Protein 4CGY (pdb70)

Foldseek 3Di:
DDLVVFLVVCPPWAEEEEEEAFQLLLVLLLCLQQVNVWDWDQALQRRWIWTWHWHAFSNDIYIYTGTYAHQAQKDKDFPPQPRDLVNDQLLCLLPGHMDIGGDPNSVSVLVRLLVVLVVGQAYEYHYAPFLSSLLSLVVSVVSSCVNVVPHHYWYFAFFFSHSVRSVVSSRDIHDRQVLSNLLVVLQSSLFRSLFRSVFSLCLVVCCQFFVPPQPVAGPTDGLFLLLLLLVLLVQVVQQVPDDKAKKKAKWFWADDPVDIFIWAFPVRIGRDPVVLVVVLVLCVVQVKKWFADKDKDKDWADFDFFAALLCLQLLCCVQVVQHSVRSQVLLVVCRSVGFKTRRQFPFRAADPVDDLQVLLCQQLVDPQCNVLSVVQVVVPHFDARGDDDDPVRYHGIATRHDDPPDDDVSCVSSLQRHLSSSRRRKGIWMKMKIKTWIARSNTITITIWIGTDGGMSCSSHVSDDDDGRDDDDDDNGDIDRTPDTDIDMDMDHGDDRADLSRSSVVCVVQQACPSVNSSVSVVVCDVSQQWAADPVGHTDGDLLVNLQQQLLCVLPPNSSNSNLRNVLNVVSVCSSVVVDPSVVSSVVNSVVSSVSSVSCSVSVVSSSVSSCVPSNGTD/DCQVLLVLLQVCCCVPANDHADSVLSVVQLVVVCVVPVVDDDDSVVSSVSSVQVVLQDQLLVRPDDDDDPCPLVDQKDKDAFKDFKFFLAKDWPFDQLVVVLCVVVVPDCPVVPDDPDDTDTKMWTFIDSSPDTAIEIALDDQPVDDRQAARGWIKMFHGMWIDGNRYTNDYNVGIDTPGHYYPVSNVCRGSNNVSCVSVPHPPD

Solvent-accessible surface area: 38011 Å² total; per-residue (Å²): 131,68,126,75,46,16,70,117,41,0,161,52,7,161,54,0,0,0,0,0,28,61,27,78,2,0,107,20,0,0,61,40,10,1,103,48,182,43,62,156,78,78,10,80,14,67,170,4,38,0,3,44,11,115,34,102,2,13,53,51,114,6,34,1,0,0,1,1,0,50,24,53,1,23,28,66,33,2,49,140,116,39,81,144,82,158,55,30,96,21,61,55,0,4,107,5,110,44,68,83,83,25,27,94,113,42,60,72,5,64,115,4,0,26,82,5,0,148,111,0,43,0,0,2,2,1,0,3,5,32,46,53,0,5,2,4,2,41,4,0,18,127,4,0,70,80,41,59,94,146,8,54,27,16,1,0,95,12,22,33,7,17,62,140,16,0,91,49,2,4,95,89,12,56,144,17,60,92,135,29,1,17,1,2,48,1,53,13,47,0,48,34,19,0,11,17,0,0,15,12,22,2,4,59,65,0,57,64,33,5,55,160,71,3,66,180,71,75,0,9,14,14,6,3,17,8,4,0,3,4,6,1,0,58,6,45,87,15,42,130,61,45,42,65,18,91,27,14,62,0,45,0,16,42,85,96,97,144,39,126,4,63,1,65,8,118,49,93,62,2,29,40,91,41,0,0,52,0,0,47,52,29,0,71,70,114,41,97,0,44,3,49,57,54,137,64,117,122,96,36,55,162,38,15,60,2,4,10,2,21,61,0,1,22,18,0,26,71,54,10,194,9,53,0,119,52,0,9,127,1,0,36,82,0,1,10,88,4,34,0,0,2,0,64,11,54,2,6,57,17,57,244,143,47,87,20,59,62,15,0,85,65,1,44,91,5,110,109,1,2,84,30,0,87,28,9,49,130,150,78,12,26,78,34,67,60,21,123,94,46,58,166,48,12,12,0,3,0,1,9,108,49,9,88,131,23,151,54,60,33,36,82,0,2,33,0,0,0,24,6,4,0,0,1,0,6,82,31,0,74,2,66,50,30,32,3,21,0,33,0,25,112,1,94,0,14,0,87,6,23,74,25,113,42,99,18,0,10,98,1,3,92,39,35,144,33,60,67,104,132,28,33,145,24,130,107,41,38,123,24,115,12,53,62,28,53,42,42,94,21,99,14,95,57,36,127,31,1,30,12,1,2,0,0,13,1,0,63,103,55,26,0,0,59,63,17,32,6,11,104,22,0,44,38,0,40,76,91,148,4,7,35,87,29,148,96,56,40,1,75,13,26,110,15,0,14,0,4,5,30,0,3,36,54,15,54,62,90,23,11,93,8,89,50,8,23,82,0,8,55,13,5,118,55,5,20,55,37,152,61,79,66,129,30,0,28,155,73,1,21,57,76,4,53,96,25,4,74,70,2,69,85,89,9,143,77,0,18,107,14,0,40,136,59,42,35,153,30,144,167,7,61,74,46,6,114,144,0,72,92,77,0,86,77,46,84,53,2,106,6,22,77,139,50,2,42,65,10,0,70,114,1,65,131,111,45,120,105,91,148,32,56,33,78,88,6,14,126,47,0,19,72,53,3,21,96,26,15,2,105,110,18,135,50,82,30,8,61,143,40,5,96,85,79,94,114,30,118,10,105,26,106,25,1,0,0,4,8,20,7,20,17,5,12,65,17,5,27,53,35,3,35,79,79,87,63,107,117,34,65,16,27,147,24,76,22,92,147,129,71,76,5,0,5,0,42,0,5,2,13,103,32,87,3,40,0,0,6,17,62,83,1,110,75,0,79,32,104,25,50,16,0,1,0,0,13,0,61,26,79,2,46,10,23,72,10,0,1,11,0,64,47,103,9,4,88,37,22,23,25,60,6,104,60,2,52,114,76,73,38,27,81,75,14,1,2,81,96,20,64,64,104,152,83

Sequence (824 aa):
FSRAAMEMALRGVRKVLCVAEKNDAAKGIADLLSNGRMRRREGLSKFNKIYEFDYHLYGQNVTMVMTSVSGHLLAHDFQMQFRKWQSCNPLVLFEAEIEKYCPENFVDIKKTLERETRQCQALVIWTDCDREGENIGFEIIHVCKAVKPNLQVLRARFSEITPHAVRTACENLTEPDQRVSDAVDVRQELDLRIGAAFTRFQTLRLQRIFPEVLAEQLISYGSCQFPTLGFVVERFKAIQAFVPEIFHRIKVTHDHKDGIVEFNWKRHRLFNHTACLVLYQLCVEDPMATVVEVRSKPKSKWRPQALDTVELEKLASRKLRINAKETMRIAEKLYTQGYISYPRTETNIFPRDLNLTVLVEQQTPDPRWGAFAQSILERGGPTPRNGNKSDQAHPPIHPTKYTNNLQGDEQRLYEFIVRHFLACCSQDAQGQETTVEIDIAQERFVAHGLMILARNYLDVYPYDHWSDKILPVYEQGSHFQPSTVEMVDGETSPPKLLTEADLIALMEKHGIGTDATHAEHIETIKARMYVGLTPDKRFLPGHLGMGLVEGYDSMGYEMSKPDLRAELEADLKLICDGKKDKFVVLRQQVQKYKQVFIEAVAKAKKLDEALAQYFGNGTNVTSIALRAETWLLAAWHVKVPPMWLEACINWIQEENNNVNLSQAQMNKQVFEQWLLTDLRDLEHPLLPDGILEIPKGELNGFYALQINSLVDVSQPAYSQIQKLRGKNTTNDLVTAEAPSRMLMLQLTDGIVQIQGMEYQPIPILHSDLPPGTKILIYGNISFRLGVLLLKPENVKVLGGEVDALLEEYAQEKVLARLIGEPDL

Structure (mmCIF, N/CA/C/O backbone):
data_4CGY
#
_entry.id   4CGY
#
_cell.length_a   94.010
_cell.length_b   94.010
_cell.length_c   381.690
_cell.angle_alpha   90.00
_cell.angle_beta   90.00
_cell.angle_gamma   90.00
#
_symmetry.space_group_name_H-M   'P 41 21 2'
#
loop_
_entity.id
_entity.type
_entity.pdbx_description
1 polymer 'DNA TOPOISOMERASE 3-ALPHA'
2 polymer 'RECQ-MEDIATED GENOME INSTABILITY PROTEIN 1'
3 non-polymer 'MAGNESIUM ION'
4 water water
#
loop_
_atom_site.group_PDB
_atom_site.id
_atom_site.type_symbol
_atom_site.label_atom_id
_atom_site.label_alt_id
_atom_site.label_comp_id
_atom_site.label_asym_id
_atom_site.label_entity_id
_atom_site.label_seq_id
_atom_site.pdbx_PDB_ins_code
_atom_site.Cartn_x
_atom_site.Cartn_y
_atom_site.Cartn_z
_atom_site.occupancy
_atom_site.B_iso_or_equiv
_atom_site.auth_seq_id
_atom_site.auth_comp_id
_atom_site.auth_asym_id
_atom_site.auth_atom_id
_atom_site.pdbx_PDB_model_num
ATOM 1 N N . PHE A 1 22 ? -19.993 -3.859 65.128 1.00 73.41 21 PHE A N 1
ATOM 2 C CA . PHE A 1 22 ? -21.258 -3.603 64.436 1.00 72.67 21 PHE A CA 1
ATOM 3 C C . PHE A 1 22 ? -22.155 -2.570 65.216 1.00 76.44 21 PHE A C 1
ATOM 4 O O . PHE A 1 22 ? -22.364 -1.458 64.700 1.00 75.30 21 PHE A O 1
ATOM 6 N N . SER A 1 23 ? -22.649 -2.922 66.450 1.00 72.05 22 SER A N 1
ATOM 7 C CA . SER A 1 23 ? -23.494 -2.053 67.305 1.00 71.39 22 SER A CA 1
ATOM 8 C C . SER A 1 23 ? -22.715 -0.874 67.948 1.00 74.82 22 SER A C 1
ATOM 9 O O . SER A 1 23 ? -21.485 -0.887 67.948 1.00 74.86 22 SER A O 1
ATOM 12 N N . ARG A 1 24 ? -23.433 0.145 68.490 1.00 71.42 23 ARG A N 1
ATOM 13 C CA . ARG A 1 24 ? -22.814 1.326 69.134 1.00 71.46 23 ARG A CA 1
ATOM 14 C C . ARG A 1 24 ? -21.941 0.888 70.330 1.00 73.75 23 ARG A C 1
ATOM 15 O O . ARG A 1 24 ? -20.830 1.383 70.472 1.00 72.51 23 ARG A O 1
ATOM 23 N N . ALA A 1 25 ? -22.425 -0.078 71.136 1.00 70.00 24 ALA A N 1
ATOM 24 C CA . ALA A 1 25 ? -21.701 -0.614 72.291 1.00 70.47 24 ALA A CA 1
ATOM 25 C C . ALA A 1 25 ? -20.437 -1.365 71.848 1.00 75.37 24 ALA A C 1
ATOM 26 O O . ALA A 1 25 ? -19.413 -1.299 72.533 1.00 76.75 24 ALA A O 1
ATOM 28 N N . ALA A 1 26 ? -20.507 -2.055 70.689 1.00 70.01 25 ALA A N 1
ATOM 29 C CA . ALA A 1 26 ? -19.396 -2.813 70.131 1.00 69.32 25 ALA A CA 1
ATOM 30 C C . ALA A 1 26 ? -18.323 -1.889 69.647 1.00 72.69 25 ALA A C 1
ATOM 31 O O . ALA A 1 26 ? -17.144 -2.166 69.839 1.00 73.37 25 ALA A O 1
ATOM 33 N N . MET A 1 27 ? -18.732 -0.769 69.052 1.00 69.15 26 MET A N 1
ATOM 34 C CA . MET A 1 27 ? -17.834 0.246 68.525 1.00 68.63 26 MET A CA 1
ATOM 35 C C . MET A 1 27 ? -17.177 1.033 69.628 1.00 73.21 26 MET A C 1
ATOM 36 O O . MET A 1 27 ? -15.984 1.248 69.579 1.00 73.81 26 MET A O 1
ATOM 41 N N . GLU A 1 28 ? -17.942 1.460 70.623 1.00 70.58 27 GLU A N 1
ATOM 42 C CA . GLU A 1 28 ? -17.397 2.198 71.755 1.00 71.34 27 GLU A CA 1
ATOM 43 C C . GLU A 1 28 ? -16.369 1.352 72.468 1.00 75.60 27 GLU A C 1
ATOM 44 O O . GLU A 1 28 ? -15.316 1.863 72.849 1.00 76.69 27 GLU A O 1
ATOM 50 N N . MET A 1 29 ? -16.669 0.046 72.629 1.00 70.19 28 MET A N 1
ATOM 51 C CA . MET A 1 29 ? -15.764 -0.906 73.266 1.00 69.63 28 MET A CA 1
ATOM 52 C C . MET A 1 29 ? -14.477 -1.026 72.462 1.00 72.15 28 MET A C 1
ATOM 53 O O . MET A 1 29 ? -13.386 -1.039 73.031 1.00 72.94 28 MET A O 1
ATOM 58 N N . ALA A 1 30 ? -14.610 -1.095 71.144 1.00 66.71 29 ALA A N 1
ATOM 59 C CA . ALA A 1 30 ? -13.470 -1.198 70.242 1.00 66.63 29 ALA A CA 1
ATOM 60 C C . ALA A 1 30 ? -12.599 0.062 70.280 1.00 74.49 29 ALA A C 1
ATOM 61 O O . ALA A 1 30 ? -11.373 -0.026 70.235 1.00 75.47 29 ALA A O 1
ATOM 63 N N . LEU A 1 31 ? -13.233 1.226 70.370 1.00 71.77 30 LEU A N 1
ATOM 64 C CA . LEU A 1 31 ? -12.524 2.483 70.382 1.00 71.80 30 LEU A CA 1
ATOM 65 C C . LEU A 1 31 ? -11.755 2.716 71.655 1.00 79.43 30 LEU A C 1
ATOM 66 O O . LEU A 1 31 ? -10.790 3.465 71.635 1.00 81.51 30 LEU A O 1
ATOM 71 N N . ARG A 1 32 ? -12.193 2.145 72.778 1.00 75.66 31 ARG A N 1
ATOM 72 C CA . ARG A 1 32 ? -11.528 2.372 74.061 1.00 76.47 31 ARG A CA 1
ATOM 73 C C . ARG A 1 32 ? -10.027 2.280 73.943 1.00 83.50 31 ARG A C 1
ATOM 74 O O . ARG A 1 32 ? -9.514 1.377 73.273 1.00 84.30 31 ARG A O 1
ATOM 82 N N . GLY A 1 33 ? -9.340 3.232 74.556 1.00 81.53 32 GLY A N 1
ATOM 83 C CA . GLY A 1 33 ? -7.884 3.273 74.543 1.00 83.00 32 GLY A CA 1
ATOM 84 C C . GLY A 1 33 ? -7.271 3.797 73.257 1.00 86.94 32 GLY A C 1
ATOM 85 O O . GLY A 1 33 ? -6.046 3.785 73.102 1.00 87.83 32 GLY A O 1
ATOM 86 N N . VAL A 1 34 ? -8.110 4.262 72.325 1.00 81.06 33 VAL A N 1
ATOM 87 C CA . VAL A 1 34 ? -7.636 4.853 71.085 1.00 78.76 33 VAL A CA 1
ATOM 88 C C . VAL A 1 34 ? -7.372 6.314 71.374 1.00 84.19 33 VAL A C 1
ATOM 89 O O . VAL A 1 34 ? -8.233 6.985 71.938 1.00 84.11 33 VAL A O 1
ATOM 93 N N . ARG A 1 35 ? -6.181 6.803 71.015 1.00 81.74 34 ARG A N 1
ATOM 94 C CA . ARG A 1 35 ? -5.817 8.195 71.250 1.00 81.88 34 ARG A CA 1
ATOM 95 C C . ARG A 1 35 ? -5.690 8.921 69.925 1.00 84.10 34 ARG A C 1
ATOM 96 O O . ARG A 1 35 ? -6.223 10.024 69.791 1.00 84.23 34 ARG A O 1
ATOM 104 N N . LYS A 1 36 ? -5.006 8.304 68.939 1.00 78.43 35 LYS A N 1
ATOM 105 C CA . LYS A 1 36 ? -4.816 8.889 67.611 1.00 76.16 35 LYS A CA 1
ATOM 106 C C . LYS A 1 36 ? -5.412 7.989 66.563 1.00 75.70 35 LYS A C 1
ATOM 107 O O . LYS A 1 36 ? -5.123 6.791 66.545 1.00 74.96 35 LYS A O 1
ATOM 113 N N . VAL A 1 37 ? -6.236 8.573 65.681 1.00 69.74 36 VAL A N 1
ATOM 114 C CA . VAL A 1 37 ? -6.903 7.883 64.568 1.00 66.92 36 VAL A CA 1
ATOM 115 C C . VAL A 1 37 ? -6.342 8.399 63.241 1.00 68.77 36 VAL A C 1
ATOM 116 O O . VAL A 1 37 ? -6.526 9.577 62.924 1.00 68.17 36 VAL A O 1
ATOM 120 N N . LEU A 1 38 ? -5.668 7.520 62.467 1.00 63.58 37 LEU A N 1
ATOM 121 C CA . LEU A 1 38 ? -5.125 7.857 61.153 1.00 61.59 37 LEU A CA 1
ATOM 122 C C . LEU A 1 38 ? -6.254 7.762 60.127 1.00 66.64 37 LEU A C 1
ATOM 123 O O . LEU A 1 38 ? -6.883 6.711 60.011 1.00 65.93 37 LEU A O 1
ATOM 128 N N . CYS A 1 39 ? -6.537 8.872 59.419 1.00 64.40 38 CYS A N 1
ATOM 129 C CA . CYS A 1 39 ? -7.582 8.949 58.391 1.00 63.27 38 CYS A CA 1
ATOM 130 C C . CYS A 1 39 ? -6.909 9.201 57.059 1.00 67.97 38 CYS A C 1
ATOM 131 O O . CYS A 1 39 ? -6.007 10.045 56.995 1.00 70.41 38 CYS A O 1
ATOM 134 N N . VAL A 1 40 ? -7.287 8.456 56.003 1.00 61.44 39 VAL A N 1
ATOM 135 C CA . VAL A 1 40 ? -6.623 8.601 54.699 1.00 59.93 39 VAL A CA 1
ATOM 136 C C . VAL A 1 40 ? -7.654 8.782 53.572 1.00 65.02 39 VAL A C 1
ATOM 137 O O . VAL A 1 40 ? -8.527 7.934 53.391 1.00 63.94 39 VAL A O 1
ATOM 141 N N . ALA A 1 41 ? -7.534 9.899 52.813 1.00 62.80 40 ALA A N 1
ATOM 142 C CA . ALA A 1 41 ? -8.411 10.261 51.701 1.00 61.72 40 ALA A CA 1
ATOM 143 C C . ALA A 1 41 ? -7.741 9.938 50.364 1.00 67.24 40 ALA A C 1
ATOM 144 O O . ALA A 1 41 ? -6.555 9.610 50.348 1.00 68.29 40 ALA A O 1
ATOM 146 N N . GLU A 1 42 ? -8.505 9.974 49.254 1.00 63.45 41 GLU A N 1
ATOM 147 C CA . GLU A 1 42 ? -8.022 9.617 47.912 1.00 63.57 41 GLU A CA 1
ATOM 148 C C . GLU A 1 42 ? -7.037 10.651 47.320 1.00 71.53 41 GLU A C 1
ATOM 149 O O . GLU A 1 42 ? -6.160 10.278 46.537 1.00 71.89 41 GLU A O 1
ATOM 155 N N . LYS A 1 43 ? -7.217 11.943 47.663 1.00 69.60 42 LYS A N 1
ATOM 156 C CA . LYS A 1 43 ? -6.397 13.077 47.211 1.00 69.97 42 LYS A CA 1
ATOM 157 C C . LYS A 1 43 ? -6.335 14.136 48.327 1.00 75.46 42 LYS A C 1
ATOM 158 O O . LYS A 1 43 ? -7.227 14.162 49.178 1.00 75.11 42 LYS A O 1
ATOM 164 N N . ASN A 1 44 ? -5.291 15.000 48.329 1.00 72.56 43 ASN A N 1
ATOM 165 C CA . ASN A 1 44 ? -5.095 16.022 49.365 1.00 72.88 43 ASN A CA 1
ATOM 166 C C . ASN A 1 44 ? -6.275 17.000 49.534 1.00 76.27 43 ASN A C 1
ATOM 167 O O . ASN A 1 44 ? -6.542 17.451 50.654 1.00 76.15 43 ASN A O 1
ATOM 172 N N . ASP A 1 45 ? -6.950 17.337 48.434 1.00 71.88 44 ASP A N 1
ATOM 173 C CA . ASP A 1 45 ? -8.058 18.283 48.430 1.00 71.69 44 ASP A CA 1
ATOM 174 C C . ASP A 1 45 ? -9.242 17.697 49.165 1.00 74.91 44 ASP A C 1
ATOM 175 O O . ASP A 1 45 ? -9.934 18.439 49.876 1.00 75.56 44 ASP A O 1
ATOM 180 N N . ALA A 1 46 ? -9.425 16.354 49.070 1.00 69.31 45 ALA A N 1
ATOM 181 C CA . ALA A 1 46 ? -10.477 15.638 49.791 1.00 67.63 45 ALA A CA 1
ATOM 182 C C . ALA A 1 46 ? -10.138 15.610 51.285 1.00 72.52 45 ALA A C 1
ATOM 183 O O . ALA A 1 46 ? -11.016 15.870 52.102 1.00 72.55 45 ALA A O 1
ATOM 185 N N . ALA A 1 47 ? -8.846 15.379 51.634 1.00 69.21 46 ALA A N 1
ATOM 186 C CA . ALA A 1 47 ? -8.326 15.374 53.006 1.00 69.24 46 ALA A CA 1
ATOM 187 C C . ALA A 1 47 ? -8.478 16.744 53.663 1.00 73.92 46 ALA A C 1
ATOM 188 O O . ALA A 1 47 ? -8.973 16.812 54.782 1.00 74.88 46 ALA A O 1
ATOM 190 N N . LYS A 1 48 ? -8.082 17.832 52.967 1.00 70.38 47 LYS A N 1
ATOM 191 C CA . LYS A 1 48 ? -8.195 19.218 53.447 1.00 70.50 47 LYS A CA 1
ATOM 192 C C . LYS A 1 48 ? -9.670 19.562 53.695 1.00 72.80 47 LYS A C 1
ATOM 193 O O . LYS A 1 48 ? -9.995 20.125 54.735 1.00 72.10 47 LYS A O 1
ATOM 199 N N . GLY A 1 49 ? -10.532 19.179 52.750 1.00 68.57 48 GLY A N 1
ATOM 200 C CA . GLY A 1 49 ? -11.967 19.421 52.790 1.00 67.50 48 GLY A CA 1
ATOM 201 C C . GLY A 1 49 ? -12.688 18.702 53.904 1.00 73.01 48 GLY A C 1
ATOM 202 O O . GLY A 1 49 ? -13.467 19.331 54.626 1.00 74.35 48 GLY A O 1
ATOM 203 N N . ILE A 1 50 ? -12.442 17.377 54.056 1.00 69.41 49 ILE A N 1
ATOM 204 C CA . ILE A 1 50 ? -13.090 16.550 55.092 1.00 68.36 49 ILE A CA 1
ATOM 205 C C . ILE A 1 50 ? -12.610 17.016 56.474 1.00 72.45 49 ILE A C 1
ATOM 206 O O . ILE A 1 50 ? -13.454 17.226 57.349 1.00 72.45 49 ILE A O 1
ATOM 211 N N . ALA A 1 51 ? -11.284 17.247 56.641 1.00 68.87 50 ALA A N 1
ATOM 212 C CA . ALA A 1 51 ? -10.702 17.723 57.902 1.00 69.38 50 ALA A CA 1
ATOM 213 C C . ALA A 1 51 ? -11.250 19.100 58.292 1.00 76.43 50 ALA A C 1
ATOM 214 O O . ALA A 1 51 ? -11.581 19.290 59.454 1.00 77.71 50 ALA A O 1
ATOM 216 N N . ASP A 1 52 ? -11.415 20.029 57.322 1.00 73.64 51 ASP A N 1
ATOM 217 C CA . ASP A 1 52 ? -11.951 21.372 57.571 1.00 74.20 51 ASP A CA 1
ATOM 218 C C . ASP A 1 52 ? -13.389 21.325 58.107 1.00 75.82 51 ASP A C 1
ATOM 219 O O . ASP A 1 52 ? -13.722 22.091 59.008 1.00 76.95 51 ASP A O 1
ATOM 224 N N . LEU A 1 53 ? -14.225 20.439 57.563 1.00 68.84 52 LEU A N 1
ATOM 225 C CA . LEU A 1 53 ? -15.629 20.339 57.950 1.00 67.67 52 LEU A CA 1
ATOM 226 C C . LEU A 1 53 ? -15.845 19.705 59.322 1.00 71.69 52 LEU A C 1
ATOM 227 O O . LEU A 1 53 ? -16.707 20.184 60.068 1.00 72.90 52 LEU A O 1
ATOM 232 N N . LEU A 1 54 ? -15.113 18.613 59.636 1.00 66.54 53 LEU A N 1
ATOM 233 C CA . LEU A 1 54 ? -15.224 17.904 60.917 1.00 65.85 53 LEU A CA 1
ATOM 234 C C . LEU A 1 54 ? -14.664 18.738 62.069 1.00 72.21 53 LEU A C 1
ATOM 235 O O . LEU A 1 54 ? -15.170 18.632 63.185 1.00 72.18 53 LEU A O 1
ATOM 240 N N . SER A 1 55 ? -13.623 19.564 61.795 1.00 70.60 54 SER A N 1
ATOM 241 C CA . SER A 1 55 ? -12.947 20.395 62.797 1.00 71.95 54 SER A CA 1
ATOM 242 C C . SER A 1 55 ? -13.529 21.812 62.922 1.00 79.59 54 SER A C 1
ATOM 243 O O . SER A 1 55 ? -13.233 22.483 63.913 1.00 80.93 54 SER A O 1
ATOM 246 N N . ASN A 1 56 ? -14.357 22.260 61.945 1.00 77.26 55 ASN A N 1
ATOM 247 C CA . ASN A 1 56 ? -14.953 23.610 61.858 1.00 78.08 55 ASN A CA 1
ATOM 248 C C . ASN A 1 56 ? -13.848 24.662 61.630 1.00 84.51 55 ASN A C 1
ATOM 249 O O . ASN A 1 56 ? -13.878 25.740 62.235 1.00 86.18 55 ASN A O 1
ATOM 254 N N . GLY A 1 57 ? -12.886 24.320 60.758 1.00 80.55 56 GLY A N 1
ATOM 255 C CA . GLY A 1 57 ? -11.746 25.160 60.398 1.00 81.08 56 GLY A CA 1
ATOM 256 C C . GLY A 1 57 ? -10.662 25.250 61.457 1.00 85.78 56 GLY A C 1
ATOM 257 O O . GLY A 1 57 ? -9.641 25.910 61.240 1.00 86.14 56 GLY A O 1
ATOM 258 N N . ARG A 1 58 ? -10.865 24.567 62.598 1.00 82.55 57 ARG A N 1
ATOM 259 C CA . ARG A 1 58 ? -9.959 24.547 63.747 1.00 83.99 57 ARG A CA 1
ATOM 260 C C . ARG A 1 58 ? -8.756 23.619 63.536 1.00 89.21 57 ARG A C 1
ATOM 261 O O . ARG A 1 58 ? -7.835 23.649 64.345 1.00 91.07 57 ARG A O 1
ATOM 269 N N . MET A 1 59 ? -8.749 22.813 62.466 1.00 85.37 58 MET A N 1
ATOM 270 C CA . MET A 1 59 ? -7.663 21.876 62.138 1.00 85.63 58 MET A CA 1
ATOM 271 C C . MET A 1 59 ? -6.276 22.565 62.146 1.00 89.94 58 MET A C 1
ATOM 272 O O . MET A 1 59 ? -6.178 23.768 61.899 1.00 90.19 58 MET A O 1
ATOM 277 N N . ARG A 1 60 ? -5.221 21.802 62.453 1.00 85.68 59 ARG A N 1
ATOM 278 C CA . ARG A 1 60 ? -3.852 22.305 62.451 1.00 85.82 59 ARG A CA 1
ATOM 279 C C . ARG A 1 60 ? -3.050 21.558 61.390 1.00 88.52 59 ARG A C 1
ATOM 280 O O . ARG A 1 60 ? -2.894 20.341 61.470 1.00 87.43 59 ARG A O 1
ATOM 282 N N . ARG A 1 61 ? -2.549 22.280 60.392 1.00 85.56 60 ARG A N 1
ATOM 283 C CA . ARG A 1 61 ? -1.789 21.669 59.308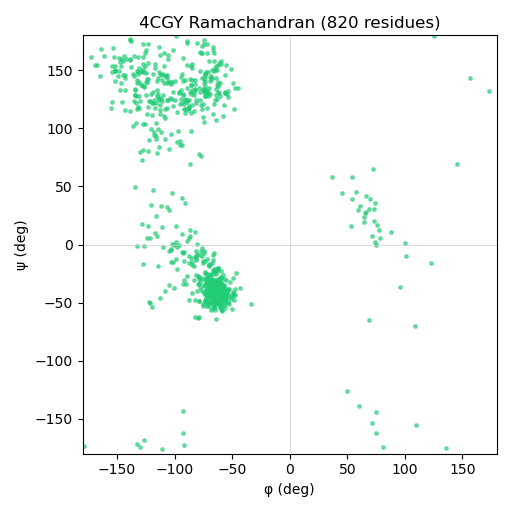 1.00 85.14 60 ARG A CA 1
ATOM 284 C C . ARG A 1 61 ? -0.385 21.246 59.750 1.00 90.20 60 ARG A C 1
ATOM 285 O O . ARG A 1 61 ? 0.283 21.951 60.495 1.00 91.64 60 ARG A O 1
ATOM 293 N N . ARG A 1 62 ? 0.048 20.096 59.264 1.00 86.44 61 ARG A N 1
ATOM 294 C CA . ARG A 1 62 ? 1.351 19.498 59.503 1.00 87.24 61 ARG A CA 1
ATOM 295 C C . ARG A 1 62 ? 1.860 18.914 58.187 1.00 92.20 61 ARG A C 1
ATOM 296 O O . ARG A 1 62 ? 1.078 18.671 57.265 1.00 90.60 61 ARG A O 1
ATOM 304 N N . GLU A 1 63 ? 3.164 18.701 58.090 1.00 91.12 62 GLU A N 1
ATOM 305 C CA . GLU A 1 63 ? 3.778 18.221 56.863 1.00 91.53 62 GLU A CA 1
ATOM 306 C C . GLU A 1 63 ? 4.070 16.714 56.880 1.00 97.26 62 GLU A C 1
ATOM 307 O O . GLU A 1 63 ? 4.509 16.165 57.895 1.00 97.46 62 GLU A O 1
ATOM 313 N N . GLY A 1 64 ? 3.830 16.077 55.732 1.00 94.37 63 GLY A N 1
ATOM 314 C CA . GLY A 1 64 ? 4.123 14.667 55.504 1.00 94.54 63 GLY A CA 1
ATOM 315 C C . GLY A 1 64 ? 5.439 14.543 54.764 1.00 101.32 63 GLY A C 1
ATOM 316 O O . GLY A 1 64 ? 6.054 15.564 54.448 1.00 102.71 63 GLY A O 1
ATOM 317 N N . LEU A 1 65 ? 5.885 13.307 54.465 1.00 98.19 64 LEU A N 1
ATOM 318 C CA . LEU A 1 65 ? 7.137 13.080 53.725 1.00 99.18 64 LEU A CA 1
ATOM 319 C C . LEU A 1 65 ? 6.953 13.429 52.228 1.00 105.26 64 LEU A C 1
ATOM 320 O O . LEU A 1 65 ? 7.942 13.602 51.509 1.00 106.90 64 LEU A O 1
ATOM 325 N N . SER A 1 66 ? 5.680 13.573 51.784 1.00 100.73 65 SER A N 1
ATOM 326 C CA . SER A 1 66 ? 5.287 14.042 50.458 1.00 99.79 65 SER A CA 1
ATOM 327 C C . SER A 1 66 ? 4.796 15.489 50.603 1.00 104.22 65 SER A C 1
ATOM 328 O O . SER A 1 66 ? 3.935 15.762 51.450 1.00 103.44 65 SER A O 1
ATOM 331 N N . LYS A 1 67 ? 5.378 16.415 49.818 1.00 101.54 66 LYS A N 1
ATOM 332 C CA . LYS A 1 67 ? 5.051 17.844 49.847 1.00 101.19 66 LYS A CA 1
ATOM 333 C C . LYS A 1 67 ? 3.586 18.137 49.447 1.00 102.82 66 LYS A C 1
ATOM 334 O O . LYS A 1 67 ? 3.016 19.111 49.936 1.00 102.17 66 LYS A O 1
ATOM 336 N N . PHE A 1 68 ? 2.987 17.302 48.572 1.00 97.39 67 PHE A N 1
ATOM 337 C CA . PHE A 1 68 ? 1.625 17.496 48.062 1.00 95.31 67 PHE A CA 1
ATOM 338 C C . PHE A 1 68 ? 0.555 16.756 48.870 1.00 95.58 67 PHE A C 1
ATOM 339 O O . PHE A 1 68 ? -0.637 16.936 48.607 1.00 93.35 67 PHE A O 1
ATOM 347 N N . ASN A 1 69 ? 0.973 15.927 49.839 1.00 90.79 68 ASN A N 1
ATOM 348 C CA . ASN A 1 69 ? 0.069 15.173 50.703 1.00 88.03 68 ASN A CA 1
ATOM 349 C C . ASN A 1 69 ? 0.351 15.544 52.164 1.00 90.26 68 ASN A C 1
ATOM 350 O O . ASN A 1 69 ? 1.207 14.936 52.820 1.00 89.92 68 ASN A O 1
ATOM 355 N N . LYS A 1 70 ? -0.371 16.583 52.640 1.00 85.84 69 LYS A N 1
ATOM 356 C CA . LYS A 1 70 ? -0.307 17.183 53.984 1.00 85.87 69 LYS A CA 1
ATOM 357 C C . LYS A 1 70 ? -1.004 16.338 55.055 1.00 87.80 69 LYS A C 1
ATOM 358 O O . LYS A 1 70 ? -1.808 15.460 54.728 1.00 87.80 69 LYS A O 1
ATOM 364 N N . ILE A 1 71 ? -0.724 16.650 56.338 1.00 82.13 70 ILE A N 1
ATOM 365 C CA . ILE A 1 71 ? -1.354 16.049 57.515 1.00 80.30 70 ILE A CA 1
ATOM 366 C C . ILE A 1 71 ? -2.168 17.147 58.227 1.00 82.97 70 ILE A C 1
ATOM 367 O O . ILE A 1 71 ? -1.651 18.228 58.466 1.00 83.73 70 ILE A O 1
ATOM 372 N N . TYR A 1 72 ? -3.437 16.876 58.537 1.00 76.99 71 TYR A N 1
ATOM 373 C CA . TYR A 1 72 ? -4.310 17.816 59.229 1.00 75.77 71 TYR A CA 1
ATOM 374 C C . TYR A 1 72 ? -4.779 17.189 60.530 1.00 79.42 71 TYR A C 1
ATOM 375 O O . TYR A 1 72 ? -5.683 16.353 60.513 1.00 78.86 71 TYR A O 1
ATOM 384 N N . GLU A 1 73 ? -4.130 17.551 61.647 1.00 75.96 72 GLU A N 1
ATOM 385 C CA . GLU A 1 73 ? -4.477 17.065 62.979 1.00 75.51 72 GLU A CA 1
ATOM 386 C C . GLU A 1 73 ? -5.598 17.914 63.562 1.00 80.05 72 GLU A C 1
ATOM 387 O O . GLU A 1 73 ? -5.620 19.133 63.355 1.00 80.47 72 GLU A O 1
ATOM 393 N N . PHE A 1 74 ? -6.540 17.274 64.273 1.00 75.96 73 PHE A N 1
ATOM 394 C CA . PHE A 1 74 ? -7.676 17.951 64.908 1.00 75.54 73 PHE A CA 1
ATOM 395 C C . PHE A 1 74 ? -8.332 17.046 65.932 1.00 79.65 73 PHE A C 1
ATOM 396 O O . PHE A 1 74 ? -8.397 15.838 65.736 1.00 78.19 73 PHE A O 1
ATOM 404 N N . ASP A 1 75 ? -8.819 17.629 67.024 1.00 78.47 74 ASP A N 1
ATOM 405 C CA . ASP A 1 75 ? -9.501 16.870 68.069 1.00 78.83 74 ASP A CA 1
ATOM 406 C C . ASP A 1 75 ? -10.928 16.573 67.624 1.00 80.62 74 ASP A C 1
ATOM 407 O O . ASP A 1 75 ? -11.589 17.448 67.062 1.00 80.59 74 ASP A O 1
ATOM 412 N N . TYR A 1 76 ? -11.376 15.333 67.813 1.00 75.72 75 TYR A N 1
ATOM 413 C CA . TYR A 1 76 ? -12.726 14.904 67.454 1.00 74.74 75 TYR A CA 1
ATOM 414 C C . TYR A 1 76 ? -13.199 13.852 68.451 1.00 81.75 75 TYR A C 1
ATOM 415 O O . TYR A 1 76 ? -12.389 13.266 69.178 1.00 82.08 75 TYR A O 1
ATOM 424 N N . HIS A 1 77 ? -14.516 13.671 68.534 1.00 80.57 76 HIS A N 1
ATOM 425 C CA . HIS A 1 77 ? -15.153 12.721 69.429 1.00 82.26 76 HIS A CA 1
ATOM 426 C C . HIS A 1 77 ? -15.727 11.570 68.594 1.00 83.47 76 HIS A C 1
ATOM 427 O O . HIS A 1 77 ? -16.652 11.786 67.807 1.00 83.05 76 HIS A O 1
ATOM 434 N N . LEU A 1 78 ? -15.126 10.368 68.705 1.00 77.47 77 LEU A N 1
ATOM 435 C CA . LEU A 1 78 ? -15.559 9.157 68.004 1.00 75.02 77 LEU A CA 1
ATOM 436 C C . LEU A 1 78 ? -16.133 8.173 68.992 1.00 79.12 77 LEU A C 1
ATOM 437 O O . LEU A 1 78 ? -15.433 7.781 69.925 1.00 79.57 77 LEU A O 1
ATOM 442 N N . TYR A 1 79 ? -17.382 7.744 68.779 1.00 74.45 78 TYR A N 1
ATOM 443 C CA . TYR A 1 79 ? -18.053 6.740 69.597 1.00 74.04 78 TYR A CA 1
ATOM 444 C C . TYR A 1 79 ? -17.695 6.867 71.075 1.00 80.80 78 TYR A C 1
ATOM 445 O O . TYR A 1 79 ? -17.147 5.932 71.668 1.00 81.98 78 TYR A O 1
ATOM 454 N N . GLY A 1 80 ? -17.969 8.040 71.638 1.00 77.81 79 GLY A N 1
ATOM 455 C CA . GLY A 1 80 ? -17.714 8.337 73.042 1.00 78.84 79 GLY A CA 1
ATOM 456 C C . GLY A 1 80 ? -16.268 8.349 73.505 1.00 84.09 79 GLY A C 1
ATOM 457 O O . GLY A 1 80 ? -16.001 8.174 74.701 1.00 87.06 79 GLY A O 1
ATOM 458 N N . GLN A 1 81 ? -15.328 8.567 72.583 1.00 78.29 80 GLN A N 1
ATOM 459 C CA . GLN A 1 81 ? -13.906 8.625 72.895 1.00 78.37 80 GLN A CA 1
ATOM 460 C C . GLN A 1 81 ? -13.270 9.830 72.214 1.00 82.75 80 GLN A C 1
ATOM 461 O O . GLN A 1 81 ? -13.334 9.948 70.992 1.00 81.70 80 GLN A O 1
ATOM 467 N N . ASN A 1 82 ? -12.654 10.725 73.005 1.00 80.29 81 ASN A N 1
ATOM 468 C CA . ASN A 1 82 ? -11.975 11.910 72.474 1.00 79.45 81 ASN A CA 1
ATOM 469 C C . ASN A 1 82 ? -10.637 11.486 71.863 1.00 82.56 81 ASN A C 1
ATOM 470 O O . ASN A 1 82 ? -9.789 10.934 72.564 1.00 83.85 81 ASN A O 1
ATOM 475 N N . VAL A 1 83 ? -10.483 11.678 70.542 1.00 76.43 82 VAL A N 1
ATOM 476 C CA . VAL A 1 83 ? -9.289 11.272 69.792 1.00 75.65 82 VAL A CA 1
ATOM 477 C C . VAL A 1 83 ? -8.685 12.456 69.043 1.00 78.94 82 VAL A C 1
ATOM 478 O O . VAL A 1 83 ? -9.332 13.489 68.895 1.00 78.60 82 VAL A O 1
ATOM 482 N N . THR A 1 84 ? -7.456 12.284 68.543 1.00 76.05 83 THR A N 1
ATOM 483 C CA . THR A 1 84 ? -6.787 13.239 67.667 1.00 76.36 83 THR A CA 1
ATOM 484 C C . THR A 1 84 ? -6.831 12.585 66.285 1.00 80.79 83 THR A C 1
ATOM 485 O O . THR A 1 84 ? -6.320 11.469 66.108 1.00 81.63 83 THR A O 1
ATOM 489 N N . MET A 1 85 ? -7.510 13.240 65.340 1.00 74.94 84 MET A N 1
ATOM 490 C CA . MET A 1 85 ? -7.646 12.731 63.987 1.00 73.49 84 MET A CA 1
ATOM 491 C C . MET A 1 85 ? -6.480 13.224 63.162 1.00 76.25 84 MET A C 1
ATOM 492 O O . MET A 1 85 ? -6.302 14.428 63.011 1.00 75.48 84 MET A O 1
ATOM 497 N N . VAL A 1 86 ? -5.664 12.289 62.669 1.00 72.67 85 VAL A N 1
ATOM 498 C CA . VAL A 1 86 ? -4.510 12.545 61.813 1.00 72.52 85 VAL A CA 1
ATOM 499 C C . VAL A 1 86 ? -4.990 12.306 60.372 1.00 75.91 85 VAL A C 1
ATOM 500 O O . VAL A 1 86 ? -4.945 11.175 59.873 1.00 75.39 85 VAL A O 1
ATOM 504 N N . MET A 1 87 ? -5.533 13.357 59.738 1.00 72.59 86 MET A N 1
ATOM 505 C CA . MET A 1 87 ? -6.086 13.243 58.389 1.00 72.05 86 MET A CA 1
ATOM 506 C C . MET A 1 87 ? -5.019 13.549 57.316 1.00 77.84 86 MET A C 1
ATOM 507 O O . MET A 1 87 ? -4.550 14.682 57.194 1.00 79.37 86 MET A O 1
ATOM 512 N N . THR A 1 88 ? -4.648 12.528 56.542 1.00 73.49 87 THR A N 1
ATOM 513 C CA . THR A 1 88 ? -3.685 12.658 55.451 1.00 73.20 87 THR A CA 1
ATOM 514 C C . THR A 1 88 ? -4.353 12.100 54.179 1.00 76.13 87 THR A C 1
ATOM 515 O O . THR A 1 88 ? -5.565 11.884 54.174 1.00 75.19 87 THR A O 1
ATOM 519 N N . SER A 1 89 ? -3.583 11.900 53.106 1.00 72.62 88 SER A N 1
ATOM 520 C CA . SER A 1 89 ? -4.107 11.401 51.844 1.00 71.01 88 SER A CA 1
ATOM 521 C C . SER A 1 89 ? -3.059 10.664 51.035 1.00 75.70 88 SER A C 1
ATOM 522 O O . SER A 1 89 ? -1.864 10.731 51.329 1.00 77.73 88 SER A O 1
ATOM 525 N N . VAL A 1 90 ? -3.525 9.989 49.993 1.00 70.68 89 VAL A N 1
ATOM 526 C CA . VAL A 1 90 ? -2.728 9.338 48.963 1.00 70.94 89 VAL A CA 1
ATOM 527 C C . VAL A 1 90 ? -2.958 10.164 47.684 1.00 76.46 89 VAL A C 1
ATOM 528 O O . VAL A 1 90 ? -3.638 11.199 47.739 1.00 75.98 89 VAL A O 1
ATOM 532 N N . SER A 1 91 ? -2.399 9.744 46.549 1.00 74.04 90 SER A N 1
ATOM 533 C CA . SER A 1 91 ? -2.645 10.473 45.309 1.00 73.45 90 SER A CA 1
ATOM 534 C C . SER A 1 91 ? -3.111 9.452 44.295 1.00 76.13 90 SER A C 1
ATOM 535 O O . SER A 1 91 ? -2.360 9.036 43.409 1.00 77.71 90 SER A O 1
ATOM 538 N N . GLY A 1 92 ? -4.346 8.999 44.502 1.00 69.71 91 GLY A N 1
ATOM 539 C CA . GLY A 1 92 ? -4.942 7.926 43.726 1.00 68.60 91 GLY A CA 1
ATOM 540 C C . GLY A 1 92 ? -4.351 6.598 44.165 1.00 73.08 91 GLY A C 1
ATOM 541 O O . GLY A 1 92 ? -4.026 6.418 45.340 1.00 72.35 91 GLY A O 1
ATOM 542 N N . HIS A 1 93 ? -4.156 5.679 43.216 1.00 70.69 92 HIS A N 1
ATOM 543 C CA . HIS A 1 93 ? -3.607 4.355 43.489 1.00 70.99 92 HIS A CA 1
ATOM 544 C C . HIS A 1 93 ? -2.177 4.445 43.958 1.00 76.55 92 HIS A C 1
ATOM 545 O O . HIS A 1 93 ? -1.330 5.006 43.273 1.00 77.15 92 HIS A O 1
ATOM 552 N N . LEU A 1 94 ? -1.937 3.923 45.157 1.00 74.56 93 LEU A N 1
ATOM 553 C CA . LEU A 1 94 ? -0.640 3.889 45.830 1.00 75.90 93 LEU A CA 1
ATOM 554 C C . LEU A 1 94 ? 0.242 2.767 45.280 1.00 80.20 93 LEU A C 1
ATOM 555 O O . LEU A 1 94 ? 1.464 2.900 45.305 1.00 81.50 93 LEU A O 1
ATOM 560 N N . LEU A 1 95 ? -0.372 1.663 44.807 1.00 75.05 94 LEU A N 1
ATOM 561 C CA . LEU A 1 95 ? 0.363 0.509 44.304 1.00 75.20 94 LEU A CA 1
ATOM 562 C C . LEU A 1 95 ? 0.116 0.274 42.817 1.00 80.76 94 LEU A C 1
ATOM 563 O O . LEU A 1 95 ? -1.001 0.439 42.326 1.00 79.39 94 LEU A O 1
ATOM 568 N N . ALA A 1 96 ? 1.191 -0.103 42.109 1.00 79.82 95 ALA A N 1
ATOM 569 C CA . ALA A 1 96 ? 1.226 -0.445 40.692 1.00 80.20 95 ALA A CA 1
ATOM 570 C C . ALA A 1 96 ? 1.330 -1.956 40.533 1.00 87.13 95 ALA A C 1
ATOM 571 O O . ALA A 1 96 ? 2.045 -2.611 41.285 1.00 87.90 95 ALA A O 1
ATOM 573 N N . HIS A 1 97 ? 0.608 -2.507 39.569 1.00 85.35 96 HIS A N 1
ATOM 574 C CA . HIS A 1 97 ? 0.640 -3.930 39.256 1.00 86.75 96 HIS A CA 1
ATOM 575 C C . HIS A 1 97 ? 1.428 -4.138 37.968 1.00 89.04 96 HIS A C 1
ATOM 576 O O . HIS A 1 97 ? 1.308 -3.349 37.023 1.00 87.78 96 HIS A O 1
ATOM 583 N N . ASP A 1 98 ? 2.238 -5.190 37.938 1.00 85.33 97 ASP A N 1
ATOM 584 C CA . ASP A 1 98 ? 3.037 -5.584 36.779 1.00 85.31 97 ASP A CA 1
ATOM 585 C C . ASP A 1 98 ? 3.497 -7.018 36.988 1.00 87.38 97 ASP A C 1
ATOM 586 O O . ASP A 1 98 ? 3.359 -7.554 38.090 1.00 86.69 97 ASP A O 1
ATOM 591 N N . PHE A 1 99 ? 4.035 -7.642 35.932 1.00 83.15 98 PHE A N 1
ATOM 592 C CA . PHE A 1 99 ? 4.636 -8.975 35.994 1.00 83.19 98 PHE A CA 1
ATOM 593 C C . PHE A 1 99 ? 5.954 -8.873 36.744 1.00 89.72 98 PHE A C 1
ATOM 594 O O . PHE A 1 99 ? 6.428 -7.761 36.982 1.00 88.84 98 PHE A O 1
ATOM 602 N N . GLN A 1 100 ? 6.596 -10.004 37.048 1.00 89.65 99 GLN A N 1
ATOM 603 C CA . GLN A 1 100 ? 7.927 -9.972 37.662 1.00 92.30 99 GLN A CA 1
ATOM 604 C C . GLN A 1 100 ? 8.921 -9.364 36.649 1.00 100.76 99 GLN A C 1
ATOM 605 O O . GLN A 1 100 ? 8.594 -9.268 35.459 1.00 100.10 99 GLN A O 1
ATOM 611 N N . MET A 1 101 ? 10.118 -8.961 37.108 1.00 101.07 100 MET A N 1
ATOM 612 C CA . MET A 1 101 ? 11.162 -8.367 36.266 1.00 103.34 100 MET A CA 1
ATOM 613 C C . MET A 1 101 ? 11.507 -9.268 35.045 1.00 106.65 100 MET A C 1
ATOM 614 O O . MET A 1 101 ? 11.688 -8.748 33.942 1.00 106.21 100 MET A O 1
ATOM 619 N N . GLN A 1 102 ? 11.553 -10.604 35.248 1.00 102.99 101 GLN A N 1
ATOM 620 C CA . GLN A 1 102 ? 11.908 -11.617 34.241 1.00 103.41 101 GLN A CA 1
ATOM 621 C C . GLN A 1 102 ? 10.991 -11.625 33.007 1.00 105.13 101 GLN A C 1
ATOM 622 O O . GLN A 1 102 ? 11.466 -11.937 31.915 1.00 105.64 101 GLN A O 1
ATOM 628 N N . PHE A 1 103 ? 9.701 -11.303 33.175 1.00 99.14 102 PHE A N 1
ATOM 629 C CA . PHE A 1 103 ? 8.734 -11.292 32.074 1.00 97.47 102 PHE A CA 1
ATOM 630 C C . PHE A 1 103 ? 8.495 -9.879 31.514 1.00 100.33 102 PHE A C 1
ATOM 631 O O . PHE A 1 103 ? 7.877 -9.752 30.456 1.00 99.09 102 PHE A O 1
ATOM 639 N N . ARG A 1 104 ? 8.959 -8.829 32.232 1.00 97.44 103 ARG A N 1
ATOM 640 C CA . ARG A 1 104 ? 8.773 -7.405 31.909 1.00 96.65 103 ARG A CA 1
ATOM 641 C C . ARG A 1 104 ? 9.359 -7.000 30.552 1.00 102.34 103 ARG A C 1
ATOM 642 O O . ARG A 1 104 ? 8.759 -6.162 29.870 1.00 100.76 103 ARG A O 1
ATOM 650 N N . LYS A 1 105 ? 10.523 -7.584 30.170 1.00 101.53 104 LYS A N 1
ATOM 651 C CA . LYS A 1 105 ? 11.197 -7.344 28.884 1.00 102.47 104 LYS A CA 1
ATOM 652 C C . LYS A 1 105 ? 10.434 -8.072 27.771 1.00 105.74 104 LYS A C 1
ATOM 653 O O . LYS A 1 105 ? 10.093 -9.247 27.928 1.00 105.14 104 LYS A O 1
ATOM 659 N N . TRP A 1 106 ? 10.145 -7.374 26.661 1.00 102.04 105 TRP A N 1
ATOM 660 C CA . TRP A 1 106 ? 9.366 -7.931 25.551 1.00 101.30 105 TRP A CA 1
ATOM 661 C C . TRP A 1 106 ? 10.038 -9.121 24.884 1.00 105.13 105 TRP A C 1
ATOM 662 O O . TRP A 1 106 ? 9.358 -10.100 24.582 1.00 103.93 105 TRP A O 1
ATOM 673 N N . GLN A 1 107 ? 11.359 -9.061 24.698 1.00 103.43 106 GLN A N 1
ATOM 674 C CA . GLN A 1 107 ? 12.121 -10.134 24.053 1.00 105.19 106 GLN A CA 1
ATOM 675 C C . GLN A 1 107 ? 12.562 -11.229 25.052 1.00 109.95 106 GLN A C 1
ATOM 676 O O . GLN A 1 107 ? 13.310 -12.137 24.662 1.00 111.33 106 GLN A O 1
ATOM 682 N N . SER A 1 108 ? 12.083 -11.162 26.319 1.00 104.45 107 SER A N 1
ATOM 683 C CA . SER A 1 108 ? 12.450 -12.120 27.367 1.00 104.47 107 SER A CA 1
ATOM 684 C C . SER A 1 108 ? 11.563 -13.381 27.402 1.00 105.47 107 SER A C 1
ATOM 685 O O . SER A 1 108 ? 11.933 -14.356 28.066 1.00 106.75 107 SER A O 1
ATOM 688 N N . CYS A 1 109 ? 10.390 -13.353 26.742 1.00 97.63 108 CYS A N 1
ATOM 689 C CA . CYS A 1 109 ? 9.450 -14.480 26.747 1.00 95.37 108 CYS A CA 1
ATOM 690 C C . CYS A 1 109 ? 8.454 -14.389 25.596 1.00 96.15 108 CYS A C 1
ATOM 691 O O . CYS A 1 109 ? 8.211 -13.296 25.066 1.00 95.79 108 CYS A O 1
ATOM 694 N N . ASN A 1 110 ? 7.804 -15.527 25.284 1.00 89.86 109 ASN A N 1
ATOM 695 C CA . ASN A 1 110 ? 6.727 -15.587 24.299 1.00 87.52 109 ASN A CA 1
ATOM 696 C C . ASN A 1 110 ? 5.470 -14.933 24.904 1.00 88.59 109 ASN A C 1
ATOM 697 O O . ASN A 1 110 ? 5.092 -15.283 26.034 1.00 87.54 109 ASN A O 1
ATOM 702 N N . PRO A 1 111 ? 4.801 -14.001 24.177 1.00 83.06 110 PRO A N 1
ATOM 703 C CA . PRO A 1 111 ? 3.601 -13.341 24.741 1.00 80.88 110 PRO A CA 1
ATOM 704 C C . PRO A 1 111 ? 2.545 -14.294 25.342 1.00 82.97 110 PRO A C 1
ATOM 705 O O . PRO A 1 111 ? 1.847 -13.904 26.278 1.00 81.70 110 PRO A O 1
ATOM 709 N N . LEU A 1 112 ? 2.447 -15.538 24.834 1.00 78.58 111 LEU A N 1
ATOM 710 C CA . LEU A 1 112 ? 1.505 -16.552 25.311 1.00 77.23 111 LEU A CA 1
ATOM 711 C C . LEU A 1 112 ? 1.702 -16.908 26.820 1.00 81.57 111 LEU A C 1
ATOM 712 O O . LEU A 1 112 ? 0.717 -17.215 27.503 1.00 80.27 111 LEU A O 1
ATOM 717 N N . VAL A 1 113 ? 2.958 -16.858 27.329 1.00 79.01 112 VAL A N 1
ATOM 718 C CA . VAL A 1 113 ? 3.280 -17.207 28.724 1.00 78.95 112 VAL A CA 1
ATOM 719 C C . VAL A 1 113 ? 2.728 -16.154 29.717 1.00 80.47 112 VAL A C 1
ATOM 720 O O . VAL A 1 113 ? 2.593 -16.461 30.902 1.00 80.62 112 VAL A O 1
ATOM 724 N N . LEU A 1 114 ? 2.396 -14.935 29.230 1.00 74.04 113 LEU A N 1
ATOM 725 C CA . LEU A 1 114 ? 1.894 -13.827 30.044 1.00 71.22 113 LEU A CA 1
ATOM 726 C C . LEU A 1 114 ? 0.500 -14.129 30.638 1.00 74.61 113 LEU A C 1
ATOM 727 O O . LEU A 1 114 ? 0.093 -13.457 31.590 1.00 74.38 113 LEU A O 1
ATOM 732 N N . PHE A 1 115 ? -0.188 -15.180 30.137 1.00 70.80 114 PHE A N 1
ATOM 733 C CA . PHE A 1 115 ? -1.479 -15.633 30.666 1.00 69.86 114 PHE A CA 1
ATOM 734 C C . PHE A 1 115 ? -1.307 -16.402 31.997 1.00 76.41 114 PHE A C 1
ATOM 735 O O . PHE A 1 115 ? -2.291 -16.591 32.712 1.00 75.59 114 PHE A O 1
ATOM 743 N N . GLU A 1 116 ? -0.062 -16.838 32.317 1.00 75.18 115 GLU A N 1
ATOM 744 C CA . GLU A 1 116 ? 0.293 -17.616 33.513 1.00 76.43 115 GLU A CA 1
ATOM 745 C C . GLU A 1 116 ? 1.460 -16.987 34.318 1.00 81.88 115 GLU A C 1
ATOM 746 O O . GLU A 1 116 ? 1.645 -17.345 35.487 1.00 82.23 115 GLU A O 1
ATOM 752 N N . ALA A 1 117 ? 2.229 -16.060 33.700 1.00 78.82 116 ALA A N 1
ATOM 753 C CA . ALA A 1 117 ? 3.383 -15.371 34.290 1.00 80.00 116 ALA A CA 1
ATOM 754 C C . ALA A 1 117 ? 3.023 -14.668 35.615 1.00 86.35 116 ALA A C 1
ATOM 755 O O . ALA A 1 117 ? 2.041 -13.932 35.658 1.00 85.80 116 ALA A O 1
ATOM 757 N N . GLU A 1 118 ? 3.807 -14.905 36.688 1.00 84.90 117 GLU A N 1
ATOM 758 C CA . GLU A 1 118 ? 3.578 -14.348 38.026 1.00 85.10 117 GLU A CA 1
ATOM 759 C C . GLU A 1 118 ? 3.501 -12.803 38.009 1.00 89.02 117 GLU A C 1
ATOM 760 O O . GLU A 1 118 ? 4.353 -12.135 37.414 1.00 89.14 117 GLU A O 1
ATOM 766 N N . ILE A 1 119 ? 2.446 -12.256 38.645 1.00 85.35 118 ILE A N 1
ATOM 767 C CA . ILE A 1 119 ? 2.176 -10.814 38.739 1.00 84.37 118 ILE A CA 1
ATOM 768 C C . ILE A 1 119 ? 2.385 -10.360 40.193 1.00 88.85 118 ILE A C 1
ATOM 769 O O . ILE A 1 119 ? 2.046 -11.087 41.127 1.00 88.92 118 ILE A O 1
ATOM 774 N N . GLU A 1 120 ? 2.958 -9.163 40.370 1.00 85.46 119 GLU A N 1
ATOM 775 C CA . GLU A 1 120 ? 3.246 -8.576 41.675 1.00 85.69 119 GLU A CA 1
ATOM 776 C C . GLU A 1 120 ? 2.741 -7.138 41.762 1.00 89.16 119 GLU A C 1
ATOM 777 O O . GLU A 1 120 ? 2.670 -6.441 40.746 1.00 88.67 119 GLU A O 1
ATOM 783 N N . LYS A 1 121 ? 2.411 -6.693 42.982 1.00 85.12 120 LYS A N 1
ATOM 784 C CA . LYS A 1 121 ? 2.027 -5.314 43.251 1.00 83.66 120 LYS A CA 1
ATOM 785 C C . LYS A 1 121 ? 3.240 -4.644 43.895 1.00 90.70 120 LYS A C 1
ATOM 786 O O . LYS A 1 121 ? 3.943 -5.286 44.680 1.00 92.05 120 LYS A O 1
ATOM 792 N N . TYR A 1 122 ? 3.543 -3.399 43.507 1.00 88.22 121 TYR A N 1
ATOM 793 C CA . TYR A 1 122 ? 4.700 -2.659 44.026 1.00 89.91 121 TYR A CA 1
ATOM 794 C C . TYR A 1 122 ? 4.380 -1.166 44.144 1.00 91.11 121 TYR A C 1
ATOM 795 O O . TYR A 1 122 ? 3.498 -0.672 43.451 1.00 88.13 121 TYR A O 1
ATOM 804 N N . CYS A 1 123 ? 5.114 -0.447 44.991 1.00 89.12 122 CYS A N 1
ATOM 805 C CA . CYS A 1 123 ? 4.894 0.983 45.148 1.00 89.05 122 CYS A CA 1
ATOM 806 C C . CYS A 1 123 ? 5.876 1.764 44.252 1.00 95.68 122 CYS A C 1
ATOM 807 O O . CYS A 1 123 ? 7.092 1.609 44.416 1.00 98.28 122 CYS A O 1
ATOM 810 N N . PRO A 1 124 ? 5.383 2.600 43.297 1.00 90.68 123 PRO A N 1
ATOM 811 C CA . PRO A 1 124 ? 6.307 3.366 42.437 1.00 91.30 123 PRO A CA 1
ATOM 812 C C . PRO A 1 124 ? 7.144 4.395 43.213 1.00 96.84 123 PRO A C 1
ATOM 813 O O . PRO A 1 124 ? 6.703 4.895 44.250 1.00 96.39 123 PRO A O 1
ATOM 817 N N . GLU A 1 125 ? 8.353 4.706 42.699 1.00 94.70 124 GLU A N 1
ATOM 818 C CA . GLU A 1 125 ? 9.322 5.643 43.280 1.00 95.69 124 GLU A CA 1
ATOM 819 C C . GLU A 1 125 ? 8.692 6.984 43.707 1.00 98.38 124 GLU A C 1
ATOM 820 O O . GLU A 1 125 ? 8.990 7.465 44.801 1.00 98.44 124 GLU A O 1
ATOM 822 N N . ASN A 1 126 ? 7.805 7.557 42.867 1.00 93.99 125 ASN A N 1
ATOM 823 C CA . ASN A 1 126 ? 7.133 8.840 43.119 1.00 93.51 125 ASN A CA 1
ATOM 824 C C . ASN A 1 126 ? 6.085 8.776 44.259 1.00 95.95 125 ASN A C 1
ATOM 825 O O . ASN A 1 126 ? 5.718 9.832 44.793 1.00 95.59 125 ASN A O 1
ATOM 830 N N . PHE A 1 127 ? 5.622 7.558 44.640 1.00 90.93 126 PHE A N 1
ATOM 831 C CA . PHE A 1 127 ? 4.639 7.358 45.713 1.00 88.91 126 PHE A CA 1
ATOM 832 C C . PHE A 1 127 ? 5.264 6.807 47.007 1.00 93.84 126 PHE A C 1
ATOM 833 O O . PHE A 1 127 ? 4.568 6.726 48.021 1.00 93.27 126 PHE A O 1
ATOM 841 N N . VAL A 1 128 ? 6.570 6.463 46.989 1.00 91.66 127 VAL A N 1
ATOM 842 C CA . VAL A 1 128 ? 7.297 5.900 48.139 1.00 92.43 127 VAL A CA 1
ATOM 843 C C . VAL A 1 128 ? 7.238 6.862 49.365 1.00 97.94 127 VAL A C 1
ATOM 844 O O . VAL A 1 128 ? 7.127 6.380 50.503 1.00 97.11 127 VAL A O 1
ATOM 848 N N . ASP A 1 129 ? 7.250 8.201 49.123 1.00 95.47 128 ASP A N 1
ATOM 849 C CA . ASP A 1 129 ? 7.146 9.217 50.187 1.00 95.42 128 ASP A CA 1
ATOM 850 C C . ASP A 1 129 ? 5.790 9.103 50.900 1.00 94.38 128 ASP A C 1
ATOM 851 O O . ASP A 1 129 ? 5.739 9.249 52.122 1.00 94.31 128 ASP A O 1
ATOM 856 N N . ILE A 1 130 ? 4.706 8.805 50.136 1.00 86.36 129 ILE A N 1
ATOM 857 C CA . ILE A 1 130 ? 3.349 8.619 50.669 1.00 82.94 129 ILE A CA 1
ATOM 858 C C . ILE A 1 130 ? 3.318 7.311 51.469 1.00 84.99 129 ILE A C 1
ATOM 859 O O . ILE A 1 130 ? 2.916 7.345 52.629 1.00 84.77 129 ILE A O 1
ATOM 864 N N . LYS A 1 131 ? 3.791 6.184 50.882 1.00 79.99 130 LYS A N 1
ATOM 865 C CA . LYS A 1 131 ? 3.856 4.895 51.575 1.00 79.35 130 LYS A CA 1
ATOM 866 C C . LYS A 1 131 ? 4.566 5.058 52.925 1.00 84.61 130 LYS A C 1
ATOM 867 O O . LYS A 1 131 ? 4.031 4.599 53.939 1.00 84.69 130 LYS A O 1
ATOM 873 N N . LYS A 1 132 ? 5.730 5.765 52.942 1.00 82.04 131 LYS A N 1
ATOM 874 C CA . LYS A 1 132 ? 6.535 6.009 54.146 1.00 82.47 131 LYS A CA 1
ATOM 875 C C . LYS A 1 132 ? 5.802 6.920 55.163 1.00 85.67 131 LYS A C 1
ATOM 876 O O . LYS A 1 132 ? 5.982 6.701 56.366 1.00 86.24 131 LYS A O 1
ATOM 882 N N . THR A 1 133 ? 4.952 7.891 54.703 1.00 80.11 132 THR A N 1
ATOM 883 C CA . THR A 1 133 ? 4.163 8.755 55.610 1.00 79.21 132 THR A CA 1
ATOM 884 C C . THR A 1 133 ? 3.097 7.911 56.341 1.00 83.35 132 THR A C 1
ATOM 885 O O . THR A 1 133 ? 2.966 8.031 57.564 1.00 83.91 132 THR A O 1
ATOM 889 N N . LEU A 1 134 ? 2.349 7.058 55.592 1.00 78.02 133 LEU A N 1
ATOM 890 C CA . LEU A 1 134 ? 1.329 6.171 56.151 1.00 76.84 133 LEU A CA 1
ATOM 891 C C . LEU A 1 134 ? 1.954 5.251 57.201 1.00 84.73 133 LEU A C 1
ATOM 892 O O . LEU A 1 134 ? 1.423 5.163 58.310 1.00 84.90 133 LEU A O 1
ATOM 897 N N . GLU A 1 135 ? 3.123 4.634 56.876 1.00 83.04 134 GLU A N 1
ATOM 898 C CA . GLU A 1 135 ? 3.881 3.758 57.783 1.00 83.89 134 GLU A CA 1
ATOM 899 C C . GLU A 1 135 ? 4.280 4.513 59.056 1.00 88.50 134 GLU A C 1
ATOM 900 O O . GLU A 1 135 ? 4.060 4.003 60.156 1.00 89.35 134 GLU A O 1
ATOM 906 N N . ARG A 1 136 ? 4.820 5.747 58.895 1.00 84.30 135 ARG A N 1
ATOM 907 C CA . ARG A 1 136 ? 5.275 6.644 59.972 1.00 84.79 135 ARG A CA 1
ATOM 908 C C . ARG A 1 136 ? 4.133 6.941 60.974 1.00 87.00 135 ARG A C 1
ATOM 909 O O . ARG A 1 136 ? 4.302 6.742 62.177 1.00 87.23 135 ARG A O 1
ATOM 917 N N . GLU A 1 137 ? 2.976 7.383 60.459 1.00 81.94 136 GLU A N 1
ATOM 918 C CA . GLU A 1 137 ? 1.800 7.737 61.248 1.00 80.41 136 GLU A CA 1
ATOM 919 C C . GLU A 1 137 ? 1.155 6.514 61.896 1.00 82.56 136 GLU A C 1
ATOM 920 O O . GLU A 1 137 ? 0.654 6.652 63.009 1.00 82.13 136 GLU A O 1
ATOM 926 N N . THR A 1 138 ? 1.195 5.322 61.239 1.00 78.24 137 THR A N 1
ATOM 927 C CA . THR A 1 138 ? 0.635 4.072 61.789 1.00 77.95 137 THR A CA 1
ATOM 928 C C . THR A 1 138 ? 1.270 3.777 63.158 1.00 85.73 137 THR A C 1
ATOM 929 O O . THR A 1 138 ? 0.566 3.335 64.060 1.00 86.61 137 THR A O 1
ATOM 933 N N . ARG A 1 139 ? 2.576 4.073 63.320 1.00 83.81 138 ARG A N 1
ATOM 934 C CA . ARG A 1 139 ? 3.333 3.877 64.557 1.00 84.94 138 ARG A CA 1
ATOM 935 C C . ARG A 1 139 ? 2.724 4.668 65.733 1.00 89.16 138 ARG A C 1
ATOM 936 O O . ARG A 1 139 ? 2.650 4.131 66.838 1.00 90.39 138 ARG A O 1
ATOM 944 N N . GLN A 1 140 ? 2.253 5.909 65.487 1.00 84.40 139 GLN A N 1
ATOM 945 C CA . GLN A 1 140 ? 1.655 6.778 66.513 1.00 84.30 139 GLN A CA 1
ATOM 946 C C . GLN A 1 140 ? 0.111 6.635 66.636 1.00 86.32 139 GLN A C 1
ATOM 947 O O . GLN A 1 140 ? -0.464 7.230 67.546 1.00 85.98 139 GLN A O 1
ATOM 953 N N . CYS A 1 141 ? -0.550 5.863 65.735 1.00 81.75 140 CYS A N 1
ATOM 954 C CA . CYS A 1 141 ? -2.012 5.700 65.679 1.00 79.97 140 CYS A CA 1
ATOM 955 C C . CYS A 1 141 ? -2.480 4.295 66.045 1.00 81.39 140 CYS A C 1
ATOM 956 O O . CYS A 1 141 ? -1.825 3.312 65.711 1.00 80.65 140 CYS A O 1
ATOM 959 N N . GLN A 1 142 ? -3.664 4.213 66.682 1.00 76.30 141 GLN A N 1
ATOM 960 C CA . GLN A 1 142 ? -4.245 2.965 67.190 1.00 75.36 141 GLN A CA 1
ATOM 961 C C . GLN A 1 142 ? -5.371 2.417 66.298 1.00 75.48 141 GLN A C 1
ATOM 962 O O . GLN A 1 142 ? -5.757 1.248 66.450 1.00 76.83 141 GLN A O 1
ATOM 968 N N . ALA A 1 143 ? -5.893 3.251 65.383 1.00 66.40 142 ALA A N 1
ATOM 969 C CA . ALA A 1 143 ? -6.960 2.890 64.453 1.00 62.69 142 ALA A CA 1
ATOM 970 C C . ALA A 1 143 ? -6.722 3.539 63.094 1.00 63.89 142 ALA A C 1
ATOM 971 O O . ALA A 1 143 ? -5.970 4.513 63.003 1.00 61.66 142 ALA A O 1
ATOM 973 N N . LEU A 1 144 ? -7.351 2.980 62.034 1.00 60.89 143 LEU A N 1
ATOM 974 C CA . LEU A 1 144 ? -7.288 3.466 60.642 1.00 59.85 143 LEU A CA 1
ATOM 975 C C . LEU A 1 144 ? -8.677 3.568 60.073 1.00 61.70 143 LEU A C 1
ATOM 976 O O . LEU A 1 144 ? -9.414 2.583 60.111 1.00 62.12 143 LEU A O 1
ATOM 981 N N . VAL A 1 145 ? -9.023 4.744 59.524 1.00 55.25 144 VAL A N 1
ATOM 982 C CA . VAL A 1 145 ? -10.322 5.015 58.913 1.00 52.97 144 VAL A CA 1
ATOM 983 C C . VAL A 1 145 ? -10.062 5.381 57.467 1.00 59.61 144 VAL A C 1
ATOM 984 O O . VAL A 1 145 ? -9.323 6.336 57.197 1.00 60.89 144 VAL A O 1
ATOM 988 N N . ILE A 1 146 ? -10.658 4.625 56.533 1.00 56.02 145 ILE A N 1
ATOM 989 C CA . ILE A 1 146 ? -10.488 4.884 55.111 1.00 55.43 145 ILE A CA 1
ATOM 990 C C . ILE A 1 146 ? -11.549 5.904 54.664 1.00 60.98 145 ILE A C 1
ATOM 991 O O . ILE A 1 146 ? -12.757 5.689 54.858 1.00 60.56 145 ILE A O 1
ATOM 996 N N . TRP A 1 147 ? -11.072 7.021 54.068 1.00 57.48 146 TRP A N 1
ATOM 997 C CA . TRP A 1 147 ? -11.893 8.112 53.565 1.00 56.05 146 TRP A CA 1
ATOM 998 C C . TRP A 1 147 ? -11.774 8.290 52.034 1.00 60.37 146 TRP A C 1
ATOM 999 O O . TRP A 1 147 ? -12.061 9.369 51.512 1.00 60.33 146 TRP A O 1
ATOM 1010 N N . THR A 1 148 ? -11.405 7.225 51.309 1.00 57.23 147 THR A N 1
ATOM 1011 C CA . THR A 1 148 ? -11.323 7.259 49.838 1.00 56.82 147 THR A CA 1
ATOM 1012 C C . THR A 1 148 ? -12.748 7.349 49.255 1.00 61.52 147 THR A C 1
ATOM 1013 O O . THR A 1 148 ? -13.695 6.977 49.946 1.00 60.99 147 THR A O 1
ATOM 1017 N N . ASP A 1 149 ? -12.910 7.830 47.998 1.00 58.50 148 ASP A N 1
ATOM 1018 C CA . ASP A 1 149 ? -14.229 7.972 47.369 1.00 58.04 148 ASP A CA 1
ATOM 1019 C C . ASP A 1 149 ? -14.955 6.641 47.376 1.00 62.26 148 ASP A C 1
ATOM 1020 O O . ASP A 1 149 ? -14.321 5.589 47.329 1.00 62.82 148 ASP A O 1
ATOM 1025 N N . CYS A 1 150 ? -16.272 6.676 47.526 1.00 58.81 149 CYS A N 1
ATOM 1026 C CA . CYS A 1 150 ? -17.031 5.445 47.696 1.00 58.71 149 CYS A CA 1
ATOM 1027 C C . CYS A 1 150 ? -17.446 4.784 46.373 1.00 61.95 149 CYS A C 1
ATOM 1028 O O . CYS A 1 150 ? -18.629 4.652 46.054 1.00 61.01 149 CYS A O 1
ATOM 1031 N N . ASP A 1 151 ? -16.444 4.268 45.668 1.00 58.14 150 ASP A N 1
ATOM 1032 C CA . ASP A 1 151 ? -16.622 3.497 44.447 1.00 57.25 150 ASP A CA 1
ATOM 1033 C C . ASP A 1 151 ? -15.636 2.313 44.481 1.00 62.56 150 ASP A C 1
ATOM 1034 O O . ASP A 1 151 ? -14.853 2.204 45.433 1.00 64.16 150 ASP A O 1
ATOM 1039 N N . ARG A 1 152 ? -15.693 1.415 43.482 1.00 58.59 151 ARG A N 1
ATOM 1040 C CA . ARG A 1 152 ? -14.817 0.241 43.381 1.00 57.95 151 ARG A CA 1
ATOM 1041 C C . ARG A 1 152 ? -13.333 0.598 43.467 1.00 62.34 151 ARG A C 1
ATOM 1042 O O . ARG A 1 152 ? -12.617 -0.026 44.255 1.00 63.57 151 ARG A O 1
ATOM 1050 N N . GLU A 1 153 ? -12.869 1.598 42.683 1.00 57.66 152 GLU A N 1
ATOM 1051 C CA . GLU A 1 153 ? -11.462 2.003 42.716 1.00 57.64 152 GLU A CA 1
ATOM 1052 C C . GLU A 1 153 ? -11.091 2.520 44.099 1.00 61.47 152 GLU A C 1
ATOM 1053 O O . GLU A 1 153 ? -10.045 2.121 44.616 1.00 62.48 152 GLU A O 1
ATOM 1059 N N . GLY A 1 154 ? -11.985 3.326 44.705 1.00 56.00 153 GLY A N 1
ATOM 1060 C CA . GLY A 1 154 ? -11.850 3.870 46.057 1.00 54.74 153 GLY A CA 1
ATOM 1061 C C . GLY A 1 154 ? -11.703 2.795 47.118 1.00 57.79 153 GLY A C 1
ATOM 1062 O O . GLY A 1 154 ? -10.887 2.931 48.032 1.00 57.97 153 GLY A O 1
ATOM 1063 N N . GLU A 1 155 ? -12.450 1.687 46.987 1.00 54.41 154 GLU A N 1
ATOM 1064 C CA . GLU A 1 155 ? -12.315 0.570 47.922 1.00 54.53 154 GLU A CA 1
ATOM 1065 C C . GLU A 1 155 ? -10.986 -0.159 47.721 1.00 61.38 154 GLU A C 1
ATOM 1066 O O . GLU A 1 155 ? -10.388 -0.582 48.710 1.00 63.08 154 GLU A O 1
ATOM 1072 N N . ASN A 1 156 ? -10.506 -0.270 46.454 1.00 57.85 155 ASN A N 1
ATOM 1073 C CA . ASN A 1 156 ? -9.223 -0.895 46.140 1.00 58.36 155 ASN A CA 1
ATOM 1074 C C . ASN A 1 156 ? -8.076 -0.056 46.698 1.00 63.44 155 ASN A C 1
ATOM 1075 O O . ASN A 1 156 ? -7.137 -0.631 47.262 1.00 66.01 155 ASN A O 1
ATOM 1080 N N . ILE A 1 157 ? -8.167 1.303 46.578 1.00 56.95 156 ILE A N 1
ATOM 1081 C CA . ILE A 1 157 ? -7.162 2.241 47.107 1.00 56.02 156 ILE A CA 1
ATOM 1082 C C . ILE A 1 157 ? -7.143 2.088 48.615 1.00 63.18 156 ILE A C 1
ATOM 1083 O O . ILE A 1 157 ? -6.066 2.028 49.203 1.00 65.93 156 ILE A O 1
ATOM 1088 N N . GLY A 1 158 ? -8.326 1.942 49.211 1.00 58.86 157 GLY A N 1
ATOM 1089 C CA . GLY A 1 158 ? -8.476 1.726 50.643 1.00 58.63 157 GLY A CA 1
ATOM 1090 C C . GLY A 1 158 ? -7.741 0.483 51.096 1.00 62.76 157 GLY A C 1
ATOM 1091 O O . GLY A 1 158 ? -7.039 0.524 52.106 1.00 63.26 157 GLY A O 1
ATOM 1092 N N . PHE A 1 159 ? -7.840 -0.620 50.310 1.00 58.15 158 PHE A N 1
ATOM 1093 C CA . PHE A 1 159 ? -7.161 -1.876 50.653 1.00 57.91 158 PHE A CA 1
ATOM 1094 C C . PHE A 1 159 ? -5.635 -1.782 50.437 1.00 65.21 158 PHE A C 1
ATOM 1095 O O . PHE A 1 159 ? -4.893 -2.462 51.157 1.00 66.33 158 PHE A O 1
ATOM 1103 N N . GLU A 1 160 ? -5.169 -0.876 49.534 1.00 62.01 159 GLU A N 1
ATOM 1104 C CA . GLU A 1 160 ? -3.737 -0.591 49.337 1.00 62.40 159 GLU A CA 1
ATOM 1105 C C . GLU A 1 160 ? -3.194 0.114 50.590 1.00 67.41 159 GLU A C 1
ATOM 1106 O O . GLU A 1 160 ? -2.087 -0.203 51.031 1.00 68.77 159 GLU A O 1
ATOM 1112 N N . ILE A 1 161 ? -3.995 1.046 51.180 1.00 62.90 160 ILE A N 1
ATOM 1113 C CA . ILE A 1 161 ? -3.638 1.781 52.404 1.00 63.18 160 ILE A CA 1
ATOM 1114 C C . ILE A 1 161 ? -3.621 0.796 53.588 1.00 70.72 160 ILE A C 1
ATOM 1115 O O . ILE A 1 161 ? -2.699 0.869 54.397 1.00 72.65 160 ILE A O 1
ATOM 1120 N N . ILE A 1 162 ? -4.596 -0.149 53.654 1.00 67.37 161 ILE A N 1
ATOM 1121 C CA . ILE A 1 162 ? -4.709 -1.148 54.729 1.00 67.80 161 ILE A CA 1
ATOM 1122 C C . ILE A 1 162 ? -3.458 -2.041 54.742 1.00 75.74 161 ILE A C 1
ATOM 1123 O O . ILE A 1 162 ? -2.839 -2.165 55.786 1.00 77.33 161 ILE A O 1
ATOM 1128 N N . HIS A 1 163 ? -3.059 -2.598 53.592 1.00 74.36 162 HIS A N 1
ATOM 1129 C CA . HIS A 1 163 ? -1.897 -3.486 53.448 1.00 76.14 162 HIS A CA 1
ATOM 1130 C C . HIS A 1 163 ? -0.579 -2.846 53.969 1.00 77.91 162 HIS A C 1
ATOM 1131 O O . HIS A 1 163 ? 0.201 -3.529 54.640 1.00 77.09 162 HIS A O 1
ATOM 1138 N N . VAL A 1 164 ? -0.365 -1.539 53.674 1.00 73.62 163 VAL A N 1
ATOM 1139 C CA . VAL A 1 164 ? 0.814 -0.735 54.027 1.00 74.37 163 VAL A CA 1
ATOM 1140 C C . VAL A 1 164 ? 0.872 -0.524 55.539 1.00 79.92 163 VAL A C 1
ATOM 1141 O O . VAL A 1 164 ? 1.922 -0.747 56.142 1.00 82.13 163 VAL A O 1
ATOM 1145 N N . CYS A 1 165 ? -0.251 -0.108 56.145 1.00 75.38 164 CYS A N 1
ATOM 1146 C CA . CYS A 1 165 ? -0.380 0.144 57.583 1.00 75.44 164 CYS A CA 1
ATOM 1147 C C . CYS A 1 165 ? -0.346 -1.166 58.398 1.00 80.60 164 CYS A C 1
ATOM 1148 O O . CYS A 1 165 ? 0.276 -1.184 59.460 1.00 82.29 164 CYS A O 1
ATOM 1151 N N . LYS A 1 166 ? -0.985 -2.256 57.899 1.00 75.91 165 LYS A N 1
ATOM 1152 C CA . LYS A 1 166 ? -1.011 -3.564 58.572 1.00 76.23 165 LYS A CA 1
ATOM 1153 C C . LYS A 1 166 ? 0.380 -4.190 58.597 1.00 84.28 165 LYS A C 1
ATOM 1154 O O . LYS A 1 166 ? 0.651 -5.016 59.466 1.00 86.01 165 LYS A O 1
ATOM 1160 N N . ALA A 1 167 ? 1.275 -3.769 57.679 1.00 82.52 166 ALA A N 1
ATOM 1161 C CA . ALA A 1 167 ? 2.679 -4.212 57.654 1.00 84.59 166 ALA A CA 1
ATOM 1162 C C . ALA A 1 167 ? 3.424 -3.684 58.917 1.00 90.28 166 ALA A C 1
ATOM 1163 O O . ALA A 1 167 ? 4.330 -4.356 59.431 1.00 92.22 166 ALA A O 1
ATOM 1165 N N . VAL A 1 168 ? 3.004 -2.491 59.420 1.00 84.59 167 VAL A N 1
ATOM 1166 C CA . VAL A 1 168 ? 3.541 -1.851 60.623 1.00 84.83 167 VAL A CA 1
ATOM 1167 C C . VAL A 1 168 ? 2.855 -2.486 61.839 1.00 89.18 167 VAL A C 1
ATOM 1168 O O . VAL A 1 168 ? 3.527 -3.130 62.645 1.00 90.34 167 VAL A O 1
ATOM 1172 N N . LYS A 1 169 ? 1.514 -2.329 61.943 1.00 84.19 168 LYS A N 1
ATOM 1173 C CA . LYS A 1 169 ? 0.685 -2.877 63.021 1.00 83.57 168 LYS A CA 1
ATOM 1174 C C . LYS A 1 169 ? -0.287 -3.940 62.451 1.00 87.29 168 LYS A C 1
ATOM 1175 O O . LYS A 1 169 ? -1.326 -3.580 61.889 1.00 85.45 168 LYS A O 1
ATOM 1181 N N . PRO A 1 170 ? 0.030 -5.254 62.577 1.00 84.71 169 PRO A N 1
ATOM 1182 C CA . PRO A 1 170 ? -0.866 -6.292 62.022 1.00 83.51 169 PRO A CA 1
ATOM 1183 C C . PRO A 1 170 ? -2.244 -6.387 62.697 1.00 87.60 169 PRO A C 1
ATOM 1184 O O . PRO A 1 170 ? -3.177 -6.889 62.079 1.00 86.34 169 PRO A O 1
ATOM 1188 N N . ASN A 1 171 ? -2.371 -5.920 63.950 1.00 86.03 170 ASN A N 1
ATOM 1189 C CA . ASN A 1 171 ? -3.620 -5.957 64.726 1.00 85.68 170 ASN A CA 1
ATOM 1190 C C . ASN A 1 171 ? -4.362 -4.618 64.707 1.00 87.60 170 ASN A C 1
ATOM 1191 O O . ASN A 1 171 ? -5.249 -4.405 65.546 1.00 87.54 170 ASN A O 1
ATOM 1196 N N . LEU A 1 172 ? -3.995 -3.717 63.769 1.00 82.03 171 LEU A N 1
ATOM 1197 C CA . LEU A 1 172 ? -4.575 -2.371 63.644 1.00 79.88 171 LEU A CA 1
ATOM 1198 C C . LEU A 1 172 ? -6.069 -2.436 63.335 1.00 81.18 171 LEU A C 1
ATOM 1199 O O . LEU A 1 172 ? -6.486 -3.186 62.444 1.00 82.14 171 LEU A O 1
ATOM 1204 N N . GLN A 1 173 ? -6.869 -1.667 64.094 1.00 73.58 172 GLN A N 1
ATOM 1205 C CA . GLN A 1 173 ? -8.314 -1.579 63.916 1.00 70.47 172 GLN A CA 1
ATOM 1206 C C . GLN A 1 173 ? -8.602 -0.801 62.644 1.00 70.00 172 GLN A C 1
ATOM 1207 O O . GLN A 1 173 ? -8.195 0.354 62.539 1.00 69.49 172 GLN A O 1
ATOM 1213 N N . VAL A 1 174 ? -9.250 -1.440 61.656 1.00 64.67 173 VAL A N 1
ATOM 1214 C CA . VAL A 1 174 ? -9.545 -0.791 60.367 1.00 62.31 173 VAL A CA 1
ATOM 1215 C C . VAL A 1 174 ? -11.042 -0.581 60.198 1.00 65.30 173 VAL A C 1
ATOM 1216 O O . VAL A 1 174 ? -11.824 -1.527 60.307 1.00 65.98 173 VAL A O 1
ATOM 1220 N N . LEU A 1 175 ? -11.428 0.671 59.916 1.00 60.13 174 LEU A N 1
ATOM 1221 C CA . LEU A 1 175 ? -12.810 1.100 59.702 1.00 58.09 174 LEU A CA 1
ATOM 1222 C C . LEU A 1 175 ? -12.901 1.803 58.379 1.00 61.07 174 LEU A C 1
ATOM 1223 O O . LEU A 1 175 ? -11.869 2.116 57.771 1.00 61.02 174 LEU A O 1
ATOM 1228 N N . ARG A 1 176 ? -14.131 1.974 57.885 1.00 56.59 175 ARG A N 1
ATOM 1229 C CA . ARG A 1 176 ? -14.393 2.562 56.578 1.00 54.55 175 ARG A CA 1
ATOM 1230 C C . ARG A 1 176 ? -15.519 3.564 56.711 1.00 57.56 175 ARG A C 1
ATOM 1231 O O . ARG A 1 176 ? -16.592 3.225 57.213 1.00 56.31 175 ARG A O 1
ATOM 1239 N N . ALA A 1 177 ? -15.240 4.818 56.296 1.00 54.51 176 ALA A N 1
ATOM 1240 C CA . ALA A 1 177 ? -16.198 5.921 56.274 1.00 54.00 176 ALA A CA 1
ATOM 1241 C C . ALA A 1 177 ? -16.870 5.958 54.910 1.00 57.62 176 ALA A C 1
ATOM 1242 O O . ALA A 1 177 ? -16.177 6.017 53.893 1.00 57.07 176 ALA A O 1
ATOM 1244 N N . ARG A 1 178 ? -18.211 5.823 54.893 1.00 53.67 177 ARG A N 1
ATOM 1245 C CA . ARG A 1 178 ? -19.069 5.811 53.704 1.00 51.90 177 ARG A CA 1
ATOM 1246 C C . ARG A 1 178 ? -19.822 7.141 53.609 1.00 58.38 177 ARG A C 1
ATOM 1247 O O . ARG A 1 178 ? -20.510 7.525 54.553 1.00 60.12 177 ARG A O 1
ATOM 1255 N N . PHE A 1 179 ? -19.682 7.843 52.476 1.00 55.08 178 PHE A N 1
ATOM 1256 C CA . PHE A 1 179 ? -20.245 9.168 52.211 1.00 54.83 178 PHE A CA 1
ATOM 1257 C C . PHE A 1 179 ? -20.445 9.396 50.696 1.00 60.65 178 PHE A C 1
ATOM 1258 O O . PHE A 1 179 ? -19.668 8.882 49.885 1.00 61.25 178 PHE A O 1
ATOM 1266 N N . SER A 1 180 ? -21.472 10.174 50.313 1.00 57.36 179 SER A N 1
ATOM 1267 C CA . SER A 1 180 ? -21.760 10.448 48.893 1.00 56.32 179 SER A CA 1
ATOM 1268 C C . SER A 1 180 ? -21.574 11.938 48.551 1.00 60.88 179 SER A C 1
ATOM 1269 O O . SER A 1 180 ? -21.912 12.366 47.443 1.00 61.29 179 SER A O 1
ATOM 1272 N N . GLU A 1 181 ? -21.044 12.723 49.500 1.00 55.76 180 GLU A N 1
ATOM 1273 C CA . GLU A 1 181 ? -20.824 14.158 49.355 1.00 55.26 180 GLU A CA 1
ATOM 1274 C C . GLU A 1 181 ? -19.936 14.671 50.464 1.00 61.03 180 GLU A C 1
ATOM 1275 O O . GLU A 1 181 ? -19.904 14.086 51.548 1.00 60.62 180 GLU A O 1
ATOM 1281 N N . ILE A 1 182 ? -19.230 15.780 50.198 1.00 59.54 181 ILE A N 1
ATOM 1282 C CA . ILE A 1 182 ? -18.359 16.408 51.179 1.00 60.59 181 ILE A CA 1
ATOM 1283 C C . ILE A 1 182 ? -19.089 17.674 51.680 1.00 66.76 181 ILE A C 1
ATOM 1284 O O . ILE A 1 182 ? -18.920 18.778 51.159 1.00 66.68 181 ILE A O 1
ATOM 1289 N N . THR A 1 183 ? -19.998 17.447 52.643 1.00 65.01 182 THR A N 1
ATOM 1290 C CA . THR A 1 183 ? -20.830 18.455 53.322 1.00 65.90 182 THR A CA 1
ATOM 1291 C C . THR A 1 183 ? -20.760 18.202 54.826 1.00 71.48 182 THR A C 1
ATOM 1292 O O . THR A 1 183 ? -20.620 17.037 55.192 1.00 70.39 182 THR A O 1
ATOM 1296 N N . PRO A 1 184 ? -20.870 19.238 55.708 1.00 70.47 183 PRO A N 1
ATOM 1297 C CA . PRO A 1 184 ? -20.775 18.994 57.171 1.00 70.78 183 PRO A CA 1
ATOM 1298 C C . PRO A 1 184 ? -21.652 17.861 57.707 1.00 73.43 183 PRO A C 1
ATOM 1299 O O . PRO A 1 184 ? -21.146 17.103 58.527 1.00 72.18 183 PRO A O 1
ATOM 1303 N N . HIS A 1 185 ? -22.924 17.727 57.245 1.00 70.88 184 HIS A N 1
ATOM 1304 C CA . HIS A 1 185 ? -23.821 16.667 57.710 1.00 71.87 184 HIS A CA 1
ATOM 1305 C C . HIS A 1 185 ? -23.374 15.285 57.224 1.00 74.56 184 HIS A C 1
ATOM 1306 O O . HIS A 1 185 ? -23.465 14.329 57.990 1.00 75.79 184 HIS A O 1
ATOM 1313 N N . ALA A 1 186 ? -22.914 15.163 55.967 1.00 67.97 185 ALA A N 1
ATOM 1314 C CA . ALA A 1 186 ? -22.471 13.879 55.424 1.00 65.66 185 ALA A CA 1
ATOM 1315 C C . ALA A 1 186 ? -21.238 13.324 56.129 1.00 67.05 185 ALA A C 1
ATOM 1316 O O . ALA A 1 186 ? -21.230 12.142 56.454 1.00 66.92 185 ALA A O 1
ATOM 1318 N N . VAL A 1 187 ? -20.207 14.157 56.356 1.00 62.63 186 VAL A N 1
ATOM 1319 C CA . VAL A 1 187 ? -18.944 13.735 56.970 1.00 62.68 186 VAL A CA 1
ATOM 1320 C C . VAL A 1 187 ? -19.108 13.454 58.482 1.00 69.57 186 VAL A C 1
ATOM 1321 O O . VAL A 1 187 ? -18.418 12.581 59.012 1.00 68.72 186 VAL A O 1
ATOM 1325 N N . ARG A 1 188 ? -20.059 14.133 59.142 1.00 68.74 187 ARG A N 1
ATOM 1326 C CA . ARG A 1 188 ? -20.378 13.938 60.559 1.00 69.88 187 ARG A CA 1
ATOM 1327 C C . ARG A 1 188 ? -21.110 12.636 60.749 1.00 73.71 187 ARG A C 1
ATOM 1328 O O . ARG A 1 188 ? -20.825 11.930 61.703 1.00 76.52 187 ARG A O 1
ATOM 1336 N N . THR A 1 189 ? -22.038 12.307 59.836 1.00 68.00 188 THR A N 1
ATOM 1337 C CA . THR A 1 189 ? -22.818 11.060 59.823 1.00 66.70 188 THR A CA 1
ATOM 1338 C C . THR A 1 189 ? -21.890 9.871 59.517 1.00 69.16 188 THR A C 1
ATOM 1339 O O . THR A 1 189 ? -22.118 8.775 60.033 1.00 69.85 188 THR A O 1
ATOM 1343 N N . ALA A 1 190 ? -20.860 10.086 58.670 1.00 63.30 189 ALA A N 1
ATOM 1344 C CA . ALA A 1 190 ? -19.902 9.053 58.295 1.00 62.52 189 ALA A CA 1
ATOM 1345 C C . ALA A 1 190 ? -19.130 8.593 59.531 1.00 69.40 189 ALA A C 1
ATOM 1346 O O . ALA A 1 190 ? -18.879 7.396 59.671 1.00 70.82 189 ALA A O 1
ATOM 1348 N N . CYS A 1 191 ? -18.832 9.530 60.467 1.00 65.63 190 CYS A N 1
ATOM 1349 C CA . CYS A 1 191 ? -18.128 9.266 61.730 1.00 65.59 190 CYS A CA 1
ATOM 1350 C C . CYS A 1 191 ? -19.003 8.513 62.732 1.00 67.75 190 CYS A C 1
ATOM 1351 O O . CYS A 1 191 ? -18.478 7.782 63.572 1.00 67.91 190 CYS A O 1
ATOM 1354 N N . GLU A 1 192 ? -20.323 8.722 62.673 1.00 62.64 191 GLU A N 1
ATOM 1355 C CA . GLU A 1 192 ? -21.273 8.056 63.562 1.00 62.51 191 GLU A CA 1
ATOM 1356 C C . GLU A 1 192 ? -21.697 6.702 62.959 1.00 67.15 191 GLU A C 1
ATOM 1357 O O . GLU A 1 192 ? -22.344 5.914 63.642 1.00 68.43 191 GLU A O 1
ATOM 1363 N N . ASN A 1 193 ? -21.333 6.427 61.690 1.00 62.86 192 ASN A N 1
ATOM 1364 C CA . ASN A 1 193 ? -21.736 5.193 61.010 1.00 62.73 192 ASN A CA 1
ATOM 1365 C C . ASN A 1 193 ? -20.558 4.519 60.250 1.00 66.65 192 ASN A C 1
ATOM 1366 O O . ASN A 1 193 ? -20.684 4.149 59.068 1.00 65.52 192 ASN A O 1
ATOM 1371 N N . LEU A 1 194 ? -19.412 4.352 60.949 1.00 62.58 193 LEU A N 1
ATOM 1372 C CA . LEU A 1 194 ? -18.241 3.688 60.373 1.00 60.81 193 LEU A CA 1
ATOM 1373 C C . LEU A 1 194 ? -18.567 2.226 60.198 1.00 65.88 193 LEU A C 1
ATOM 1374 O O . LEU A 1 194 ? -19.302 1.648 61.005 1.00 67.33 193 LEU A O 1
ATOM 1379 N N . THR A 1 195 ? -18.052 1.641 59.130 1.00 61.73 194 THR A N 1
ATOM 1380 C CA . THR A 1 195 ? -18.325 0.263 58.776 1.00 61.72 194 THR A CA 1
ATOM 1381 C C . THR A 1 195 ? -17.003 -0.503 58.500 1.00 67.39 194 THR A C 1
ATOM 1382 O O . THR A 1 195 ? -15.905 0.012 58.726 1.00 67.49 194 THR A O 1
ATOM 1386 N N . GLU A 1 196 ? -17.130 -1.742 58.042 1.00 64.78 195 GLU A N 1
ATOM 1387 C CA . GLU A 1 196 ? -16.012 -2.604 57.719 1.00 65.83 195 GLU A CA 1
ATOM 1388 C C . GLU A 1 196 ? -15.643 -2.410 56.237 1.00 68.51 195 GLU A C 1
ATOM 1389 O O . GLU A 1 196 ? -16.555 -2.249 55.417 1.00 68.42 195 GLU A O 1
ATOM 1395 N N . PRO A 1 197 ? -14.337 -2.410 55.855 1.00 63.09 196 PRO A N 1
ATOM 1396 C CA . PRO A 1 197 ? -13.992 -2.254 54.432 1.00 61.84 196 PRO A CA 1
ATOM 1397 C C . PRO A 1 197 ? -14.391 -3.498 53.621 1.00 66.87 196 PRO A C 1
ATOM 1398 O O . PRO A 1 197 ? -14.060 -4.620 54.027 1.00 67.96 196 PRO A O 1
ATOM 1402 N N . ASP A 1 198 ? -15.125 -3.303 52.490 1.00 62.80 197 ASP A N 1
ATOM 1403 C CA . ASP A 1 198 ? -15.620 -4.380 51.600 1.00 62.03 197 ASP A CA 1
ATOM 1404 C C . ASP A 1 198 ? -14.500 -4.991 50.724 1.00 64.15 197 ASP A C 1
ATOM 1405 O O . ASP A 1 198 ? -14.049 -4.382 49.747 1.00 64.89 197 ASP A O 1
ATOM 1410 N N . GLN A 1 199 ? -14.064 -6.211 51.089 1.00 57.87 198 GLN A N 1
ATOM 1411 C CA . GLN A 1 199 ? -13.007 -6.951 50.417 1.00 56.10 198 GLN A CA 1
ATOM 1412 C C . GLN A 1 199 ? -13.504 -7.453 49.062 1.00 59.73 198 GLN A C 1
ATOM 1413 O O . GLN A 1 199 ? -12.710 -7.515 48.121 1.00 60.49 198 GLN A O 1
ATOM 1419 N N . ARG A 1 200 ? -14.814 -7.767 48.948 1.00 54.73 199 ARG A N 1
ATOM 1420 C CA . ARG A 1 200 ? -15.447 -8.250 47.716 1.00 53.86 199 ARG A CA 1
ATOM 1421 C C . ARG A 1 200 ? -15.315 -7.258 46.559 1.00 59.10 199 ARG A C 1
ATOM 1422 O O . ARG A 1 200 ? -14.955 -7.673 45.459 1.00 58.19 199 ARG A O 1
ATOM 1430 N N . VAL A 1 201 ? -15.589 -5.956 46.798 1.00 58.21 200 VAL A N 1
ATOM 1431 C CA . VAL A 1 201 ? -15.511 -4.968 45.717 1.00 58.98 200 VAL A CA 1
ATOM 1432 C C . VAL A 1 201 ? -14.031 -4.697 45.360 1.00 64.96 200 VAL A C 1
ATOM 1433 O O . VAL A 1 201 ? -13.730 -4.533 44.173 1.00 66.46 200 VAL A O 1
ATOM 1437 N N . SER A 1 202 ? -13.112 -4.755 46.361 1.00 59.40 201 SER A N 1
ATOM 1438 C CA . SER A 1 202 ? -11.676 -4.580 46.153 1.00 57.97 201 SER A CA 1
ATOM 1439 C C . SER A 1 202 ? -11.130 -5.695 45.285 1.00 61.10 201 SER A C 1
ATOM 1440 O O . SER A 1 202 ? -10.324 -5.432 44.398 1.00 60.79 201 SER A O 1
ATOM 1443 N N . ASP A 1 203 ? -11.577 -6.944 45.540 1.00 58.58 202 ASP A N 1
ATOM 1444 C CA . ASP A 1 203 ? -11.182 -8.165 44.816 1.00 58.25 202 ASP A CA 1
ATOM 1445 C C . ASP A 1 203 ? -11.594 -8.087 43.348 1.00 59.46 202 ASP A C 1
ATOM 1446 O O . ASP A 1 203 ? -10.798 -8.471 42.490 1.00 59.88 202 ASP A O 1
ATOM 1451 N N . ALA A 1 204 ? -12.806 -7.540 43.056 1.00 52.92 203 ALA A N 1
ATOM 1452 C CA . ALA A 1 204 ? -13.278 -7.352 41.683 1.00 51.01 203 ALA A CA 1
ATOM 1453 C C . ALA A 1 204 ? -12.359 -6.395 40.941 1.00 56.81 203 ALA A C 1
ATOM 1454 O O . ALA A 1 204 ? -12.123 -6.594 39.753 1.00 58.57 203 ALA A O 1
ATOM 1456 N N . VAL A 1 205 ? -11.785 -5.397 41.639 1.00 53.12 204 VAL A N 1
ATOM 1457 C CA . VAL A 1 205 ? -10.858 -4.461 41.005 1.00 52.75 204 VAL A CA 1
ATOM 1458 C C . VAL A 1 205 ? -9.544 -5.199 40.715 1.00 60.47 204 VAL A C 1
ATOM 1459 O O . VAL A 1 205 ? -9.049 -5.085 39.591 1.00 62.70 204 VAL A O 1
ATOM 1463 N N . ASP A 1 206 ? -9.041 -6.017 41.671 1.00 57.24 205 ASP A N 1
ATOM 1464 C CA . ASP A 1 206 ? -7.801 -6.798 41.505 1.00 58.30 205 ASP A CA 1
ATOM 1465 C C . ASP A 1 206 ? -7.931 -7.790 40.347 1.00 64.16 205 ASP A C 1
ATOM 1466 O O . ASP A 1 206 ? -6.967 -7.980 39.604 1.00 64.62 205 ASP A O 1
ATOM 1471 N N . VAL A 1 207 ? -9.133 -8.390 40.167 1.00 61.49 206 VAL A N 1
ATOM 1472 C CA . VAL A 1 207 ? -9.423 -9.314 39.062 1.00 61.48 206 VAL A CA 1
ATOM 1473 C C . VAL A 1 207 ? -9.355 -8.538 37.730 1.00 64.36 206 VAL A C 1
ATOM 1474 O O . VAL A 1 207 ? -8.597 -8.953 36.855 1.00 65.73 206 VAL A O 1
ATOM 1478 N N . ARG A 1 208 ? -10.098 -7.406 37.595 1.00 58.53 207 ARG A N 1
ATOM 1479 C CA . ARG A 1 208 ? -10.077 -6.581 36.384 1.00 57.56 207 ARG A CA 1
ATOM 1480 C C . ARG A 1 208 ? -8.649 -6.104 36.069 1.00 63.53 207 ARG A C 1
ATOM 1481 O O . ARG A 1 208 ? -8.236 -6.191 34.907 1.00 64.10 207 ARG A O 1
ATOM 1489 N N . GLN A 1 209 ? -7.896 -5.628 37.094 1.00 59.21 208 GLN A N 1
ATOM 1490 C CA . GLN A 1 209 ? -6.522 -5.155 36.915 1.00 59.62 208 GLN A CA 1
ATOM 1491 C C . GLN A 1 209 ? -5.618 -6.255 36.310 1.00 65.50 208 GLN A C 1
ATOM 1492 O O . GLN A 1 209 ? -4.877 -5.980 35.362 1.00 66.30 208 GLN A O 1
ATOM 1498 N N . GLU A 1 210 ? -5.747 -7.503 36.814 1.00 62.12 209 GLU A N 1
ATOM 1499 C CA . GLU A 1 210 ? -5.006 -8.695 36.385 1.00 62.57 209 GLU A CA 1
ATOM 1500 C C . GLU A 1 210 ? -5.355 -9.119 34.956 1.00 66.13 209 GLU A C 1
ATOM 1501 O O . GLU A 1 210 ? -4.453 -9.392 34.166 1.00 67.09 209 GLU A O 1
ATOM 1507 N N . LEU A 1 211 ? -6.653 -9.206 34.637 1.00 60.96 210 LEU A N 1
ATOM 1508 C CA . LEU A 1 211 ? -7.119 -9.590 33.313 1.00 60.28 210 LEU A CA 1
ATOM 1509 C C . LEU A 1 211 ? -6.674 -8.568 32.272 1.00 65.63 210 LEU A C 1
ATOM 1510 O O . LEU A 1 211 ? -6.175 -8.968 31.218 1.00 66.58 210 LEU A O 1
ATOM 1515 N N . ASP A 1 212 ? -6.770 -7.260 32.595 1.00 62.20 211 ASP A N 1
ATOM 1516 C CA . ASP A 1 212 ? -6.366 -6.175 31.696 1.00 62.43 211 ASP A CA 1
ATOM 1517 C C . ASP A 1 212 ? -4.860 -6.219 31.382 1.00 65.85 211 ASP A C 1
ATOM 1518 O O . ASP A 1 212 ? -4.464 -5.956 30.237 1.00 65.68 211 ASP A O 1
ATOM 1523 N N . LEU A 1 213 ? -4.039 -6.597 32.380 1.00 61.12 212 LEU A N 1
ATOM 1524 C CA . LEU A 1 213 ? -2.595 -6.713 32.230 1.00 61.17 212 LEU A CA 1
ATOM 1525 C C . LEU A 1 213 ? -2.237 -7.930 31.363 1.00 66.96 212 LEU A C 1
ATOM 1526 O O . LEU A 1 213 ? -1.455 -7.792 30.428 1.00 68.63 212 LEU A O 1
ATOM 1531 N N . ARG A 1 214 ? -2.821 -9.101 31.653 1.00 62.41 213 ARG A N 1
ATOM 1532 C CA . ARG A 1 214 ? -2.554 -10.350 30.936 1.00 62.69 213 ARG A CA 1
ATOM 1533 C C . ARG A 1 214 ? -3.036 -10.299 29.477 1.00 67.69 213 ARG A C 1
ATOM 1534 O O . ARG A 1 214 ? -2.229 -10.553 28.581 1.00 68.83 213 ARG A O 1
ATOM 1542 N N . ILE A 1 215 ? -4.337 -9.978 29.235 1.00 62.73 214 ILE A N 1
ATOM 1543 C CA . ILE A 1 215 ? -4.922 -9.889 27.880 1.00 61.29 214 ILE A CA 1
ATOM 1544 C C . ILE A 1 215 ? -4.248 -8.733 27.121 1.00 63.31 214 ILE A C 1
ATOM 1545 O O . ILE A 1 215 ? -3.931 -8.872 25.944 1.00 64.51 214 ILE A O 1
ATOM 1550 N N . GLY A 1 216 ? -4.048 -7.615 27.810 1.00 57.09 215 GLY A N 1
ATOM 1551 C CA . GLY A 1 216 ? -3.422 -6.434 27.252 1.00 56.25 215 GLY A CA 1
ATOM 1552 C C . GLY A 1 216 ? -2.016 -6.705 26.772 1.00 60.26 215 GLY A C 1
ATOM 1553 O O . GLY A 1 216 ? -1.732 -6.498 25.597 1.00 59.61 215 GLY A O 1
ATOM 1554 N N . ALA A 1 217 ? -1.147 -7.219 27.661 1.00 57.79 216 ALA A N 1
ATOM 1555 C CA . ALA A 1 217 ? 0.256 -7.505 27.355 1.00 59.18 216 ALA A CA 1
ATOM 1556 C C . ALA A 1 217 ? 0.421 -8.531 26.235 1.00 65.67 216 ALA A C 1
ATOM 1557 O O . ALA A 1 217 ? 1.126 -8.235 25.275 1.00 66.81 216 ALA A O 1
ATOM 1559 N N . ALA A 1 218 ? -0.240 -9.715 26.347 1.00 62.60 217 ALA A N 1
ATOM 1560 C CA . ALA A 1 218 ? -0.161 -10.823 25.390 1.00 63.08 217 ALA A CA 1
ATOM 1561 C C . ALA A 1 218 ? -0.540 -10.386 23.983 1.00 67.83 217 ALA A C 1
ATOM 1562 O O . ALA A 1 218 ? 0.278 -10.538 23.075 1.00 69.83 217 ALA A O 1
ATOM 1564 N N . PHE A 1 219 ? -1.733 -9.792 23.809 1.00 62.12 218 PHE A N 1
ATOM 1565 C CA . PHE A 1 219 ? -2.198 -9.330 22.500 1.00 61.88 218 PHE A CA 1
ATOM 1566 C C . PHE A 1 219 ? -1.414 -8.118 21.961 1.00 66.25 218 PHE A C 1
ATOM 1567 O O . PHE A 1 219 ? -1.234 -8.048 20.747 1.00 66.71 218 PHE A O 1
ATOM 1575 N N . THR A 1 220 ? -0.959 -7.179 22.833 1.00 62.23 219 THR A N 1
ATOM 1576 C CA . THR A 1 220 ? -0.179 -6.006 22.410 1.00 62.66 219 THR A CA 1
ATOM 1577 C C . THR A 1 220 ? 1.164 -6.446 21.855 1.00 70.46 219 THR A C 1
ATOM 1578 O O . THR A 1 220 ? 1.492 -6.070 20.732 1.00 71.02 219 THR A O 1
ATOM 1582 N N . ARG A 1 221 ? 1.937 -7.240 22.641 1.00 68.76 220 ARG A N 1
ATOM 1583 C CA . ARG A 1 221 ? 3.269 -7.734 22.261 1.00 69.94 220 ARG A CA 1
ATOM 1584 C C . ARG A 1 221 ? 3.191 -8.542 20.985 1.00 75.26 220 ARG A C 1
ATOM 1585 O O . ARG A 1 221 ? 4.012 -8.329 20.101 1.00 76.34 220 ARG A O 1
ATOM 1593 N N . PHE A 1 222 ? 2.161 -9.409 20.854 1.00 70.82 221 PHE A N 1
ATOM 1594 C CA . PHE A 1 222 ? 1.946 -10.222 19.667 1.00 70.60 221 PHE A CA 1
ATOM 1595 C C . PHE A 1 222 ? 1.785 -9.336 18.427 1.00 76.19 221 PHE A C 1
ATOM 1596 O O . PHE A 1 222 ? 2.563 -9.516 17.483 1.00 79.23 221 PHE A O 1
ATOM 1604 N N . GLN A 1 223 ? 0.806 -8.393 18.416 1.00 69.81 222 GLN A N 1
ATOM 1605 C CA . GLN A 1 223 ? 0.556 -7.594 17.211 1.00 69.03 222 GLN A CA 1
ATOM 1606 C C . GLN A 1 223 ? 1.623 -6.536 16.962 1.00 75.30 222 GLN A C 1
ATOM 1607 O O . GLN A 1 223 ? 2.030 -6.414 15.809 1.00 77.55 222 GLN A O 1
ATOM 1613 N N . THR A 1 224 ? 2.096 -5.801 17.995 1.00 70.95 223 THR A N 1
ATOM 1614 C CA . THR A 1 224 ? 3.116 -4.761 17.813 1.00 71.48 223 THR A CA 1
ATOM 1615 C C . THR A 1 224 ? 4.364 -5.352 17.160 1.00 79.32 223 THR A C 1
ATOM 1616 O O . THR A 1 224 ? 4.779 -4.846 16.120 1.00 80.90 223 THR A O 1
ATOM 1620 N N . LEU A 1 225 ? 4.915 -6.452 17.720 1.00 75.94 224 LEU A N 1
ATOM 1621 C CA . LEU A 1 225 ? 6.115 -7.101 17.191 1.00 76.80 224 LEU A CA 1
ATOM 1622 C C . LEU A 1 225 ? 5.896 -7.635 15.788 1.00 81.30 224 LEU A C 1
ATOM 1623 O O . LEU A 1 225 ? 6.793 -7.491 14.959 1.00 84.30 224 LEU A O 1
ATOM 1628 N N . ARG A 1 226 ? 4.717 -8.230 15.508 1.00 75.28 225 ARG A N 1
ATOM 1629 C CA . ARG A 1 226 ? 4.408 -8.797 14.192 1.00 75.07 225 ARG A CA 1
ATOM 1630 C C . ARG A 1 226 ? 4.283 -7.705 13.133 1.00 78.76 225 ARG A C 1
ATOM 1631 O O . ARG A 1 226 ? 4.975 -7.766 12.112 1.00 79.99 225 ARG A O 1
ATOM 1639 N N . LEU A 1 227 ? 3.412 -6.714 13.380 1.00 73.19 226 LEU A N 1
ATOM 1640 C CA . LEU A 1 227 ? 3.132 -5.639 12.436 1.00 73.01 226 LEU A CA 1
ATOM 1641 C C . LEU A 1 227 ? 4.349 -4.714 12.227 1.00 81.54 226 LEU A C 1
ATOM 1642 O O . LEU A 1 227 ? 4.477 -4.150 11.137 1.00 83.09 226 LEU A O 1
ATOM 1647 N N . GLN A 1 228 ? 5.279 -4.626 13.215 1.00 78.85 227 GLN A N 1
ATOM 1648 C CA . GLN A 1 228 ? 6.520 -3.850 13.082 1.00 79.36 227 GLN A CA 1
ATOM 1649 C C . GLN A 1 228 ? 7.478 -4.569 12.130 1.00 85.17 227 GLN A C 1
ATOM 1650 O O . GLN A 1 228 ? 8.275 -3.914 11.453 1.00 86.44 227 GLN A O 1
ATOM 1656 N N . ARG A 1 229 ? 7.394 -5.910 12.073 1.00 81.68 228 ARG A N 1
ATOM 1657 C CA . ARG A 1 229 ? 8.217 -6.709 11.171 1.00 84.23 228 ARG A CA 1
ATOM 1658 C C . ARG A 1 229 ? 7.622 -6.689 9.750 1.00 89.61 228 ARG A C 1
ATOM 1659 O O . ARG A 1 229 ? 8.374 -6.578 8.776 1.00 91.67 228 ARG A O 1
ATOM 1661 N N . ILE A 1 230 ? 6.274 -6.770 9.636 1.00 84.37 229 ILE A N 1
ATOM 1662 C CA . ILE A 1 230 ? 5.564 -6.791 8.349 1.00 83.87 229 ILE A CA 1
ATOM 1663 C C . ILE A 1 230 ? 5.567 -5.390 7.695 1.00 90.62 229 ILE A C 1
ATOM 1664 O O . ILE A 1 230 ? 5.914 -5.288 6.517 1.00 92.49 229 ILE A O 1
ATOM 1669 N N . PHE A 1 231 ? 5.184 -4.332 8.433 1.00 86.52 230 PHE A N 1
ATOM 1670 C CA . PHE A 1 231 ? 5.137 -2.969 7.883 1.00 86.87 230 PHE A CA 1
ATOM 1671 C C . PHE A 1 231 ? 6.173 -2.073 8.594 1.00 92.99 230 PHE A C 1
ATOM 1672 O O . PHE A 1 231 ? 5.804 -1.296 9.482 1.00 90.45 230 PHE A O 1
ATOM 1680 N N . PRO A 1 232 ? 7.482 -2.172 8.237 1.00 94.21 231 PRO A N 1
ATOM 1681 C CA . PRO A 1 232 ? 8.493 -1.375 8.951 1.00 95.76 231 PRO A CA 1
ATOM 1682 C C . PRO A 1 232 ? 8.440 0.117 8.634 1.00 103.32 231 PRO A C 1
ATOM 1683 O O . PRO A 1 232 ? 8.626 0.913 9.550 1.00 101.85 231 PRO A O 1
ATOM 1687 N N . GLU A 1 233 ? 8.190 0.501 7.364 1.00 103.58 232 GLU A N 1
ATOM 1688 C CA . GLU A 1 233 ? 8.170 1.917 6.984 1.00 105.02 232 GLU A CA 1
ATOM 1689 C C . GLU A 1 233 ? 6.941 2.655 7.535 1.00 107.85 232 GLU A C 1
ATOM 1690 O O . GLU A 1 233 ? 7.033 3.845 7.839 1.00 108.07 232 GLU A O 1
ATOM 1696 N N . VAL A 1 234 ? 5.811 1.946 7.681 1.00 102.41 233 VAL A N 1
ATOM 1697 C CA . VAL A 1 234 ? 4.535 2.515 8.127 1.00 99.87 233 VAL A CA 1
ATOM 1698 C C . VAL A 1 234 ? 4.408 2.518 9.668 1.00 101.86 233 VAL A C 1
ATOM 1699 O O . VAL A 1 234 ? 3.999 3.540 10.241 1.00 101.03 233 VAL A O 1
ATOM 1703 N N . LEU A 1 235 ? 4.717 1.381 10.326 1.00 96.85 234 LEU A N 1
ATOM 1704 C CA . LEU A 1 235 ? 4.523 1.249 11.770 1.00 94.84 234 LEU A CA 1
ATOM 1705 C C . LEU A 1 235 ? 5.842 1.156 12.587 1.00 100.90 234 LEU A C 1
ATOM 1706 O O . LEU A 1 235 ? 5.853 0.526 13.651 1.00 100.19 234 LEU A O 1
ATOM 1711 N N . ALA A 1 236 ? 6.916 1.847 12.138 1.00 99.83 235 ALA A N 1
ATOM 1712 C CA . ALA A 1 236 ? 8.217 1.884 12.826 1.00 101.11 235 ALA A CA 1
ATOM 1713 C C . ALA A 1 236 ? 8.097 2.557 14.185 1.00 105.57 235 ALA A C 1
ATOM 1714 O O . ALA A 1 236 ? 7.507 3.643 14.289 1.00 104.76 235 ALA A O 1
ATOM 1716 N N . GLU A 1 237 ? 8.610 1.878 15.233 1.00 102.90 236 GLU A N 1
ATOM 1717 C CA . GLU A 1 237 ? 8.626 2.306 16.646 1.00 102.33 236 GLU A CA 1
ATOM 1718 C C . GLU A 1 237 ? 7.225 2.713 17.191 1.00 102.69 236 GLU A C 1
ATOM 1719 O O . GLU A 1 237 ? 7.142 3.328 18.262 1.00 101.85 236 GLU A O 1
ATOM 1725 N N . GLN A 1 238 ? 6.139 2.333 16.476 1.00 96.47 237 GLN A N 1
ATOM 1726 C CA . GLN A 1 238 ? 4.754 2.626 16.856 1.00 93.33 237 GLN A CA 1
ATOM 1727 C C . GLN A 1 238 ? 4.156 1.470 17.692 1.00 94.52 237 GLN A C 1
ATOM 1728 O O . GLN A 1 238 ? 4.429 0.299 17.413 1.00 94.75 237 GLN A O 1
ATOM 1734 N N . LEU A 1 239 ? 3.358 1.804 18.723 1.00 87.92 238 LEU A N 1
ATOM 1735 C CA . LEU A 1 239 ? 2.748 0.792 19.588 1.00 85.73 238 LEU A CA 1
ATOM 1736 C C . LEU A 1 239 ? 1.298 0.482 19.174 1.00 86.73 238 LEU A C 1
ATOM 1737 O O . LEU A 1 239 ? 0.388 1.325 19.297 1.00 85.85 238 LEU A O 1
ATOM 1742 N N . ILE A 1 240 ? 1.099 -0.760 18.717 1.00 80.32 239 ILE A N 1
ATOM 1743 C CA . ILE A 1 240 ? -0.207 -1.270 18.323 1.00 77.36 239 ILE A CA 1
ATOM 1744 C C . ILE A 1 240 ? -0.743 -2.000 19.562 1.00 78.96 239 ILE A C 1
ATOM 1745 O O . ILE A 1 240 ? -0.465 -3.183 19.764 1.00 79.02 239 ILE A O 1
ATOM 1750 N N . SER A 1 241 ? -1.447 -1.254 20.429 1.00 73.27 240 SER A N 1
ATOM 1751 C CA . SER A 1 241 ? -1.970 -1.779 21.687 1.00 71.78 240 SER A CA 1
ATOM 1752 C C . SER A 1 241 ? -3.319 -2.482 21.525 1.00 74.15 240 SER A C 1
ATOM 1753 O O . SER A 1 241 ? -4.109 -2.137 20.641 1.00 74.86 240 SER A O 1
ATOM 1756 N N . TYR A 1 242 ? -3.587 -3.445 22.413 1.00 68.11 241 TYR A N 1
ATOM 1757 C CA . TYR A 1 242 ? -4.846 -4.170 22.477 1.00 66.55 241 TYR A CA 1
ATOM 1758 C C . TYR A 1 242 ? -5.390 -4.081 23.903 1.00 71.53 241 TYR A C 1
ATOM 1759 O O . TYR A 1 242 ? -4.648 -4.249 24.873 1.00 72.10 241 TYR A O 1
ATOM 1768 N N . GLY A 1 243 ? -6.686 -3.821 24.004 1.00 67.88 242 GLY A N 1
ATOM 1769 C CA . GLY A 1 243 ? -7.435 -3.768 25.253 1.00 66.89 242 GLY A CA 1
ATOM 1770 C C . GLY A 1 243 ? -8.685 -4.613 25.095 1.00 72.21 242 GLY A C 1
ATOM 1771 O O . GLY A 1 243 ? -9.300 -4.606 24.021 1.00 71.76 242 GLY A O 1
ATOM 1772 N N . SER A 1 244 ? -9.069 -5.371 26.147 1.00 69.52 243 SER A N 1
ATOM 1773 C CA . SER A 1 244 ? -10.255 -6.228 26.070 1.00 69.13 243 SER A CA 1
ATOM 1774 C C . SER A 1 244 ? -11.540 -5.388 25.888 1.00 71.69 243 SER A C 1
ATOM 1775 O O . SER A 1 244 ? -12.506 -5.904 25.326 1.00 71.63 243 SER A O 1
ATOM 1778 N N . CYS A 1 245 ? -11.522 -4.088 26.303 1.00 66.91 244 CYS A N 1
ATOM 1779 C CA . CYS A 1 245 ? -12.647 -3.158 26.167 1.00 65.51 244 CYS A CA 1
ATOM 1780 C C . CYS A 1 245 ? -12.424 -2.141 25.039 1.00 69.12 244 CYS A C 1
ATOM 1781 O O . CYS A 1 245 ? -13.395 -1.744 24.393 1.00 68.20 244 CYS A O 1
ATOM 1784 N N . GLN A 1 246 ? -11.167 -1.698 24.811 1.00 65.27 245 GLN A N 1
ATOM 1785 C CA . GLN A 1 246 ? -10.877 -0.723 23.761 1.00 64.07 245 GLN A CA 1
ATOM 1786 C C . GLN A 1 246 ? -11.148 -1.337 22.370 1.00 65.54 245 GLN A C 1
ATOM 1787 O O . GLN A 1 246 ? -11.558 -0.608 21.471 1.00 65.16 245 GLN A O 1
ATOM 1793 N N . PHE A 1 247 ? -10.974 -2.671 22.211 1.00 60.81 246 PHE A N 1
ATOM 1794 C CA . PHE A 1 247 ? -11.201 -3.347 20.935 1.00 60.27 246 PHE A CA 1
ATOM 1795 C C . PHE A 1 247 ? -12.708 -3.347 20.562 1.00 62.56 246 PHE A C 1
ATOM 1796 O O . PHE A 1 247 ? -12.998 -2.757 19.518 1.00 63.43 246 PHE A O 1
ATOM 1804 N N . PRO A 1 248 ? -13.688 -3.866 21.375 1.00 56.04 247 PRO A N 1
ATOM 1805 C CA . PRO A 1 248 ? -15.101 -3.756 20.986 1.00 54.63 247 PRO A CA 1
ATOM 1806 C C . PRO A 1 248 ? -15.620 -2.318 20.866 1.00 61.04 247 PRO A C 1
ATOM 1807 O O . PRO A 1 248 ? -16.637 -2.139 20.204 1.00 63.01 247 PRO A O 1
ATOM 1811 N N . THR A 1 249 ? -14.951 -1.312 21.501 1.00 57.19 248 THR A N 1
ATOM 1812 C CA . THR A 1 249 ? -15.283 0.123 21.434 1.00 56.03 248 THR A CA 1
ATOM 1813 C C . THR A 1 249 ? -14.922 0.604 20.035 1.00 63.26 248 THR A C 1
ATOM 1814 O O . THR A 1 249 ? -15.705 1.306 19.406 1.00 64.95 248 THR A O 1
ATOM 1818 N N . LEU A 1 250 ? -13.742 0.206 19.542 1.00 60.69 249 LEU A N 1
ATOM 1819 C CA . LEU A 1 250 ? -13.275 0.519 18.194 1.00 61.71 249 LEU A CA 1
ATOM 1820 C C . LEU A 1 250 ? -14.214 -0.178 17.186 1.00 67.97 249 LEU A C 1
ATOM 1821 O O . LEU A 1 250 ? -14.602 0.429 16.184 1.00 69.36 249 LEU A O 1
ATOM 1826 N N . GLY A 1 251 ? -14.613 -1.414 17.511 1.00 62.51 250 GLY A N 1
ATOM 1827 C CA . GLY A 1 251 ? -15.530 -2.219 16.717 1.00 61.27 250 GLY A CA 1
ATOM 1828 C C . GLY A 1 251 ? -16.830 -1.515 16.373 1.00 61.61 250 GLY A C 1
ATOM 1829 O O . GLY A 1 251 ? -17.322 -1.673 15.258 1.00 62.09 250 GLY A O 1
ATOM 1830 N N . PHE A 1 252 ? -17.392 -0.725 17.315 1.00 54.13 251 PHE A N 1
ATOM 1831 C CA . PHE A 1 252 ? -18.641 0.005 17.104 1.00 52.89 251 PHE A CA 1
ATOM 1832 C C . PHE A 1 252 ? -18.468 1.110 16.063 1.00 57.61 251 PHE A C 1
ATOM 1833 O O . PHE A 1 252 ? -19.378 1.360 15.261 1.00 57.56 251 PHE A O 1
ATOM 1841 N N . VAL A 1 253 ? -17.295 1.775 16.098 1.00 53.30 252 VAL A N 1
ATOM 1842 C CA . VAL A 1 253 ? -16.911 2.888 15.226 1.00 52.58 252 VAL A CA 1
ATOM 1843 C C . VAL A 1 253 ? -16.676 2.368 13.813 1.00 58.51 252 VAL A C 1
ATOM 1844 O O . VAL A 1 253 ? -17.126 3.008 12.861 1.00 60.86 252 VAL A O 1
ATOM 1848 N N . VAL A 1 254 ? -16.011 1.204 13.673 1.00 54.09 253 VAL A N 1
ATOM 1849 C CA . VAL A 1 254 ? -15.735 0.590 12.372 1.00 54.29 253 VAL A CA 1
ATOM 1850 C C . VAL A 1 254 ? -17.066 0.013 11.799 1.00 61.32 253 VAL A C 1
ATOM 1851 O O . VAL A 1 254 ? -17.337 0.191 10.603 1.00 63.29 253 VAL A O 1
ATOM 1855 N N . GLU A 1 255 ? -17.919 -0.594 12.665 1.00 56.31 254 GLU A N 1
ATOM 1856 C CA . GLU A 1 255 ? -19.222 -1.158 12.289 1.00 55.79 254 GLU A CA 1
ATOM 1857 C C . GLU A 1 255 ? -20.124 -0.104 11.697 1.00 61.19 254 GLU A C 1
ATOM 1858 O O . GLU A 1 255 ? -20.785 -0.388 10.710 1.00 62.65 254 GLU A O 1
ATOM 1864 N N . ARG A 1 256 ? -20.159 1.102 12.294 1.00 57.91 255 ARG A N 1
ATOM 1865 C CA . ARG A 1 256 ? -20.988 2.209 11.815 1.00 57.98 255 ARG A CA 1
ATOM 1866 C C . ARG A 1 256 ? -20.449 2.758 10.490 1.00 63.90 255 ARG A C 1
ATOM 1867 O O . ARG A 1 256 ? -21.245 2.979 9.586 1.00 64.82 255 ARG A O 1
ATOM 1875 N N . PHE A 1 257 ? -19.117 2.946 10.363 1.00 60.97 256 PHE A N 1
ATOM 1876 C CA . PHE A 1 257 ? -18.489 3.429 9.129 1.00 61.89 256 PHE A CA 1
ATOM 1877 C C . PHE A 1 257 ? -18.851 2.488 7.963 1.00 68.02 256 PHE A C 1
ATOM 1878 O O . PHE A 1 257 ? -19.270 2.956 6.904 1.00 69.64 256 PHE A O 1
ATOM 1886 N N . LYS A 1 258 ? -18.724 1.163 8.185 1.00 63.55 257 LYS A N 1
ATOM 1887 C CA . LYS A 1 258 ? -19.038 0.119 7.209 1.00 63.34 257 LYS A CA 1
ATOM 1888 C C . LYS A 1 258 ? -20.521 0.143 6.793 1.00 70.19 257 LYS A C 1
ATOM 1889 O O . LYS A 1 258 ? -20.832 -0.081 5.614 1.00 71.63 257 LYS A O 1
ATOM 1895 N N . ALA A 1 259 ? -21.429 0.417 7.762 1.00 66.01 258 ALA A N 1
ATOM 1896 C CA . ALA A 1 259 ? -22.871 0.514 7.539 1.00 65.67 258 ALA A CA 1
ATOM 1897 C C . ALA A 1 259 ? -23.187 1.615 6.503 1.00 70.81 258 ALA A C 1
ATOM 1898 O O . ALA A 1 259 ? -23.980 1.392 5.578 1.00 71.62 258 ALA A O 1
ATOM 1900 N N . ILE A 1 260 ? -22.526 2.783 6.660 1.00 66.59 259 ILE A N 1
ATOM 1901 C CA . ILE A 1 260 ? -22.604 3.967 5.801 1.00 66.58 259 ILE A CA 1
ATOM 1902 C C . ILE A 1 260 ? -22.039 3.622 4.414 1.00 72.52 259 ILE A C 1
ATOM 1903 O O . ILE A 1 260 ? -22.689 3.899 3.405 1.00 73.90 259 ILE A O 1
ATOM 1908 N N . GLN A 1 261 ? -20.843 2.988 4.381 1.00 68.66 260 GLN A N 1
ATOM 1909 C CA . GLN A 1 261 ? -20.141 2.562 3.166 1.00 68.96 260 GLN A CA 1
ATOM 1910 C C . GLN A 1 261 ? -21.008 1.628 2.328 1.00 70.81 260 GLN A C 1
ATOM 1911 O O . GLN A 1 261 ? -21.061 1.807 1.119 1.00 71.12 260 GLN A O 1
ATOM 1917 N N . ALA A 1 262 ? -21.719 0.681 2.981 1.00 66.48 261 ALA A N 1
ATOM 1918 C CA . ALA A 1 262 ? -22.605 -0.328 2.371 1.00 66.59 261 ALA A CA 1
ATOM 1919 C C . ALA A 1 262 ? -23.986 0.217 1.964 1.00 71.60 261 ALA A C 1
ATOM 1920 O O . ALA A 1 262 ? -24.596 -0.310 1.038 1.00 72.14 261 ALA A O 1
ATOM 1922 N N . PHE A 1 263 ? -24.474 1.252 2.657 1.00 69.12 262 PHE A N 1
ATOM 1923 C CA . PHE A 1 263 ? -25.786 1.844 2.432 1.00 69.78 262 PHE A CA 1
ATOM 1924 C C . PHE A 1 263 ? -26.011 2.309 0.997 1.00 75.53 262 PHE A C 1
ATOM 1925 O O . PHE A 1 263 ? -25.204 3.048 0.422 1.00 75.79 262 PHE A O 1
ATOM 1933 N N . VAL A 1 264 ? -27.168 1.895 0.462 1.00 72.40 263 VAL A N 1
ATOM 1934 C CA . VAL A 1 264 ? -27.639 2.217 -0.871 1.00 73.07 263 VAL A CA 1
ATOM 1935 C C . VAL A 1 264 ? -28.818 3.206 -0.749 1.00 77.91 263 VAL A C 1
ATOM 1936 O O . VAL A 1 264 ? -29.899 2.816 -0.288 1.00 77.22 263 VAL A O 1
ATOM 1940 N N . PRO A 1 265 ? -28.621 4.496 -1.121 1.00 75.40 264 PRO A N 1
ATOM 1941 C CA . PRO A 1 265 ? -29.742 5.449 -1.098 1.00 75.57 264 PRO A CA 1
ATOM 1942 C C . PRO A 1 265 ? -30.709 5.184 -2.266 1.00 82.61 264 PRO A C 1
ATOM 1943 O O . PRO A 1 265 ? -30.294 4.749 -3.358 1.00 84.91 264 PRO A O 1
ATOM 1947 N N . GLU A 1 266 ? -32.011 5.422 -2.026 1.00 76.90 265 GLU A N 1
ATOM 1948 C CA . GLU A 1 266 ? -33.072 5.189 -2.997 1.00 76.73 265 GLU A CA 1
ATOM 1949 C C . GLU A 1 266 ? -33.962 6.406 -3.145 1.00 82.88 265 GLU A C 1
ATOM 1950 O O . GLU A 1 266 ? -34.340 7.019 -2.137 1.00 82.44 265 GLU A O 1
ATOM 1956 N N . ILE A 1 267 ? -34.314 6.743 -4.409 1.00 80.67 266 ILE A N 1
ATOM 1957 C CA . ILE A 1 267 ? -35.199 7.865 -4.728 1.00 81.25 266 ILE A CA 1
ATOM 1958 C C . ILE A 1 267 ? -36.627 7.459 -4.376 1.00 86.33 266 ILE A C 1
ATOM 1959 O O . ILE A 1 267 ? -37.042 6.343 -4.695 1.00 86.66 266 ILE A O 1
ATOM 1964 N N . PHE A 1 268 ? -37.355 8.343 -3.687 1.00 83.32 267 PHE A N 1
ATOM 1965 C CA . PHE A 1 268 ? -38.761 8.145 -3.359 1.00 84.01 267 PHE A CA 1
ATOM 1966 C C . PHE A 1 268 ? -39.532 9.356 -3.815 1.00 91.53 267 PHE A C 1
ATOM 1967 O O . PHE A 1 268 ? -38.936 10.408 -4.051 1.00 92.50 267 PHE A O 1
ATOM 1975 N N . HIS A 1 269 ? -40.850 9.218 -3.954 1.00 90.04 268 HIS A N 1
ATOM 1976 C CA . HIS A 1 269 ? -41.720 10.296 -4.426 1.00 91.76 268 HIS A CA 1
ATOM 1977 C C . HIS A 1 269 ? -42.878 10.472 -3.458 1.00 96.47 268 HIS A C 1
ATOM 1978 O O . HIS A 1 269 ? -43.296 9.514 -2.806 1.00 96.20 268 HIS A O 1
ATOM 1985 N N . ARG A 1 270 ? -43.363 11.704 -3.328 1.00 93.52 269 ARG A N 1
ATOM 1986 C CA . ARG A 1 270 ? -44.422 12.040 -2.388 1.00 93.55 269 ARG A CA 1
ATOM 1987 C C . ARG A 1 270 ? -45.264 13.182 -2.940 1.00 99.96 269 ARG A C 1
ATOM 1988 O O . ARG A 1 270 ? -44.729 14.066 -3.614 1.00 101.21 269 ARG A O 1
ATOM 1996 N N . ILE A 1 271 ? -46.583 13.157 -2.659 1.00 96.58 270 ILE A N 1
ATOM 1997 C CA . ILE A 1 271 ? -47.504 14.227 -3.034 1.00 97.52 270 ILE A CA 1
ATOM 1998 C C . ILE A 1 271 ? -47.546 15.219 -1.866 1.00 101.38 270 ILE A C 1
ATOM 1999 O O . ILE A 1 271 ? -47.931 14.847 -0.753 1.00 100.76 270 ILE A O 1
ATOM 2004 N N . LYS A 1 272 ? -47.091 16.460 -2.112 1.00 98.16 271 LYS A N 1
ATOM 2005 C CA . LYS A 1 272 ? -47.060 17.539 -1.119 1.00 97.16 271 LYS A CA 1
ATOM 2006 C C . LYS A 1 272 ? -48.244 18.478 -1.374 1.00 105.27 271 LYS A C 1
ATOM 2007 O O . LYS A 1 272 ? -48.355 19.009 -2.486 1.00 108.01 271 LYS A O 1
ATOM 2013 N N . VAL A 1 273 ? -49.167 18.632 -0.392 1.00 101.67 272 VAL A N 1
ATOM 2014 C CA . VAL A 1 273 ? -50.292 19.561 -0.563 1.00 103.69 272 VAL A CA 1
ATOM 2015 C C . VAL A 1 273 ? -50.195 20.635 0.523 1.00 109.92 272 VAL A C 1
ATOM 2016 O O . VAL A 1 273 ? -50.102 20.327 1.717 1.00 108.48 272 VAL A O 1
ATOM 2020 N N . THR A 1 274 ? -50.115 21.897 0.080 1.00 109.27 273 THR A N 1
ATOM 2021 C CA . THR A 1 274 ? -49.998 23.056 0.962 1.00 109.17 273 THR A CA 1
ATOM 2022 C C . THR A 1 274 ? -51.214 23.954 0.804 1.00 117.35 273 THR A C 1
ATOM 2023 O O . THR A 1 274 ? -51.822 23.986 -0.268 1.00 119.35 273 THR A O 1
ATOM 2027 N N . HIS A 1 275 ? -51.558 24.690 1.870 1.00 114.93 274 HIS A N 1
ATOM 2028 C CA . HIS A 1 275 ? -52.669 25.632 1.882 1.00 117.48 274 HIS A CA 1
ATOM 2029 C C . HIS A 1 275 ? -52.251 26.904 2.620 1.00 124.16 274 HIS A C 1
ATOM 2030 O O . HIS A 1 275 ? -51.962 26.862 3.823 1.00 121.54 274 HIS A O 1
ATOM 2037 N N . ASP A 1 276 ? -52.203 28.033 1.877 1.00 124.87 275 ASP A N 1
ATOM 2038 C CA . ASP A 1 276 ? -51.794 29.347 2.380 1.00 125.53 275 ASP A CA 1
ATOM 2039 C C . ASP A 1 276 ? -52.842 29.991 3.287 1.00 132.98 275 ASP A C 1
ATOM 2040 O O . ASP A 1 276 ? -54.025 30.050 2.941 1.00 133.95 275 ASP A O 1
ATOM 2045 N N . HIS A 1 277 ? -52.384 30.489 4.443 1.00 131.48 276 HIS A N 1
ATOM 2046 C CA . HIS A 1 277 ? -53.188 31.239 5.403 1.00 134.10 276 HIS A CA 1
ATOM 2047 C C . HIS A 1 277 ? -52.470 32.572 5.671 1.00 139.18 276 HIS A C 1
ATOM 2048 O O . HIS A 1 277 ? -51.246 32.645 5.504 1.00 137.93 276 HIS A O 1
ATOM 2055 N N . LYS A 1 278 ? -53.246 33.622 6.054 1.00 136.84 277 LYS A N 1
ATOM 2056 C CA . LYS A 1 278 ? -52.832 34.999 6.362 1.00 136.55 277 LYS A CA 1
ATOM 2057 C C . LYS A 1 278 ? -51.437 35.116 7.008 1.00 136.70 277 LYS A C 1
ATOM 2058 O O . LYS A 1 278 ? -50.623 35.893 6.509 1.00 136.55 277 LYS A O 1
ATOM 2060 N N . ASP A 1 279 ? -51.158 34.347 8.089 1.00 130.00 278 ASP A N 1
ATOM 2061 C CA . ASP A 1 279 ? -49.875 34.414 8.804 1.00 127.15 278 ASP A CA 1
ATOM 2062 C C . ASP A 1 279 ? -49.111 33.055 8.822 1.00 126.90 278 ASP A C 1
ATOM 2063 O O . ASP A 1 279 ? -48.385 32.772 9.784 1.00 124.27 278 ASP A O 1
ATOM 2068 N N . GLY A 1 280 ? -49.237 32.267 7.745 1.00 122.02 279 GLY A N 1
ATOM 2069 C CA . GLY A 1 280 ? -48.533 30.993 7.625 1.00 118.94 279 GLY A CA 1
ATOM 2070 C C . GLY A 1 280 ? -49.129 29.969 6.680 1.00 121.00 279 GLY A C 1
ATOM 2071 O O . GLY A 1 280 ? -50.352 29.841 6.595 1.00 121.98 279 GLY A O 1
ATOM 2072 N N . ILE A 1 281 ? -48.245 29.213 5.980 1.00 114.52 280 ILE A N 1
ATOM 2073 C CA . ILE A 1 281 ? -48.601 28.128 5.046 1.00 113.69 280 ILE A CA 1
ATOM 2074 C C . ILE A 1 281 ? -48.805 26.846 5.849 1.00 114.47 280 ILE A C 1
ATOM 2075 O O . ILE A 1 281 ? -47.974 26.505 6.692 1.00 112.78 280 ILE A O 1
ATOM 2080 N N . VAL A 1 282 ? -49.894 26.131 5.571 1.00 109.93 281 VAL A N 1
ATOM 2081 C CA . VAL A 1 282 ? -50.228 24.865 6.225 1.00 107.29 281 VAL A CA 1
ATOM 2082 C C . VAL A 1 282 ? -49.802 23.741 5.284 1.00 108.17 281 VAL A C 1
ATOM 2083 O O . VAL A 1 282 ? -50.225 23.749 4.131 1.00 109.50 281 VAL A O 1
ATOM 2087 N N . GLU A 1 283 ? -48.955 22.797 5.745 1.00 100.91 282 GLU A N 1
ATOM 2088 C CA . GLU A 1 283 ? -48.529 21.678 4.900 1.00 99.30 282 GLU A CA 1
ATOM 2089 C C . GLU A 1 283 ? -49.190 20.393 5.372 1.00 100.35 282 GLU A C 1
ATOM 2090 O O . GLU A 1 283 ? -48.962 19.958 6.504 1.00 98.33 282 GLU A O 1
ATOM 2096 N N . PHE A 1 284 ? -50.030 19.803 4.499 1.00 96.52 283 PHE A N 1
ATOM 2097 C CA . PHE A 1 284 ? -50.714 18.540 4.758 1.00 95.33 283 PHE A CA 1
ATOM 2098 C C . PHE A 1 284 ? -49.836 17.397 4.232 1.00 96.96 283 PHE A C 1
ATOM 2099 O O . PHE A 1 284 ? -49.441 17.402 3.062 1.00 97.42 283 PHE A O 1
ATOM 2107 N N . ASN A 1 285 ? -49.489 16.453 5.119 1.00 89.99 284 ASN A N 1
ATOM 2108 C CA . ASN A 1 285 ? -48.609 15.328 4.824 1.00 87.30 284 ASN A CA 1
ATOM 2109 C C . ASN A 1 285 ? -49.395 14.087 4.388 1.00 90.72 284 ASN A C 1
ATOM 2110 O O . ASN A 1 285 ? -50.321 13.660 5.081 1.00 90.93 284 ASN A O 1
ATOM 2115 N N . TRP A 1 286 ? -49.000 13.510 3.241 1.00 85.69 285 TRP A N 1
ATOM 2116 C CA . TRP A 1 286 ? -49.599 12.330 2.623 1.00 85.91 285 TRP A CA 1
ATOM 2117 C C . TRP A 1 286 ? -49.669 11.137 3.592 1.00 87.89 285 TRP A C 1
ATOM 2118 O O . TRP A 1 286 ? -48.648 10.773 4.174 1.00 86.35 285 TRP A O 1
ATOM 2129 N N . LYS A 1 287 ? -50.866 10.537 3.776 1.00 84.13 286 LYS A N 1
ATOM 2130 C CA . LYS A 1 287 ? -51.046 9.383 4.672 1.00 82.48 286 LYS A CA 1
ATOM 2131 C C . LYS A 1 287 ? -50.291 8.139 4.157 1.00 87.19 286 LYS A C 1
ATOM 2132 O O . LYS A 1 287 ? -49.973 7.243 4.945 1.00 86.76 286 LYS A O 1
ATOM 2138 N N . ARG A 1 288 ? -49.981 8.105 2.848 1.00 83.95 287 ARG A N 1
ATOM 2139 C CA . ARG A 1 288 ? -49.215 7.042 2.199 1.00 83.05 287 ARG A CA 1
ATOM 2140 C C . ARG A 1 288 ? -47.709 7.280 2.413 1.00 87.38 287 ARG A C 1
ATOM 2141 O O . ARG A 1 288 ? -46.890 6.414 2.098 1.00 86.75 287 ARG A O 1
ATOM 2149 N N . HIS A 1 289 ? -47.362 8.486 2.925 1.00 84.25 288 HIS A N 1
ATOM 2150 C CA . HIS A 1 289 ? -46.036 8.946 3.330 1.00 82.85 288 HIS A CA 1
ATOM 2151 C C . HIS A 1 289 ? -45.068 9.136 2.157 1.00 83.09 288 HIS A C 1
ATOM 2152 O O . HIS A 1 289 ? -44.625 10.259 1.931 1.00 81.00 288 HIS A O 1
ATOM 2159 N N . ARG A 1 290 ? -44.701 8.058 1.455 1.00 80.03 289 ARG A N 1
ATOM 2160 C CA . ARG A 1 290 ? -43.797 8.110 0.295 1.00 79.99 289 ARG A CA 1
ATOM 2161 C C . ARG A 1 290 ? -43.783 6.776 -0.443 1.00 83.27 289 ARG A C 1
ATOM 2162 O O . ARG A 1 290 ? -44.030 5.734 0.174 1.00 82.70 289 ARG A O 1
ATOM 2170 N N . LEU A 1 291 ? -43.464 6.810 -1.757 1.00 79.96 290 LEU A N 1
ATOM 2171 C CA . LEU A 1 291 ? -43.388 5.614 -2.605 1.00 80.08 290 LEU A CA 1
ATOM 2172 C C . LEU A 1 291 ? -42.065 5.550 -3.361 1.00 84.09 290 LEU A C 1
ATOM 2173 O O . LEU A 1 291 ? -41.613 6.556 -3.905 1.00 85.04 290 LEU A O 1
ATOM 2178 N N . PHE A 1 292 ? -41.468 4.348 -3.415 1.00 78.76 291 PHE A N 1
ATOM 2179 C CA . PHE A 1 292 ? -40.198 4.059 -4.078 1.00 77.59 291 PHE A CA 1
ATOM 2180 C C . PHE A 1 292 ? -40.444 3.569 -5.526 1.00 84.97 291 PHE A C 1
ATOM 2181 O O . PHE A 1 292 ? -39.768 2.649 -6.013 1.00 84.67 291 PHE A O 1
ATOM 2189 N N . ASN A 1 293 ? -41.419 4.209 -6.210 1.00 83.76 292 ASN A N 1
ATOM 2190 C CA . ASN A 1 293 ? -41.827 3.899 -7.580 1.00 86.24 292 ASN A CA 1
ATOM 2191 C C . ASN A 1 293 ? -42.442 5.127 -8.199 1.00 94.44 292 ASN A C 1
ATOM 2192 O O . ASN A 1 293 ? -43.456 5.627 -7.701 1.00 95.19 292 ASN A O 1
ATOM 2197 N N . HIS A 1 294 ? -41.822 5.632 -9.271 1.00 93.20 293 HIS A N 1
ATOM 2198 C CA . HIS A 1 294 ? -42.280 6.842 -9.943 1.00 95.28 293 HIS A CA 1
ATOM 2199 C C . HIS A 1 294 ? -43.702 6.682 -10.515 1.00 103.09 293 HIS A C 1
ATOM 2200 O O . HIS A 1 294 ? -44.542 7.534 -10.238 1.00 103.73 293 HIS A O 1
ATOM 2207 N N . THR A 1 295 ? -43.974 5.596 -11.279 1.00 101.46 294 THR A N 1
ATOM 2208 C CA . THR A 1 295 ? -45.277 5.345 -11.914 1.00 103.35 294 THR A CA 1
ATOM 2209 C C . THR A 1 295 ? -46.402 5.236 -10.863 1.00 106.86 294 THR A C 1
ATOM 2210 O O . THR A 1 295 ? -47.468 5.806 -11.080 1.00 108.53 294 THR A O 1
ATOM 2214 N N . ALA A 1 296 ? -46.148 4.566 -9.722 1.00 100.96 295 ALA A N 1
ATOM 2215 C CA . ALA A 1 296 ? -47.110 4.415 -8.628 1.00 100.38 295 ALA A CA 1
ATOM 2216 C C . ALA A 1 296 ? -47.542 5.776 -8.068 1.00 105.05 295 ALA A C 1
ATOM 2217 O O . ALA A 1 296 ? -48.735 5.994 -7.864 1.00 106.41 295 ALA A O 1
ATOM 2219 N N . CYS A 1 297 ? -46.583 6.696 -7.853 1.00 100.07 296 CYS A N 1
ATOM 2220 C CA . CYS A 1 297 ? -46.870 8.030 -7.331 1.00 99.26 296 CYS A CA 1
ATOM 2221 C C . CYS A 1 297 ? -47.448 8.942 -8.423 1.00 102.83 296 CYS A C 1
ATOM 2222 O O . CYS A 1 297 ? -48.360 9.711 -8.127 1.00 103.81 296 CYS A O 1
ATOM 2225 N N . LEU A 1 298 ? -46.933 8.859 -9.670 1.00 97.76 297 LEU A N 1
ATOM 2226 C CA . LEU A 1 298 ? -47.391 9.666 -10.814 1.00 98.86 297 LEU A CA 1
ATOM 2227 C C . LEU A 1 298 ? -48.890 9.469 -11.064 1.00 104.45 297 LEU A C 1
ATOM 2228 O O . LEU A 1 298 ? -49.599 10.448 -11.292 1.00 105.41 297 LEU A O 1
ATOM 2233 N N . VAL A 1 299 ? -49.358 8.207 -10.989 1.00 100.89 298 VAL A N 1
ATOM 2234 C CA . VAL A 1 299 ? -50.746 7.788 -11.180 1.00 102.32 298 VAL A CA 1
ATOM 2235 C C . VAL A 1 299 ? -51.634 8.423 -10.097 1.00 104.95 298 VAL A C 1
ATOM 2236 O O . VAL A 1 299 ? -52.647 9.032 -10.428 1.00 106.23 298 VAL A O 1
ATOM 2240 N N . LEU A 1 300 ? -51.228 8.320 -8.824 1.00 99.60 299 LEU A N 1
ATOM 2241 C CA . LEU A 1 300 ? -51.959 8.887 -7.688 1.00 99.38 299 LEU A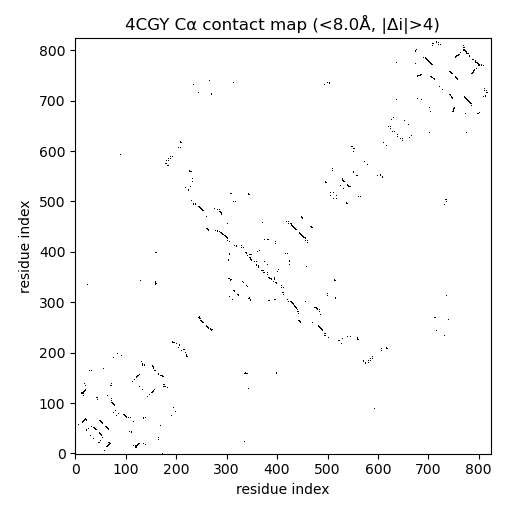 CA 1
ATOM 2242 C C . LEU A 1 300 ? -51.975 10.428 -7.731 1.00 104.30 299 LEU A C 1
ATOM 2243 O O . LEU A 1 300 ? -52.991 11.027 -7.378 1.00 105.11 299 LEU A O 1
ATOM 2248 N N . TYR A 1 301 ? -50.869 11.056 -8.191 1.00 100.43 300 TYR A N 1
ATOM 2249 C CA . TYR A 1 301 ? -50.747 12.513 -8.328 1.00 100.92 300 TYR A CA 1
ATOM 2250 C C . TYR A 1 301 ? -51.653 13.042 -9.446 1.00 109.05 300 TYR A C 1
ATOM 2251 O O . TYR A 1 301 ? -52.281 14.088 -9.263 1.00 110.61 300 TYR A O 1
ATOM 2260 N N . GLN A 1 302 ? -51.711 12.329 -10.603 1.00 106.52 301 GLN A N 1
ATOM 2261 C CA . GLN A 1 302 ? -52.557 12.690 -11.750 1.00 108.55 301 GLN A CA 1
ATOM 2262 C C . GLN A 1 302 ? -54.017 12.716 -11.332 1.00 114.52 301 GLN A C 1
ATOM 2263 O O . GLN A 1 302 ? -54.753 13.586 -11.772 1.00 116.56 301 GLN A O 1
ATOM 2269 N N . LEU A 1 303 ? -54.420 11.794 -10.443 1.00 110.95 302 LEU A N 1
ATOM 2270 C CA . LEU A 1 303 ? -55.767 11.719 -9.886 1.00 112.55 302 LEU A CA 1
ATOM 2271 C C . LEU A 1 303 ? -56.069 12.947 -9.030 1.00 117.68 302 LEU A C 1
ATOM 2272 O O . LEU A 1 303 ? -57.219 13.364 -8.964 1.00 119.72 302 LEU A O 1
ATOM 2277 N N . CYS A 1 304 ? -55.034 13.522 -8.385 1.00 112.30 303 CYS A N 1
ATOM 2278 C CA . CYS A 1 304 ? -55.140 14.674 -7.498 1.00 111.46 303 CYS A CA 1
ATOM 2279 C C . CYS A 1 304 ? -55.228 16.002 -8.244 1.00 116.38 303 CYS A C 1
ATOM 2280 O O . CYS A 1 304 ? -55.895 16.893 -7.733 1.00 116.73 303 CYS A O 1
ATOM 2283 N N . VAL A 1 305 ? -54.566 16.163 -9.411 1.00 113.64 304 VAL A N 1
ATOM 2284 C CA . VAL A 1 305 ? -54.622 17.430 -10.166 1.00 115.56 304 VAL A CA 1
ATOM 2285 C C . VAL A 1 305 ? -56.048 17.659 -10.736 1.00 122.78 304 VAL A C 1
ATOM 2286 O O . VAL A 1 305 ? -56.555 18.777 -10.634 1.00 122.78 304 VAL A O 1
ATOM 2290 N N . GLU A 1 306 ? -56.695 16.600 -11.278 1.00 121.57 305 GLU A N 1
ATOM 2291 C CA . GLU A 1 306 ? -58.083 16.621 -11.762 1.00 124.83 305 GLU A CA 1
ATOM 2292 C C . GLU A 1 306 ? -58.984 16.340 -10.544 1.00 130.84 305 GLU A C 1
ATOM 2293 O O . GLU A 1 306 ? -58.900 15.260 -9.959 1.00 129.57 305 GLU A O 1
ATOM 2299 N N . ASP A 1 307 ? -59.779 17.347 -10.118 1.00 130.06 306 ASP A N 1
ATOM 2300 C CA . ASP A 1 307 ? -60.610 17.395 -8.886 1.00 130.27 306 ASP A CA 1
ATOM 2301 C C . ASP A 1 307 ? -59.724 17.562 -7.599 1.00 130.19 306 ASP A C 1
ATOM 2302 O O . ASP A 1 307 ? -59.693 16.675 -6.732 1.00 127.44 306 ASP A O 1
ATOM 2307 N N . PRO A 1 308 ? -59.020 18.712 -7.444 1.00 125.52 307 PRO A N 1
ATOM 2308 C CA . PRO A 1 308 ? -58.149 18.881 -6.273 1.00 122.07 307 PRO A CA 1
ATOM 2309 C C . PRO A 1 308 ? -58.869 19.439 -5.050 1.00 124.94 307 PRO A C 1
ATOM 2310 O O . PRO A 1 308 ? -58.213 19.816 -4.075 1.00 122.16 307 PRO A O 1
ATOM 2314 N N . MET A 1 309 ? -60.208 19.468 -5.083 1.00 123.44 308 MET A N 1
ATOM 2315 C CA . MET A 1 309 ? -61.004 20.009 -3.994 1.00 123.57 308 MET A CA 1
ATOM 2316 C C . MET A 1 309 ? -60.866 19.149 -2.734 1.00 122.36 308 MET A C 1
ATOM 2317 O O . MET A 1 309 ? -61.284 17.984 -2.698 1.00 121.60 308 MET A O 1
ATOM 2322 N N . ALA A 1 310 ? -60.217 19.746 -1.724 1.00 115.14 309 ALA A N 1
ATOM 2323 C CA . ALA A 1 310 ? -59.958 19.155 -0.421 1.00 112.13 309 ALA A CA 1
ATOM 2324 C C . ALA A 1 310 ? -61.173 19.301 0.491 1.00 116.58 309 ALA A C 1
ATOM 2325 O O . ALA A 1 310 ? -61.748 20.386 0.570 1.00 118.21 309 ALA A O 1
ATOM 2327 N N . THR A 1 311 ? -61.561 18.208 1.174 1.00 111.53 310 THR A N 1
ATOM 2328 C CA . THR A 1 311 ? -62.690 18.158 2.110 1.00 112.14 310 THR A CA 1
ATOM 2329 C C . THR A 1 311 ? -62.171 17.786 3.506 1.00 115.25 310 THR A C 1
ATOM 2330 O O . THR A 1 311 ? -61.415 16.821 3.622 1.00 113.19 310 THR A O 1
ATOM 2334 N N . VAL A 1 312 ? -62.574 18.534 4.561 1.00 112.90 311 VAL A N 1
ATOM 2335 C CA . VAL A 1 312 ? -62.122 18.239 5.931 1.00 111.10 311 VAL A CA 1
ATOM 2336 C C . VAL A 1 312 ? -62.894 17.008 6.435 1.00 115.61 311 VAL A C 1
ATOM 2337 O O . VAL A 1 312 ? -64.108 17.070 6.657 1.00 117.03 311 VAL A O 1
ATOM 2341 N N . VAL A 1 313 ? -62.163 15.879 6.558 1.00 110.45 312 VAL A N 1
ATOM 2342 C CA . VAL A 1 313 ? -62.673 14.571 6.978 1.00 110.16 312 VAL A CA 1
ATOM 2343 C C . VAL A 1 313 ? -62.801 14.537 8.495 1.00 113.89 312 VAL A C 1
ATOM 2344 O O . VAL A 1 313 ? -63.908 14.374 9.010 1.00 114.77 312 VAL A O 1
ATOM 2348 N N . GLU A 1 314 ? -61.657 14.663 9.199 1.00 108.87 313 GLU A N 1
ATOM 2349 C CA . GLU A 1 314 ? -61.564 14.595 10.655 1.00 107.84 313 GLU A CA 1
ATOM 2350 C C . GLU A 1 314 ? -60.681 15.719 11.210 1.00 110.98 313 GLU A C 1
ATOM 2351 O O . GLU A 1 314 ? -59.548 15.923 10.762 1.00 108.94 313 GLU A O 1
ATOM 2357 N N . VAL A 1 315 ? -61.223 16.442 12.191 1.00 108.36 314 VAL A N 1
ATOM 2358 C CA . VAL A 1 315 ? -60.517 17.480 12.919 1.00 106.67 314 VAL A CA 1
ATOM 2359 C C . VAL A 1 315 ? -60.504 16.960 14.358 1.00 108.62 314 VAL A C 1
ATOM 2360 O O . VAL A 1 315 ? -61.495 17.032 15.085 1.00 108.39 314 VAL A O 1
ATOM 2364 N N . ARG A 1 316 ? -59.413 16.279 14.689 1.00 104.37 315 ARG A N 1
ATOM 2365 C CA . ARG A 1 316 ? -59.227 15.637 15.981 1.00 103.63 315 ARG A CA 1
ATOM 2366 C C . ARG A 1 316 ? -58.221 16.408 16.839 1.00 105.42 315 ARG A C 1
ATOM 2367 O O . ARG A 1 316 ? -57.269 16.988 16.309 1.00 104.40 315 ARG A O 1
ATOM 2375 N N . SER A 1 317 ? -58.443 16.413 18.166 1.00 100.50 316 SER A N 1
ATOM 2376 C CA . SER A 1 317 ? -57.571 17.067 19.140 1.00 97.85 316 SER A CA 1
ATOM 2377 C C . SER A 1 317 ? -57.539 16.286 20.456 1.00 99.48 316 SER A C 1
ATOM 2378 O O . SER A 1 317 ? -58.567 15.785 20.912 1.00 100.77 316 SER A O 1
ATOM 2381 N N . LYS A 1 318 ? -56.351 16.176 21.055 1.00 92.85 317 LYS A N 1
ATOM 2382 C CA . LYS A 1 318 ? -56.130 15.457 22.317 1.00 90.81 317 LYS A CA 1
ATOM 2383 C C . LYS A 1 318 ? -55.021 16.135 23.141 1.00 90.51 317 LYS A C 1
ATOM 2384 O O . LYS A 1 318 ? -54.157 16.793 22.550 1.00 88.98 317 LYS A O 1
ATOM 2390 N N . PRO A 1 319 ? -55.010 16.004 24.490 1.00 85.24 318 PRO A N 1
ATOM 2391 C CA . PRO A 1 319 ? -53.913 16.606 25.269 1.00 82.67 318 PRO A CA 1
ATOM 2392 C C . PRO A 1 319 ? -52.589 15.867 25.061 1.00 83.73 318 PRO A C 1
ATOM 2393 O O . PRO A 1 319 ? -52.555 14.639 25.119 1.00 81.62 318 PRO A O 1
ATOM 2397 N N . LYS A 1 320 ? -51.511 16.625 24.778 1.00 80.33 319 LYS A N 1
ATOM 2398 C CA . LYS A 1 320 ? -50.143 16.117 24.607 1.00 78.17 319 LYS A CA 1
ATOM 2399 C C . LYS A 1 320 ? -49.257 16.681 25.748 1.00 81.33 319 LYS A C 1
ATOM 2400 O O . LYS A 1 320 ? -49.473 17.810 26.207 1.00 81.18 319 LYS A O 1
ATOM 2406 N N . SER A 1 321 ? -48.311 15.867 26.246 1.00 75.87 320 SER A N 1
ATOM 2407 C CA . SER A 1 321 ? -47.428 16.280 27.331 1.00 73.72 320 SER A CA 1
ATOM 2408 C C . SER A 1 321 ? -45.965 15.964 27.011 1.00 76.19 320 SER A C 1
ATOM 2409 O O . SER A 1 321 ? -45.683 14.970 26.333 1.00 76.13 320 SER A O 1
ATOM 2412 N N . LYS A 1 322 ? -45.040 16.821 27.486 1.00 70.23 321 LYS A N 1
ATOM 2413 C CA . LYS A 1 322 ? -43.607 16.618 27.315 1.00 67.24 321 LYS A CA 1
ATOM 2414 C C . LYS A 1 322 ? -43.052 16.346 28.689 1.00 71.57 321 LYS A C 1
ATOM 2415 O O . LYS A 1 322 ? -43.225 17.166 29.590 1.00 71.95 321 LYS A O 1
ATOM 2421 N N . TRP A 1 323 ? -42.438 15.178 28.864 1.00 67.51 322 TRP A N 1
ATOM 2422 C CA . TRP A 1 323 ? -41.924 14.734 30.144 1.00 66.99 322 TRP A CA 1
ATOM 2423 C C . TRP A 1 323 ? -40.678 15.444 30.591 1.00 67.72 322 TRP A C 1
ATOM 2424 O O . TRP A 1 323 ? -39.716 15.567 29.817 1.00 66.98 322 TRP A O 1
ATOM 2435 N N . ARG A 1 324 ? -40.665 15.818 31.901 1.00 61.88 323 ARG A N 1
ATOM 2436 C CA . ARG A 1 324 ? -39.538 16.465 32.575 1.00 60.00 323 ARG A CA 1
ATOM 2437 C C . ARG A 1 324 ? -38.367 15.472 32.635 1.00 63.55 323 ARG A C 1
ATOM 2438 O O . ARG A 1 324 ? -38.617 14.274 32.526 1.00 63.92 323 ARG A O 1
ATOM 2446 N N . PRO A 1 325 ? -37.096 15.897 32.787 1.00 58.99 324 PRO A N 1
ATOM 2447 C CA . PRO A 1 325 ? -36.014 14.913 32.806 1.00 57.84 324 PRO A CA 1
ATOM 2448 C C . PRO A 1 325 ? -36.063 13.949 33.986 1.00 62.27 324 PRO A C 1
ATOM 2449 O O . PRO A 1 325 ? -36.576 14.266 35.064 1.00 62.02 324 PRO A O 1
ATOM 2453 N N . GLN A 1 326 ? -35.556 12.737 33.736 1.00 58.91 325 GLN A N 1
ATOM 2454 C CA . GLN A 1 326 ? -35.431 11.682 34.737 1.00 58.64 325 GLN A CA 1
ATOM 2455 C C . GLN A 1 326 ? -34.207 11.975 35.618 1.00 62.05 325 GLN A C 1
ATOM 2456 O O . GLN A 1 326 ? -33.236 12.542 35.114 1.00 62.04 325 GLN A O 1
ATOM 2462 N N . ALA A 1 327 ? -34.229 11.566 36.904 1.00 57.85 326 ALA A N 1
ATOM 2463 C CA . ALA A 1 327 ? -33.118 11.762 37.845 1.00 56.36 326 ALA A CA 1
ATOM 2464 C C . ALA A 1 327 ? -31.787 11.349 37.204 1.00 59.61 326 ALA A C 1
ATOM 2465 O O . ALA A 1 327 ? -31.724 10.343 36.495 1.00 59.55 326 ALA A O 1
ATOM 2467 N N . LEU A 1 328 ? -30.764 12.198 37.371 1.00 55.95 327 LEU A N 1
ATOM 2468 C CA . LEU A 1 328 ? -29.458 12.123 36.709 1.00 55.78 327 LEU A CA 1
ATOM 2469 C C . LEU A 1 328 ? -28.486 11.085 37.279 1.00 63.44 327 LEU A C 1
ATOM 2470 O O . LEU A 1 328 ? -28.227 11.055 38.479 1.00 64.69 327 LEU A O 1
ATOM 2475 N N . ASP A 1 329 ? -27.899 10.283 36.383 1.00 60.74 328 ASP A N 1
ATOM 2476 C CA . ASP A 1 329 ? -26.864 9.290 36.679 1.00 60.56 328 ASP A CA 1
ATOM 2477 C C . ASP A 1 329 ? -25.658 9.630 35.794 1.00 64.44 328 ASP A C 1
ATOM 2478 O O . ASP A 1 329 ? -25.765 10.536 34.966 1.00 65.30 328 ASP A O 1
ATOM 2483 N N . THR A 1 330 ? -24.514 8.958 35.984 1.00 59.74 329 THR A N 1
ATOM 2484 C CA . THR A 1 330 ? -23.267 9.261 35.275 1.00 58.64 329 THR A CA 1
ATOM 2485 C C . THR A 1 330 ? -23.394 9.235 33.752 1.00 62.75 329 THR A C 1
ATOM 2486 O O . THR A 1 330 ? -22.926 10.170 33.107 1.00 62.90 329 THR A O 1
ATOM 2490 N N . VAL A 1 331 ? -24.024 8.198 33.189 1.00 59.55 330 VAL A N 1
ATOM 2491 C CA . VAL A 1 331 ? -24.188 8.026 31.738 1.00 59.60 330 VAL A CA 1
ATOM 2492 C C . VAL A 1 331 ? -24.968 9.197 31.126 1.00 64.40 330 VAL A C 1
ATOM 2493 O O . VAL A 1 331 ? -24.515 9.759 30.124 1.00 65.23 330 VAL A O 1
ATOM 2497 N N . GLU A 1 332 ? -26.119 9.578 31.732 1.00 59.35 331 GLU A N 1
ATOM 2498 C CA . GLU A 1 332 ? -26.945 10.681 31.232 1.00 58.07 331 GLU A CA 1
ATOM 2499 C C . GLU A 1 332 ? -26.204 12.012 31.334 1.00 61.00 331 GLU A C 1
ATOM 2500 O O . GLU A 1 332 ? -26.406 12.866 30.485 1.00 62.06 331 GLU A O 1
ATOM 2506 N N . LEU A 1 333 ? -25.318 12.171 32.333 1.00 55.20 332 LEU A N 1
ATOM 2507 C CA . LEU A 1 333 ? -24.531 13.384 32.492 1.00 54.53 332 LEU A CA 1
ATOM 2508 C C . LEU A 1 333 ? -23.483 13.462 31.390 1.00 57.95 332 LEU A C 1
ATOM 2509 O O . LEU A 1 333 ? -23.412 14.484 30.722 1.00 57.93 332 LEU A O 1
ATOM 2514 N N . GLU A 1 334 ? -22.713 12.370 31.178 1.00 54.22 333 GLU A N 1
ATOM 2515 C CA . GLU A 1 334 ? -21.661 12.216 30.157 1.00 53.39 333 GLU A CA 1
ATOM 2516 C C . GLU A 1 334 ? -22.200 12.468 28.736 1.00 58.43 333 GLU A C 1
ATOM 2517 O O . GLU A 1 334 ? -21.504 13.092 27.937 1.00 61.43 333 GLU A O 1
ATOM 2523 N N . LYS A 1 335 ? -23.433 11.988 28.430 1.00 52.39 334 LYS A N 1
ATOM 2524 C CA . LYS A 1 335 ? -24.109 12.113 27.131 1.00 51.24 334 LYS A CA 1
ATOM 2525 C C . LYS A 1 335 ? -24.718 13.492 26.939 1.00 58.16 334 LYS A C 1
ATOM 2526 O O . LYS A 1 335 ? -24.531 14.091 25.881 1.00 59.71 334 LYS A O 1
ATOM 2532 N N . LEU A 1 336 ? -25.462 14.003 27.935 1.00 55.10 335 LEU A N 1
ATOM 2533 C CA . LEU A 1 336 ? -26.082 15.324 27.817 1.00 54.99 335 LEU A CA 1
ATOM 2534 C C . LEU A 1 336 ? -25.040 16.454 27.830 1.00 58.82 335 LEU A C 1
ATOM 2535 O O . LEU A 1 336 ? -25.251 17.440 27.127 1.00 59.65 335 LEU A O 1
ATOM 2540 N N . ALA A 1 337 ? -23.908 16.310 28.572 1.00 52.88 336 ALA A N 1
ATOM 2541 C CA . ALA A 1 337 ? -22.843 17.327 28.575 1.00 52.04 336 ALA A CA 1
ATOM 2542 C C . ALA A 1 337 ? -22.168 17.414 27.190 1.00 57.40 336 ALA A C 1
ATOM 2543 O O . ALA A 1 337 ? -21.754 18.494 26.769 1.00 55.50 336 ALA A O 1
ATOM 2545 N N . SER A 1 338 ? -22.101 16.276 26.466 1.00 56.82 337 SER A N 1
ATOM 2546 C CA . SER A 1 338 ? -21.501 16.206 25.122 1.00 58.12 337 SER A CA 1
ATOM 2547 C C . SER A 1 338 ? -22.438 16.816 24.065 1.00 62.03 337 SER A C 1
ATOM 2548 O O . SER A 1 338 ? -22.034 17.717 23.331 1.00 60.83 337 SER A O 1
ATOM 2551 N N . ARG A 1 339 ? -23.697 16.349 24.039 1.00 59.77 338 ARG A N 1
ATOM 2552 C CA . ARG A 1 339 ? -24.761 16.808 23.147 1.00 60.48 338 ARG A CA 1
ATOM 2553 C C . ARG A 1 339 ? -25.150 18.251 23.399 1.00 66.11 338 ARG A C 1
ATOM 2554 O O . ARG A 1 339 ? -25.152 19.046 22.478 1.00 69.25 338 ARG A O 1
ATOM 2562 N N . LYS A 1 340 ? -25.527 18.580 24.626 1.00 61.56 339 LYS A N 1
ATOM 2563 C CA . LYS A 1 340 ? -26.057 19.891 24.962 1.00 61.53 339 LYS A CA 1
ATOM 2564 C C . LYS A 1 340 ? -24.992 20.952 25.261 1.00 66.22 339 LYS A C 1
ATOM 2565 O O . LYS A 1 340 ? -25.175 22.087 24.810 1.00 66.50 339 LYS A O 1
ATOM 2571 N N . LEU A 1 341 ? -23.906 20.615 26.011 1.00 61.29 340 LEU A N 1
ATOM 2572 C CA . LEU A 1 341 ? -22.882 21.604 26.401 1.00 60.28 340 LEU A CA 1
ATOM 2573 C C . LEU A 1 341 ? -21.589 21.558 25.568 1.00 64.81 340 LEU A C 1
ATOM 2574 O O . LEU A 1 341 ? -20.800 22.506 25.632 1.00 66.44 340 LEU A O 1
ATOM 2579 N N . ARG A 1 342 ? -21.367 20.478 24.806 1.00 59.83 341 ARG A N 1
ATOM 2580 C CA . ARG A 1 342 ? -20.197 20.268 23.942 1.00 59.37 341 ARG A CA 1
ATOM 2581 C C . ARG A 1 342 ? -18.902 20.068 24.763 1.00 65.21 341 ARG A C 1
ATOM 2582 O O . ARG A 1 342 ? -17.806 20.357 24.273 1.00 66.06 341 ARG A O 1
ATOM 2590 N N . ILE A 1 343 ? -19.034 19.491 25.983 1.00 61.48 342 ILE A N 1
ATOM 2591 C CA . ILE A 1 343 ? -17.927 19.083 26.867 1.00 60.91 342 ILE A CA 1
ATOM 2592 C C . ILE A 1 343 ? -17.789 17.534 26.724 1.00 64.93 342 ILE A C 1
ATOM 2593 O O . ILE A 1 343 ? -18.783 16.821 26.900 1.00 63.79 342 ILE A O 1
ATOM 2598 N N . ASN A 1 344 ? -16.584 17.019 26.390 1.00 62.62 343 ASN A N 1
ATOM 2599 C CA . ASN A 1 344 ? -16.361 15.570 26.210 1.00 61.83 343 ASN A CA 1
ATOM 2600 C C . ASN A 1 344 ? -16.340 14.860 27.582 1.00 63.82 343 ASN A C 1
ATOM 2601 O O . ASN A 1 344 ? -15.896 15.451 28.563 1.00 65.05 343 ASN A O 1
ATOM 2606 N N . ALA A 1 345 ? -16.859 13.622 27.646 1.00 58.05 344 ALA A N 1
ATOM 2607 C CA . ALA A 1 345 ? -17.005 12.783 28.847 1.00 56.68 344 ALA A CA 1
ATOM 2608 C C . ALA A 1 345 ? -15.784 12.778 29.781 1.00 61.93 344 ALA A C 1
ATOM 2609 O O . ALA A 1 345 ? -15.980 12.756 30.985 1.00 61.96 344 ALA A O 1
ATOM 2611 N N . LYS A 1 346 ? -14.545 12.812 29.250 1.00 59.27 345 LYS A N 1
ATOM 2612 C CA . LYS A 1 346 ? -13.313 12.823 30.053 1.00 58.43 345 LYS A CA 1
ATOM 2613 C C . LYS A 1 346 ? -13.226 14.082 30.915 1.00 62.28 345 LYS A C 1
ATOM 2614 O O . LYS A 1 346 ? -12.823 14.000 32.080 1.00 61.73 345 LYS A O 1
ATOM 2620 N N . GLU A 1 347 ? -13.574 15.238 30.322 1.00 59.36 346 GLU A N 1
ATOM 2621 C CA . GLU A 1 347 ? -13.597 16.556 30.957 1.00 58.83 346 GLU A CA 1
ATOM 2622 C C . GLU A 1 347 ? -14.765 16.708 31.933 1.00 62.77 346 GLU A C 1
ATOM 2623 O O . GLU A 1 347 ? -14.590 17.263 33.012 1.00 62.13 346 GLU A O 1
ATOM 2629 N N . THR A 1 348 ? -15.956 16.226 31.539 1.00 59.23 347 THR A N 1
ATOM 2630 C CA . THR A 1 348 ? -17.179 16.245 32.340 1.00 57.88 347 THR A CA 1
ATOM 2631 C C . THR A 1 348 ? -16.905 15.564 33.674 1.00 62.80 347 THR A C 1
ATOM 2632 O O . THR A 1 348 ? -17.208 16.139 34.711 1.00 62.79 347 THR A O 1
ATOM 2636 N N . MET A 1 349 ? -16.291 14.370 33.639 1.00 60.61 348 MET A N 1
ATOM 2637 C CA . MET A 1 349 ? -15.958 13.574 34.822 1.00 60.98 348 MET A CA 1
ATOM 2638 C C . MET A 1 349 ? -14.863 14.224 35.683 1.00 65.42 348 MET A C 1
ATOM 2639 O O . MET A 1 349 ? -14.869 14.036 36.902 1.00 66.69 348 MET A O 1
ATOM 2644 N N . ARG A 1 350 ? -13.969 15.007 35.066 1.00 59.83 349 ARG A N 1
ATOM 2645 C CA . ARG A 1 350 ? -12.900 15.705 35.764 1.00 59.85 349 ARG A CA 1
ATOM 2646 C C . ARG A 1 350 ? -13.478 16.891 36.560 1.00 66.43 349 ARG A C 1
ATOM 2647 O O . ARG A 1 350 ? -13.148 17.050 37.741 1.00 67.26 349 ARG A O 1
ATOM 2655 N N . ILE A 1 351 ? -14.326 17.718 35.894 1.00 63.17 350 ILE A N 1
ATOM 2656 C CA . ILE A 1 351 ? -15.030 18.876 36.451 1.00 62.39 350 ILE A CA 1
ATOM 2657 C C . ILE A 1 351 ? -16.000 18.375 37.529 1.00 69.13 350 ILE A C 1
ATOM 2658 O O . ILE A 1 351 ? -16.036 18.938 38.625 1.00 69.69 350 ILE A O 1
ATOM 2663 N N . ALA A 1 352 ? -16.776 17.306 37.213 1.00 66.36 351 ALA A N 1
ATOM 2664 C CA . ALA A 1 352 ? -17.757 16.700 38.121 1.00 65.93 351 ALA A CA 1
ATOM 2665 C C . ALA A 1 352 ? -17.091 16.229 39.414 1.00 70.82 351 ALA A C 1
ATOM 2666 O O . ALA A 1 352 ? -17.692 16.364 40.484 1.00 71.48 351 ALA A O 1
ATOM 2668 N N . GLU A 1 353 ? -15.842 15.715 39.322 1.00 66.29 352 GLU A N 1
ATOM 2669 C CA . GLU A 1 353 ? -15.105 15.268 40.497 1.00 65.58 352 GLU A CA 1
ATOM 2670 C C . GLU A 1 353 ? -14.604 16.458 41.276 1.00 66.38 352 GLU A C 1
ATOM 2671 O O . GLU A 1 353 ? -14.605 16.408 42.495 1.00 66.81 352 GLU A O 1
ATOM 2677 N N . LYS A 1 354 ? -14.213 17.536 40.585 1.00 60.99 353 LYS A N 1
ATOM 2678 C CA . LYS A 1 354 ? -13.747 18.768 41.218 1.00 60.46 353 LYS A CA 1
ATOM 2679 C C . LYS A 1 354 ? -14.893 19.419 42.006 1.00 63.72 353 LYS A C 1
ATOM 2680 O O . LYS A 1 354 ? -14.665 19.834 43.139 1.00 65.26 353 LYS A O 1
ATOM 2686 N N . LEU A 1 355 ? -16.125 19.464 41.434 1.00 57.15 354 LEU A N 1
ATOM 2687 C CA . LEU A 1 355 ? -17.303 20.053 42.091 1.00 55.14 354 LEU A CA 1
ATOM 2688 C C . LEU A 1 355 ? -17.743 19.210 43.270 1.00 57.06 354 LEU A C 1
ATOM 2689 O O . LEU A 1 355 ? -18.269 19.744 44.238 1.00 57.03 354 LEU A O 1
ATOM 2694 N N . TYR A 1 356 ? -17.535 17.899 43.187 1.00 53.45 355 TYR A N 1
ATOM 2695 C CA . TYR A 1 356 ? -17.859 16.948 44.245 1.00 52.82 355 TYR A CA 1
ATOM 2696 C C . TYR A 1 356 ? -16.924 17.198 45.456 1.00 60.38 355 TYR A C 1
ATOM 2697 O O . TYR A 1 356 ? -17.399 17.351 46.586 1.00 60.07 355 TYR A O 1
ATOM 2706 N N . THR A 1 357 ? -15.598 17.261 45.189 1.00 58.50 356 THR A N 1
ATOM 2707 C CA . THR A 1 357 ? -14.511 17.462 46.152 1.00 58.63 356 THR A CA 1
ATOM 2708 C C . THR A 1 357 ? -14.692 18.793 46.882 1.00 63.17 356 THR A C 1
ATOM 2709 O O . THR A 1 357 ? -14.413 18.865 48.086 1.00 64.31 356 THR A O 1
ATOM 2713 N N . GLN A 1 358 ? -15.165 19.838 46.151 1.00 57.70 357 GLN A N 1
ATOM 2714 C CA . GLN A 1 358 ? -15.391 21.186 46.672 1.00 57.05 357 GLN A CA 1
ATOM 2715 C C . GLN A 1 358 ? -16.739 21.303 47.411 1.00 62.27 357 GLN A C 1
ATOM 2716 O O . GLN A 1 358 ? -16.996 22.342 48.017 1.00 64.67 357 GLN A O 1
ATOM 2722 N N . GLY A 1 359 ? -17.553 20.244 47.386 1.00 56.84 358 GLY A N 1
ATOM 2723 C CA . GLY A 1 359 ? -18.822 20.164 48.102 1.00 56.17 358 GLY A CA 1
ATOM 2724 C C . GLY A 1 359 ? -20.087 20.666 47.429 1.00 59.94 358 GLY A C 1
ATOM 2725 O O . GLY A 1 359 ? -21.127 20.742 48.095 1.00 60.09 358 GLY A O 1
ATOM 2726 N N . TYR A 1 360 ? -20.034 20.967 46.110 1.00 55.61 359 TYR A N 1
ATOM 2727 C CA . TYR A 1 360 ? -21.156 21.529 45.351 1.00 54.93 359 TYR A CA 1
ATOM 2728 C C . TYR A 1 360 ? -22.088 20.502 44.728 1.00 57.80 359 TYR A C 1
ATOM 2729 O O . TYR A 1 360 ? -23.256 20.830 44.551 1.00 58.84 359 TYR A O 1
ATOM 2738 N N . ILE A 1 361 ? -21.617 19.285 44.402 1.00 53.03 360 ILE A N 1
ATOM 2739 C CA . ILE A 1 361 ? -22.477 18.209 43.858 1.00 52.23 360 ILE A CA 1
ATOM 2740 C C . ILE A 1 361 ? -22.214 16.893 44.620 1.00 57.54 360 ILE A C 1
ATOM 2741 O O . ILE A 1 361 ? -21.170 16.747 45.259 1.00 58.34 360 ILE A O 1
ATOM 2746 N N . SER A 1 362 ? -23.153 15.927 44.534 1.00 54.27 361 SER A N 1
ATOM 2747 C CA . SER A 1 362 ? -23.010 14.601 45.137 1.00 53.28 361 SER A CA 1
ATOM 2748 C C . SER A 1 362 ? -22.064 13.743 44.242 1.00 58.64 361 SER A C 1
ATOM 2749 O O . SER A 1 362 ? -21.768 14.151 43.109 1.00 58.35 361 SER A O 1
ATOM 2752 N N . TYR A 1 363 ? -21.558 12.588 44.751 1.00 55.73 362 TYR A N 1
ATOM 2753 C CA . TYR A 1 363 ? -20.604 11.729 44.021 1.00 54.57 362 TYR A CA 1
ATOM 2754 C C . TYR A 1 363 ? -21.084 11.467 42.580 1.00 57.54 362 TYR A C 1
ATOM 2755 O O . TYR A 1 363 ? -22.176 10.920 42.396 1.00 57.78 362 TYR A O 1
ATOM 2764 N N . PRO A 1 364 ? -20.298 11.946 41.573 1.00 52.25 363 PRO A N 1
ATOM 2765 C CA . PRO A 1 364 ? -20.716 11.848 40.164 1.00 51.49 363 PRO A CA 1
ATOM 2766 C C . PRO A 1 364 ? -20.469 10.510 39.446 1.00 57.03 363 PRO A C 1
ATOM 2767 O O . PRO A 1 364 ? -20.628 10.445 38.229 1.00 56.78 363 PRO A O 1
ATOM 2771 N N . ARG A 1 365 ? -20.100 9.451 40.176 1.00 54.73 364 ARG A N 1
ATOM 2772 C CA . ARG A 1 365 ? -19.925 8.105 39.623 1.00 54.18 364 ARG A CA 1
ATOM 2773 C C . ARG A 1 365 ? -20.968 7.188 40.293 1.00 59.83 364 ARG A C 1
ATOM 2774 O O . ARG A 1 365 ? -20.746 6.693 41.409 1.00 60.87 364 ARG A O 1
ATOM 2782 N N . THR A 1 366 ? -22.164 7.078 39.651 1.00 54.95 365 THR A N 1
ATOM 2783 C CA . THR A 1 366 ? -23.331 6.339 40.137 1.00 53.81 365 THR A CA 1
ATOM 2784 C C . THR A 1 366 ? -24.215 5.904 38.986 1.00 57.79 365 THR A C 1
ATOM 2785 O O . THR A 1 366 ? -24.246 6.556 37.941 1.00 57.58 365 THR A O 1
ATOM 2789 N N . GLU A 1 367 ? -24.953 4.810 39.205 1.00 54.67 366 GLU A N 1
ATOM 2790 C CA . GLU A 1 367 ? -25.921 4.251 38.268 1.00 54.26 366 GLU A CA 1
ATOM 2791 C C . GLU A 1 367 ? -27.335 4.614 38.729 1.00 58.07 366 GLU A C 1
ATOM 2792 O O . GLU A 1 367 ? -28.290 4.334 38.008 1.00 58.90 366 GLU A O 1
ATOM 2794 N N . THR A 1 368 ? -27.461 5.264 39.917 1.00 52.97 367 THR A N 1
ATOM 2795 C CA . THR A 1 368 ? -28.736 5.610 40.543 1.00 52.67 367 THR A CA 1
ATOM 2796 C C . THR A 1 368 ? -29.453 6.754 39.852 1.00 58.64 367 THR A C 1
ATOM 2797 O O . THR A 1 368 ? -28.894 7.838 39.663 1.00 59.44 367 THR A O 1
ATOM 2801 N N . ASN A 1 369 ? -30.726 6.503 39.521 1.00 55.87 368 ASN A N 1
ATOM 2802 C CA . ASN A 1 369 ? -31.659 7.457 38.933 1.00 55.54 368 ASN A CA 1
ATOM 2803 C C . ASN A 1 369 ? -32.958 7.470 39.757 1.00 61.39 368 ASN A C 1
ATOM 2804 O O . ASN A 1 369 ? -33.980 7.963 39.291 1.00 62.72 368 ASN A O 1
ATOM 2809 N N . ILE A 1 370 ? -32.898 6.944 40.999 1.00 58.18 369 ILE A N 1
ATOM 2810 C CA . ILE A 1 370 ? -33.988 6.951 41.976 1.00 58.62 369 ILE A CA 1
ATOM 2811 C C . ILE A 1 370 ? -33.524 7.754 43.187 1.00 63.43 369 ILE A C 1
ATOM 2812 O O . ILE A 1 370 ? -32.496 7.425 43.786 1.00 63.32 369 ILE A O 1
ATOM 2817 N N . PHE A 1 371 ? -34.295 8.781 43.570 1.00 59.55 370 PHE A N 1
ATOM 2818 C CA . PHE A 1 371 ? -34.002 9.549 44.771 1.00 58.23 370 PHE A CA 1
ATOM 2819 C C . PHE A 1 371 ? -34.408 8.722 45.994 1.00 63.23 370 PHE A C 1
ATOM 2820 O O . PHE A 1 371 ? -35.583 8.335 46.100 1.00 63.78 370 PHE A O 1
ATOM 2828 N N . PRO A 1 372 ? -33.453 8.416 46.905 1.00 59.13 371 PRO A N 1
ATOM 2829 C CA . PRO A 1 372 ? -33.814 7.672 48.128 1.00 59.57 371 PRO A CA 1
ATOM 2830 C C . PRO A 1 372 ? -34.787 8.461 49.006 1.00 68.05 371 PRO A C 1
ATOM 2831 O O . PRO A 1 372 ? -34.758 9.693 48.971 1.00 67.97 371 PRO A O 1
ATOM 2835 N N . ARG A 1 373 ? -35.661 7.758 49.765 1.00 68.49 372 ARG A N 1
ATOM 2836 C CA . ARG A 1 373 ? -36.673 8.360 50.649 1.00 70.94 372 ARG A CA 1
ATOM 2837 C C . ARG A 1 373 ? -36.032 9.202 51.775 1.00 76.67 372 ARG A C 1
ATOM 2838 O O . ARG A 1 373 ? -36.617 10.194 52.215 1.00 76.38 372 ARG A O 1
ATOM 2846 N N . ASP A 1 374 ? -34.830 8.801 52.219 1.00 74.71 373 ASP A N 1
ATOM 2847 C CA . ASP A 1 374 ? -34.054 9.459 53.268 1.00 75.50 373 ASP A CA 1
ATOM 2848 C C . ASP A 1 374 ? -33.716 10.924 52.893 1.00 76.19 373 ASP A C 1
ATOM 2849 O O . ASP A 1 374 ? -33.839 11.812 53.744 1.00 77.16 373 ASP A O 1
ATOM 2854 N N . LEU A 1 375 ? -33.320 11.161 51.612 1.00 68.04 374 LEU A N 1
ATOM 2855 C CA . LEU A 1 375 ? -32.894 12.444 51.046 1.00 65.21 374 LEU A CA 1
ATOM 2856 C C . LEU A 1 375 ? -34.005 13.507 51.019 1.00 70.09 374 LEU A C 1
ATOM 2857 O O . LEU A 1 375 ? -35.072 13.294 50.428 1.00 70.87 374 LEU A O 1
ATOM 2862 N N . ASN A 1 376 ? -33.713 14.674 51.650 1.00 65.58 375 ASN A N 1
ATOM 2863 C CA . ASN A 1 376 ? -34.611 15.828 51.748 1.00 64.47 375 ASN A CA 1
ATOM 2864 C C . ASN A 1 376 ? -34.460 16.705 50.518 1.00 66.19 375 ASN A C 1
ATOM 2865 O O . ASN A 1 376 ? -33.539 17.521 50.443 1.00 65.81 375 ASN A O 1
ATOM 2870 N N . LEU A 1 377 ? -35.359 16.534 49.551 1.00 61.29 376 LEU A N 1
ATOM 2871 C CA . LEU A 1 377 ? -35.286 17.292 48.304 1.00 60.20 376 LEU A CA 1
ATOM 2872 C C . LEU A 1 377 ? -35.750 18.728 48.491 1.00 65.67 376 LEU A C 1
ATOM 2873 O O . LEU A 1 377 ? -35.234 19.625 47.815 1.00 66.29 376 LEU A O 1
ATOM 2878 N N . THR A 1 378 ? -36.670 18.953 49.444 1.00 61.75 377 THR A N 1
ATOM 2879 C CA . THR A 1 378 ? -37.220 20.275 49.767 1.00 61.86 377 THR A CA 1
ATOM 2880 C C . THR A 1 378 ? -36.097 21.250 50.153 1.00 64.35 377 THR A C 1
ATOM 2881 O O . THR A 1 378 ? -36.125 22.392 49.705 1.00 64.51 377 THR A O 1
ATOM 2885 N N . VAL A 1 379 ? -35.089 20.782 50.927 1.00 58.71 378 VAL A N 1
ATOM 2886 C CA . VAL A 1 379 ? -33.949 21.594 51.376 1.00 56.40 378 VAL A CA 1
ATOM 2887 C C . VAL A 1 379 ? -33.045 21.919 50.198 1.00 56.12 378 VAL A C 1
ATOM 2888 O O . VAL A 1 379 ? -32.664 23.079 50.040 1.00 55.10 378 VAL A O 1
ATOM 2892 N N . LEU A 1 380 ? -32.746 20.910 49.354 1.00 51.00 379 LEU A N 1
ATOM 2893 C CA . LEU A 1 380 ? -31.888 21.023 48.162 1.00 50.09 379 LEU A CA 1
ATOM 2894 C C . LEU A 1 380 ? -32.434 22.036 47.150 1.00 53.96 379 LEU A C 1
ATOM 2895 O O . LEU A 1 380 ? -31.643 22.757 46.540 1.00 54.44 379 LEU A O 1
ATOM 2900 N N . VAL A 1 381 ? -33.774 22.110 47.016 1.00 50.03 380 VAL A N 1
ATOM 2901 C CA . VAL A 1 381 ? -34.503 23.079 46.195 1.00 50.05 380 VAL A CA 1
ATOM 2902 C C . VAL A 1 381 ? -34.411 24.454 46.873 1.00 56.82 380 VAL A C 1
ATOM 2903 O O . VAL A 1 381 ? -34.005 25.412 46.227 1.00 60.18 380 VAL A O 1
ATOM 2907 N N . GLU A 1 382 ? -34.765 24.554 48.164 1.00 52.36 381 GLU A N 1
ATOM 2908 C CA . GLU A 1 382 ? -34.692 25.793 48.933 1.00 52.96 381 GLU A CA 1
ATOM 2909 C C . GLU A 1 382 ? -33.336 26.464 48.785 1.00 58.37 381 GLU A C 1
ATOM 2910 O O . GLU A 1 382 ? -33.256 27.684 48.685 1.00 59.40 381 GLU A O 1
ATOM 2916 N N . GLN A 1 383 ? -32.267 25.648 48.794 1.00 53.55 382 GLN A N 1
ATOM 2917 C CA . GLN A 1 383 ? -30.871 26.064 48.712 1.00 52.27 382 GLN A CA 1
ATOM 2918 C C . GLN A 1 383 ? -30.530 26.783 47.426 1.00 55.68 382 GLN A C 1
ATOM 2919 O O . GLN A 1 383 ? -29.562 27.541 47.405 1.00 56.37 382 GLN A O 1
ATOM 2925 N N . GLN A 1 384 ? -31.324 26.571 46.367 1.00 51.73 383 GLN A N 1
ATOM 2926 C CA . GLN A 1 384 ? -31.095 27.128 45.035 1.00 50.85 383 GLN A CA 1
ATOM 2927 C C . GLN A 1 384 ? -31.916 28.393 44.754 1.00 57.09 383 GLN A C 1
ATOM 2928 O O . GLN A 1 384 ? -31.730 29.026 43.712 1.00 58.97 383 GLN A O 1
ATOM 2934 N N . THR A 1 385 ? -32.753 28.810 45.714 1.00 53.73 384 THR A N 1
ATOM 2935 C CA . THR A 1 385 ? -33.602 29.999 45.590 1.00 53.77 384 THR A CA 1
ATOM 2936 C C . THR A 1 385 ? -32.770 31.315 45.595 1.00 57.54 384 THR A C 1
ATOM 2937 O O . THR A 1 385 ? -33.240 32.251 44.948 1.00 59.30 384 THR A O 1
ATOM 2941 N N . PRO A 1 386 ? -31.537 31.444 46.189 1.00 51.88 385 PRO A N 1
ATOM 2942 C CA . PRO A 1 386 ? -30.797 32.712 46.052 1.00 52.00 385 PRO A CA 1
ATOM 2943 C C . PRO A 1 386 ? -30.321 33.023 44.610 1.00 59.46 385 PRO A C 1
ATOM 2944 O O . PRO A 1 386 ? -29.851 34.139 44.367 1.00 60.42 385 PRO A O 1
ATOM 2948 N N . ASP A 1 387 ? -30.435 32.077 43.649 1.00 57.09 386 ASP A N 1
ATOM 2949 C CA . ASP A 1 387 ? -29.909 32.350 42.311 1.00 58.38 386 ASP A CA 1
ATOM 2950 C C . ASP A 1 387 ? -30.767 33.307 41.459 1.00 64.95 386 ASP A C 1
ATOM 2951 O O . ASP A 1 387 ? -31.971 33.084 41.322 1.00 65.35 386 ASP A O 1
ATOM 2956 N N . PRO A 1 388 ? -30.126 34.313 40.789 1.00 62.50 387 PRO A N 1
ATOM 2957 C CA . PRO A 1 388 ? -30.881 35.235 39.905 1.00 62.78 387 PRO A CA 1
ATOM 2958 C C . PRO A 1 388 ? -31.571 34.554 38.719 1.00 69.35 387 PRO A C 1
ATOM 2959 O O . PRO A 1 388 ? -32.679 34.947 38.365 1.00 70.59 387 PRO A O 1
ATOM 2963 N N . ARG A 1 389 ? -30.921 33.537 38.112 1.00 65.81 388 ARG A N 1
ATOM 2964 C CA . ARG A 1 389 ? -31.443 32.826 36.948 1.00 65.92 388 ARG A CA 1
ATOM 2965 C C . ARG A 1 389 ? -32.516 31.783 37.314 1.00 71.58 388 ARG A C 1
ATOM 2966 O O . ARG A 1 389 ? -33.650 31.900 36.845 1.00 74.42 388 ARG A O 1
ATOM 2974 N N . TRP A 1 390 ? -32.163 30.750 38.114 1.00 65.10 389 TRP A N 1
ATOM 2975 C CA . TRP A 1 390 ? -33.087 29.665 38.434 1.00 63.38 389 TRP A CA 1
ATOM 2976 C C . TRP A 1 390 ? -33.765 29.758 39.805 1.00 66.00 389 TRP A C 1
ATOM 2977 O O . TRP A 1 390 ? -34.565 28.875 40.116 1.00 64.70 389 TRP A O 1
A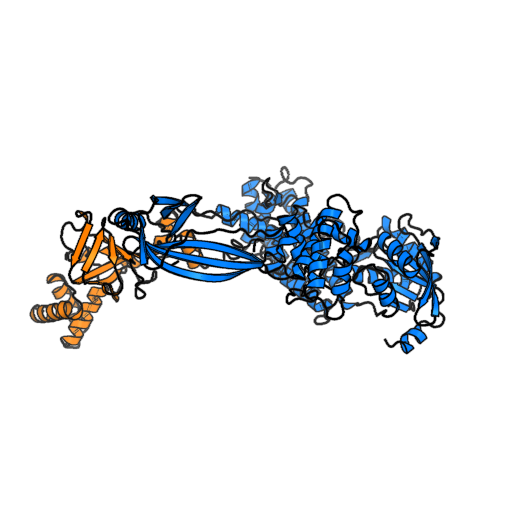TOM 2988 N N . GLY A 1 391 ? -33.458 30.799 40.593 1.00 63.37 390 GLY A N 1
ATOM 2989 C CA . GLY A 1 391 ? -34.003 30.997 41.940 1.00 62.92 390 GLY A CA 1
ATOM 2990 C C . GLY A 1 391 ? -35.511 31.073 42.031 1.00 66.72 390 GLY A C 1
ATOM 2991 O O . GLY A 1 391 ? -36.107 30.412 42.881 1.00 66.06 390 GLY A O 1
ATOM 2992 N N . ALA A 1 392 ? -36.135 31.865 41.141 1.00 64.65 391 ALA A N 1
ATOM 2993 C CA . ALA A 1 392 ? -37.590 32.040 41.041 1.00 65.57 391 ALA A CA 1
ATOM 2994 C C . ALA A 1 392 ? -38.290 30.723 40.734 1.00 69.43 391 ALA A C 1
ATOM 2995 O O . ALA A 1 392 ? -39.359 30.464 41.298 1.00 71.83 391 ALA A O 1
ATOM 2997 N N . PHE A 1 393 ? -37.685 29.888 39.856 1.00 62.56 392 PHE A N 1
ATOM 2998 C CA . PHE A 1 393 ? -38.230 28.585 39.500 1.00 60.60 392 PHE A CA 1
ATOM 2999 C C . PHE A 1 393 ? -38.194 27.644 40.695 1.00 65.72 392 PHE A C 1
ATOM 3000 O O . PHE A 1 393 ? -39.167 26.941 40.936 1.00 65.92 392 PHE A O 1
ATOM 3008 N N . ALA A 1 394 ? -37.055 27.592 41.411 1.00 62.79 393 ALA A N 1
ATOM 3009 C CA . ALA A 1 394 ? -36.862 26.757 42.600 1.00 61.32 393 ALA A CA 1
ATOM 3010 C C . ALA A 1 394 ? -37.936 27.108 43.631 1.00 65.84 393 ALA A C 1
ATOM 3011 O O . ALA A 1 394 ? -38.586 26.207 44.158 1.00 66.73 393 ALA A O 1
ATOM 3013 N N . GLN A 1 395 ? -38.185 28.417 43.842 1.00 60.99 394 GLN A N 1
ATOM 3014 C CA . GLN A 1 395 ? -39.221 28.884 44.750 1.00 61.05 394 GLN A CA 1
ATOM 3015 C C . GLN A 1 395 ? -40.583 28.409 44.282 1.00 67.22 394 GLN A C 1
ATOM 3016 O O . GLN A 1 395 ? -41.436 28.071 45.102 1.00 68.44 394 GLN A O 1
ATOM 3022 N N . SER A 1 396 ? -40.784 28.393 42.963 1.00 63.61 395 SER A N 1
ATOM 3023 C CA . SER A 1 396 ? -42.037 27.997 42.340 1.00 63.38 395 SER A CA 1
ATOM 3024 C C . SER A 1 396 ? -42.405 26.532 42.695 1.00 65.17 395 SER A C 1
ATOM 3025 O O . SER A 1 396 ? -43.577 26.241 42.931 1.00 65.61 395 SER A O 1
ATOM 3028 N N . ILE A 1 397 ? -41.414 25.633 42.748 1.00 58.99 396 ILE A N 1
ATOM 3029 C CA . ILE A 1 397 ? -41.619 24.231 43.110 1.00 57.49 396 ILE A CA 1
ATOM 3030 C C . ILE A 1 397 ? -42.158 24.139 44.523 1.00 64.66 396 ILE A C 1
ATOM 3031 O O . ILE A 1 397 ? -43.123 23.416 44.766 1.00 66.06 396 ILE A O 1
ATOM 3036 N N . LEU A 1 398 ? -41.529 24.881 45.447 1.00 61.97 397 LEU A N 1
ATOM 3037 C CA . LEU A 1 398 ? -41.897 24.959 46.857 1.00 62.53 397 LEU A CA 1
ATOM 3038 C C . LEU A 1 398 ? -43.309 25.504 47.039 1.00 68.77 397 LEU A C 1
ATOM 3039 O O . LEU A 1 398 ? -44.072 24.916 47.805 1.00 69.96 397 LEU A O 1
ATOM 3044 N N . GLU A 1 399 ? -43.663 26.591 46.316 1.00 66.53 398 GLU A N 1
ATOM 3045 C CA . GLU A 1 399 ? -44.989 27.228 46.321 1.00 68.69 398 GLU A CA 1
ATOM 3046 C C . GLU A 1 399 ? -46.066 26.265 45.817 1.00 76.64 398 GLU A C 1
ATOM 3047 O O . GLU A 1 399 ? -47.188 26.311 46.308 1.00 77.90 398 GLU A O 1
ATOM 3053 N N . ARG A 1 400 ? -45.715 25.378 44.862 1.00 75.45 399 ARG A N 1
ATOM 3054 C CA . ARG A 1 400 ? -46.621 24.381 44.277 1.00 77.31 399 ARG A CA 1
ATOM 3055 C C . ARG A 1 400 ? -46.589 23.034 45.041 1.00 84.29 399 ARG A C 1
ATOM 3056 O O . ARG A 1 400 ? -46.709 21.964 44.422 1.00 84.70 399 ARG A O 1
ATOM 3064 N N . GLY A 1 401 ? -46.435 23.094 46.365 1.00 81.31 400 GLY A N 1
ATOM 3065 C CA . GLY A 1 401 ? -46.435 21.897 47.199 1.00 81.11 400 GLY A CA 1
ATOM 3066 C C . GLY A 1 401 ? -45.089 21.299 47.566 1.00 83.59 400 GLY A C 1
ATOM 3067 O O . GLY A 1 401 ? -44.934 20.765 48.674 1.00 84.70 400 GLY A O 1
ATOM 3068 N N . GLY A 1 402 ? -44.138 21.340 46.638 1.00 75.94 401 GLY A N 1
ATOM 3069 C CA . GLY A 1 402 ? -42.807 20.810 46.890 1.00 72.91 401 GLY A CA 1
ATOM 3070 C C . GLY A 1 402 ? -42.239 19.981 45.762 1.00 74.16 401 GLY A C 1
ATOM 3071 O O . GLY A 1 402 ? -42.862 19.885 44.698 1.00 75.85 401 GLY A O 1
ATOM 3072 N N . PRO A 1 403 ? -41.043 19.370 45.956 1.00 66.52 402 PRO A N 1
ATOM 3073 C CA . PRO A 1 403 ? -40.433 18.601 44.864 1.00 65.40 402 PRO A CA 1
ATOM 3074 C C . PRO A 1 403 ? -41.131 17.275 44.590 1.00 71.25 402 PRO A C 1
ATOM 3075 O O . PRO A 1 403 ? -41.420 16.509 45.513 1.00 72.45 402 PRO A O 1
ATOM 3079 N N . THR A 1 404 ? -41.398 17.011 43.297 1.00 67.45 403 THR A N 1
ATOM 3080 C CA . THR A 1 404 ? -42.026 15.779 42.795 1.00 66.45 403 THR A CA 1
ATOM 3081 C C . THR A 1 404 ? -41.052 15.175 41.753 1.00 67.36 403 THR A C 1
ATOM 3082 O O . THR A 1 404 ? -41.211 15.396 40.551 1.00 67.55 403 THR A O 1
ATOM 3086 N N . PRO A 1 405 ? -39.993 14.461 42.193 1.00 60.60 404 PRO A N 1
ATOM 3087 C CA . PRO A 1 405 ? -38.994 13.966 41.231 1.00 58.86 404 PRO A CA 1
ATOM 3088 C C . PRO A 1 405 ? -39.482 12.891 40.276 1.00 65.28 404 PRO A C 1
ATOM 3089 O O . PRO A 1 405 ? -40.345 12.095 40.646 1.00 67.22 404 PRO A O 1
ATOM 3093 N N . ARG A 1 406 ? -38.892 12.849 39.056 1.00 61.30 405 ARG A N 1
ATOM 3094 C CA . ARG A 1 406 ? -39.153 11.802 38.059 1.00 60.49 405 ARG A CA 1
ATOM 3095 C C . ARG A 1 406 ? -38.037 10.800 38.205 1.00 66.65 405 ARG A C 1
ATOM 3096 O O . ARG A 1 406 ? -36.921 11.045 37.734 1.00 66.95 405 ARG A O 1
ATOM 3104 N N . ASN A 1 407 ? -38.308 9.715 38.941 1.00 63.63 406 ASN A N 1
ATOM 3105 C CA . ASN A 1 407 ? -37.319 8.677 39.199 1.00 62.44 406 ASN A CA 1
ATOM 3106 C C . ASN A 1 407 ? -37.344 7.617 38.121 1.00 69.10 406 ASN A C 1
ATOM 3107 O O . ASN A 1 407 ? -38.363 7.392 37.472 1.00 69.50 406 ASN A O 1
ATOM 3112 N N . GLY A 1 408 ? -36.214 6.964 37.952 1.00 67.94 407 GLY A N 1
ATOM 3113 C CA . GLY A 1 408 ? -36.065 5.854 37.034 1.00 68.57 407 GLY A CA 1
ATOM 3114 C C . GLY A 1 408 ? -36.305 4.545 37.761 1.00 74.91 407 GLY A C 1
ATOM 3115 O O . GLY A 1 408 ? -37.125 4.469 38.680 1.00 75.50 407 GLY A O 1
ATOM 3116 N N . ASN A 1 409 ? -35.546 3.523 37.386 1.00 72.57 408 ASN A N 1
ATOM 3117 C CA . ASN A 1 409 ? -35.677 2.152 37.876 1.00 73.09 408 ASN A CA 1
ATOM 3118 C C . ASN A 1 409 ? -34.354 1.583 38.439 1.00 75.99 408 ASN A C 1
ATOM 3119 O O . ASN A 1 409 ? -34.346 0.437 38.895 1.00 77.31 408 ASN A O 1
ATOM 3124 N N . LYS A 1 410 ? -33.245 2.357 38.399 1.00 69.60 409 LYS A N 1
ATOM 3125 C CA . LYS A 1 410 ? -31.938 1.885 38.879 1.00 67.87 409 LYS A CA 1
ATOM 3126 C C . LYS A 1 410 ? -31.520 2.536 40.197 1.00 71.11 409 LYS A C 1
ATOM 3127 O O . LYS A 1 410 ? -31.792 3.714 40.453 1.00 70.71 409 LYS A O 1
ATOM 3133 N N . SER A 1 411 ? -30.835 1.742 41.024 1.00 66.55 410 SER A N 1
ATOM 3134 C CA . SER A 1 411 ? -30.269 2.135 42.301 1.00 65.67 410 SER A CA 1
ATOM 3135 C C . SER A 1 411 ? -29.101 1.237 42.603 1.00 70.54 410 SER A C 1
ATOM 3136 O O . SER A 1 411 ? -29.271 0.018 42.643 1.00 71.83 410 SER A O 1
ATOM 3139 N N . ASP A 1 412 ? -27.917 1.825 42.814 1.00 65.90 411 ASP A N 1
ATOM 3140 C CA . ASP A 1 412 ? -26.723 1.076 43.177 1.00 65.13 411 ASP A CA 1
ATOM 3141 C C . ASP A 1 412 ? -26.735 0.746 44.683 1.00 70.12 411 ASP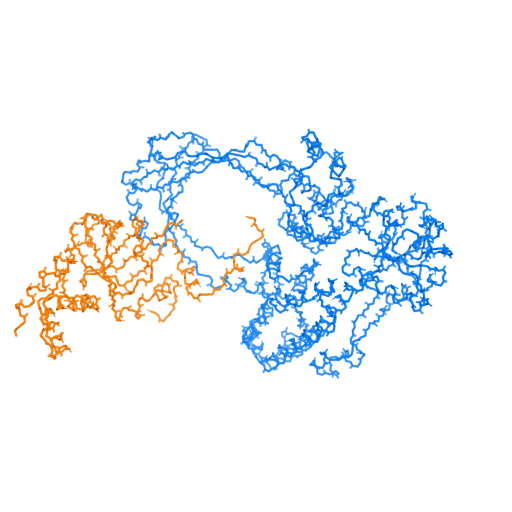 A C 1
ATOM 3142 O O . ASP A 1 412 ? -25.899 -0.034 45.136 1.00 71.13 411 ASP A O 1
ATOM 3147 N N . GLN A 1 413 ? -27.703 1.322 45.445 1.00 66.55 412 GLN A N 1
ATOM 3148 C CA . GLN A 1 413 ? -27.899 1.205 46.898 1.00 66.81 412 GLN A CA 1
ATOM 3149 C C . GLN A 1 413 ? -26.704 1.824 47.668 1.00 72.37 412 GLN A C 1
ATOM 3150 O O . GLN A 1 413 ? -26.535 1.549 48.861 1.00 74.35 412 GLN A O 1
ATOM 3156 N N . ALA A 1 414 ? -25.905 2.695 47.000 1.00 67.08 413 ALA A N 1
ATOM 3157 C CA . ALA A 1 414 ? -24.733 3.365 47.576 1.00 65.98 413 ALA A CA 1
ATOM 3158 C C . ALA A 1 414 ? -24.842 4.897 47.504 1.00 68.48 413 ALA A C 1
ATOM 3159 O O . ALA A 1 414 ? -24.604 5.576 48.509 1.00 69.36 413 ALA A O 1
ATOM 3161 N N . HIS A 1 415 ? -25.173 5.434 46.316 1.00 62.26 414 HIS A N 1
ATOM 3162 C CA . HIS A 1 415 ? -25.247 6.873 46.065 1.00 60.84 414 HIS A CA 1
ATOM 3163 C C . HIS A 1 415 ? -26.611 7.327 45.558 1.00 60.90 414 HIS A C 1
ATOM 3164 O O . HIS A 1 415 ? -27.332 6.515 44.959 1.00 61.19 414 HIS A O 1
ATOM 3171 N N . PRO A 1 416 ? -26.978 8.621 45.744 1.00 53.11 415 PRO A N 1
ATOM 3172 C CA . PRO A 1 416 ? -28.248 9.094 45.180 1.00 53.07 415 PRO A CA 1
ATOM 3173 C C . PRO A 1 416 ? -28.006 9.617 43.745 1.00 58.42 415 PRO A C 1
ATOM 3174 O O . PRO A 1 416 ? -26.832 9.727 43.351 1.00 60.30 415 PRO A O 1
ATOM 3178 N N . PRO A 1 417 ? -29.021 10.026 42.952 1.00 53.59 416 PRO A N 1
ATOM 3179 C CA . PRO A 1 417 ? -28.709 10.596 41.636 1.00 53.20 416 PRO A CA 1
ATOM 3180 C C . PRO A 1 417 ? -27.811 11.845 41.783 1.00 58.24 416 PRO A C 1
ATOM 3181 O O . PRO A 1 417 ? -27.782 12.458 42.855 1.00 57.77 416 PRO A O 1
ATOM 3185 N N . ILE A 1 418 ? -27.024 12.186 40.747 1.00 54.96 417 ILE A N 1
ATOM 3186 C CA . ILE A 1 418 ? -26.142 13.363 40.828 1.00 54.25 417 ILE A CA 1
ATOM 3187 C C . ILE A 1 418 ? -27.038 14.593 40.992 1.00 61.02 417 ILE A C 1
ATOM 3188 O O . ILE A 1 418 ? -27.974 14.762 40.214 1.00 64.89 417 ILE A O 1
ATOM 3193 N N . HIS A 1 419 ? -26.806 15.396 42.034 1.00 55.27 418 HIS A N 1
ATOM 3194 C CA . HIS A 1 419 ? -27.621 16.574 42.322 1.00 54.12 418 HIS A CA 1
ATOM 3195 C C . HIS A 1 419 ? -26.794 17.679 42.988 1.00 56.11 418 HIS A C 1
ATOM 3196 O O . HIS A 1 419 ? -25.753 17.354 43.549 1.00 54.32 418 HIS A O 1
ATOM 3203 N N . PRO A 1 420 ? -27.236 18.972 42.985 1.00 53.95 419 PRO A N 1
ATOM 3204 C CA . PRO A 1 420 ? -26.479 20.003 43.716 1.00 53.55 419 PRO A CA 1
ATOM 3205 C C . PRO A 1 420 ? -26.678 19.856 45.236 1.00 58.34 419 PRO A C 1
ATOM 3206 O O . PRO A 1 420 ? -27.812 19.746 45.723 1.00 57.35 419 PRO A O 1
ATOM 3210 N N . THR A 1 421 ? -25.559 19.805 45.975 1.00 55.10 420 THR A N 1
ATOM 3211 C CA . THR A 1 421 ? -25.581 19.632 47.420 1.00 55.65 420 THR A CA 1
ATOM 3212 C C . THR A 1 421 ? -25.444 20.979 48.163 1.00 61.94 420 THR A C 1
ATOM 3213 O O . THR A 1 421 ? -25.812 21.064 49.342 1.00 63.60 420 THR A O 1
ATOM 3217 N N . LYS A 1 422 ? -24.910 22.017 47.488 1.00 56.70 421 LYS A N 1
ATOM 3218 C CA . LYS A 1 422 ? -24.682 23.346 48.066 1.00 56.19 421 LYS A CA 1
ATOM 3219 C C . LYS A 1 422 ? -24.761 24.395 46.956 1.00 59.42 421 LYS A C 1
ATOM 3220 O O . LYS A 1 422 ? -24.418 24.091 45.819 1.00 58.52 421 LYS A O 1
ATOM 3226 N N . TYR A 1 423 ? -25.208 25.620 47.282 1.00 56.35 422 TYR A N 1
ATOM 3227 C CA . TYR A 1 423 ? -25.311 26.711 46.301 1.00 55.52 422 TYR A CA 1
ATOM 3228 C C . TYR A 1 423 ? -24.028 27.510 46.219 1.00 59.75 422 TYR A C 1
ATOM 3229 O O . TYR A 1 423 ? -23.475 27.893 47.249 1.00 59.14 422 TYR A O 1
ATOM 3238 N N . THR A 1 424 ? -23.586 27.798 44.982 1.00 57.61 423 THR A N 1
ATOM 3239 C CA . THR A 1 424 ? -22.423 28.635 44.699 1.00 58.42 423 THR A CA 1
ATOM 3240 C C . THR A 1 424 ? -22.675 29.482 43.453 1.00 64.93 423 THR A C 1
ATOM 3241 O O . THR A 1 424 ? -23.300 29.024 42.507 1.00 64.76 423 THR A O 1
ATOM 3245 N N . ASN A 1 425 ? -22.183 30.712 43.458 1.00 65.71 424 ASN A N 1
ATOM 3246 C CA . ASN A 1 425 ? -22.285 31.624 42.314 1.00 68.04 424 ASN A CA 1
ATOM 3247 C C . ASN A 1 425 ? -20.870 32.040 41.887 1.00 74.10 424 ASN A C 1
ATOM 3248 O O . ASN A 1 425 ? -20.711 32.872 40.996 1.00 75.11 424 ASN A O 1
ATOM 3253 N N . ASN A 1 426 ? -19.844 31.437 42.525 1.00 70.94 425 ASN A N 1
ATOM 3254 C CA . ASN A 1 426 ? -18.432 31.754 42.331 1.00 71.77 425 ASN A CA 1
ATOM 3255 C C . ASN A 1 426 ? -17.730 30.863 41.290 1.00 73.98 425 ASN A C 1
ATOM 3256 O O . ASN A 1 426 ? -16.512 30.983 41.108 1.00 75.63 425 ASN A O 1
ATOM 3261 N N . LEU A 1 427 ? -18.483 30.042 40.554 1.00 66.85 426 LEU A N 1
ATOM 3262 C CA . LEU A 1 427 ? -17.857 29.190 39.550 1.00 64.95 426 LEU A CA 1
ATOM 3263 C C . LEU A 1 427 ? -17.689 29.927 38.230 1.00 71.40 426 LEU A C 1
ATOM 3264 O O . LEU A 1 427 ? -18.451 30.852 37.925 1.00 71.42 426 LEU A O 1
ATOM 3269 N N . GLN A 1 428 ? -16.682 29.503 37.443 1.00 69.36 427 GLN A N 1
ATOM 3270 C CA . GLN A 1 428 ? -16.360 30.075 36.135 1.00 70.06 427 GLN A CA 1
ATOM 3271 C C . GLN A 1 428 ? -16.085 28.994 35.099 1.00 74.21 427 GLN A C 1
ATOM 3272 O O . GLN A 1 428 ? -15.817 27.846 35.450 1.00 73.43 427 GLN A O 1
ATOM 3278 N N . GLY A 1 429 ? -16.145 29.387 33.831 1.00 72.16 428 GLY A N 1
ATOM 3279 C CA . GLY A 1 429 ? -15.866 28.531 32.689 1.00 71.59 428 GLY A CA 1
ATOM 3280 C C . GLY A 1 429 ? -16.771 27.332 32.599 1.00 76.05 428 GLY A C 1
ATOM 3281 O O . GLY A 1 429 ? -17.976 27.437 32.850 1.00 76.08 428 GLY A O 1
ATOM 3282 N N . ASP A 1 430 ? -16.186 26.181 32.242 1.00 72.17 429 ASP A N 1
ATOM 3283 C CA . ASP A 1 430 ? -16.918 24.928 32.092 1.00 70.56 429 ASP A CA 1
ATOM 3284 C C . ASP A 1 430 ? -17.417 24.410 33.431 1.00 72.77 429 ASP A C 1
ATOM 3285 O O . ASP A 1 430 ? -18.463 23.769 33.452 1.00 72.43 429 ASP A O 1
ATOM 3290 N N . GLU A 1 431 ? -16.694 24.707 34.547 1.00 68.08 430 GLU A N 1
ATOM 3291 C CA . GLU A 1 431 ? -17.085 24.331 35.910 1.00 66.05 430 GLU A CA 1
ATOM 3292 C C . GLU A 1 431 ? -18.473 24.894 36.228 1.00 68.11 430 GLU A C 1
ATOM 3293 O O . GLU A 1 431 ? -19.326 24.162 36.709 1.00 68.16 430 GLU A O 1
ATOM 3299 N N . GLN A 1 432 ? -18.721 26.157 35.861 1.00 63.52 431 GLN A N 1
ATOM 3300 C CA . GLN A 1 432 ? -20.005 26.839 36.008 1.00 62.57 431 GLN A CA 1
ATOM 3301 C C . GLN A 1 432 ? -21.045 26.220 35.092 1.00 66.11 431 GLN A C 1
ATOM 3302 O O . GLN A 1 432 ? -22.176 26.032 35.508 1.00 66.93 431 GLN A O 1
ATOM 3308 N N . ARG A 1 433 ? -20.671 25.912 33.847 1.00 61.93 432 ARG A N 1
ATOM 3309 C CA . ARG A 1 433 ? -21.593 25.374 32.852 1.00 60.83 432 ARG A CA 1
ATOM 3310 C C . ARG A 1 433 ? -22.186 24.030 33.262 1.00 63.60 432 ARG A C 1
ATOM 3311 O O . ARG A 1 433 ? -23.379 23.817 33.038 1.00 64.33 432 ARG A O 1
ATOM 3319 N N . LEU A 1 434 ? -21.357 23.134 33.852 1.00 58.13 433 LEU A N 1
ATOM 3320 C CA . LEU A 1 434 ? -21.747 21.786 34.280 1.00 56.23 433 LEU A CA 1
ATOM 3321 C C . LEU A 1 434 ? -22.519 21.836 35.593 1.00 59.80 433 LEU A C 1
ATOM 3322 O O . LEU A 1 434 ? -23.447 21.042 35.772 1.00 59.58 433 LEU A O 1
ATOM 3327 N N . TYR A 1 435 ? -22.138 22.759 36.512 1.00 54.76 434 TYR A N 1
ATOM 3328 C CA . TYR A 1 435 ? -22.856 22.953 37.764 1.00 53.57 434 TYR A CA 1
ATOM 3329 C C . TYR A 1 435 ? -24.244 23.469 37.439 1.00 58.41 434 TYR A C 1
ATOM 3330 O O . TYR A 1 435 ? -25.227 22.888 37.898 1.00 59.19 434 TYR A O 1
ATOM 3339 N N . GLU A 1 436 ? -24.327 24.526 36.602 1.00 53.82 435 GLU A N 1
ATOM 3340 C CA . GLU A 1 436 ? -25.590 25.112 36.140 1.00 53.16 435 GLU A CA 1
ATOM 3341 C C . GLU A 1 436 ? -26.478 24.024 35.517 1.00 56.09 435 GLU A C 1
ATOM 3342 O O . GLU A 1 436 ? -27.663 23.991 35.819 1.00 56.08 435 GLU A O 1
ATOM 3348 N N . PHE A 1 437 ? -25.893 23.117 34.691 1.00 52.07 436 PHE A N 1
ATOM 3349 C CA . PHE A 1 437 ? -26.602 22.022 34.036 1.00 50.58 436 PHE A CA 1
ATOM 3350 C C . PHE A 1 437 ? -27.186 21.058 35.068 1.00 54.39 436 PHE A C 1
ATOM 3351 O O . PHE A 1 437 ? -28.362 20.699 34.949 1.00 54.39 436 PHE A O 1
ATOM 3359 N N . ILE A 1 438 ? -26.363 20.638 36.065 1.00 49.99 437 ILE A N 1
ATOM 3360 C CA . ILE A 1 438 ? -26.741 19.720 37.149 1.00 48.68 437 ILE A CA 1
ATOM 3361 C C . ILE A 1 438 ? -27.855 20.337 38.002 1.00 55.26 437 ILE A C 1
ATOM 3362 O O . ILE A 1 438 ? -28.796 19.619 38.364 1.00 57.48 437 ILE A O 1
ATOM 3367 N N . VAL A 1 439 ? -27.779 21.661 38.283 1.00 51.16 438 VAL A N 1
ATOM 3368 C CA . VAL A 1 439 ? -28.802 22.380 39.069 1.00 49.72 438 VAL A CA 1
ATOM 3369 C C . VAL A 1 439 ? -30.141 22.446 38.296 1.00 55.30 438 VAL A C 1
ATOM 3370 O O . VAL A 1 439 ? -31.178 22.082 38.855 1.00 55.75 438 VAL A O 1
ATOM 3374 N N . ARG A 1 440 ? -30.104 22.887 37.015 1.00 51.66 439 ARG A N 1
ATOM 3375 C CA . ARG A 1 440 ? -31.275 23.024 36.149 1.00 51.18 439 ARG A CA 1
ATOM 3376 C C . ARG A 1 440 ? -31.972 21.686 35.914 1.00 54.68 439 ARG A C 1
ATOM 3377 O O . ARG A 1 440 ? -33.191 21.634 35.992 1.00 54.30 439 ARG A O 1
ATOM 3385 N N . HIS A 1 441 ? -31.209 20.613 35.682 1.00 51.77 440 HIS A N 1
ATOM 3386 C CA . HIS A 1 441 ? -31.719 19.247 35.503 1.00 51.63 440 HIS A CA 1
ATOM 3387 C C . HIS A 1 441 ? -32.435 18.752 36.767 1.00 57.49 440 HIS A C 1
ATOM 3388 O O . HIS A 1 441 ? -33.505 18.148 36.669 1.00 58.83 440 HIS A O 1
ATOM 3395 N N . PHE A 1 442 ? -31.829 19.013 37.951 1.00 52.42 441 PHE A N 1
ATOM 3396 C CA . PHE A 1 442 ? -32.360 18.640 39.254 1.00 50.56 441 PHE A CA 1
ATOM 3397 C C . PHE A 1 442 ? -33.679 19.326 39.501 1.00 57.06 441 PHE A C 1
ATOM 3398 O O . PHE A 1 442 ? -34.614 18.680 39.942 1.00 58.80 441 PHE A O 1
ATOM 3406 N N . LEU A 1 443 ? -33.752 20.634 39.235 1.00 54.68 442 LEU A N 1
ATOM 3407 C CA . LEU A 1 443 ? -34.962 21.424 39.427 1.00 56.02 442 LEU A CA 1
ATOM 3408 C C . LEU A 1 443 ? -36.037 20.998 38.428 1.00 63.27 442 LEU A C 1
ATOM 3409 O O . LEU A 1 443 ? -37.202 20.900 38.806 1.00 64.88 442 LEU A O 1
ATOM 3414 N N . ALA A 1 444 ? -35.639 20.710 37.173 1.00 60.26 443 ALA A N 1
ATOM 3415 C CA . ALA A 1 444 ? -36.537 20.287 36.100 1.00 60.70 443 ALA A CA 1
ATOM 3416 C C . ALA A 1 444 ? -37.150 18.957 36.441 1.00 64.50 443 ALA A C 1
ATOM 3417 O O . ALA A 1 444 ? -38.357 18.795 36.291 1.00 65.37 443 ALA A O 1
ATOM 3419 N N . CYS A 1 445 ? -36.325 18.034 36.957 1.00 60.52 444 CYS A N 1
ATOM 3420 C CA . CYS A 1 445 ? -36.715 16.708 37.415 1.00 60.69 444 CYS A CA 1
ATOM 3421 C C . CYS A 1 445 ? -37.744 16.819 38.560 1.00 62.98 444 CYS A C 1
ATOM 3422 O O . CYS A 1 445 ? -38.744 16.113 38.534 1.00 63.18 444 CYS A O 1
ATOM 3425 N N . CYS A 1 446 ? -37.522 17.737 39.525 1.00 58.30 445 CYS A N 1
ATOM 3426 C CA . CYS A 1 446 ? -38.373 17.952 40.696 1.00 57.78 445 CYS A CA 1
ATOM 3427 C C . CYS A 1 446 ? -39.641 18.724 40.380 1.00 64.36 445 CYS A C 1
ATOM 3428 O O . CYS A 1 446 ? -40.495 18.850 41.259 1.00 65.40 445 CYS A O 1
ATOM 3431 N N . SER A 1 447 ? -39.772 19.206 39.136 1.00 61.72 446 SER A N 1
ATOM 3432 C CA . SER A 1 447 ? -40.877 20.019 38.627 1.00 62.84 446 SER A CA 1
ATOM 3433 C C . SER A 1 447 ? -41.982 19.152 37.975 1.00 68.69 446 SER A C 1
ATOM 3434 O O . SER A 1 447 ? -42.066 17.958 38.250 1.00 70.16 446 SER A O 1
ATOM 3437 N N . GLN A 1 448 ? -42.852 19.762 37.158 1.00 64.18 447 GLN A N 1
ATOM 3438 C CA . GLN A 1 448 ? -43.929 19.138 36.410 1.00 63.64 447 GLN A CA 1
ATOM 3439 C C . GLN A 1 448 ? -43.594 19.054 34.937 1.00 67.01 447 GLN A C 1
ATOM 3440 O O . GLN A 1 448 ? -42.778 19.824 34.436 1.00 66.59 447 GLN A O 1
ATOM 3446 N N . ASP A 1 449 ? -44.281 18.151 34.234 1.00 64.00 448 ASP A N 1
ATOM 3447 C CA . ASP A 1 449 ? -44.180 17.944 32.786 1.00 63.22 448 ASP A CA 1
ATOM 3448 C C . ASP A 1 449 ? -44.862 19.085 32.056 1.00 68.02 448 ASP A C 1
ATOM 3449 O O . ASP A 1 449 ? -45.870 19.576 32.555 1.00 68.86 448 ASP A O 1
ATOM 3454 N N . ALA A 1 450 ? -44.352 19.484 30.870 1.00 63.91 449 ALA A N 1
ATOM 3455 C CA . ALA A 1 450 ? -44.969 20.537 30.044 1.00 64.42 449 ALA A CA 1
ATOM 3456 C C . ALA A 1 450 ? -46.266 20.006 29.483 1.00 70.37 449 ALA A C 1
ATOM 3457 O O . ALA A 1 450 ? -46.298 18.854 29.053 1.00 71.12 449 ALA A O 1
ATOM 3459 N N . GLN A 1 451 ? -47.340 20.791 29.535 1.00 68.38 450 GLN A N 1
ATOM 3460 C CA . GLN A 1 451 ? -48.640 20.334 29.061 1.00 70.55 450 GLN A CA 1
ATOM 3461 C C . GLN A 1 451 ? -49.098 21.153 27.865 1.00 79.72 450 GLN A C 1
ATOM 3462 O O . GLN A 1 451 ? -49.110 22.382 27.911 1.00 81.45 450 GLN A O 1
ATOM 3468 N N . GLY A 1 452 ? -49.450 20.461 26.798 1.00 78.14 451 GLY A N 1
ATOM 3469 C CA . GLY A 1 452 ? -49.913 21.085 25.568 1.00 80.11 451 GLY A CA 1
ATOM 3470 C C . GLY A 1 452 ? -51.174 20.460 25.009 1.00 87.25 451 GLY A C 1
ATOM 3471 O O . GLY A 1 452 ? -51.802 19.607 25.649 1.00 87.60 451 GLY A O 1
ATOM 3472 N N . GLN A 1 453 ? -51.539 20.884 23.799 1.00 85.55 452 GLN A N 1
ATOM 3473 C CA . GLN A 1 453 ? -52.720 20.409 23.087 1.00 87.49 452 GLN A CA 1
ATOM 3474 C C . GLN A 1 453 ? -52.331 20.070 21.655 1.00 91.79 452 GLN A C 1
ATOM 3475 O O . GLN A 1 453 ? -51.878 20.945 20.908 1.00 91.04 452 GLN A O 1
ATOM 3481 N N . GLU A 1 454 ? -52.460 18.784 21.297 1.00 88.65 453 GLU A N 1
ATOM 3482 C CA . GLU A 1 454 ? -52.137 18.285 19.961 1.00 88.58 453 GLU A CA 1
ATOM 3483 C C . GLU A 1 454 ? -53.392 18.263 19.099 1.00 93.13 453 GLU A C 1
ATOM 3484 O O . GLU A 1 454 ? -54.439 17.803 19.554 1.00 94.07 453 GLU A O 1
ATOM 3490 N N . THR A 1 455 ? -53.298 18.782 17.871 1.00 89.02 454 THR A N 1
ATOM 3491 C CA . THR A 1 455 ? -54.429 18.822 16.944 1.00 90.77 454 THR A CA 1
ATOM 3492 C C . THR A 1 455 ? -53.995 18.241 15.584 1.00 93.24 454 THR A C 1
ATOM 3493 O O . THR A 1 455 ? -52.822 18.320 15.201 1.00 90.63 454 THR A O 1
ATOM 3497 N N . THR A 1 456 ? -54.954 17.627 14.880 1.00 90.69 455 THR A N 1
ATOM 3498 C CA . THR A 1 456 ? -54.716 16.996 13.591 1.00 90.26 455 THR A CA 1
ATOM 3499 C C . THR A 1 456 ? -55.931 17.218 12.684 1.00 94.74 455 THR A C 1
ATOM 3500 O O . THR A 1 456 ? -57.071 17.045 13.123 1.00 95.91 455 THR A O 1
ATOM 3504 N N . VAL A 1 457 ? -55.671 17.641 11.429 1.00 90.73 456 VAL A N 1
ATOM 3505 C CA . VAL A 1 457 ? -56.698 17.898 10.404 1.00 92.68 456 VAL A CA 1
ATOM 3506 C C . VAL A 1 457 ? -56.455 16.978 9.176 1.00 95.38 456 VAL A C 1
ATOM 3507 O O . VAL A 1 457 ? -55.470 17.152 8.447 1.00 94.07 456 VAL A O 1
ATOM 3511 N N . GLU A 1 458 ? -57.366 16.006 8.964 1.00 91.48 457 GLU A N 1
ATOM 3512 C CA . GLU A 1 458 ? -57.322 15.061 7.846 1.00 90.73 457 GLU A CA 1
ATOM 3513 C C . GLU A 1 458 ? -58.190 15.588 6.691 1.00 96.92 457 GLU A C 1
ATOM 3514 O O . GLU A 1 458 ? -59.373 15.897 6.886 1.00 97.39 457 GLU A O 1
ATOM 3520 N N . ILE A 1 459 ? -57.579 15.708 5.498 1.00 94.22 458 ILE A N 1
ATOM 3521 C CA . ILE A 1 459 ? -58.249 16.175 4.284 1.00 96.81 458 ILE A CA 1
ATOM 3522 C C . ILE A 1 459 ? -58.212 15.094 3.204 1.00 102.92 458 ILE A C 1
ATOM 3523 O O . ILE A 1 459 ? -57.243 14.339 3.111 1.00 100.88 458 ILE A O 1
ATOM 3528 N N . ASP A 1 460 ? -59.270 15.035 2.387 1.00 102.99 459 ASP A N 1
ATOM 3529 C CA . ASP A 1 460 ? -59.385 14.097 1.283 1.00 104.33 459 ASP A CA 1
ATOM 3530 C C . ASP A 1 460 ? -59.338 14.852 -0.040 1.00 110.78 459 ASP A C 1
ATOM 3531 O O . ASP A 1 460 ? -60.110 15.792 -0.245 1.00 112.77 459 ASP A O 1
ATOM 3536 N N . ILE A 1 461 ? -58.416 14.458 -0.926 1.00 106.74 460 ILE A N 1
ATOM 3537 C CA . ILE A 1 461 ? -58.275 15.013 -2.274 1.00 107.89 460 ILE A CA 1
ATOM 3538 C C . ILE A 1 461 ? -58.284 13.833 -3.238 1.00 111.48 460 ILE A C 1
ATOM 3539 O O . ILE A 1 461 ? -57.281 13.123 -3.324 1.00 110.04 460 ILE A O 1
ATOM 3544 N N . ALA A 1 462 ? -59.411 13.608 -3.941 1.00 109.34 461 ALA A N 1
ATOM 3545 C CA . ALA A 1 462 ? -59.597 12.512 -4.904 1.00 109.57 461 ALA A CA 1
ATOM 3546 C C . ALA A 1 462 ? -59.357 11.126 -4.260 1.00 111.94 461 ALA A C 1
ATOM 3547 O O . ALA A 1 462 ? -58.664 10.290 -4.841 1.00 111.46 461 ALA A O 1
ATOM 3549 N N . GLN A 1 463 ? -59.929 10.901 -3.049 1.00 107.69 462 GLN A N 1
ATOM 3550 C CA . GLN A 1 463 ? -59.847 9.671 -2.234 1.00 105.99 462 GLN A CA 1
ATOM 3551 C C . GLN A 1 463 ? -58.457 9.493 -1.553 1.00 106.83 462 GLN A C 1
ATOM 3552 O O . GLN A 1 463 ? -58.241 8.506 -0.837 1.00 105.48 462 GLN A O 1
ATOM 3558 N N . GLU A 1 464 ? -57.540 10.463 -1.748 1.00 101.63 463 GLU A N 1
ATOM 3559 C CA . GLU A 1 464 ? -56.209 10.462 -1.142 1.00 98.21 463 GLU A CA 1
ATOM 3560 C C . GLU A 1 464 ? -56.238 11.298 0.120 1.00 100.67 463 GLU A C 1
ATOM 3561 O O . GLU A 1 464 ? -56.733 12.425 0.091 1.00 101.44 463 GLU A O 1
ATOM 3567 N N . ARG A 1 465 ? -55.724 10.749 1.233 1.00 94.76 464 ARG A N 1
ATOM 3568 C CA . ARG A 1 465 ? -55.760 11.426 2.526 1.00 92.76 464 ARG A CA 1
ATOM 3569 C C . ARG A 1 465 ? -54.416 12.067 2.895 1.00 94.11 464 ARG A C 1
ATOM 3570 O O . ARG A 1 465 ? -53.358 11.441 2.788 1.00 92.57 464 ARG A O 1
ATOM 3578 N N . PHE A 1 466 ? -54.486 13.341 3.317 1.00 89.66 465 PHE A N 1
ATOM 3579 C CA . PHE A 1 466 ? -53.370 14.191 3.740 1.00 86.81 465 PHE A CA 1
ATOM 3580 C C . PHE A 1 466 ? -53.674 14.707 5.150 1.00 89.60 465 PHE A C 1
ATOM 3581 O O . PHE A 1 466 ? -54.846 14.864 5.494 1.00 90.27 465 PHE A O 1
ATOM 3589 N N . VAL A 1 467 ? -52.640 14.917 5.986 1.00 85.00 466 VAL A N 1
ATOM 3590 C CA . VAL A 1 467 ? -52.829 15.327 7.387 1.00 84.42 466 VAL A CA 1
ATOM 3591 C C . VAL A 1 467 ? -51.889 16.493 7.806 1.00 89.22 466 VAL A C 1
ATOM 3592 O O . VAL A 1 467 ? -50.672 16.393 7.650 1.00 87.78 466 VAL A O 1
ATOM 3596 N N . ALA A 1 468 ? -52.466 17.563 8.391 1.00 87.60 467 ALA A N 1
ATOM 3597 C CA . ALA A 1 468 ? -51.721 18.681 8.980 1.00 86.88 467 ALA A CA 1
ATOM 3598 C C . ALA A 1 468 ? -51.806 18.576 10.494 1.00 90.95 467 ALA A C 1
ATOM 3599 O O . ALA A 1 468 ? -52.868 18.237 11.031 1.00 90.43 467 ALA A O 1
ATOM 3601 N N . HIS A 1 469 ? -50.689 18.846 11.178 1.00 88.01 468 HIS A N 1
ATOM 3602 C CA . HIS A 1 469 ? -50.590 18.729 12.636 1.00 87.86 468 HIS A CA 1
ATOM 3603 C C . HIS A 1 469 ? -50.381 20.094 13.299 1.00 89.93 468 HIS A C 1
ATOM 3604 O O . HIS A 1 469 ? -49.758 20.989 12.717 1.00 89.45 468 HIS A O 1
ATOM 3611 N N . GLY A 1 470 ? -50.912 20.230 14.509 1.00 84.91 469 GLY A N 1
ATOM 3612 C CA . GLY A 1 470 ? -50.808 21.444 15.306 1.00 83.84 469 GLY A CA 1
ATOM 3613 C C . GLY A 1 470 ? -50.487 21.207 16.770 1.00 85.49 469 GLY A C 1
ATOM 3614 O O . GLY A 1 470 ? -50.916 20.204 17.348 1.00 84.67 469 GLY A O 1
ATOM 3615 N N . LEU A 1 471 ? -49.728 22.139 17.387 1.00 80.44 470 LEU A N 1
ATOM 3616 C CA . LEU A 1 471 ? -49.383 22.084 18.803 1.00 78.32 470 LEU A CA 1
ATOM 3617 C C . LEU A 1 471 ? -49.560 23.438 19.478 1.00 83.42 470 LEU A C 1
ATOM 3618 O O . LEU A 1 471 ? -49.076 24.446 18.972 1.00 82.89 470 LEU A O 1
ATOM 3623 N N . MET A 1 472 ? -50.220 23.444 20.641 1.00 81.92 471 MET A N 1
ATOM 3624 C CA . MET A 1 472 ? -50.373 24.636 21.463 1.00 83.12 471 MET A CA 1
ATOM 3625 C C . MET A 1 472 ? -50.063 24.294 22.932 1.00 81.83 471 MET A C 1
ATOM 3626 O O . MET A 1 472 ? -50.861 23.661 23.617 1.00 81.49 471 MET A O 1
ATOM 3631 N N . ILE A 1 473 ? -48.889 24.717 23.388 1.00 74.89 472 ILE A N 1
ATOM 3632 C CA . ILE A 1 473 ? -48.384 24.532 24.748 1.00 72.73 472 ILE A CA 1
ATOM 3633 C C . ILE A 1 473 ? -49.190 25.440 25.684 1.00 77.50 472 ILE A C 1
ATOM 3634 O O . ILE A 1 473 ? -49.354 26.631 25.401 1.00 78.49 472 ILE A O 1
ATOM 3639 N N . LEU A 1 474 ? -49.741 24.845 26.760 1.00 72.75 473 LEU A N 1
ATOM 3640 C CA . LEU A 1 474 ? -50.614 25.507 27.732 1.00 73.09 473 LEU A CA 1
ATOM 3641 C C . LEU A 1 474 ? -49.868 25.900 29.008 1.00 76.67 473 LEU A C 1
ATOM 3642 O O . LEU A 1 474 ? -50.147 26.958 29.576 1.00 78.38 473 LEU A O 1
ATOM 3647 N N . ALA A 1 475 ? -48.930 25.050 29.453 1.00 70.55 474 ALA A N 1
ATOM 3648 C CA . ALA A 1 475 ? -48.079 25.251 30.622 1.00 68.18 474 ALA A CA 1
ATOM 3649 C C . ALA A 1 475 ? -46.713 24.683 30.304 1.00 70.85 474 ALA A C 1
ATOM 3650 O O . ALA A 1 475 ? -46.619 23.493 30.026 1.00 70.87 474 ALA A O 1
ATOM 3652 N N . ARG A 1 476 ? -45.671 25.532 30.249 1.00 67.02 475 ARG A N 1
ATOM 3653 C CA . ARG A 1 476 ? -44.311 25.115 29.882 1.00 65.29 475 ARG A CA 1
ATOM 3654 C C . ARG A 1 476 ? -43.649 24.318 30.985 1.00 67.54 475 ARG A C 1
ATOM 3655 O O . ARG A 1 476 ? -42.819 23.463 30.694 1.00 65.64 475 ARG A O 1
ATOM 3663 N N . ASN A 1 477 ? -43.983 24.622 32.243 1.00 64.63 476 ASN A N 1
ATOM 3664 C CA . ASN A 1 477 ? -43.495 23.909 33.424 1.00 63.50 476 ASN A CA 1
ATOM 3665 C C . ASN A 1 477 ? -41.981 23.744 33.432 1.00 64.57 476 ASN A C 1
ATOM 3666 O O . ASN A 1 477 ? -41.278 24.744 33.294 1.00 63.63 476 ASN A O 1
ATOM 3671 N N . TYR A 1 478 ? -41.477 22.504 33.581 1.00 60.19 477 TYR A N 1
ATOM 3672 C CA . TYR A 1 478 ? -40.031 22.229 33.662 1.00 59.16 477 TYR A CA 1
ATOM 3673 C C . TYR A 1 478 ? -39.183 22.938 32.588 1.00 64.44 477 TYR A C 1
ATOM 3674 O O . TYR A 1 478 ? -37.985 23.135 32.807 1.00 64.36 477 TYR A O 1
ATOM 3683 N N . LEU A 1 479 ? -39.789 23.289 31.429 1.00 60.96 478 LEU A N 1
ATOM 3684 C CA . LEU A 1 479 ? -39.087 23.941 30.323 1.00 59.33 478 LEU A CA 1
ATOM 3685 C C . LEU A 1 479 ? -38.576 25.303 30.705 1.00 64.67 478 LEU A C 1
ATOM 3686 O O . LEU A 1 479 ? -37.585 25.738 30.131 1.00 66.22 478 LEU A O 1
ATOM 3691 N N . ASP A 1 480 ? -39.204 25.956 31.693 1.00 60.54 479 ASP A N 1
ATOM 3692 C CA . ASP A 1 480 ? -38.823 27.285 32.150 1.00 60.27 479 ASP A CA 1
ATOM 3693 C C . ASP A 1 480 ? -37.475 27.279 32.889 1.00 63.94 479 ASP A C 1
ATOM 3694 O O . ASP A 1 480 ? -36.840 28.326 32.974 1.00 65.51 479 ASP A O 1
ATOM 3699 N N . VAL A 1 481 ? -36.990 26.113 33.340 1.00 59.00 480 VAL A N 1
ATOM 3700 C CA . VAL A 1 481 ? -35.684 26.033 34.000 1.00 57.57 480 VAL A CA 1
ATOM 3701 C C . VAL A 1 481 ? -34.693 25.214 33.156 1.00 63.04 480 VAL A C 1
ATOM 3702 O O . VAL A 1 481 ? -33.488 25.310 33.382 1.00 62.87 480 VAL A O 1
ATOM 3706 N N . TYR A 1 482 ? -35.197 24.398 32.204 1.00 59.75 481 TYR A N 1
ATOM 3707 C CA . TYR A 1 482 ? -34.367 23.497 31.401 1.00 58.00 481 TYR A CA 1
ATOM 3708 C C . TYR A 1 482 ? -34.341 23.917 29.899 1.00 61.93 481 TYR A C 1
ATOM 3709 O O . TYR A 1 482 ? -35.092 23.375 29.078 1.00 62.24 481 TYR A O 1
ATOM 3718 N N . PRO A 1 483 ? -33.455 24.870 29.513 1.00 57.89 482 PRO A N 1
ATOM 3719 C CA . PRO A 1 483 ? -33.443 25.319 28.113 1.00 58.30 482 PRO A CA 1
ATOM 3720 C C . PRO A 1 483 ? -32.823 24.320 27.144 1.00 63.78 482 PRO A C 1
ATOM 3721 O O . PRO A 1 483 ? -32.912 24.525 25.929 1.00 66.66 482 PRO A O 1
ATOM 3725 N N . TYR A 1 484 ? -32.232 23.230 27.669 1.00 57.57 483 TYR A N 1
ATOM 3726 C CA . TYR A 1 484 ? -31.570 22.173 26.907 1.00 55.86 483 TYR A CA 1
ATOM 3727 C C . TYR A 1 484 ? -32.573 21.341 26.113 1.00 63.56 483 TYR A C 1
ATOM 3728 O O . TYR A 1 484 ? -32.169 20.654 25.184 1.00 65.24 483 TYR A O 1
ATOM 3737 N N . ASP A 1 485 ? -33.872 21.420 26.448 1.00 62.35 484 ASP A N 1
ATOM 3738 C CA . ASP A 1 485 ? -34.970 20.762 25.728 1.00 63.01 484 ASP A CA 1
ATOM 3739 C C . ASP A 1 485 ? -35.779 21.840 25.050 1.00 70.12 484 ASP A C 1
ATOM 3740 O O . ASP A 1 485 ? -35.903 22.939 25.594 1.00 70.03 484 ASP A O 1
ATOM 3745 N N . HIS A 1 486 ? -36.330 21.537 23.871 1.00 70.19 485 HIS A N 1
ATOM 3746 C CA . HIS A 1 486 ? -37.101 22.494 23.091 1.00 72.26 485 HIS A CA 1
ATOM 3747 C C . HIS A 1 486 ? -38.495 21.970 22.757 1.00 76.42 485 HIS A C 1
ATOM 3748 O O . HIS A 1 486 ? -38.650 20.845 22.264 1.00 76.68 485 HIS A O 1
ATOM 3755 N N . TRP A 1 487 ? -39.499 22.795 23.055 1.00 72.31 486 TRP A N 1
ATOM 3756 C CA . TRP A 1 487 ? -40.882 22.608 22.672 1.00 72.91 486 TRP A CA 1
ATOM 3757 C C . TRP A 1 487 ? -41.404 23.918 22.122 1.00 77.30 486 TRP A C 1
ATOM 3758 O O . TRP A 1 487 ? -41.254 24.956 22.761 1.00 76.66 486 TRP A O 1
ATOM 3769 N N . SER A 1 488 ? -41.986 23.878 20.920 1.00 75.35 487 SER A N 1
ATOM 3770 C CA . SER A 1 488 ? -42.487 25.066 20.237 1.00 76.00 487 SER A CA 1
ATOM 3771 C C . SER A 1 488 ? -43.890 24.878 19.690 1.00 81.34 487 SER A C 1
ATOM 3772 O O . SER A 1 488 ? -44.215 23.831 19.115 1.00 80.52 487 SER A O 1
ATOM 3775 N N . ASP A 1 489 ? -44.712 25.925 19.849 1.00 79.62 488 ASP A N 1
ATOM 3776 C CA . ASP A 1 489 ? -46.081 25.999 19.340 1.00 81.40 488 ASP A CA 1
ATOM 3777 C C . ASP A 1 489 ? -46.096 25.924 17.809 1.00 86.24 488 ASP A C 1
ATOM 3778 O O . ASP A 1 489 ? -45.261 26.561 17.159 1.00 86.50 488 ASP A O 1
ATOM 3783 N N . LYS A 1 490 ? -47.024 25.138 17.243 1.00 82.49 489 LYS A N 1
ATOM 3784 C CA . LYS A 1 490 ? -47.281 25.049 15.807 1.00 83.31 489 LYS A CA 1
ATOM 3785 C C . LYS A 1 490 ? -48.784 25.229 15.660 1.00 89.78 489 LYS A C 1
ATOM 3786 O O . LYS A 1 490 ? -49.536 24.263 15.590 1.00 90.06 489 LYS A O 1
ATOM 3792 N N . ILE A 1 491 ? -49.222 26.483 15.718 1.00 87.89 490 ILE A N 1
ATOM 3793 C CA . ILE A 1 491 ? -50.631 26.851 15.716 1.00 89.69 490 ILE A CA 1
ATOM 3794 C C . ILE A 1 491 ? -51.227 26.742 14.299 1.00 94.53 490 ILE A C 1
ATOM 3795 O O . ILE A 1 491 ? -50.763 27.402 13.366 1.00 94.84 490 ILE A O 1
ATOM 3800 N N . LEU A 1 492 ? -52.253 25.879 14.163 1.00 91.01 491 LEU A N 1
ATOM 3801 C CA . LEU A 1 492 ? -52.975 25.661 12.917 1.00 92.34 491 LEU A CA 1
ATOM 3802 C C . LEU A 1 492 ? -54.222 26.527 12.844 1.00 99.13 491 LEU A C 1
ATOM 3803 O O . LEU A 1 492 ? -54.922 26.669 13.861 1.00 99.05 491 LEU A O 1
ATOM 3808 N N . PRO A 1 493 ? -54.575 27.034 11.629 1.00 97.23 492 PRO A N 1
ATOM 3809 C CA . PRO A 1 493 ? -55.814 27.807 11.486 1.00 99.32 492 PRO A CA 1
ATOM 3810 C C . PRO A 1 493 ? -57.046 26.924 11.719 1.00 104.44 492 PRO A C 1
ATOM 3811 O O . PRO A 1 493 ? -56.933 25.690 11.785 1.00 102.57 492 PRO A O 1
ATOM 3815 N N . VAL A 1 494 ? -58.220 27.559 11.876 1.00 103.54 493 VAL A N 1
ATOM 3816 C CA . VAL A 1 494 ? -59.459 26.841 12.153 1.00 104.96 493 VAL A CA 1
ATOM 3817 C C . VAL A 1 494 ? -60.034 26.196 10.854 1.00 109.74 493 VAL A C 1
ATOM 3818 O O . VAL A 1 494 ? -60.234 26.873 9.834 1.00 110.80 493 VAL A O 1
ATOM 3822 N N . TYR A 1 495 ? -60.243 24.855 10.924 1.00 104.73 494 TYR A N 1
ATOM 3823 C CA . TYR A 1 495 ? -60.817 23.986 9.892 1.00 105.15 494 TYR A CA 1
ATOM 3824 C C . TYR A 1 495 ? -62.042 23.268 10.474 1.00 111.78 494 TYR A C 1
ATOM 3825 O O . TYR A 1 495 ? -61.908 22.543 11.464 1.00 110.13 494 TYR A O 1
ATOM 3834 N N . GLU A 1 496 ? -63.232 23.497 9.894 1.00 112.36 495 GLU A N 1
ATOM 3835 C CA . GLU A 1 496 ? -64.468 22.862 10.362 1.00 114.58 495 GLU A CA 1
ATOM 3836 C C . GLU A 1 496 ? -64.641 21.486 9.704 1.00 120.40 495 GLU A C 1
ATOM 3837 O O . GLU A 1 496 ? -64.407 21.359 8.501 1.00 120.76 495 GLU A O 1
ATOM 3843 N N . GLN A 1 497 ? -65.059 20.463 10.483 1.00 116.82 496 GLN A N 1
ATOM 3844 C CA . GLN A 1 497 ? -65.302 19.107 9.974 1.00 116.81 496 GLN A CA 1
ATOM 3845 C C . GLN A 1 497 ? -66.460 19.133 8.964 1.00 123.78 496 GLN A C 1
ATOM 3846 O O . GLN A 1 497 ? -67.613 19.347 9.347 1.00 126.07 496 GLN A O 1
ATOM 3852 N N . GLY A 1 498 ? -66.124 18.974 7.685 1.00 119.80 497 GLY A N 1
ATOM 3853 C CA . GLY A 1 498 ? -67.085 19.012 6.585 1.00 121.88 497 GLY A CA 1
ATOM 3854 C C . GLY A 1 498 ? -66.783 20.063 5.532 1.00 124.96 497 GLY A C 1
ATOM 3855 O O . GLY A 1 498 ? -67.324 19.991 4.428 1.00 125.34 497 GLY A O 1
ATOM 3856 N N . SER A 1 499 ? -65.903 21.039 5.867 1.00 120.94 498 SER A N 1
ATOM 3857 C CA . SER A 1 499 ? -65.449 22.146 5.006 1.00 121.85 498 SER A CA 1
ATOM 3858 C C . SER A 1 499 ? -64.846 21.667 3.688 1.00 126.36 498 SER A C 1
ATOM 3859 O O . SER A 1 499 ? -64.295 20.572 3.629 1.00 125.36 498 SER A O 1
ATOM 3862 N N . HIS A 1 500 ? -64.897 22.513 2.658 1.00 124.45 499 HIS A N 1
ATOM 3863 C CA . HIS A 1 500 ? -64.312 22.251 1.345 1.00 125.07 499 HIS A CA 1
ATOM 3864 C C . HIS A 1 500 ? -63.406 23.421 0.980 1.00 126.75 499 HIS A C 1
ATOM 3865 O O . HIS A 1 500 ? -63.802 24.568 1.192 1.00 128.08 499 HIS A O 1
ATOM 3872 N N . PHE A 1 501 ? -62.204 23.159 0.444 1.00 120.03 500 PHE A N 1
ATOM 3873 C CA . PHE A 1 501 ? -61.297 24.246 0.057 1.00 118.81 500 PHE A CA 1
ATOM 3874 C C . PHE A 1 501 ? -60.358 23.852 -1.082 1.00 124.18 500 PHE A C 1
ATOM 3875 O O . PHE A 1 501 ? -60.137 22.663 -1.328 1.00 123.09 500 PHE A O 1
ATOM 3883 N N . GLN A 1 502 ? -59.788 24.873 -1.756 1.00 122.65 501 GLN A N 1
ATOM 3884 C CA . GLN A 1 502 ? -58.815 24.726 -2.838 1.00 122.85 501 GLN A CA 1
ATOM 3885 C C . GLN A 1 502 ? -57.390 24.799 -2.251 1.00 125.59 501 GLN A C 1
ATOM 3886 O O . GLN A 1 502 ? -57.061 25.801 -1.606 1.00 124.92 501 GLN A O 1
ATOM 3892 N N . PRO A 1 503 ? -56.534 23.762 -2.427 1.00 120.98 502 PRO A N 1
ATOM 3893 C CA . PRO A 1 503 ? -55.168 23.850 -1.882 1.00 118.11 502 PRO A CA 1
ATOM 3894 C C . PRO A 1 503 ? -54.317 24.817 -2.702 1.00 122.11 502 PRO A C 1
ATOM 3895 O O . PRO A 1 503 ? -54.545 24.958 -3.906 1.00 123.09 502 PRO A O 1
ATOM 3899 N N . SER A 1 504 ? -53.359 25.501 -2.045 1.00 117.30 503 SER A N 1
ATOM 3900 C CA . SER A 1 504 ? -52.445 26.447 -2.687 1.00 117.46 503 SER A CA 1
ATOM 3901 C C . SER A 1 504 ? -51.632 25.743 -3.791 1.00 121.31 503 SER A C 1
ATOM 3902 O O . SER A 1 504 ? -51.694 26.160 -4.953 1.00 122.99 503 SER A O 1
ATOM 3905 N N . THR A 1 505 ? -50.911 24.653 -3.433 1.00 115.17 504 THR A N 1
ATOM 3906 C CA . THR A 1 505 ? -50.129 23.853 -4.387 1.00 114.00 504 THR A CA 1
ATOM 3907 C C . THR A 1 505 ? -50.339 22.361 -4.159 1.00 115.23 504 THR A C 1
ATOM 3908 O O . THR A 1 505 ? -50.487 21.924 -3.016 1.00 113.36 504 THR A O 1
ATOM 3912 N N . VAL A 1 506 ? -50.332 21.589 -5.258 1.00 110.96 505 VAL A N 1
ATOM 3913 C CA . VAL A 1 506 ? -50.402 20.128 -5.270 1.00 109.34 505 VAL A CA 1
ATOM 3914 C C . VAL A 1 506 ? -49.185 19.703 -6.096 1.00 112.53 505 VAL A C 1
ATOM 3915 O O . VAL A 1 506 ? -49.157 19.901 -7.309 1.00 113.52 505 VAL A O 1
ATOM 3919 N N . GLU A 1 507 ? -48.139 19.232 -5.411 1.00 107.26 506 GLU A N 1
ATOM 3920 C CA . GLU A 1 507 ? -46.857 18.896 -6.029 1.00 106.82 506 GLU A CA 1
ATOM 3921 C C . GLU A 1 507 ? -46.543 17.399 -6.003 1.00 110.73 506 GLU A C 1
ATOM 3922 O O . GLU A 1 507 ? -47.139 16.660 -5.220 1.00 109.86 506 GLU A O 1
ATOM 3928 N N . MET A 1 508 ? -45.573 16.972 -6.843 1.00 107.68 507 MET A N 1
ATOM 3929 C CA . MET A 1 508 ? -45.023 15.617 -6.880 1.00 107.25 507 MET A CA 1
ATOM 3930 C C . MET A 1 508 ? -43.508 15.776 -6.781 1.00 112.26 507 MET A C 1
ATOM 3931 O O . MET A 1 508 ? -42.800 15.809 -7.795 1.00 113.50 507 MET A O 1
ATOM 3936 N N . VAL A 1 509 ? -43.037 15.963 -5.534 1.00 107.07 508 VAL A N 1
ATOM 3937 C CA . VAL A 1 509 ? -41.642 16.210 -5.159 1.00 104.46 508 VAL A CA 1
ATOM 3938 C C . VAL A 1 509 ? -40.862 14.894 -5.006 1.00 105.49 508 VAL A C 1
ATOM 3939 O O . VAL A 1 509 ? -41.448 13.839 -4.745 1.00 104.66 508 VAL A O 1
ATOM 3943 N N . ASP A 1 510 ? -39.534 14.977 -5.172 1.00 100.26 509 ASP A N 1
ATOM 3944 C CA . ASP A 1 510 ? -38.623 13.843 -5.065 1.00 98.27 509 ASP A CA 1
ATOM 3945 C C . ASP A 1 510 ? -37.752 13.938 -3.812 1.00 99.24 509 ASP A C 1
ATOM 3946 O O . ASP A 1 510 ? -37.391 15.027 -3.360 1.00 98.36 509 ASP A O 1
ATOM 3951 N N . GLY A 1 511 ? -37.442 12.776 -3.260 1.00 93.82 510 GLY A N 1
ATOM 3952 C CA . GLY A 1 511 ? -36.605 12.621 -2.083 1.00 90.56 510 GLY A CA 1
ATOM 3953 C C . GLY A 1 511 ? -35.645 11.465 -2.254 1.00 92.09 510 GLY A C 1
ATOM 3954 O O . GLY A 1 511 ? -35.699 10.747 -3.256 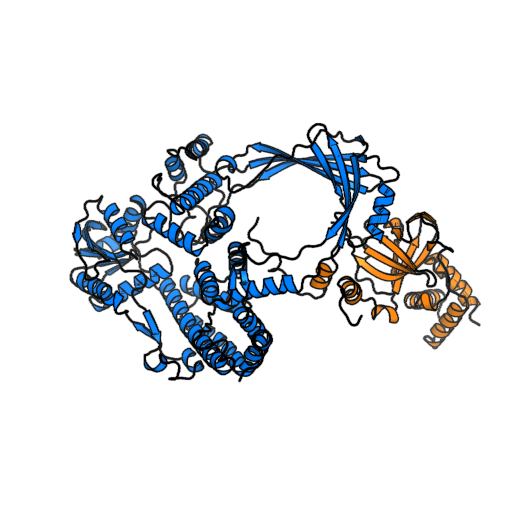1.00 92.58 510 GLY A O 1
ATOM 3955 N N . GLU A 1 512 ? -34.753 11.289 -1.280 1.00 85.93 511 GLU A N 1
ATOM 3956 C CA . GLU A 1 512 ? -33.777 10.208 -1.281 1.00 84.60 511 GLU A CA 1
ATOM 3957 C C . GLU A 1 512 ? -33.582 9.696 0.134 1.00 87.24 511 GLU A C 1
ATOM 3958 O O . GLU A 1 512 ? -33.660 10.484 1.082 1.00 86.20 511 GLU A O 1
ATOM 3964 N N . THR A 1 513 ? -33.345 8.385 0.293 1.00 83.47 512 THR A N 1
ATOM 3965 C CA . THR A 1 513 ? -33.081 7.846 1.625 1.00 81.96 512 THR A CA 1
ATOM 3966 C C . THR A 1 513 ? -31.664 8.246 2.026 1.00 87.32 512 THR A C 1
ATOM 3967 O O . THR A 1 513 ? -30.761 8.262 1.182 1.00 87.64 512 THR A O 1
ATOM 3971 N N . SER A 1 514 ? -31.494 8.628 3.302 1.00 83.59 513 SER A N 1
ATOM 3972 C CA . SER A 1 514 ? -30.215 9.061 3.857 1.00 82.01 513 SER A CA 1
ATOM 3973 C C . SER A 1 514 ? -29.552 7.951 4.691 1.00 81.61 513 SER A C 1
ATOM 3974 O O . SER A 1 514 ? -30.245 7.252 5.441 1.00 80.68 513 SER A O 1
ATOM 3977 N N . PRO A 1 515 ? -28.206 7.787 4.590 1.00 74.64 514 PRO A N 1
ATOM 3978 C CA . PRO A 1 515 ? -27.532 6.760 5.408 1.00 72.18 514 PRO A CA 1
ATOM 3979 C C . PRO A 1 515 ? -27.420 7.180 6.871 1.00 72.99 514 PRO A C 1
ATOM 3980 O O . PRO A 1 515 ? -27.648 8.360 7.193 1.00 71.37 514 PRO A O 1
ATOM 3984 N N . PRO A 1 516 ? -26.966 6.268 7.766 1.00 67.84 515 PRO A N 1
ATOM 3985 C CA . PRO A 1 516 ? -26.722 6.680 9.152 1.00 65.83 515 PRO A CA 1
ATOM 3986 C C . PRO A 1 516 ? -25.561 7.681 9.216 1.00 70.08 515 PRO A C 1
ATOM 3987 O O . PRO A 1 516 ? -24.884 7.923 8.219 1.00 72.00 515 PRO A O 1
ATOM 3991 N N . LYS A 1 517 ? -25.345 8.297 10.365 1.00 64.78 516 LYS A N 1
ATOM 3992 C CA . LYS A 1 517 ? -24.227 9.223 10.485 1.00 63.23 516 LYS A CA 1
ATOM 3993 C C . LYS A 1 517 ? -23.127 8.539 11.304 1.00 65.73 516 LYS A C 1
ATOM 3994 O O . LYS A 1 517 ? -23.391 7.528 11.973 1.00 63.52 516 LYS A O 1
ATOM 4000 N N . LEU A 1 518 ? -21.884 9.067 11.240 1.00 61.52 517 LEU A N 1
ATOM 4001 C CA . LEU A 1 518 ? -20.787 8.520 12.052 1.00 58.20 517 LEU A CA 1
ATOM 4002 C C . 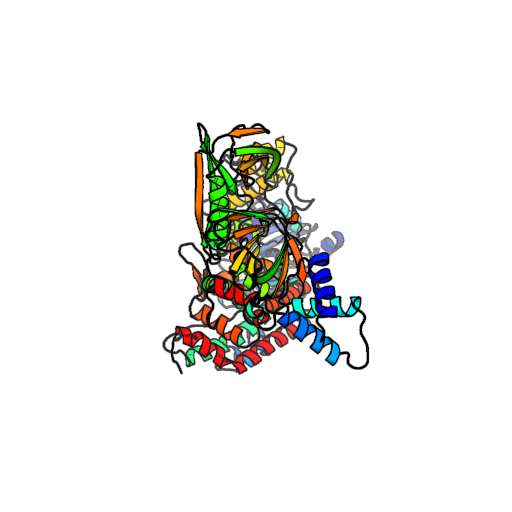LEU A 1 518 ? -21.150 8.756 13.523 1.00 60.83 517 LEU A C 1
ATOM 4003 O O . LEU A 1 518 ? -21.952 9.649 13.830 1.00 60.65 517 LEU A O 1
ATOM 4008 N N . LEU A 1 519 ? -20.636 7.921 14.420 1.00 55.21 518 LEU A N 1
ATOM 4009 C CA . LEU A 1 519 ? -20.992 8.033 15.815 1.00 52.57 518 LEU A CA 1
ATOM 4010 C C . LEU A 1 519 ? -20.435 9.274 16.471 1.00 57.08 518 LEU A C 1
ATOM 4011 O O . LEU A 1 519 ? -19.278 9.600 16.255 1.00 57.69 518 LEU A O 1
ATOM 4016 N N . THR A 1 520 ? -21.231 9.919 17.343 1.00 53.99 519 THR A N 1
ATOM 4017 C CA . THR A 1 520 ? -20.776 10.979 18.248 1.00 53.13 519 THR A CA 1
ATOM 4018 C C . THR A 1 520 ? -20.326 10.233 19.522 1.00 58.01 519 THR A C 1
ATOM 4019 O O . THR A 1 520 ? -20.540 9.016 19.610 1.00 57.73 519 THR A O 1
ATOM 4023 N N . GLU A 1 521 ? -19.720 10.931 20.507 1.00 54.97 520 GLU A N 1
ATOM 4024 C CA . GLU A 1 521 ? -19.291 10.316 21.766 1.00 53.31 520 GLU A CA 1
ATOM 4025 C C . GLU A 1 521 ? -20.510 9.802 22.521 1.00 59.54 520 GLU A C 1
ATOM 4026 O O . GLU A 1 521 ? -20.463 8.685 23.053 1.00 59.76 520 GLU A O 1
ATOM 4032 N N . ALA A 1 522 ? -21.622 10.599 22.535 1.00 56.38 521 ALA A N 1
ATOM 4033 C CA . ALA A 1 522 ? -22.864 10.211 23.220 1.00 55.34 521 ALA A CA 1
ATOM 4034 C C . ALA A 1 522 ? -23.506 9.015 22.528 1.00 61.60 521 ALA A C 1
ATOM 4035 O O . ALA A 1 522 ? -24.090 8.171 23.205 1.00 62.65 521 ALA A O 1
ATOM 4037 N N . ASP A 1 523 ? -23.355 8.919 21.185 1.00 58.49 522 ASP A N 1
ATOM 4038 C CA . ASP A 1 523 ? -23.848 7.802 20.369 1.00 57.98 522 ASP A CA 1
ATOM 4039 C C . ASP A 1 523 ? -23.032 6.555 20.704 1.00 59.44 522 ASP A C 1
ATOM 4040 O O . ASP A 1 523 ? -23.605 5.469 20.836 1.00 59.50 522 ASP A O 1
ATOM 4045 N N . LEU A 1 524 ? -21.685 6.712 20.838 1.00 53.10 523 LEU A N 1
ATOM 4046 C CA . LEU A 1 524 ? -20.759 5.614 21.168 1.00 50.85 523 LEU A CA 1
ATOM 4047 C C . LEU A 1 524 ? -21.008 5.118 22.595 1.00 54.50 523 LEU A C 1
ATOM 4048 O O . LEU A 1 524 ? -21.086 3.901 22.768 1.00 54.35 523 LEU A O 1
ATOM 4053 N N . ILE A 1 525 ? -21.191 6.042 23.596 1.00 50.06 524 ILE A N 1
ATOM 4054 C CA . ILE A 1 525 ? -21.507 5.692 24.993 1.00 49.65 524 ILE A CA 1
ATOM 4055 C C . ILE A 1 525 ? -22.833 4.877 25.026 1.00 54.31 524 ILE A C 1
ATOM 4056 O O . ILE A 1 525 ? -22.898 3.837 25.684 1.00 52.96 524 ILE A O 1
ATOM 4061 N N . ALA A 1 526 ? -23.857 5.338 24.274 1.00 52.75 525 ALA A N 1
ATOM 4062 C CA . ALA A 1 526 ? -25.167 4.688 24.155 1.00 53.22 525 ALA A CA 1
ATOM 4063 C C . ALA A 1 526 ? -25.034 3.235 23.708 1.00 59.68 525 ALA A C 1
ATOM 4064 O O . ALA A 1 526 ? -25.667 2.366 24.315 1.00 61.85 525 ALA A O 1
ATOM 4066 N N . LEU A 1 527 ? -24.188 2.962 22.682 1.00 54.94 526 LEU A N 1
ATOM 4067 C CA . LEU A 1 527 ? -23.922 1.610 22.158 1.00 53.42 526 LEU A CA 1
ATOM 4068 C C . LEU A 1 527 ? -23.199 0.754 23.184 1.00 56.98 526 LEU A C 1
ATOM 4069 O O . LEU A 1 527 ? -23.550 -0.406 23.346 1.00 56.92 526 LEU A O 1
ATOM 4074 N N . MET A 1 528 ? -22.190 1.328 23.876 1.00 52.91 527 MET A N 1
ATOM 4075 C CA . MET A 1 528 ? -21.435 0.679 24.946 1.00 52.15 527 MET A CA 1
ATOM 4076 C C . MET A 1 528 ? -22.376 0.289 26.093 1.00 56.10 527 MET A C 1
ATOM 4077 O O . MET A 1 528 ? -22.290 -0.821 26.598 1.00 55.19 527 MET A O 1
ATOM 4082 N N . GLU A 1 529 ? -23.296 1.190 26.476 1.00 54.74 528 GLU A N 1
ATOM 4083 C CA . GLU A 1 529 ? -24.276 0.972 27.542 1.00 54.93 528 GLU A CA 1
ATOM 4084 C C . GLU A 1 529 ? -25.181 -0.187 27.175 1.00 57.93 528 GLU A C 1
ATOM 4085 O O . GLU A 1 529 ? -25.322 -1.113 27.965 1.00 58.14 528 GLU A O 1
ATOM 4091 N N . LYS A 1 530 ? -25.750 -0.150 25.953 1.00 53.93 529 LYS A N 1
ATOM 4092 C CA . LYS A 1 530 ? -26.656 -1.142 25.359 1.00 53.83 529 LYS A CA 1
ATOM 4093 C C . LYS A 1 530 ? -26.069 -2.562 25.399 1.00 59.33 529 LYS A C 1
ATOM 4094 O O . LYS A 1 530 ? -26.796 -3.525 25.633 1.00 59.23 529 LYS A O 1
ATOM 4100 N N . HIS A 1 531 ? -24.760 -2.683 25.169 1.00 57.17 530 HIS A N 1
ATOM 4101 C CA . HIS A 1 531 ? -24.078 -3.963 25.076 1.00 57.63 530 HIS A CA 1
ATOM 4102 C C . HIS A 1 531 ? -23.342 -4.394 26.373 1.00 62.99 530 HIS A C 1
ATOM 4103 O O . HIS A 1 531 ? -22.777 -5.492 26.422 1.00 64.01 530 HIS A O 1
ATOM 4110 N N . GLY A 1 532 ? -23.453 -3.584 27.421 1.00 58.13 531 GLY A N 1
ATOM 4111 C CA . GLY A 1 532 ? -22.927 -3.876 28.745 1.00 57.06 531 GLY A CA 1
ATOM 4112 C C . GLY A 1 532 ? -21.429 -3.800 28.937 1.00 61.20 531 GLY A C 1
ATOM 4113 O O . GLY A 1 532 ? -20.890 -4.534 29.773 1.00 63.86 531 GLY A O 1
ATOM 4114 N N . ILE A 1 533 ? -20.743 -2.927 28.186 1.00 53.95 532 ILE A N 1
ATOM 4115 C CA . ILE A 1 533 ? -19.297 -2.738 28.313 1.00 52.86 532 ILE A CA 1
ATOM 4116 C C . ILE A 1 533 ? -19.064 -1.285 28.771 1.00 58.52 532 ILE A C 1
ATOM 4117 O O . ILE A 1 533 ? -19.944 -0.435 28.590 1.00 58.82 532 ILE A O 1
ATOM 4122 N N . GLY A 1 534 ? -17.932 -1.033 29.427 1.00 55.09 533 GLY A N 1
ATOM 4123 C CA . GLY A 1 534 ? -17.648 0.281 29.993 1.00 55.09 533 GLY A CA 1
ATOM 4124 C C . GLY A 1 534 ? -18.393 0.558 31.299 1.00 60.06 533 GLY A C 1
ATOM 4125 O O . GLY A 1 534 ? -18.376 1.691 31.791 1.00 59.48 533 GLY A O 1
ATOM 4126 N N . THR A 1 535 ? -19.005 -0.488 31.914 1.00 57.44 534 THR A N 1
ATOM 4127 C CA . THR A 1 535 ? -19.778 -0.403 33.163 1.00 56.95 534 THR A CA 1
ATOM 4128 C C . THR A 1 535 ? -18.884 0.078 34.309 1.00 63.33 534 THR A C 1
ATOM 4129 O O . THR A 1 535 ? -17.656 -0.066 34.234 1.00 64.24 534 THR A O 1
ATOM 4133 N N . ASP A 1 536 ? -19.513 0.673 35.347 1.00 60.15 535 ASP A N 1
ATOM 4134 C CA . ASP A 1 536 ? -18.886 1.291 36.515 1.00 61.15 535 ASP A CA 1
ATOM 4135 C C . ASP A 1 536 ? -18.259 2.658 36.095 1.00 68.12 535 ASP A C 1
ATOM 4136 O O . ASP A 1 536 ? -17.231 3.087 36.636 1.00 68.35 535 ASP A O 1
ATOM 4141 N N . ALA A 1 537 ? -18.939 3.367 35.157 1.00 66.31 536 ALA A N 1
ATOM 4142 C CA . ALA A 1 537 ? -18.556 4.699 34.665 1.00 67.19 536 ALA A CA 1
ATOM 4143 C C . ALA A 1 537 ? -17.117 4.724 34.159 1.00 71.99 536 ALA A C 1
ATOM 4144 O O . ALA A 1 537 ? -16.284 5.470 34.685 1.00 72.25 536 ALA A O 1
ATOM 4146 N N . THR A 1 538 ? -16.813 3.862 33.176 1.00 68.29 537 THR A N 1
ATOM 4147 C CA . THR A 1 538 ? -15.464 3.722 32.623 1.00 67.52 537 THR A CA 1
ATOM 4148 C C . THR A 1 538 ? -15.468 3.950 31.093 1.00 70.50 537 THR A C 1
ATOM 4149 O O . THR A 1 538 ? -14.421 3.814 30.451 1.00 71.02 537 THR A O 1
ATOM 4153 N N . HIS A 1 539 ? -16.635 4.348 30.534 1.00 64.92 538 HIS A N 1
ATOM 4154 C CA . HIS A 1 539 ? -16.867 4.625 29.115 1.00 63.88 538 HIS A CA 1
ATOM 4155 C C . HIS A 1 539 ? -15.807 5.557 28.550 1.00 67.27 538 HIS A C 1
ATOM 4156 O O . HIS A 1 539 ? -15.126 5.185 27.604 1.00 68.60 538 HIS A O 1
ATOM 4163 N N . ALA A 1 540 ? -15.632 6.731 29.173 1.00 62.35 539 ALA A N 1
ATOM 4164 C CA . ALA A 1 540 ? -14.726 7.799 28.766 1.00 62.26 539 ALA A CA 1
ATOM 4165 C C . ALA A 1 540 ? -13.274 7.351 28.603 1.00 66.21 539 ALA A C 1
ATOM 4166 O O . ALA A 1 540 ? -12.629 7.733 27.627 1.00 68.37 539 ALA A O 1
ATOM 4168 N N . GLU A 1 541 ? -12.771 6.556 29.548 1.00 60.96 540 GLU A N 1
ATOM 4169 C CA . GLU A 1 541 ? -11.405 6.036 29.629 1.00 60.91 540 GLU A CA 1
ATOM 4170 C C . GLU A 1 541 ? -11.023 5.251 28.353 1.00 65.90 540 GLU A C 1
ATOM 4171 O O . GLU A 1 541 ? -9.938 5.447 27.796 1.00 66.30 540 GLU A O 1
ATOM 4177 N N . HIS A 1 542 ? -11.953 4.408 27.876 1.00 62.25 541 HIS A N 1
ATOM 4178 C CA . HIS A 1 542 ? -11.809 3.527 26.722 1.00 62.11 541 HIS A CA 1
ATOM 4179 C C . HIS A 1 542 ? -11.985 4.274 25.405 1.00 65.78 541 HIS A C 1
ATOM 4180 O O . HIS A 1 542 ? -11.292 3.945 24.434 1.00 66.87 541 HIS A O 1
ATOM 4187 N N . ILE A 1 543 ? -12.870 5.301 25.379 1.00 60.19 542 ILE A N 1
ATOM 4188 C CA . ILE A 1 543 ? -13.101 6.172 24.218 1.00 59.67 542 ILE A CA 1
ATOM 4189 C C . ILE A 1 543 ? -11.845 7.038 24.046 1.00 66.59 542 ILE A C 1
ATOM 4190 O O . ILE A 1 543 ? -11.408 7.293 22.919 1.00 68.22 542 ILE A O 1
ATOM 4195 N N . GLU A 1 544 ? -11.240 7.449 25.175 1.00 63.04 543 GLU A N 1
ATOM 4196 C CA . GLU A 1 544 ? -10.043 8.281 25.179 1.00 63.68 543 GLU A CA 1
ATOM 4197 C C . GLU A 1 544 ? -8.819 7.497 24.684 1.00 67.18 543 GLU A C 1
ATOM 4198 O O . GLU A 1 544 ? -8.015 8.056 23.939 1.00 67.65 543 GLU A O 1
ATOM 4204 N N . THR A 1 545 ? -8.709 6.205 25.054 1.00 63.32 544 THR A N 1
ATOM 4205 C CA . THR A 1 545 ? -7.601 5.314 24.665 1.00 63.73 544 THR A CA 1
ATOM 4206 C C . THR A 1 545 ? -7.563 5.087 23.131 1.00 67.26 544 THR A C 1
ATOM 4207 O O . THR A 1 545 ? -6.493 5.227 22.536 1.00 67.04 544 THR A O 1
ATOM 4211 N N . ILE A 1 546 ? -8.723 4.789 22.501 1.00 62.74 545 ILE A N 1
ATOM 4212 C CA . ILE A 1 546 ? -8.822 4.595 21.044 1.00 62.39 545 ILE A CA 1
ATOM 4213 C C . ILE A 1 546 ? -8.592 5.945 20.302 1.00 65.23 545 ILE A C 1
ATOM 4214 O O . ILE A 1 546 ? -8.113 5.932 19.165 1.00 65.31 545 ILE A O 1
ATOM 4219 N N . LYS A 1 547 ? -8.868 7.097 20.966 1.00 61.58 546 LYS A N 1
ATOM 4220 C CA . LYS A 1 547 ? -8.599 8.434 20.411 1.00 62.20 546 LYS A CA 1
ATOM 4221 C C . LYS A 1 547 ? -7.072 8.677 20.382 1.00 68.26 546 LYS A C 1
ATOM 4222 O O . LYS A 1 547 ? -6.504 8.964 19.324 1.00 70.01 546 LYS A O 1
ATOM 4228 N N . ALA A 1 548 ? -6.424 8.484 21.541 1.00 64.67 547 ALA A N 1
ATOM 4229 C CA . ALA A 1 548 ? -4.995 8.678 21.801 1.00 65.95 547 ALA A CA 1
ATOM 4230 C C . ALA A 1 548 ? -4.071 7.759 20.990 1.00 72.18 547 ALA A C 1
ATOM 4231 O O . ALA A 1 548 ? -2.973 8.197 20.629 1.00 73.38 547 ALA A O 1
ATOM 4233 N N . ARG A 1 549 ? -4.480 6.482 20.757 1.00 68.51 548 ARG A N 1
ATOM 4234 C CA . ARG A 1 549 ? -3.694 5.481 20.020 1.00 68.65 548 ARG A CA 1
ATOM 4235 C C . ARG A 1 549 ? -3.843 5.677 18.519 1.00 75.30 548 ARG A C 1
ATOM 4236 O O . ARG A 1 549 ? -3.211 4.945 17.755 1.00 75.97 548 ARG A O 1
ATOM 4244 N N . MET A 1 550 ? -4.638 6.698 18.098 1.00 73.11 549 MET A N 1
ATOM 4245 C CA . MET A 1 550 ? -4.888 7.108 16.710 1.00 74.70 549 MET A CA 1
ATOM 4246 C C . MET A 1 550 ? -5.643 6.041 15.903 1.00 76.16 549 MET A C 1
ATOM 4247 O O . MET A 1 550 ? -5.503 5.994 14.670 1.00 76.47 549 MET A O 1
ATOM 4252 N N . TYR A 1 551 ? -6.452 5.191 16.590 1.00 69.04 550 TYR A N 1
ATOM 4253 C CA . TYR A 1 551 ? -7.282 4.175 15.927 1.00 66.44 550 TYR A CA 1
ATOM 4254 C C . TYR A 1 551 ? -8.514 4.851 15.331 1.00 70.29 550 TYR A C 1
ATOM 4255 O O . TYR A 1 551 ? -9.028 4.419 14.301 1.00 70.40 550 TYR A O 1
ATOM 4264 N N . VAL A 1 552 ? -8.987 5.912 16.009 1.00 66.21 551 VAL A N 1
ATOM 4265 C CA . VAL A 1 552 ? -10.123 6.741 15.625 1.00 65.62 551 VAL A CA 1
ATOM 4266 C C . VAL A 1 552 ? -9.685 8.188 15.637 1.00 72.02 551 VAL A C 1
ATOM 4267 O O . VAL A 1 552 ? -8.733 8.558 16.330 1.00 72.94 551 VAL A O 1
ATOM 4271 N N . GLY A 1 553 ? -10.392 8.988 14.863 1.00 69.11 552 GLY A N 1
ATOM 4272 C CA . GLY A 1 553 ? -10.174 10.417 14.750 1.00 69.10 552 GLY A CA 1
ATOM 4273 C C . GLY A 1 553 ? -11.511 11.111 14.728 1.00 73.61 552 GLY A C 1
ATOM 4274 O O . GLY A 1 553 ? -12.516 10.514 14.323 1.00 74.37 552 GLY A O 1
ATOM 4275 N N . LEU A 1 554 ? -11.544 12.359 15.186 1.00 69.23 553 LEU A N 1
ATOM 4276 C CA . LEU A 1 554 ? -12.783 13.114 15.188 1.00 68.23 553 LEU A CA 1
ATOM 4277 C C . LEU A 1 554 ? -12.873 13.995 13.944 1.00 74.18 553 LEU A C 1
ATOM 4278 O O . LEU A 1 554 ? -11.909 14.685 13.585 1.00 74.81 553 LEU A O 1
ATOM 4283 N N . THR A 1 555 ? -14.035 13.933 13.268 1.00 71.27 554 THR A N 1
ATOM 4284 C CA . THR A 1 555 ? -14.354 14.740 12.084 1.00 72.22 554 THR A CA 1
ATOM 4285 C C . THR A 1 555 ? -14.687 16.170 12.569 1.00 78.92 554 THR A C 1
ATOM 4286 O O . THR A 1 555 ? -14.854 16.345 13.788 1.00 78.44 554 THR A O 1
ATOM 4290 N N . PRO A 1 556 ? -14.849 17.202 11.696 1.00 76.74 555 PRO A N 1
ATOM 4291 C CA . PRO A 1 556 ? -15.222 18.528 12.217 1.00 77.04 555 PRO A CA 1
ATOM 4292 C C . PRO A 1 556 ? -16.648 18.571 12.804 1.00 84.07 555 PRO A C 1
ATOM 4293 O O . PRO A 1 556 ? -16.953 19.476 13.566 1.00 83.61 555 PRO A O 1
ATOM 4297 N N . ASP A 1 557 ? -17.485 17.555 12.501 1.00 83.61 556 ASP A N 1
ATOM 4298 C CA . ASP A 1 557 ? -18.911 17.430 12.819 1.00 84.00 556 ASP A CA 1
ATOM 4299 C C . ASP A 1 557 ? -19.343 17.321 14.326 1.00 84.29 556 ASP A C 1
ATOM 4300 O O . ASP A 1 557 ? -20.440 17.814 14.567 1.00 85.45 556 ASP A O 1
ATOM 4305 N N . LYS A 1 558 ? -18.650 16.728 15.339 1.00 76.46 557 LYS A N 1
ATOM 4306 C CA . LYS A 1 558 ? -17.382 16.033 15.512 1.00 73.96 557 LYS A CA 1
ATOM 4307 C C . LYS A 1 558 ? -17.697 14.557 15.815 1.00 72.01 557 LYS A C 1
ATOM 4308 O O . LYS A 1 558 ? -18.010 14.192 16.947 1.00 68.58 557 LYS A O 1
ATOM 4310 N N . ARG A 1 559 ? -17.654 13.725 14.774 1.00 66.49 558 ARG A N 1
ATOM 4311 C CA . ARG A 1 559 ? -18.002 12.307 14.846 1.00 63.46 558 ARG A CA 1
ATOM 4312 C C . ARG A 1 559 ? -16.754 11.427 14.709 1.00 65.13 558 ARG A C 1
ATOM 4313 O O . ARG A 1 559 ? -15.694 11.937 14.355 1.00 65.16 558 ARG A O 1
ATOM 4321 N N . PHE A 1 560 ? -16.855 10.131 15.064 1.00 59.98 559 PHE A N 1
ATOM 4322 C CA . PHE A 1 560 ? -15.723 9.202 15.041 1.00 59.37 559 PHE A CA 1
ATOM 4323 C C . PHE A 1 560 ? -15.537 8.534 13.698 1.00 64.41 559 PHE A C 1
ATOM 4324 O O . PHE A 1 560 ? -16.411 7.812 13.207 1.00 64.42 559 PHE A O 1
ATOM 4332 N N . LEU A 1 561 ? -14.367 8.777 13.121 1.00 61.21 560 LEU A N 1
ATOM 4333 C CA . LEU A 1 561 ? -13.930 8.209 11.865 1.00 61.86 560 LEU A CA 1
ATOM 4334 C C . LEU A 1 561 ? -12.746 7.265 12.146 1.00 67.75 560 LEU A C 1
ATOM 4335 O O . LEU A 1 561 ? -11.758 7.698 12.763 1.00 67.54 560 LEU A O 1
ATOM 4340 N N . PRO A 1 562 ? -12.828 5.974 11.739 1.00 64.13 561 PRO A N 1
ATOM 4341 C CA . PRO A 1 562 ? -11.712 5.056 12.017 1.00 63.90 561 PRO A CA 1
ATOM 4342 C C . PRO A 1 562 ? -10.512 5.285 11.084 1.00 68.23 561 PRO A C 1
ATOM 4343 O O . PRO A 1 562 ? -10.688 5.608 9.917 1.00 68.36 561 PRO A O 1
ATOM 4347 N N . GLY A 1 563 ? -9.306 5.143 11.624 1.00 64.50 562 GLY A N 1
ATOM 4348 C CA . GLY A 1 563 ? -8.066 5.280 10.872 1.00 65.11 562 GLY A CA 1
ATOM 4349 C C . GLY A 1 563 ? -7.797 3.989 10.136 1.00 69.56 562 GLY A C 1
ATOM 4350 O O . GLY A 1 563 ? -8.520 3.019 10.356 1.00 68.90 562 GLY A O 1
ATOM 4351 N N . HIS A 1 564 ? -6.764 3.945 9.268 1.00 66.71 563 HIS A N 1
ATOM 4352 C CA . HIS A 1 564 ? -6.441 2.734 8.504 1.00 66.75 563 HIS A CA 1
ATOM 4353 C C . HIS A 1 564 ? -5.955 1.596 9.403 1.00 69.92 563 HIS A C 1
ATOM 4354 O O . HIS A 1 564 ? -6.293 0.445 9.140 1.00 69.76 563 HIS A O 1
ATOM 4361 N N . LEU A 1 565 ? -5.192 1.904 10.473 1.00 66.72 564 LEU A N 1
ATOM 4362 C CA . LEU A 1 565 ? -4.733 0.860 11.395 1.00 66.06 564 LEU A CA 1
ATOM 4363 C C . LEU A 1 565 ? -5.920 0.359 12.231 1.00 71.01 564 LEU A C 1
ATOM 4364 O O . LEU A 1 565 ? -6.094 -0.849 12.356 1.00 71.96 564 LEU A O 1
ATOM 4369 N N . GLY A 1 566 ? -6.762 1.272 12.706 1.00 67.05 565 GLY A N 1
ATOM 4370 C CA . GLY A 1 566 ? -7.968 0.921 13.448 1.00 66.40 565 GLY A CA 1
ATOM 4371 C C . GLY A 1 566 ? -8.890 0.026 12.639 1.00 72.98 565 GLY A C 1
ATOM 4372 O O . GLY A 1 566 ? -9.310 -1.035 13.106 1.00 73.92 565 GLY A O 1
ATOM 4373 N N . MET A 1 567 ? -9.152 0.426 11.399 1.00 70.77 566 MET A N 1
ATOM 4374 C CA . MET A 1 567 ? -9.970 -0.281 10.418 1.00 71.29 566 MET A CA 1
ATOM 4375 C C . MET A 1 567 ? -9.403 -1.670 10.113 1.00 72.79 566 MET A C 1
ATOM 4376 O O . MET A 1 567 ? -10.123 -2.655 10.241 1.00 72.00 566 MET A O 1
ATOM 4381 N N . GLY A 1 568 ? -8.128 -1.718 9.731 1.00 68.29 567 GLY A N 1
ATOM 4382 C CA . GLY A 1 568 ? -7.409 -2.940 9.404 1.00 68.37 567 GLY A CA 1
ATOM 4383 C C . GLY A 1 568 ? -7.374 -3.980 10.507 1.00 69.33 567 GLY A C 1
ATOM 4384 O O . GLY A 1 568 ? -7.508 -5.169 10.223 1.00 69.25 567 GLY A O 1
ATOM 4385 N N . LEU A 1 569 ? -7.191 -3.557 11.765 1.00 63.96 568 LEU A N 1
ATOM 4386 C CA . LEU A 1 569 ? -7.174 -4.478 12.908 1.00 63.45 568 LEU A CA 1
ATOM 4387 C C . LEU A 1 569 ? -8.538 -5.154 13.103 1.00 67.59 568 LEU A C 1
ATOM 4388 O O . LEU A 1 569 ? -8.583 -6.379 13.259 1.00 68.32 568 LEU A O 1
ATOM 4393 N N . VAL A 1 570 ? -9.641 -4.355 13.095 1.00 62.33 569 VAL A N 1
ATOM 4394 C CA . VAL A 1 570 ? -11.014 -4.837 13.273 1.00 61.22 569 VAL A CA 1
ATOM 4395 C C . VAL A 1 570 ? -11.387 -5.817 12.116 1.00 64.48 569 VAL A C 1
ATOM 4396 O O . VAL A 1 570 ? -11.826 -6.930 12.392 1.00 63.12 569 VAL A O 1
ATOM 4400 N N . GLU A 1 571 ? -11.160 -5.441 10.851 1.00 61.75 570 GLU A N 1
ATOM 4401 C CA . GLU A 1 571 ? -11.513 -6.347 9.758 1.00 62.29 570 GLU A CA 1
ATOM 4402 C C . GLU A 1 571 ? -10.506 -7.523 9.612 1.00 67.20 570 GLU A C 1
ATOM 4403 O O . GLU A 1 571 ? -10.851 -8.531 9.005 1.00 67.27 570 GLU A O 1
ATOM 4409 N N . GLY A 1 572 ? -9.342 -7.419 10.250 1.00 64.72 571 GLY A N 1
ATOM 4410 C CA . GLY A 1 572 ? -8.327 -8.466 10.279 1.00 65.54 571 GLY A CA 1
ATOM 4411 C C . GLY A 1 572 ? -8.719 -9.588 11.211 1.00 70.00 571 GLY A C 1
ATOM 4412 O O . GLY A 1 572 ? -8.719 -10.752 10.809 1.00 70.18 571 GLY A O 1
ATOM 4413 N N . TYR A 1 573 ? -9.088 -9.238 12.462 1.00 66.72 572 TYR A N 1
ATOM 4414 C CA . TYR A 1 573 ? -9.536 -10.194 13.480 1.00 66.08 572 TYR A CA 1
ATOM 4415 C C . TYR A 1 573 ? -10.906 -10.782 13.114 1.00 71.62 572 TYR A C 1
ATOM 4416 O O . TYR A 1 573 ? -11.111 -11.990 13.276 1.00 72.49 572 TYR A O 1
ATOM 4425 N N . ASP A 1 574 ? -11.830 -9.944 12.590 1.00 67.62 573 ASP A N 1
ATOM 4426 C CA . ASP A 1 574 ? -13.172 -10.388 12.192 1.00 67.24 573 ASP A CA 1
ATOM 4427 C C . ASP A 1 574 ? -13.152 -11.362 11.005 1.00 75.08 573 ASP A C 1
ATOM 4428 O O . ASP A 1 574 ? -14.096 -12.143 10.864 1.00 76.13 573 ASP A O 1
ATOM 4433 N N . SER A 1 575 ? -12.082 -11.332 10.174 1.00 73.23 574 SER A N 1
ATOM 4434 C CA . SER A 1 575 ? -11.924 -12.218 9.014 1.00 74.06 574 SER A CA 1
ATOM 4435 C C . SER A 1 575 ? -11.398 -13.591 9.443 1.00 81.66 574 SER A C 1
ATOM 4436 O O . SER A 1 575 ? -11.411 -14.532 8.639 1.00 84.35 574 SER A O 1
ATOM 4439 N N . MET A 1 576 ? -10.944 -13.708 10.707 1.00 77.72 575 MET A N 1
ATOM 4440 C CA . MET A 1 576 ? -10.400 -14.950 11.260 1.00 78.57 575 MET A CA 1
ATOM 4441 C C . MET A 1 576 ? -11.514 -15.956 11.603 1.00 88.18 575 MET A C 1
ATOM 4442 O O . MET A 1 576 ? -11.214 -17.081 12.017 1.00 90.15 575 MET A O 1
ATOM 4447 N N . GLY A 1 577 ? -12.771 -15.554 11.420 1.00 86.27 576 GLY A N 1
ATOM 4448 C CA . GLY A 1 577 ? -13.928 -16.395 11.697 1.00 87.19 576 GLY A CA 1
ATOM 4449 C C . GLY A 1 577 ? -14.682 -15.930 12.921 1.00 93.04 576 GLY A C 1
ATOM 4450 O O . GLY A 1 577 ? -15.794 -15.407 12.790 1.00 93.59 576 GLY A O 1
ATOM 4451 N N . TYR A 1 578 ? -14.065 -16.105 14.120 1.00 89.57 577 TYR A N 1
ATOM 4452 C CA . TYR A 1 578 ? -14.618 -15.680 15.411 1.00 88.43 577 TYR A CA 1
ATOM 4453 C C . TYR A 1 578 ? -14.814 -14.159 15.410 1.00 91.37 577 TYR A C 1
ATOM 4454 O O . TYR A 1 578 ? -13.897 -13.400 15.048 1.00 92.12 577 TYR A O 1
ATOM 4456 N N . GLU A 1 579 ? -16.035 -13.732 15.754 1.00 84.84 578 GLU A N 1
ATOM 4457 C CA . GLU A 1 579 ? -16.439 -12.332 15.739 1.00 82.82 578 GLU A CA 1
ATOM 4458 C C . GLU A 1 579 ? -15.867 -11.578 16.958 1.00 82.85 578 GLU A C 1
ATOM 4459 O O . GLU A 1 579 ? -16.588 -11.275 17.901 1.00 81.12 578 GLU A O 1
ATOM 4465 N N . MET A 1 580 ? -14.565 -11.255 16.904 1.00 78.77 579 MET A N 1
ATOM 4466 C CA . MET A 1 580 ? -13.828 -10.623 17.994 1.00 78.37 579 MET A CA 1
ATOM 4467 C C . MET A 1 580 ? -14.183 -9.154 18.261 1.00 78.81 579 MET A C 1
ATOM 4468 O O . MET A 1 580 ? -14.016 -8.721 19.401 1.00 78.85 579 MET A O 1
ATOM 4473 N N . SER A 1 581 ? -14.628 -8.381 17.247 1.00 72.53 580 SER A N 1
ATOM 4474 C CA . SER A 1 581 ? -14.974 -6.961 17.428 1.00 69.69 580 SER A CA 1
ATOM 4475 C C . SER A 1 581 ? -16.291 -6.800 18.238 1.00 69.47 580 SER A C 1
ATOM 4476 O O . SER A 1 581 ? -16.620 -5.682 18.674 1.00 66.96 580 SER A O 1
ATOM 4479 N N . LYS A 1 582 ? -17.047 -7.929 18.413 1.00 65.20 581 LYS A N 1
ATOM 4480 C CA . LYS A 1 582 ? -18.313 -7.994 19.160 1.00 63.80 581 LYS A CA 1
ATOM 4481 C C . LYS A 1 582 ? -18.015 -7.782 20.647 1.00 65.65 581 LYS A C 1
ATOM 4482 O O . LYS A 1 582 ? -16.948 -8.204 21.109 1.00 67.14 581 LYS A O 1
ATOM 4488 N N . PRO A 1 583 ? -18.906 -7.107 21.409 1.00 57.91 582 PRO A N 1
ATOM 4489 C CA . PRO A 1 583 ? -18.576 -6.796 22.809 1.00 56.40 582 PRO A CA 1
ATOM 4490 C C . PRO A 1 583 ? -18.977 -7.862 23.830 1.00 61.54 582 PRO A C 1
ATOM 4491 O O . PRO A 1 583 ? -18.774 -7.665 25.021 1.00 61.52 582 PRO A O 1
ATOM 4495 N N . ASP A 1 584 ? -19.516 -8.985 23.359 1.00 59.61 583 ASP A N 1
ATOM 4496 C CA . ASP A 1 584 ? -20.019 -10.130 24.121 1.00 59.52 583 ASP A CA 1
ATOM 4497 C C . ASP A 1 584 ? -19.044 -10.704 25.173 1.00 61.62 583 ASP A C 1
ATOM 4498 O O . ASP A 1 584 ? -19.479 -11.010 26.271 1.00 59.89 583 ASP A O 1
ATOM 4503 N N . LEU A 1 585 ? -17.762 -10.869 24.840 1.00 59.72 584 LEU A N 1
ATOM 4504 C CA . LEU A 1 585 ? -16.735 -11.423 25.725 1.00 60.01 584 LEU A CA 1
ATOM 4505 C C . LEU A 1 585 ? -16.396 -10.456 26.876 1.00 65.18 584 LEU A C 1
ATOM 4506 O O . LEU A 1 585 ? -16.283 -10.900 28.028 1.00 66.31 584 LEU A O 1
ATOM 4511 N N . ARG A 1 586 ? -16.263 -9.141 26.573 1.00 60.09 585 ARG A N 1
ATOM 4512 C CA . ARG A 1 586 ? -16.001 -8.104 27.587 1.00 57.80 585 ARG A CA 1
ATOM 4513 C C . ARG A 1 586 ? -17.222 -7.933 28.482 1.00 61.26 585 ARG A C 1
ATOM 4514 O O . ARG A 1 586 ? -17.064 -7.803 29.694 1.00 61.80 585 ARG A O 1
ATOM 4522 N N . ALA A 1 587 ? -18.433 -7.948 27.898 1.00 57.17 586 ALA A N 1
ATOM 4523 C CA . ALA A 1 587 ? -19.676 -7.829 28.652 1.00 56.53 586 ALA A CA 1
ATOM 4524 C C . ALA A 1 587 ? -19.779 -8.965 29.692 1.00 62.93 586 ALA A C 1
ATOM 4525 O O . ALA A 1 587 ? -20.166 -8.692 30.826 1.00 63.19 586 ALA A O 1
ATOM 4527 N N . GLU A 1 588 ? -19.348 -10.206 29.326 1.00 60.46 587 GLU A N 1
ATOM 4528 C CA . GLU A 1 588 ? -19.308 -11.396 30.192 1.00 60.67 587 GLU A CA 1
ATOM 4529 C C . GLU A 1 588 ? -18.295 -11.194 31.328 1.00 63.36 587 GLU A C 1
ATOM 4530 O O . GLU A 1 588 ? -18.571 -11.580 32.462 1.00 62.71 587 GLU A O 1
ATOM 4536 N N . LEU A 1 589 ? -17.120 -10.596 31.006 1.00 58.34 588 LEU A N 1
ATOM 4537 C CA . LEU A 1 589 ? -16.026 -10.258 31.922 1.00 56.54 588 LEU A CA 1
ATOM 4538 C C . LEU A 1 589 ? -16.530 -9.277 32.968 1.00 58.84 588 LEU A C 1
ATOM 4539 O O . LEU A 1 589 ? -16.387 -9.516 34.165 1.00 59.10 588 LEU A O 1
ATOM 4544 N N . GLU A 1 590 ? -17.120 -8.173 32.504 1.00 53.52 589 GLU A N 1
ATOM 4545 C CA . GLU A 1 590 ? -17.665 -7.105 33.338 1.00 51.88 589 GLU A CA 1
ATOM 4546 C C . GLU A 1 590 ? -18.832 -7.616 34.204 1.00 55.41 589 GLU A C 1
ATOM 4547 O O . GLU A 1 590 ? -18.968 -7.172 35.342 1.00 54.82 589 GLU A O 1
ATOM 4553 N N . ALA A 1 591 ? -19.628 -8.583 33.684 1.00 52.39 590 ALA A N 1
ATOM 4554 C CA . ALA A 1 591 ? -20.763 -9.211 34.376 1.00 50.94 590 ALA A CA 1
ATOM 4555 C C . ALA A 1 591 ? -20.277 -10.018 35.571 1.00 57.02 590 ALA A C 1
ATOM 4556 O O . ALA A 1 591 ? -20.885 -9.935 36.645 1.00 58.22 590 ALA A O 1
ATOM 4558 N N . ASP A 1 592 ? -19.165 -10.776 35.379 1.00 53.70 591 ASP A N 1
ATOM 4559 C CA . ASP A 1 592 ? -18.472 -11.586 36.382 1.00 54.01 591 ASP A CA 1
ATOM 4560 C C . ASP A 1 592 ? -17.914 -10.705 37.494 1.00 59.04 591 ASP A C 1
ATOM 4561 O O . ASP A 1 592 ? -18.012 -11.088 38.652 1.00 61.63 591 ASP A O 1
ATOM 4566 N N . LEU A 1 593 ? -17.371 -9.512 37.157 1.00 53.42 592 LEU A N 1
ATOM 4567 C CA . LEU A 1 593 ? -16.849 -8.523 38.117 1.00 51.36 592 LEU A CA 1
ATOM 4568 C C . LEU A 1 593 ? -17.949 -8.013 39.054 1.00 56.41 592 LEU A C 1
ATOM 4569 O O . LEU A 1 593 ? -17.690 -7.770 40.239 1.00 58.22 592 LEU A O 1
ATOM 4574 N N . LYS A 1 594 ? -19.169 -7.826 38.519 1.00 50.95 593 LYS A N 1
ATOM 4575 C CA . LYS A 1 594 ? -20.318 -7.394 39.305 1.00 49.78 593 LYS A CA 1
ATOM 4576 C C . LYS A 1 594 ? -20.722 -8.520 40.258 1.00 54.58 593 LYS A C 1
ATOM 4577 O O . LYS A 1 594 ? -21.203 -8.242 41.356 1.00 54.84 593 LYS A O 1
ATOM 4583 N N . LEU A 1 595 ? -20.523 -9.796 39.839 1.00 49.79 594 LEU A N 1
ATOM 4584 C CA . LEU A 1 595 ? -20.852 -10.936 40.677 1.00 49.54 594 LEU A CA 1
ATOM 4585 C C . LEU A 1 595 ? -19.895 -11.010 41.852 1.00 56.80 594 LEU A C 1
ATOM 4586 O O . LEU A 1 595 ? -20.360 -11.249 42.966 1.00 58.45 594 LEU A O 1
ATOM 4591 N N . ILE A 1 596 ? -18.582 -10.736 41.623 1.00 52.95 595 ILE A N 1
ATOM 4592 C CA . ILE A 1 596 ? -17.552 -10.732 42.672 1.00 53.56 595 ILE A CA 1
ATOM 4593 C C . ILE A 1 596 ? -17.933 -9.724 43.787 1.00 60.77 595 ILE A C 1
ATOM 4594 O O . ILE A 1 596 ? -17.868 -10.064 44.974 1.00 61.11 595 ILE A O 1
ATOM 4599 N N . CYS A 1 597 ? -18.378 -8.520 43.392 1.00 58.97 596 CYS A N 1
ATOM 4600 C CA . CYS A 1 597 ? -18.807 -7.439 44.293 1.00 59.12 596 CYS A CA 1
ATOM 4601 C C . CYS A 1 597 ? -19.962 -7.868 45.185 1.00 65.71 596 CYS A C 1
ATOM 4602 O O . CYS A 1 597 ? -19.981 -7.500 46.360 1.00 67.14 596 CYS A O 1
ATOM 4605 N N . ASP A 1 598 ? -20.936 -8.607 44.617 1.00 62.60 597 ASP A N 1
ATOM 4606 C CA . ASP A 1 598 ? -22.131 -9.067 45.323 1.00 63.68 597 ASP A CA 1
ATOM 4607 C C . ASP A 1 598 ? -21.868 -10.336 46.156 1.00 69.36 597 ASP A C 1
ATOM 4608 O O . ASP A 1 598 ? -22.736 -10.746 46.933 1.00 70.69 597 ASP A O 1
ATOM 4613 N N . GLY A 1 599 ? -20.696 -10.949 45.969 1.00 64.59 598 GLY A N 1
ATOM 4614 C CA . GLY A 1 599 ? -20.307 -12.175 46.649 1.00 63.42 598 GLY A CA 1
ATOM 4615 C C . GLY A 1 599 ? -21.018 -13.354 46.045 1.00 65.36 598 GLY A C 1
ATOM 4616 O O . GLY A 1 599 ? -21.047 -14.433 46.647 1.00 66.96 598 GLY A O 1
ATOM 4617 N N . LYS A 1 600 ? -21.566 -13.155 44.826 1.00 58.86 599 LYS A N 1
ATOM 4618 C CA . LYS A 1 600 ? -22.296 -14.158 44.046 1.00 58.28 599 LYS A CA 1
ATOM 4619 C C . LYS A 1 600 ? -21.337 -15.111 43.277 1.00 62.33 599 LYS A C 1
ATOM 4620 O O . LYS A 1 600 ? -21.767 -16.172 42.811 1.00 63.44 599 LYS A O 1
ATOM 4626 N N . LYS A 1 601 ? -20.041 -14.751 43.186 1.00 57.48 600 LYS A N 1
ATOM 4627 C CA . LYS A 1 601 ? -18.968 -15.525 42.534 1.00 57.02 600 LYS A CA 1
ATOM 4628 C C . LYS A 1 601 ? -17.612 -15.208 43.213 1.00 61.56 600 LYS A C 1
ATOM 4629 O O . LYS A 1 601 ? -17.422 -14.104 43.738 1.00 61.57 600 LYS A O 1
ATOM 4635 N N . ASP A 1 602 ? -16.691 -16.173 43.244 1.00 58.54 601 ASP A N 1
ATOM 4636 C CA . ASP A 1 602 ? -15.375 -15.962 43.851 1.00 58.06 601 ASP A CA 1
ATOM 4637 C C . ASP A 1 602 ? -14.386 -15.504 42.771 1.00 60.40 601 ASP A C 1
ATOM 4638 O O . ASP A 1 602 ? -14.652 -15.656 41.570 1.00 60.22 601 ASP A O 1
ATOM 4643 N N . LYS A 1 603 ? -13.276 -14.897 43.193 1.00 54.71 602 LYS A N 1
ATOM 4644 C CA . LYS A 1 603 ? -12.320 -14.313 42.265 1.00 52.92 602 LYS A CA 1
ATOM 4645 C C . LYS A 1 603 ? -11.488 -15.369 41.512 1.00 58.18 602 LYS A C 1
ATOM 4646 O O . LYS A 1 603 ? -11.059 -15.117 40.375 1.00 58.69 602 LYS A O 1
ATOM 4652 N N . PHE A 1 604 ? -11.336 -16.568 42.093 1.00 53.99 603 PHE A N 1
ATOM 4653 C CA . PHE A 1 604 ? -10.525 -17.634 41.499 1.00 53.45 603 PHE A CA 1
ATOM 4654 C C . PHE A 1 604 ? -11.157 -18.328 40.322 1.00 59.74 603 PHE A C 1
ATOM 4655 O O . PHE A 1 604 ? -10.416 -18.726 39.419 1.00 61.95 603 PHE A O 1
ATOM 4663 N N . VAL A 1 605 ? -12.495 -18.508 40.324 1.00 55.67 604 VAL A N 1
ATOM 4664 C CA . VAL A 1 605 ? -13.215 -19.145 39.212 1.00 55.15 604 VAL A CA 1
ATOM 4665 C C . VAL A 1 605 ? -13.256 -18.141 38.024 1.00 60.78 604 VAL A C 1
ATOM 4666 O O . VAL A 1 605 ? -12.852 -18.518 36.927 1.00 61.71 604 VAL A O 1
ATOM 4670 N N . VAL A 1 606 ? -13.628 -16.854 38.275 1.00 57.40 605 VAL A N 1
ATOM 4671 C CA . VAL A 1 606 ? -13.679 -15.772 37.279 1.00 56.77 605 VAL A CA 1
ATOM 4672 C C . VAL A 1 606 ? -12.325 -15.680 36.542 1.00 62.25 605 VAL A C 1
ATOM 4673 O O . VAL A 1 606 ? -12.310 -15.721 35.309 1.00 62.11 605 VAL A O 1
ATOM 4677 N N . LEU A 1 607 ? -11.199 -15.603 37.306 1.00 58.58 606 LEU A N 1
ATOM 4678 C CA . LEU A 1 607 ? -9.842 -15.529 36.758 1.00 58.04 606 LEU A CA 1
ATOM 4679 C C . LEU A 1 607 ? -9.509 -16.730 35.897 1.00 61.90 606 LEU A C 1
ATOM 4680 O O . LEU A 1 607 ? -9.032 -16.556 34.783 1.00 61.42 606 LEU A O 1
ATOM 4685 N N . ARG A 1 608 ? -9.772 -17.939 36.385 1.00 58.86 607 ARG A N 1
ATOM 4686 C CA . ARG A 1 608 ? -9.480 -19.149 35.627 1.00 60.36 607 ARG A CA 1
ATOM 4687 C C . ARG A 1 608 ? -10.305 -19.216 34.331 1.00 64.77 607 ARG A C 1
ATOM 4688 O O . ARG A 1 608 ? -9.774 -19.585 33.287 1.00 65.86 607 ARG A O 1
ATOM 4696 N N . GLN A 1 609 ? -11.581 -18.838 34.407 1.00 60.14 608 GLN A N 1
ATOM 4697 C CA . GLN A 1 609 ? -12.508 -18.878 33.281 1.00 59.37 608 GLN A CA 1
ATOM 4698 C C . GLN A 1 609 ? -12.194 -17.825 32.220 1.00 62.90 608 GLN A C 1
ATOM 4699 O O . GLN A 1 609 ? -12.134 -18.166 31.034 1.00 63.05 608 GLN A O 1
ATOM 4705 N N . GLN A 1 610 ? -11.990 -16.560 32.638 1.00 58.37 609 GLN A N 1
ATOM 4706 C CA . GLN A 1 610 ? -11.699 -15.450 31.733 1.00 57.04 609 GLN A CA 1
ATOM 4707 C C . GLN A 1 610 ? -10.348 -15.628 31.030 1.00 63.50 609 GLN A C 1
ATOM 4708 O O . GLN A 1 610 ? -10.262 -15.374 29.826 1.00 64.46 609 GLN A O 1
ATOM 4714 N N . VAL A 1 611 ? -9.319 -16.104 31.761 1.00 60.65 610 VAL A N 1
ATOM 4715 C CA . VAL A 1 611 ? -7.977 -16.364 31.231 1.00 61.04 610 VAL A CA 1
ATOM 4716 C C . VAL A 1 611 ? -8.070 -17.501 30.204 1.00 68.80 610 VAL A C 1
ATOM 4717 O O . VAL A 1 611 ? -7.542 -17.339 29.116 1.00 70.47 610 VAL A O 1
ATOM 4721 N N . GLN A 1 612 ? -8.787 -18.603 30.505 1.00 67.05 611 GLN A N 1
ATOM 4722 C CA . GLN A 1 612 ? -8.939 -19.737 29.580 1.00 68.27 611 GLN A CA 1
ATOM 4723 C C . GLN A 1 612 ? -9.645 -19.310 28.290 1.00 72.43 611 GLN A C 1
ATOM 4724 O O . GLN A 1 612 ? -9.236 -19.738 27.207 1.00 74.01 611 GLN A O 1
ATOM 4726 N N . LYS A 1 613 ? -10.678 -18.445 28.418 1.00 66.58 612 LYS A N 1
ATOM 4727 C CA . LYS A 1 613 ? -11.482 -17.900 27.323 1.00 65.36 612 LYS A CA 1
ATOM 4728 C C . LYS A 1 613 ? -10.639 -17.017 26.398 1.00 70.41 612 LYS A C 1
ATOM 4729 O O . LYS A 1 613 ? -10.691 -17.203 25.179 1.00 71.11 612 LYS A O 1
ATOM 4735 N N . TYR A 1 614 ? -9.857 -16.067 26.975 1.00 65.98 613 TYR A N 1
ATOM 4736 C CA . TYR A 1 614 ? -9.018 -15.139 26.217 1.00 65.23 613 TYR A CA 1
ATOM 4737 C C . TYR A 1 614 ? -7.746 -15.804 25.705 1.00 72.27 613 TYR A C 1
ATOM 4738 O O . TYR A 1 614 ? -7.278 -15.414 24.637 1.00 74.28 613 TYR A O 1
ATOM 4747 N N . LYS A 1 615 ? -7.214 -16.834 26.406 1.00 68.82 614 LYS A N 1
ATOM 4748 C CA . LYS A 1 615 ? -6.047 -17.595 25.929 1.00 69.56 614 LYS A CA 1
ATOM 4749 C C . LYS A 1 615 ? -6.436 -18.356 24.658 1.00 74.58 614 LYS A C 1
ATOM 4750 O O . LYS A 1 615 ? -5.641 -18.428 23.723 1.00 75.38 614 LYS A O 1
ATOM 4756 N N . GLN A 1 616 ? -7.684 -18.869 24.611 1.00 70.85 615 GLN A N 1
ATOM 4757 C CA . GLN A 1 616 ? -8.210 -19.583 23.455 1.00 71.69 615 GLN A CA 1
ATOM 4758 C C . GLN A 1 616 ? -8.306 -18.645 22.250 1.00 75.54 615 GLN A C 1
ATOM 4759 O O . GLN A 1 616 ? -7.734 -18.960 21.204 1.00 76.55 615 GLN A O 1
ATOM 4765 N N . VAL A 1 617 ? -8.942 -17.460 22.426 1.00 69.73 616 VAL A N 1
ATOM 4766 C CA . VAL A 1 617 ? -9.091 -16.415 21.401 1.00 67.91 616 VAL A CA 1
ATOM 4767 C C . VAL A 1 617 ? -7.690 -15.993 20.898 1.00 71.74 616 VAL A C 1
ATOM 4768 O O . VAL A 1 617 ? -7.517 -15.823 19.689 1.00 72.21 616 VAL A O 1
ATOM 4772 N N . PHE A 1 618 ? -6.689 -15.889 21.820 1.00 66.69 617 PHE A N 1
ATOM 4773 C CA . PHE A 1 618 ? -5.297 -15.552 21.491 1.00 66.14 617 PHE A CA 1
ATOM 4774 C C . PHE A 1 618 ? -4.658 -16.623 20.606 1.00 73.38 617 PHE A C 1
ATOM 4775 O O . PHE A 1 618 ? -4.074 -16.281 19.577 1.00 74.26 617 PHE A O 1
ATOM 4783 N N . ILE A 1 619 ? -4.777 -17.910 21.003 1.00 70.44 618 ILE A N 1
ATOM 4784 C CA . ILE A 1 619 ? -4.202 -19.058 20.295 1.00 71.23 618 ILE A CA 1
ATOM 4785 C C . ILE A 1 619 ? -4.781 -19.143 18.864 1.00 77.59 618 ILE A C 1
ATOM 4786 O O . ILE A 1 619 ? -4.013 -19.367 17.922 1.00 79.42 618 ILE A O 1
ATOM 4791 N N . GLU A 1 620 ? -6.090 -18.881 18.697 1.00 73.83 619 GLU A N 1
ATOM 4792 C CA . GLU A 1 620 ? -6.755 -18.884 17.382 1.00 74.42 619 GLU A CA 1
ATOM 4793 C C . GLU A 1 620 ? -6.244 -17.735 16.503 1.00 77.87 619 GLU A C 1
ATOM 4794 O O . GLU A 1 620 ? -6.054 -17.927 15.305 1.00 77.65 619 GLU A O 1
ATOM 4800 N N . ALA A 1 621 ? -5.999 -16.559 17.118 1.00 74.40 620 ALA A N 1
ATOM 4801 C CA . ALA A 1 621 ? -5.505 -15.344 16.465 1.00 74.14 620 ALA A CA 1
ATOM 4802 C C . ALA A 1 621 ? -4.048 -15.493 16.031 1.00 80.33 620 ALA A C 1
ATOM 4803 O O . ALA A 1 621 ? -3.673 -14.947 14.992 1.00 81.91 620 ALA A O 1
ATOM 4805 N N . VAL A 1 622 ? -3.226 -16.219 16.815 1.00 76.18 621 VAL A N 1
ATOM 4806 C CA . VAL A 1 622 ? -1.813 -16.446 16.493 1.00 76.79 621 VAL A CA 1
ATOM 4807 C C . VAL A 1 622 ? -1.733 -17.403 15.281 1.00 80.46 621 VAL A C 1
ATOM 4808 O O . VAL A 1 622 ? -0.931 -17.177 14.370 1.00 81.28 621 VAL A O 1
ATOM 4812 N N . ALA A 1 623 ? -2.607 -18.430 15.260 1.00 74.69 622 ALA A N 1
ATOM 4813 C CA . ALA A 1 623 ? -2.730 -19.410 14.185 1.00 73.72 622 ALA A CA 1
ATOM 4814 C C . ALA A 1 623 ? -3.102 -18.731 12.860 1.00 78.11 622 ALA A C 1
ATOM 4815 O O . ALA A 1 623 ? -2.511 -19.052 11.824 1.00 80.71 622 ALA A O 1
ATOM 4817 N N . LYS A 1 624 ? -4.040 -17.765 12.897 1.00 72.19 623 LYS A N 1
ATOM 4818 C CA . LYS A 1 624 ? -4.498 -17.053 11.700 1.00 71.75 623 LYS A CA 1
ATOM 4819 C C . LYS A 1 624 ? -3.912 -15.617 11.623 1.00 76.66 623 LYS A C 1
ATOM 4820 O O . LYS A 1 624 ? -4.533 -14.739 11.022 1.00 75.84 623 LYS A O 1
ATOM 4826 N N . ALA A 1 625 ? -2.702 -15.396 12.189 1.00 74.72 624 ALA A N 1
ATOM 4827 C CA . ALA A 1 625 ? -2.009 -14.095 12.247 1.00 74.89 624 ALA A CA 1
ATOM 4828 C C . ALA A 1 625 ? -1.890 -13.387 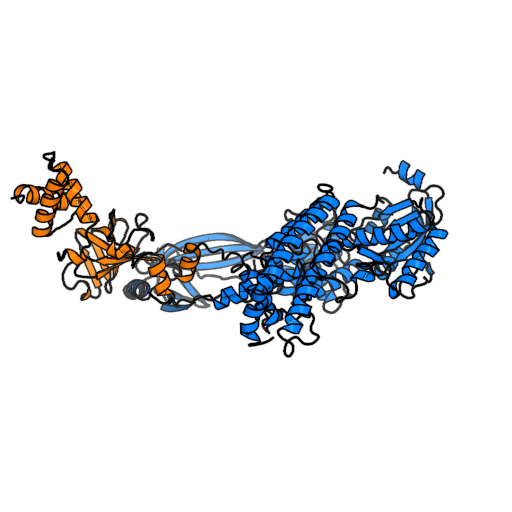10.892 1.00 80.57 624 ALA A C 1
ATOM 4829 O O . ALA A 1 625 ? -1.943 -12.153 10.868 1.00 80.10 624 ALA A O 1
ATOM 4831 N N . LYS A 1 626 ? -1.760 -14.157 9.776 1.00 78.02 625 LYS A N 1
ATOM 4832 C CA . LYS A 1 626 ? -1.636 -13.648 8.398 1.00 78.21 625 LYS A CA 1
ATOM 4833 C C . LYS A 1 626 ? -2.869 -12.865 7.929 1.00 79.59 625 LYS A C 1
ATOM 4834 O O . LYS A 1 626 ? -2.754 -12.101 6.971 1.00 79.76 625 LYS A O 1
ATOM 4840 N N . LYS A 1 627 ? -4.034 -13.057 8.588 1.00 74.01 626 LYS A N 1
ATOM 4841 C CA . LYS A 1 627 ? -5.289 -12.354 8.288 1.00 72.72 626 LYS A CA 1
ATOM 4842 C C . LYS A 1 627 ? -5.155 -10.857 8.614 1.00 75.79 626 LYS A C 1
ATOM 4843 O O . LYS A 1 627 ? -5.700 -10.017 7.884 1.00 75.31 626 LYS A O 1
ATOM 4849 N N . LEU A 1 628 ? -4.403 -10.538 9.692 1.00 71.74 627 LEU A N 1
ATOM 4850 C CA . LEU A 1 628 ? -4.099 -9.173 10.133 1.00 71.21 627 LEU A CA 1
ATOM 4851 C C . LEU A 1 628 ? -3.247 -8.437 9.088 1.00 78.42 627 LEU A C 1
ATOM 4852 O O . LEU A 1 628 ? -3.480 -7.256 8.811 1.00 77.84 627 LEU A O 1
ATOM 4857 N N . ASP A 1 629 ? -2.264 -9.148 8.513 1.00 77.62 628 ASP A N 1
ATOM 4858 C CA . ASP A 1 629 ? -1.371 -8.637 7.469 1.00 78.97 628 ASP A CA 1
ATOM 4859 C C . ASP A 1 629 ? -2.171 -8.308 6.219 1.00 81.76 628 ASP A C 1
ATOM 4860 O O . ASP A 1 629 ? -2.013 -7.213 5.691 1.00 82.65 628 ASP A O 1
ATOM 4865 N N . GLU A 1 630 ? -3.042 -9.252 5.765 1.00 76.18 629 GLU A N 1
ATOM 4866 C CA . GLU A 1 630 ? -3.911 -9.142 4.580 1.00 75.22 629 GLU A CA 1
ATOM 4867 C C . GLU A 1 630 ? -4.924 -7.980 4.682 1.00 76.62 629 GLU A C 1
ATOM 4868 O O . GLU A 1 630 ? -5.167 -7.305 3.674 1.00 76.78 629 GLU A O 1
ATOM 4874 N N . ALA A 1 631 ? -5.522 -7.765 5.882 1.00 69.86 630 ALA A N 1
ATOM 4875 C CA . ALA A 1 631 ? -6.503 -6.699 6.093 1.00 68.04 630 ALA A CA 1
ATOM 4876 C C . ALA A 1 631 ? -5.855 -5.319 6.062 1.00 70.99 630 ALA A C 1
ATOM 4877 O O . ALA A 1 631 ? -6.467 -4.388 5.536 1.00 72.18 630 ALA A O 1
ATOM 4879 N N . LEU A 1 632 ? -4.624 -5.192 6.609 1.00 64.26 631 LEU A N 1
ATOM 4880 C CA . LEU A 1 632 ? -3.883 -3.937 6.653 1.00 62.37 631 LEU A CA 1
ATOM 4881 C C . LEU A 1 632 ? -3.173 -3.665 5.328 1.00 69.71 631 LEU A C 1
ATOM 4882 O O . LEU A 1 632 ? -2.979 -2.500 4.976 1.00 69.89 631 LEU A O 1
ATOM 4887 N N . ALA A 1 633 ? -2.838 -4.724 4.561 1.00 69.02 632 ALA A N 1
ATOM 4888 C CA . ALA A 1 633 ? -2.195 -4.606 3.246 1.00 70.73 632 ALA A CA 1
ATOM 4889 C C . ALA A 1 633 ? -3.071 -3.799 2.298 1.00 76.69 632 ALA A C 1
ATOM 4890 O O . ALA A 1 633 ? -2.549 -3.108 1.433 1.00 78.48 632 ALA A O 1
ATOM 4892 N N . GLN A 1 634 ? -4.400 -3.832 2.506 1.00 72.93 633 GLN A N 1
ATOM 4893 C CA . GLN A 1 634 ? -5.395 -3.071 1.746 1.00 73.43 633 GLN A CA 1
ATOM 4894 C C . GLN A 1 634 ? -5.111 -1.545 1.824 1.00 77.02 633 GLN A C 1
ATOM 4895 O O . GLN A 1 634 ? -5.473 -0.807 0.901 1.00 76.88 633 GLN A O 1
ATOM 4901 N N . TYR A 1 635 ? -4.440 -1.099 2.924 1.00 72.89 634 TYR A N 1
ATOM 4902 C CA . TYR A 1 635 ? -4.108 0.295 3.236 1.00 72.39 634 TYR A CA 1
ATOM 4903 C C . TYR A 1 635 ? -2.624 0.651 3.097 1.00 78.03 634 TYR A C 1
ATOM 4904 O O . TYR A 1 635 ? -2.314 1.755 2.634 1.00 78.60 634 TYR A O 1
ATOM 4913 N N . PHE A 1 636 ? -1.711 -0.256 3.516 1.00 74.31 635 PHE A N 1
ATOM 4914 C CA . PHE A 1 636 ? -0.258 -0.004 3.507 1.00 73.95 635 PHE A CA 1
ATOM 4915 C C . PHE A 1 636 ? 0.492 -0.704 2.348 1.00 79.76 635 PHE A C 1
ATOM 4916 O O . PHE A 1 636 ? 1.702 -0.524 2.205 1.00 79.45 635 PHE A O 1
ATOM 4924 N N . GLY A 1 637 ? -0.216 -1.501 1.565 1.00 78.81 636 GLY A N 1
ATOM 4925 C CA . GLY A 1 637 ? 0.373 -2.251 0.463 1.00 82.47 636 GLY A CA 1
ATOM 4926 C C . GLY A 1 637 ? 1.245 -3.409 0.911 1.00 91.82 636 GLY A C 1
ATOM 4927 O O . GLY A 1 637 ? 1.058 -3.956 2.003 1.00 89.45 636 GLY A O 1
ATOM 4928 N N . ASN A 1 638 ? 2.223 -3.772 0.057 1.00 94.84 637 ASN A N 1
ATOM 4929 C CA . ASN A 1 638 ? 3.181 -4.852 0.290 1.00 97.60 637 ASN A CA 1
ATOM 4930 C C . ASN A 1 638 ? 4.034 -4.608 1.568 1.00 107.03 637 ASN A C 1
ATOM 4931 O O . ASN A 1 638 ? 4.162 -3.469 2.030 1.00 106.39 637 ASN A O 1
ATOM 4936 N N . GLY A 1 639 ? 4.593 -5.683 2.121 1.00 107.58 638 GLY A N 1
ATOM 4937 C CA . GLY A 1 639 ? 5.444 -5.614 3.302 1.00 109.09 638 GLY A CA 1
ATOM 4938 C C . GLY A 1 639 ? 5.838 -6.966 3.863 1.00 117.33 638 GLY A C 1
ATOM 4939 O O . GLY A 1 639 ? 4.977 -7.834 4.055 1.00 117.30 638 GLY A O 1
ATOM 4940 N N . THR A 1 640 ? 7.150 -7.143 4.142 1.00 115.83 639 THR A N 1
ATOM 4941 C CA . THR A 1 640 ? 7.736 -8.363 4.718 1.00 137.36 639 THR A CA 1
ATOM 4942 C C . THR A 1 640 ? 8.930 -7.984 5.607 1.00 157.22 639 THR A C 1
ATOM 4943 O O . THR A 1 640 ? 9.504 -6.905 5.447 1.00 117.12 639 THR A O 1
ATOM 4947 N N . ASN B 2 2 ? -59.750 -39.113 -28.512 1.00 90.09 2 ASN B N 1
ATOM 4948 C CA . ASN B 2 2 ? -60.890 -38.188 -28.488 1.00 89.75 2 ASN B CA 1
ATOM 4949 C C . ASN B 2 2 ? -61.340 -37.922 -27.032 1.00 92.01 2 ASN B C 1
ATOM 4950 O O . ASN B 2 2 ? -61.991 -38.765 -26.381 1.00 92.35 2 ASN B O 1
ATOM 4955 N N . VAL B 2 3 ? -60.959 -36.733 -26.531 1.00 85.40 3 VAL B N 1
ATOM 4956 C CA . VAL B 2 3 ? -61.234 -36.268 -25.163 1.00 83.30 3 VAL B CA 1
ATOM 4957 C C . VAL B 2 3 ? -61.992 -34.922 -25.236 1.00 83.18 3 VAL B C 1
ATOM 4958 O O . VAL B 2 3 ? -62.095 -34.199 -24.240 1.00 83.49 3 VAL B O 1
ATOM 4962 N N . THR B 2 4 ? -62.541 -34.617 -26.425 1.00 76.06 4 THR B N 1
ATOM 4963 C CA . THR B 2 4 ? -63.199 -33.354 -26.738 1.00 74.56 4 THR B CA 1
ATOM 4964 C C . THR B 2 4 ? -64.528 -33.236 -25.905 1.00 76.13 4 THR B C 1
ATOM 4965 O O . THR B 2 4 ? -64.852 -32.131 -25.463 1.00 76.62 4 THR B O 1
ATOM 4969 N N . SER B 2 5 ? -65.195 -34.362 -25.577 1.00 70.52 5 SER B N 1
ATOM 4970 C CA . SER B 2 5 ? -66.420 -34.388 -24.753 1.00 69.82 5 SER B CA 1
ATOM 4971 C C . SER B 2 5 ? -66.129 -33.973 -23.287 1.00 73.31 5 SER B C 1
ATOM 4972 O O . SER B 2 5 ? -66.899 -33.226 -22.678 1.00 74.83 5 SER B O 1
ATOM 4975 N N . ILE B 2 6 ? -65.010 -34.475 -22.738 1.00 66.53 6 ILE B N 1
ATOM 4976 C CA . ILE B 2 6 ? -64.530 -34.185 -21.397 1.00 64.83 6 ILE B CA 1
ATOM 4977 C C . ILE B 2 6 ? -64.002 -32.734 -21.373 1.00 68.61 6 ILE B C 1
ATOM 4978 O O . ILE B 2 6 ? -64.208 -32.031 -20.381 1.00 69.13 6 ILE B O 1
ATOM 4983 N N . ALA B 2 7 ? -63.345 -32.288 -22.480 1.00 63.14 7 ALA B N 1
ATOM 4984 C CA . ALA B 2 7 ? -62.796 -30.937 -22.643 1.00 61.25 7 ALA B CA 1
ATOM 4985 C C . ALA B 2 7 ? -63.892 -29.878 -22.553 1.00 64.06 7 ALA B C 1
ATOM 4986 O O . ALA B 2 7 ? -63.721 -28.923 -21.806 1.00 63.78 7 ALA B O 1
ATOM 4988 N N . LEU B 2 8 ? -65.031 -30.062 -23.242 1.00 60.53 8 LEU B N 1
ATOM 4989 C CA . LEU B 2 8 ? -66.129 -29.085 -23.153 1.00 61.07 8 LEU B CA 1
ATOM 4990 C C . LEU B 2 8 ? -66.669 -28.959 -21.737 1.00 66.55 8 LEU B C 1
ATOM 4991 O O . LEU B 2 8 ? -66.923 -27.837 -21.296 1.00 67.26 8 LEU B O 1
ATOM 4996 N N . ARG B 2 9 ? -66.835 -30.103 -21.026 1.00 62.73 9 ARG B N 1
ATOM 4997 C CA . ARG B 2 9 ? -67.345 -30.151 -19.644 1.00 63.00 9 ARG B CA 1
ATOM 4998 C C . ARG B 2 9 ? -66.368 -29.466 -18.680 1.00 65.59 9 ARG B C 1
ATOM 4999 O O . ARG B 2 9 ? -66.809 -28.714 -17.815 1.00 66.70 9 ARG B O 1
ATOM 5007 N N . ALA B 2 10 ? -65.052 -29.701 -18.848 1.00 60.90 10 ALA B N 1
ATOM 5008 C CA . ALA B 2 10 ? -63.984 -29.073 -18.050 1.00 60.30 10 ALA B CA 1
ATOM 5009 C C . ALA B 2 10 ? -63.929 -27.565 -18.319 1.00 66.29 10 ALA B C 1
ATOM 5010 O O . ALA B 2 10 ? -63.830 -26.803 -17.368 1.00 67.37 10 ALA B O 1
ATOM 5012 N N . GLU B 2 11 ? -64.040 -27.140 -19.615 1.00 62.47 11 GLU B N 1
ATOM 5013 C CA . GLU B 2 11 ? -64.060 -25.741 -20.077 1.00 61.92 11 GLU B CA 1
ATOM 5014 C C . GLU B 2 11 ? -65.238 -24.997 -19.438 1.00 67.71 11 GLU B C 1
ATOM 5015 O O . GLU B 2 11 ? -65.073 -23.861 -18.979 1.00 69.78 11 GLU B O 1
ATOM 5021 N N . THR B 2 12 ? -66.413 -25.656 -19.386 1.00 62.85 12 THR B N 1
ATOM 5022 C CA . THR B 2 12 ? -67.623 -25.116 -18.787 1.00 64.00 12 THR B CA 1
ATOM 5023 C C . THR B 2 12 ? -67.360 -24.834 -17.319 1.00 71.20 12 THR B C 1
ATOM 5024 O O . THR B 2 12 ? -67.611 -23.713 -16.877 1.00 73.59 12 THR B O 1
ATOM 5028 N N . TRP B 2 13 ? -66.816 -25.834 -16.582 1.00 66.78 13 TRP B N 1
ATOM 5029 C CA . TRP B 2 13 ? -66.533 -25.739 -15.158 1.00 67.05 13 TRP B CA 1
ATOM 5030 C C . TRP B 2 13 ? -65.460 -24.696 -14.859 1.00 72.49 13 TRP B C 1
ATOM 5031 O O . TRP B 2 13 ? -65.668 -23.886 -13.953 1.00 73.39 13 TRP B O 1
ATOM 5042 N N . LEU B 2 14 ? -64.319 -24.715 -15.602 1.00 67.73 14 LEU B N 1
ATOM 5043 C CA . LEU B 2 14 ? -63.205 -23.777 -15.431 1.00 66.27 14 LEU B CA 1
ATOM 5044 C C . LEU B 2 14 ? -63.681 -22.336 -15.479 1.00 73.27 14 LEU B C 1
ATOM 5045 O O . LEU B 2 14 ? -63.304 -21.555 -14.609 1.00 74.72 14 LEU B O 1
ATOM 5050 N N . LEU B 2 15 ? -64.551 -22.003 -16.450 1.00 70.94 15 LEU B N 1
ATOM 5051 C CA . LEU B 2 15 ? -65.132 -20.667 -16.611 1.00 72.68 15 LEU B CA 1
ATOM 5052 C C . LEU B 2 15 ? -66.162 -20.362 -15.524 1.00 76.79 15 LEU B C 1
ATOM 5053 O O . LEU B 2 15 ? -66.192 -19.246 -15.017 1.00 77.48 15 LEU B O 1
ATOM 5058 N N . ALA B 2 16 ? -67.011 -21.349 -15.183 1.00 72.73 16 ALA B N 1
ATOM 5059 C CA . ALA B 2 16 ? -68.087 -21.208 -14.207 1.00 73.77 16 ALA B CA 1
ATOM 5060 C C . ALA B 2 16 ? -67.585 -21.026 -12.790 1.00 77.75 16 ALA B C 1
ATOM 5061 O O . ALA B 2 16 ? -68.135 -20.197 -12.066 1.00 80.02 16 ALA B O 1
ATOM 5063 N N . ALA B 2 17 ? -66.556 -21.796 -12.390 1.00 71.69 17 ALA B N 1
ATOM 5064 C CA . ALA B 2 17 ? -66.015 -21.804 -11.038 1.00 70.83 17 ALA B CA 1
ATOM 5065 C C . ALA B 2 17 ? -64.864 -20.845 -10.829 1.00 76.76 17 ALA B C 1
ATOM 5066 O O . ALA B 2 17 ? -64.706 -20.348 -9.714 1.00 78.58 17 ALA B O 1
ATOM 5068 N N . TRP B 2 18 ? -64.017 -20.617 -11.841 1.00 74.21 18 TRP B N 1
ATOM 5069 C CA . TRP B 2 18 ? -62.842 -19.766 -11.614 1.00 74.49 18 TRP B CA 1
ATOM 5070 C C . TRP B 2 18 ? -62.617 -18.693 -12.680 1.00 77.64 18 TRP B C 1
ATOM 5071 O O . TRP B 2 18 ? -61.683 -17.909 -12.529 1.00 78.25 18 TRP B O 1
ATOM 5082 N N . HIS B 2 19 ? -63.463 -18.631 -13.726 1.00 73.16 19 HIS B N 1
ATOM 5083 C CA . HIS B 2 19 ? -63.370 -17.665 -14.831 1.00 73.12 19 HIS B CA 1
ATOM 5084 C C . HIS B 2 19 ? -62.043 -17.832 -15.589 1.00 73.72 19 HIS B C 1
ATOM 5085 O O . HIS B 2 19 ? -61.483 -16.875 -16.139 1.00 73.32 19 HIS B O 1
ATOM 5092 N N . VAL B 2 20 ? -61.577 -19.086 -15.641 1.00 68.36 20 VAL B N 1
ATOM 5093 C CA . VAL B 2 20 ? -60.360 -19.510 -16.313 1.00 66.37 20 VAL B CA 1
ATOM 5094 C C . VAL B 2 20 ? -60.738 -19.897 -17.738 1.00 71.10 20 VAL B C 1
ATOM 5095 O O . VAL B 2 20 ? -61.666 -20.681 -17.951 1.00 71.75 20 VAL B O 1
ATOM 5099 N N . LYS B 2 21 ? -60.054 -19.276 -18.707 1.00 66.64 21 LYS B N 1
ATOM 5100 C CA . LYS B 2 21 ? -60.177 -19.516 -20.144 1.00 65.00 21 LYS B CA 1
ATOM 5101 C C . LYS B 2 21 ? -58.876 -20.197 -20.591 1.00 67.85 21 LYS B C 1
ATOM 5102 O O . LYS B 2 21 ? -57.796 -19.758 -20.198 1.00 68.01 21 LYS B O 1
ATOM 5108 N N . VAL B 2 22 ? -58.978 -21.334 -21.297 1.00 63.78 22 VAL B N 1
ATOM 5109 C CA . VAL B 2 22 ? -57.818 -22.114 -21.762 1.00 62.21 22 VAL B CA 1
ATOM 5110 C C . VAL B 2 22 ? -57.984 -22.460 -23.254 1.00 68.18 22 VAL B C 1
ATOM 5111 O O . VAL B 2 22 ? -59.127 -22.662 -23.696 1.00 68.68 22 VAL B O 1
ATOM 5115 N N . PRO B 2 23 ? -56.875 -22.576 -24.036 1.00 65.41 23 PRO B N 1
ATOM 5116 C CA . PRO B 2 23 ? -57.022 -22.955 -25.458 1.00 65.58 23 PRO B CA 1
ATOM 5117 C C . PRO B 2 23 ? -57.435 -24.428 -25.602 1.00 68.50 23 PRO B C 1
ATOM 5118 O O . PRO B 2 23 ? -57.063 -25.234 -24.750 1.00 68.46 23 PRO B O 1
ATOM 5122 N N . PRO B 2 24 ? -58.209 -24.798 -26.643 1.00 64.78 24 PRO B N 1
ATOM 5123 C CA . PRO B 2 24 ? -58.664 -26.198 -26.784 1.00 64.01 24 PRO B CA 1
ATOM 5124 C C . PRO B 2 24 ? -57.558 -27.253 -26.886 1.00 69.34 24 PRO B C 1
ATOM 5125 O O . PRO B 2 24 ? -57.735 -28.364 -26.376 1.00 68.42 24 PRO B O 1
ATOM 5129 N N . MET B 2 25 ? -56.445 -26.922 -27.560 1.00 68.28 25 MET B N 1
ATOM 5130 C CA . MET B 2 25 ? -55.332 -27.840 -27.760 1.00 69.36 25 MET B CA 1
ATOM 5131 C C . MET B 2 25 ? -54.620 -28.138 -26.453 1.00 72.55 25 MET B C 1
ATOM 5132 O O . MET B 2 25 ? -54.346 -29.311 -26.189 1.00 72.76 25 MET B O 1
ATOM 5137 N N . TRP B 2 26 ? -54.360 -27.109 -25.611 1.00 67.03 26 TRP B N 1
ATOM 5138 C CA . TRP B 2 26 ? -53.746 -27.343 -24.308 1.00 65.33 26 TRP B CA 1
ATOM 5139 C C . TRP B 2 26 ? -54.654 -28.231 -23.486 1.00 65.87 26 TRP B C 1
ATOM 5140 O O . TRP B 2 26 ? -54.177 -29.195 -22.890 1.00 66.41 26 TRP B O 1
ATOM 5151 N N . LEU B 2 27 ? -55.962 -27.908 -23.466 1.00 59.32 27 LEU B N 1
ATOM 5152 C CA . LEU B 2 27 ? -56.974 -28.614 -22.690 1.00 57.31 27 LEU B CA 1
ATOM 5153 C C . LEU B 2 27 ? -57.059 -30.087 -23.075 1.00 63.08 27 LEU B C 1
ATOM 5154 O O . LEU B 2 27 ? -57.119 -30.930 -22.180 1.00 62.97 27 LEU B O 1
ATOM 5159 N N . GLU B 2 28 ? -57.013 -30.400 -24.380 1.00 60.72 28 GLU B N 1
ATOM 5160 C CA . GLU B 2 28 ? -57.084 -31.786 -24.825 1.00 61.30 28 GLU B CA 1
ATOM 5161 C C . GLU B 2 28 ? -55.797 -32.543 -24.465 1.00 67.79 28 GLU B C 1
ATOM 5162 O O . GLU B 2 28 ? -55.897 -33.642 -23.905 1.00 68.86 28 GLU B O 1
ATOM 5168 N N . ALA B 2 29 ? -54.603 -31.913 -24.673 1.00 63.74 29 ALA B N 1
ATOM 5169 C CA . ALA B 2 29 ? -53.287 -32.482 -24.340 1.00 62.71 29 ALA B CA 1
ATOM 5170 C C . ALA B 2 29 ? -53.187 -32.781 -22.849 1.00 66.47 29 ALA B C 1
ATOM 5171 O O . ALA B 2 29 ? -52.653 -33.825 -22.472 1.00 67.73 29 ALA B O 1
ATOM 5173 N N . CYS B 2 30 ? -53.740 -31.873 -22.017 1.00 61.40 30 CYS B N 1
ATOM 5174 C CA . CYS B 2 30 ? -53.796 -31.934 -20.558 1.00 60.84 30 CYS B CA 1
ATOM 5175 C C . CYS B 2 30 ? -54.652 -33.101 -20.058 1.00 66.29 30 CYS B C 1
ATOM 5176 O O . CYS B 2 30 ? -54.227 -33.806 -19.147 1.00 67.63 30 CYS B O 1
ATOM 5179 N N . ILE B 2 31 ? -55.867 -33.274 -20.613 1.00 61.49 31 ILE B N 1
ATOM 5180 C CA . ILE B 2 31 ? -56.783 -34.345 -20.228 1.00 60.83 31 ILE B CA 1
ATOM 5181 C C . ILE B 2 31 ? -56.109 -35.686 -20.535 1.00 67.03 31 ILE B C 1
ATOM 5182 O O . ILE B 2 31 ? -56.043 -36.536 -19.651 1.00 68.06 31 ILE B O 1
ATOM 5187 N N . ASN B 2 32 ? -55.537 -35.832 -21.754 1.00 63.54 32 ASN B N 1
ATOM 5188 C CA . ASN B 2 32 ? -54.834 -37.042 -22.192 1.00 63.64 32 ASN B CA 1
ATOM 5189 C C . ASN B 2 32 ? -53.722 -37.449 -21.226 1.00 68.06 32 ASN B C 1
ATOM 5190 O O . ASN B 2 32 ? -53.601 -38.629 -20.914 1.00 69.27 32 ASN B O 1
ATOM 5195 N N . TRP B 2 33 ? -52.947 -36.479 -20.728 1.00 64.13 33 TRP B N 1
ATOM 5196 C CA . TRP B 2 33 ? -51.863 -36.723 -19.784 1.00 65.26 33 TRP B CA 1
ATOM 5197 C C . TRP B 2 33 ? -52.394 -37.209 -18.418 1.00 71.12 33 TRP B C 1
ATOM 5198 O O . TRP B 2 33 ? -51.851 -38.172 -17.870 1.00 72.43 33 TRP B O 1
ATOM 5209 N N . ILE B 2 34 ? -53.458 -36.550 -17.891 1.00 66.74 34 ILE B N 1
ATOM 5210 C CA . ILE B 2 34 ? -54.138 -36.893 -16.641 1.00 66.67 34 ILE B CA 1
ATOM 5211 C C . ILE B 2 34 ? -54.669 -38.332 -16.760 1.00 74.75 34 ILE B C 1
ATOM 5212 O O . ILE B 2 34 ? -54.548 -39.091 -15.805 1.00 77.73 34 ILE B O 1
ATOM 5217 N N . GLN B 2 35 ? -55.179 -38.724 -17.936 1.00 72.27 35 GLN B N 1
ATOM 5218 C CA . GLN B 2 35 ? -55.676 -40.083 -18.190 1.00 74.19 35 GLN B CA 1
ATOM 5219 C C . GLN B 2 35 ? -54.532 -41.101 -18.189 1.00 84.19 35 GLN B C 1
ATOM 5220 O O . GLN B 2 35 ? -54.728 -42.223 -17.731 1.00 86.58 35 GLN B O 1
ATOM 5226 N N . GLU B 2 36 ? -53.346 -40.715 -18.690 1.00 82.98 36 GLU B N 1
ATOM 5227 C CA . GLU B 2 36 ? -52.178 -41.598 -18.712 1.00 85.90 36 GLU B CA 1
ATOM 5228 C C . GLU B 2 36 ? -51.614 -41.770 -17.294 1.00 93.62 36 GLU B C 1
ATOM 5229 O O . GLU B 2 36 ? -51.297 -42.894 -16.898 1.00 95.05 36 GLU B O 1
ATOM 5235 N N . GLU B 2 37 ? -51.542 -40.655 -16.525 1.00 90.62 37 GLU B N 1
ATOM 5236 C CA . GLU B 2 37 ? -51.075 -40.587 -15.139 1.00 91.84 37 GLU B CA 1
ATOM 5237 C C . GLU B 2 37 ? -51.920 -41.509 -14.216 1.00 99.47 37 GLU B C 1
ATOM 5238 O O . GLU B 2 37 ? -51.345 -42.296 -13.464 1.00 100.87 37 GLU B O 1
ATOM 5244 N N . ASN B 2 38 ? -53.268 -41.456 -14.335 1.00 97.51 38 ASN B N 1
ATOM 5245 C CA . ASN B 2 38 ? -54.238 -42.278 -13.585 1.00 99.62 38 ASN B CA 1
ATOM 5246 C C . ASN B 2 38 ? -54.782 -43.424 -14.487 1.00 107.84 38 ASN B C 1
ATOM 5247 O O . ASN B 2 38 ? -55.994 -43.671 -14.512 1.00 107.18 38 ASN B O 1
ATOM 5252 N N . ASN B 2 39 ? -53.872 -44.108 -15.232 1.00 108.01 39 ASN B N 1
ATOM 5253 C CA . ASN B 2 39 ? -54.162 -45.167 -16.216 1.00 109.43 39 ASN B CA 1
ATOM 5254 C C . ASN B 2 39 ? -55.100 -46.258 -15.702 1.00 117.31 39 ASN B C 1
ATOM 5255 O O . ASN B 2 39 ? -56.025 -46.643 -16.426 1.00 116.02 39 ASN B O 1
ATOM 5260 N N . ASN B 2 40 ? -54.863 -46.729 -14.450 1.00 117.85 40 ASN B N 1
ATOM 5261 C CA . ASN B 2 40 ? -55.588 -47.804 -13.758 1.00 120.25 40 ASN B CA 1
ATOM 5262 C C . ASN B 2 40 ? -57.095 -47.514 -13.569 1.00 123.10 40 ASN B C 1
ATOM 5263 O O . ASN B 2 40 ? -57.895 -48.461 -13.529 1.00 124.26 40 ASN B O 1
ATOM 5265 N N . VAL B 2 41 ? -57.477 -46.218 -13.469 1.00 116.27 41 VAL B N 1
ATOM 5266 C CA . VAL B 2 41 ? -58.859 -45.803 -13.233 1.00 114.26 41 VAL B CA 1
ATOM 5267 C C . VAL B 2 41 ? -59.455 -45.044 -14.444 1.00 112.41 41 VAL B C 1
ATOM 5268 O O . VAL B 2 41 ? -58.770 -44.733 -15.426 1.00 110.29 41 VAL B O 1
ATOM 5272 N N . ASN B 2 42 ? -60.772 -44.834 -14.355 1.00 106.89 42 ASN B N 1
ATOM 5273 C CA . ASN B 2 42 ? -61.661 -44.053 -15.203 1.00 103.43 42 ASN B CA 1
ATOM 5274 C C . ASN B 2 42 ? -62.156 -42.941 -14.262 1.00 103.99 42 ASN B C 1
ATOM 5275 O O . ASN B 2 42 ? -63.041 -43.184 -13.428 1.00 106.03 42 ASN B O 1
ATOM 5280 N N . LEU B 2 43 ? -61.463 -41.782 -14.278 1.00 94.81 43 LEU B N 1
ATOM 5281 C CA . LEU B 2 43 ? -61.742 -40.642 -13.401 1.00 92.35 43 LEU B CA 1
ATOM 5282 C C . LEU B 2 43 ? -63.100 -40.003 -13.671 1.00 91.09 43 LEU B C 1
ATOM 5283 O O . LEU B 2 43 ? -63.568 -39.980 -14.816 1.00 89.69 43 LEU B O 1
ATOM 5288 N N . SER B 2 44 ? -63.715 -39.449 -12.614 1.00 84.72 44 SER B N 1
ATOM 5289 C CA . SER B 2 44 ? -64.985 -38.736 -12.739 1.00 82.41 44 SER B CA 1
ATOM 5290 C C . SER B 2 44 ? -64.697 -37.355 -13.335 1.00 83.26 44 SER B C 1
ATOM 5291 O O . SER B 2 44 ? -63.533 -36.941 -13.342 1.00 83.45 44 SER B O 1
ATOM 5294 N N . GLN B 2 45 ? -65.725 -36.638 -13.827 1.00 76.65 45 GLN B N 1
ATOM 5295 C CA . GLN B 2 45 ? -65.524 -35.284 -14.345 1.00 74.08 45 GLN B CA 1
ATOM 5296 C C . GLN B 2 45 ? -65.065 -34.343 -13.216 1.00 80.10 45 GLN B C 1
ATOM 5297 O O . GLN B 2 45 ? -64.238 -33.477 -13.460 1.00 80.10 45 GLN B O 1
ATOM 5303 N N . ALA B 2 46 ? -65.556 -34.548 -11.979 1.00 78.14 46 ALA B N 1
ATOM 5304 C CA . ALA B 2 46 ? -65.212 -33.733 -10.810 1.00 78.45 46 ALA B CA 1
ATOM 5305 C C . ALA B 2 46 ? -63.713 -33.791 -10.500 1.00 81.88 46 ALA B C 1
ATOM 5306 O O . ALA B 2 46 ? -63.108 -32.758 -10.183 1.00 80.46 46 ALA B O 1
ATOM 5308 N N . GLN B 2 47 ? -63.120 -35.000 -10.619 1.00 78.97 47 GLN B N 1
ATOM 5309 C CA . GLN B 2 47 ? -61.696 -35.250 -10.380 1.00 78.46 47 GLN B CA 1
ATOM 5310 C C . GLN B 2 47 ? -60.878 -34.719 -11.543 1.00 79.60 47 GLN B C 1
ATOM 5311 O O . GLN B 2 47 ? -59.826 -34.111 -11.330 1.00 79.83 47 GLN B O 1
ATOM 5317 N N . MET B 2 48 ? -61.377 -34.928 -12.773 1.00 73.24 48 MET B N 1
ATOM 5318 C CA . MET B 2 48 ? -60.753 -34.440 -13.998 1.00 70.35 48 MET B CA 1
ATOM 5319 C C . MET B 2 48 ? -60.676 -32.897 -13.961 1.00 74.13 48 MET B C 1
ATOM 5320 O O . MET B 2 48 ? -59.586 -32.345 -14.126 1.00 74.17 48 MET B O 1
ATOM 5325 N N . ASN B 2 49 ? -61.799 -32.221 -13.652 1.00 70.00 49 ASN B N 1
ATOM 5326 C CA . ASN B 2 49 ? -61.871 -30.765 -13.563 1.00 69.52 49 ASN B CA 1
ATOM 5327 C C . ASN B 2 49 ? -60.853 -30.222 -12.556 1.00 75.64 49 ASN B C 1
ATOM 5328 O O . ASN B 2 49 ? -60.162 -29.248 -12.866 1.00 76.24 49 ASN B O 1
ATOM 5333 N N . LYS B 2 50 ? -60.710 -30.889 -11.394 1.00 72.29 50 LYS B N 1
ATOM 5334 C CA . LYS B 2 50 ? -59.763 -30.491 -10.353 1.00 72.27 50 LYS B CA 1
ATOM 5335 C C . LYS B 2 50 ? -58.324 -30.605 -10.855 1.00 75.20 50 LYS B C 1
ATOM 5336 O O . LYS B 2 50 ? -57.569 -29.642 -10.731 1.00 74.88 50 LYS B O 1
ATOM 5342 N N . GLN B 2 51 ? -57.958 -31.767 -11.434 1.00 70.85 51 GLN B N 1
ATOM 5343 C CA . GLN B 2 51 ? -56.602 -32.048 -11.913 1.00 69.20 51 GLN B CA 1
ATOM 5344 C C . GLN B 2 51 ? -56.208 -31.171 -13.105 1.00 68.07 51 GLN B C 1
ATOM 5345 O O . GLN B 2 51 ? -55.056 -30.756 -13.164 1.00 67.30 51 GLN B O 1
ATOM 5351 N N . VAL B 2 52 ? -57.159 -30.828 -13.990 1.00 62.56 52 VAL B N 1
ATOM 5352 C CA . VAL B 2 52 ? -56.939 -29.916 -15.126 1.00 60.79 52 VAL B CA 1
ATOM 5353 C C . VAL B 2 52 ? -56.546 -28.522 -14.561 1.00 64.35 52 VAL B C 1
ATOM 5354 O O . VAL B 2 52 ? -55.565 -27.924 -15.009 1.00 63.33 52 VAL B O 1
ATOM 5358 N N . PHE B 2 53 ? -57.325 -28.030 -13.568 1.00 61.22 53 PHE B N 1
ATOM 5359 C CA . PHE B 2 53 ? -57.159 -26.735 -12.915 1.00 60.34 53 PHE B CA 1
ATOM 5360 C C . PHE B 2 53 ? -55.815 -26.648 -12.184 1.00 65.06 53 PHE B C 1
ATOM 5361 O O . PHE B 2 53 ? -55.175 -25.603 -12.252 1.00 65.50 53 PHE B O 1
ATOM 5369 N N . GLU B 2 54 ? -55.376 -27.744 -11.527 1.00 61.70 54 GLU B N 1
ATOM 5370 C CA . GLU B 2 54 ? -54.088 -27.848 -10.837 1.00 61.53 54 GLU B CA 1
ATOM 5371 C C . GLU B 2 54 ? -52.944 -27.698 -11.842 1.00 64.43 54 GLU B C 1
ATOM 5372 O O . GLU B 2 54 ? -51.966 -27.028 -11.541 1.00 64.44 54 GLU B O 1
ATOM 5378 N N . GLN B 2 55 ? -53.087 -28.292 -13.050 1.00 61.33 55 GLN B N 1
ATOM 5379 C CA . GLN B 2 55 ? -52.107 -28.203 -14.147 1.00 60.46 55 GLN B CA 1
ATOM 5380 C C . GLN B 2 55 ? -52.077 -26.800 -14.696 1.00 65.14 55 GLN B C 1
ATOM 5381 O O . GLN B 2 55 ? -50.998 -26.290 -14.985 1.00 65.71 55 GLN B O 1
ATOM 5387 N N . TRP B 2 56 ? -53.252 -26.154 -14.786 1.00 62.24 56 TRP B N 1
ATOM 5388 C CA . TRP B 2 56 ? -53.361 -24.768 -15.231 1.00 61.76 56 TRP B CA 1
ATOM 5389 C C . TRP B 2 56 ? -52.612 -23.852 -14.270 1.00 65.06 56 TRP B C 1
ATOM 5390 O O . TRP B 2 56 ? -51.806 -23.050 -14.728 1.00 65.65 56 TRP B O 1
ATOM 5401 N N . LEU B 2 57 ? -52.840 -24.004 -12.943 1.00 60.59 57 LEU B N 1
ATOM 5402 C CA . LEU B 2 57 ? -52.189 -23.212 -11.886 1.00 59.56 57 LEU B CA 1
ATOM 5403 C C . LEU B 2 57 ? -50.649 -23.272 -11.961 1.00 64.44 57 LEU B C 1
ATOM 5404 O O . LEU B 2 57 ? -49.996 -22.294 -11.605 1.00 65.32 57 LEU B O 1
ATOM 5409 N N . LEU B 2 58 ? -50.087 -24.401 -12.456 1.00 60.07 58 LEU B N 1
ATOM 5410 C CA . LEU B 2 58 ? -48.649 -24.646 -12.606 1.00 59.11 58 LEU B CA 1
ATOM 5411 C C . LEU B 2 58 ? -48.114 -24.255 -14.007 1.00 64.01 58 LEU B C 1
ATOM 5412 O O . LEU B 2 58 ? -46.895 -24.250 -14.204 1.00 64.36 58 LEU B O 1
ATOM 5417 N N . THR B 2 59 ? -49.016 -23.895 -14.958 1.00 60.58 59 THR B N 1
ATOM 5418 C CA . THR B 2 59 ? -48.677 -23.504 -16.338 1.00 60.52 59 THR B CA 1
ATOM 5419 C C . THR B 2 59 ? -48.244 -22.019 -16.425 1.00 65.01 59 THR B C 1
ATOM 5420 O O . THR B 2 59 ? -48.807 -21.162 -15.750 1.00 64.91 59 THR B O 1
ATOM 5424 N N . ASP B 2 60 ? -47.232 -21.735 -17.268 1.00 61.55 60 ASP B N 1
ATOM 5425 C CA . ASP B 2 60 ? -46.761 -20.380 -17.548 1.00 60.97 60 ASP B CA 1
ATOM 5426 C C . ASP B 2 60 ? -47.690 -19.822 -18.619 1.00 66.61 60 ASP B C 1
ATOM 5427 O O . ASP B 2 60 ? -47.739 -20.377 -19.730 1.00 67.88 60 ASP B O 1
ATOM 5432 N N . LEU B 2 61 ? -48.475 -18.771 -18.288 1.00 60.84 61 LEU B N 1
ATOM 5433 C CA . LEU B 2 61 ? -49.433 -18.202 -19.240 1.00 59.58 61 LEU B CA 1
ATOM 5434 C C . LEU B 2 61 ? -48.741 -17.689 -20.526 1.00 68.50 61 LEU B C 1
ATOM 5435 O O . LEU B 2 61 ? -49.359 -17.716 -21.608 1.00 69.17 61 LEU B O 1
ATOM 5440 N N . ARG B 2 62 ? -47.447 -17.282 -20.413 1.00 67.05 62 ARG B N 1
ATOM 5441 C CA . ARG B 2 62 ? -46.615 -16.790 -21.524 1.00 69.17 62 ARG B CA 1
ATOM 5442 C C . ARG B 2 62 ? -46.452 -17.875 -22.596 1.00 75.97 62 ARG B C 1
ATOM 5443 O O . ARG B 2 62 ? -46.447 -17.566 -23.793 1.00 76.98 62 ARG B O 1
ATOM 5451 N N . ASP B 2 63 ? -46.410 -19.150 -22.150 1.00 72.85 63 ASP B N 1
ATOM 5452 C CA . ASP B 2 63 ? -46.295 -20.359 -22.968 1.00 72.72 63 ASP B CA 1
ATOM 5453 C C . ASP B 2 63 ? -47.665 -20.860 -23.471 1.00 75.24 63 ASP B C 1
ATOM 5454 O O . ASP B 2 63 ? -47.697 -21.752 -24.318 1.00 74.81 63 ASP B O 1
ATOM 5459 N N . LEU B 2 64 ? -48.785 -20.310 -22.934 1.00 71.71 64 LEU B N 1
ATOM 5460 C CA . LEU B 2 64 ? -50.165 -20.705 -23.282 1.00 70.98 64 LEU B CA 1
ATOM 5461 C C . LEU B 2 64 ? -50.689 -20.031 -24.530 1.00 76.50 64 LEU B C 1
ATOM 5462 O O . LEU B 2 64 ? -51.557 -20.604 -25.185 1.00 76.08 64 LEU B O 1
ATOM 5467 N N . GLU B 2 65 ? -50.227 -18.785 -24.811 1.00 74.56 65 GLU B N 1
ATOM 5468 C CA . GLU B 2 65 ? -50.580 -17.968 -25.977 1.00 76.02 65 GLU B CA 1
ATOM 5469 C C . GLU B 2 65 ? -52.115 -17.786 -26.135 1.00 79.03 65 GLU B C 1
ATOM 5470 O O . GLU B 2 65 ? -52.636 -17.804 -27.249 1.00 80.96 65 GLU B O 1
ATOM 5476 N N . HIS B 2 66 ? -52.823 -17.599 -25.019 1.00 73.22 66 HIS B N 1
ATOM 5477 C CA . HIS B 2 66 ? -54.271 -17.388 -24.986 1.00 72.15 66 HIS B CA 1
ATOM 5478 C C . HIS B 2 66 ? -54.584 -15.994 -24.390 1.00 78.36 66 HIS B C 1
ATOM 5479 O O . HIS B 2 66 ? -54.582 -15.831 -23.160 1.00 78.54 66 HIS B O 1
ATOM 5486 N N . PRO B 2 67 ? -54.803 -14.960 -25.242 1.00 76.25 67 PRO B N 1
ATOM 5487 C CA . PRO B 2 67 ? -55.073 -13.617 -24.701 1.00 77.13 67 PRO B CA 1
ATOM 5488 C C . PRO B 2 67 ? -56.353 -13.565 -23.873 1.00 81.10 67 PRO B C 1
ATOM 5489 O O . PRO B 2 67 ? -57.351 -14.201 -24.224 1.00 81.48 67 PRO B O 1
ATOM 5493 N N . LEU B 2 68 ? -56.306 -12.830 -22.762 1.00 77.43 68 LEU B N 1
ATOM 5494 C CA . LEU B 2 68 ? -57.452 -12.663 -21.871 1.00 77.86 68 LEU B CA 1
ATOM 5495 C C . LEU B 2 68 ? -57.821 -11.194 -21.791 1.00 86.23 68 LEU B C 1
ATOM 5496 O O . LEU B 2 68 ? -58.974 -10.837 -22.041 1.00 86.40 68 LEU B O 1
ATOM 5501 N N . LEU B 2 69 ? -56.829 -10.344 -21.447 1.00 85.98 69 LEU B N 1
ATOM 5502 C CA . LEU B 2 69 ? -56.992 -8.898 -21.305 1.00 88.84 69 LEU B CA 1
ATOM 5503 C C . LEU B 2 69 ? -57.250 -8.245 -22.656 1.00 98.98 69 LEU B C 1
ATOM 5504 O O . LEU B 2 69 ? -56.656 -8.667 -23.659 1.00 98.45 69 LEU B O 1
ATOM 5509 N N . PRO B 2 70 ? -58.137 -7.216 -22.693 1.00 100.61 70 PRO B N 1
ATOM 5510 C CA . PRO B 2 70 ? -58.467 -6.570 -23.974 1.00 104.05 70 PRO B CA 1
ATOM 5511 C C . PRO B 2 70 ? -57.279 -5.889 -24.663 1.00 113.50 70 PRO B C 1
ATOM 5512 O O . PRO B 2 70 ? -56.307 -5.487 -24.012 1.00 112.58 70 PRO B O 1
ATOM 5516 N N . ASP B 2 71 ? -57.379 -5.780 -26.002 1.00 115.76 71 ASP B N 1
ATOM 5517 C CA . ASP B 2 71 ? -56.402 -5.172 -26.913 1.00 119.05 71 ASP B CA 1
ATOM 5518 C C . ASP B 2 71 ? -56.158 -3.695 -26.603 1.00 128.25 71 ASP B C 1
ATOM 5519 O O . ASP B 2 71 ? -57.103 -2.951 -26.311 1.00 130.07 71 ASP B O 1
ATOM 5524 N N . GLY B 2 72 ? -54.887 -3.298 -26.685 1.00 126.21 72 GLY B N 1
ATOM 5525 C CA . GLY B 2 72 ? -54.425 -1.927 -26.476 1.00 128.57 72 GLY B CA 1
ATOM 5526 C C . GLY B 2 72 ? -54.718 -1.327 -25.116 1.00 130.97 72 GLY B C 1
ATOM 5527 O O . GLY B 2 72 ? -54.864 -0.107 -24.997 1.00 133.77 72 GLY B O 1
ATOM 5528 N N . ILE B 2 73 ? -54.789 -2.180 -24.079 1.00 122.39 73 ILE B N 1
ATOM 5529 C CA . ILE B 2 73 ? -55.044 -1.769 -22.701 1.00 120.70 73 ILE B CA 1
ATOM 5530 C C . ILE B 2 73 ? -53.882 -0.843 -22.237 1.00 124.75 73 ILE B C 1
ATOM 5531 O O . ILE B 2 73 ? -54.111 0.085 -21.459 1.00 126.02 73 ILE B O 1
ATOM 5536 N N . LEU B 2 74 ? -52.672 -1.050 -22.798 1.00 119.82 74 LEU B N 1
ATOM 5537 C CA . LEU B 2 74 ? -51.478 -0.251 -22.533 1.00 119.66 74 LEU B CA 1
ATOM 5538 C C . LEU B 2 74 ? -51.462 1.021 -23.384 1.00 126.31 74 LEU B C 1
ATOM 5539 O O . LEU B 2 74 ? -50.722 1.952 -23.062 1.00 126.96 74 LEU B O 1
ATOM 5544 N N . GLU B 2 75 ? -52.256 1.054 -24.476 1.00 124.45 75 GLU B N 1
ATOM 5545 C CA . GLU B 2 75 ? -52.336 2.201 -25.388 1.00 128.15 75 GLU B CA 1
ATOM 5546 C C . GLU B 2 75 ? -53.235 3.313 -24.823 1.00 134.36 75 GLU B C 1
ATOM 5547 O O . GLU B 2 75 ? -53.025 4.485 -25.147 1.00 137.96 75 GLU B O 1
ATOM 5549 N N . ILE B 2 76 ? -54.222 2.947 -23.975 1.00 128.09 76 ILE B N 1
ATOM 5550 C CA . ILE B 2 76 ? -55.167 3.883 -23.350 1.00 129.22 76 ILE B CA 1
ATOM 5551 C C . ILE B 2 76 ? -54.492 4.537 -22.120 1.00 129.44 76 ILE B C 1
ATOM 5552 O O . ILE B 2 76 ? -54.036 3.809 -21.235 1.00 125.82 76 ILE B O 1
ATOM 5557 N N . PRO B 2 77 ? -54.417 5.891 -22.040 1.00 126.68 77 PRO B N 1
ATOM 5558 C CA . PRO B 2 77 ? -53.757 6.527 -20.880 1.00 124.91 77 PRO B CA 1
ATOM 5559 C C . PRO B 2 77 ? -54.526 6.331 -19.564 1.00 125.06 77 PRO B C 1
ATOM 5560 O O . PRO B 2 77 ? -53.902 6.060 -18.535 1.00 121.98 77 PRO B O 1
ATOM 5564 N N . LYS B 2 78 ? -55.866 6.460 -19.597 1.00 121.81 78 LYS B N 1
ATOM 5565 C CA . LYS B 2 78 ? -56.740 6.255 -18.437 1.00 119.92 78 LYS B CA 1
ATOM 5566 C C . LYS B 2 78 ? -58.069 5.629 -18.878 1.00 123.29 78 LYS B C 1
ATOM 5567 O O . LYS B 2 78 ? -58.550 5.911 -19.973 1.00 125.74 78 LYS B O 1
ATOM 5573 N N . GLY B 2 79 ? -58.631 4.781 -18.023 1.00 116.34 79 GLY B N 1
ATOM 5574 C CA . GLY B 2 79 ? -59.898 4.113 -18.281 1.00 116.16 79 GLY B CA 1
ATOM 5575 C C . GLY B 2 79 ? -60.362 3.213 -17.157 1.00 117.03 79 GLY B C 1
ATOM 5576 O O . GLY B 2 79 ? -59.770 3.202 -16.076 1.00 115.28 79 GLY B O 1
ATOM 5577 N N . GLU B 2 80 ? -61.445 2.471 -17.404 1.00 112.93 80 GLU B N 1
ATOM 5578 C CA . GLU B 2 80 ? -62.021 1.514 -16.463 1.00 110.52 80 GLU B CA 1
ATOM 5579 C C . GLU B 2 80 ? -62.096 0.140 -17.118 1.00 111.19 80 GLU B C 1
ATOM 5580 O O . GLU B 2 80 ? -62.410 0.035 -18.305 1.00 111.58 80 GLU B O 1
ATOM 5586 N N . LEU B 2 81 ? -61.786 -0.904 -16.352 1.00 104.29 81 LEU B N 1
ATOM 5587 C CA . LEU B 2 81 ? -61.802 -2.278 -16.826 1.00 101.67 81 LEU B CA 1
ATOM 5588 C C . LEU B 2 81 ? -62.889 -3.065 -16.099 1.00 105.79 81 LEU B C 1
ATOM 5589 O O . LEU B 2 81 ? -62.932 -3.070 -14.864 1.00 105.55 81 LEU B O 1
ATOM 5594 N N . ASN B 2 82 ? -63.777 -3.711 -16.873 1.00 101.75 82 ASN B N 1
ATOM 5595 C CA . ASN B 2 82 ? -64.860 -4.503 -16.311 1.00 101.07 82 ASN B CA 1
ATOM 5596 C C . ASN B 2 82 ? -64.814 -5.915 -16.851 1.00 101.20 82 ASN B C 1
ATOM 5597 O O . ASN B 2 82 ? -64.523 -6.108 -18.031 1.00 100.09 82 ASN B O 1
ATOM 5602 N N . GLY B 2 83 ? -65.078 -6.885 -15.976 1.00 95.82 83 GLY B N 1
ATOM 5603 C CA . GLY B 2 83 ? -65.052 -8.305 -16.312 1.00 92.88 83 GLY B CA 1
ATOM 5604 C C . GLY B 2 83 ? -64.148 -9.126 -15.415 1.00 94.44 83 GLY B C 1
ATOM 5605 O O . GLY B 2 83 ? -63.483 -8.578 -14.527 1.00 94.94 83 GLY B O 1
ATOM 5606 N N . PHE B 2 84 ? -64.099 -10.450 -15.666 1.00 87.13 84 PHE B N 1
ATOM 5607 C CA . PHE B 2 84 ? -63.322 -11.424 -14.894 1.00 83.14 84 PHE B CA 1
ATOM 5608 C C . PHE B 2 84 ? -62.074 -11.920 -15.654 1.00 85.35 84 PHE B C 1
ATOM 5609 O O . PHE B 2 84 ? -62.190 -12.454 -16.763 1.00 85.25 84 PHE B O 1
ATOM 5617 N N . TYR B 2 85 ? -60.885 -11.771 -15.040 1.00 80.64 85 TYR B N 1
ATOM 5618 C CA . TYR B 2 85 ? -59.607 -12.175 -15.636 1.00 78.42 85 TYR B CA 1
ATOM 5619 C C . TYR B 2 85 ? -58.757 -12.989 -14.665 1.00 81.32 85 TYR B C 1
ATOM 5620 O O . TYR B 2 85 ? -58.377 -12.475 -13.607 1.00 81.36 85 TYR B O 1
ATOM 5629 N N . ALA B 2 86 ? -58.448 -14.257 -15.026 1.00 75.84 86 ALA B N 1
ATOM 5630 C CA . ALA B 2 86 ? -57.578 -15.127 -14.229 1.00 73.36 86 ALA B CA 1
ATOM 5631 C C . ALA B 2 86 ? -56.164 -15.009 -14.794 1.00 76.05 86 ALA B C 1
ATOM 5632 O O . ALA B 2 86 ? -55.787 -15.754 -15.699 1.00 75.07 86 ALA B O 1
ATOM 5634 N N . LEU B 2 87 ? -55.422 -13.989 -14.312 1.00 72.52 87 LEU B N 1
ATOM 5635 C CA . LEU B 2 87 ? -54.066 -13.634 -14.747 1.00 71.19 87 LEU B CA 1
ATOM 5636 C C . LEU B 2 87 ? -52.986 -14.321 -13.896 1.00 75.54 87 LEU B C 1
ATOM 5637 O O . LEU B 2 87 ? -53.292 -15.177 -13.064 1.00 76.41 87 LEU B O 1
ATOM 5642 N N . GLN B 2 88 ? -51.719 -13.942 -14.113 1.00 70.57 88 GLN B N 1
ATOM 5643 C CA . GLN B 2 88 ? -50.552 -14.506 -13.449 1.00 68.09 88 GLN B CA 1
ATOM 5644 C C . GLN B 2 88 ? -49.624 -13.392 -12.988 1.00 72.77 88 GLN B C 1
ATOM 5645 O O . GLN B 2 88 ? -49.351 -12.464 -13.755 1.00 73.93 88 GLN B O 1
ATOM 5651 N N . ILE B 2 89 ? -49.144 -13.482 -11.737 1.00 68.54 89 ILE B N 1
ATOM 5652 C CA . ILE B 2 89 ? -48.167 -12.543 -11.180 1.00 68.06 89 ILE B CA 1
ATOM 5653 C C . ILE B 2 89 ? -46.769 -13.073 -11.543 1.00 70.07 89 ILE B C 1
ATOM 5654 O O . ILE B 2 89 ? -46.426 -14.175 -11.132 1.00 68.38 89 ILE B O 1
ATOM 5659 N N . ASN B 2 90 ? -45.982 -12.323 -12.320 1.00 67.51 90 ASN B N 1
ATOM 5660 C CA . ASN B 2 90 ? -44.626 -12.744 -12.677 1.00 67.85 90 ASN B CA 1
ATOM 5661 C C . ASN B 2 90 ? -43.664 -12.392 -11.543 1.00 73.44 90 ASN B C 1
ATOM 5662 O O . ASN B 2 90 ? -42.869 -13.228 -11.126 1.00 73.57 90 ASN B O 1
ATOM 5667 N N . SER B 2 91 ? -43.753 -11.149 -11.044 1.00 71.07 91 SER B N 1
ATOM 5668 C CA . SER B 2 91 ? -42.957 -10.608 -9.946 1.00 70.48 91 SER B CA 1
ATOM 5669 C C . SER B 2 91 ? -43.829 -9.671 -9.115 1.00 73.44 91 SER B C 1
ATOM 5670 O O . SER B 2 91 ? -44.873 -9.218 -9.575 1.00 73.51 91 SER B O 1
ATOM 5673 N N . LEU B 2 92 ? -43.386 -9.377 -7.898 1.00 69.12 92 LEU B N 1
ATOM 5674 C CA . LEU B 2 92 ? -44.095 -8.588 -6.897 1.00 68.01 92 LEU B CA 1
ATOM 5675 C C . LEU B 2 92 ? -43.074 -7.877 -5.960 1.00 70.90 92 LEU B C 1
ATOM 5676 O O . LEU B 2 92 ? -42.045 -8.477 -5.604 1.00 69.74 92 LEU B O 1
ATOM 5681 N N . VAL B 2 93 ? -43.351 -6.604 -5.571 1.00 67.12 93 VAL B N 1
ATOM 5682 C CA . VAL B 2 93 ? -42.464 -5.814 -4.683 1.00 66.01 93 VAL B CA 1
ATOM 5683 C C . VAL B 2 93 ? -43.263 -4.769 -3.856 1.00 69.49 93 VAL B C 1
ATOM 5684 O O . VAL B 2 93 ? -44.288 -4.265 -4.312 1.00 69.29 93 VAL B O 1
ATOM 5688 N N . ASP B 2 94 ? -42.769 -4.443 -2.649 1.00 66.05 94 ASP B N 1
ATOM 5689 C CA . ASP B 2 94 ? -43.373 -3.415 -1.799 1.00 66.56 94 ASP B CA 1
ATOM 5690 C C . ASP B 2 94 ? -42.696 -2.078 -2.116 1.00 71.28 94 ASP B C 1
ATOM 5691 O O . ASP B 2 94 ? -41.477 -1.943 -1.948 1.00 70.74 94 ASP B O 1
ATOM 5696 N N . VAL B 2 95 ? -43.476 -1.109 -2.627 1.00 68.27 95 VAL B N 1
ATOM 5697 C CA . VAL B 2 95 ? -42.940 0.204 -2.993 1.00 68.48 95 VAL B CA 1
ATOM 5698 C C . VAL B 2 95 ? -43.149 1.222 -1.848 1.00 75.16 95 VAL B C 1
ATOM 5699 O O . VAL B 2 95 ? -42.702 2.360 -1.977 1.00 76.94 95 VAL B O 1
ATOM 5703 N N . SER B 2 96 ? -43.773 0.809 -0.720 1.00 71.42 96 SER B N 1
ATOM 5704 C CA . SER B 2 96 ? -43.974 1.689 0.438 1.00 72.42 96 SER B CA 1
ATOM 5705 C C . SER B 2 96 ? -42.726 1.690 1.363 1.00 77.06 96 SER B C 1
ATOM 5706 O O . SER B 2 96 ? -42.577 2.586 2.202 1.00 77.75 96 SER B O 1
ATOM 5709 N N . GLN B 2 97 ? -41.819 0.705 1.165 1.00 72.54 97 GLN B N 1
ATOM 5710 C CA . GLN B 2 97 ? -40.586 0.496 1.935 1.00 71.44 97 GLN B CA 1
ATOM 5711 C C . GLN B 2 97 ? -39.316 0.475 1.047 1.00 76.28 97 GLN B C 1
ATOM 5712 O O . GLN B 2 97 ? -39.358 -0.090 -0.048 1.00 75.60 97 GLN B O 1
ATOM 5718 N N . PRO B 2 98 ? -38.161 1.035 1.504 1.00 74.10 98 PRO B N 1
ATOM 5719 C CA . PRO B 2 98 ? -36.948 0.989 0.655 1.00 73.82 98 PRO B CA 1
ATOM 5720 C C . PRO B 2 98 ? -36.482 -0.448 0.409 1.00 76.89 98 PRO B C 1
ATOM 5721 O O . PRO B 2 98 ? -36.498 -1.246 1.351 1.00 76.92 98 PRO B O 1
ATOM 5725 N N . ALA B 2 99 ? -36.082 -0.792 -0.839 1.00 71.95 99 ALA B N 1
ATOM 5726 C CA . ALA B 2 99 ? -35.598 -2.149 -1.159 1.00 70.27 99 ALA B CA 1
ATOM 5727 C C . ALA B 2 99 ? -34.341 -2.525 -0.345 1.00 71.82 99 ALA B C 1
ATOM 5728 O O . ALA B 2 99 ? -34.177 -3.700 -0.021 1.00 71.44 99 ALA B O 1
ATOM 5730 N N . TYR B 2 100 ? -33.478 -1.537 0.001 1.00 66.45 100 TYR B N 1
ATOM 5731 C CA . TYR B 2 100 ? -32.283 -1.775 0.810 1.00 65.57 100 TYR B CA 1
ATOM 5732 C C . TYR B 2 100 ? -32.705 -2.197 2.214 1.00 71.74 100 TYR B C 1
ATOM 5733 O O . TYR B 2 100 ? -32.213 -3.204 2.717 1.00 72.86 100 TYR B O 1
ATOM 5742 N N . SER B 2 101 ? -33.663 -1.484 2.820 1.00 68.85 101 SER B N 1
ATOM 5743 C CA . SER B 2 101 ? -34.201 -1.829 4.141 1.00 69.01 101 SER B CA 1
ATOM 5744 C C . SER B 2 101 ? -34.807 -3.254 4.117 1.00 73.48 101 SER B C 1
ATOM 5745 O O . SER B 2 101 ? -34.525 -4.070 4.998 1.00 73.45 101 SER B O 1
ATOM 5748 N N . GLN B 2 102 ? -35.583 -3.554 3.065 1.00 70.41 102 GLN B N 1
ATOM 5749 C CA . GLN B 2 102 ? -36.234 -4.840 2.845 1.00 69.52 102 GLN B CA 1
ATOM 5750 C C . GLN B 2 102 ? -35.245 -5.979 2.655 1.00 73.92 102 GLN B C 1
ATOM 5751 O O . GLN B 2 102 ? -35.456 -7.059 3.210 1.00 73.94 102 GLN B O 1
ATOM 5757 N N . ILE B 2 103 ? -34.195 -5.760 1.851 1.00 70.20 103 ILE B N 1
ATOM 5758 C CA . ILE B 2 103 ? -33.222 -6.807 1.572 1.00 70.14 103 ILE B CA 1
ATOM 5759 C C . ILE B 2 103 ? -32.428 -7.126 2.827 1.00 75.23 103 ILE B C 1
ATOM 5760 O O . ILE B 2 103 ? -32.071 -8.278 3.039 1.00 75.86 103 ILE B O 1
ATOM 5765 N N . GLN B 2 104 ? -32.177 -6.114 3.665 1.00 71.16 104 GLN B N 1
ATOM 5766 C CA . GLN B 2 104 ? -31.435 -6.301 4.905 1.00 70.60 104 GLN B CA 1
ATOM 5767 C C . GLN B 2 104 ? -32.183 -7.219 5.835 1.00 73.49 104 GLN B C 1
ATOM 5768 O O . GLN B 2 104 ? -31.589 -8.139 6.387 1.00 75.20 104 GLN B O 1
ATOM 5774 N N . LYS B 2 105 ? -33.491 -6.974 6.006 1.00 68.71 105 LYS B N 1
ATOM 5775 C CA . LYS B 2 105 ? -34.343 -7.781 6.872 1.00 68.99 105 LYS B CA 1
ATOM 5776 C C . LYS B 2 105 ? -34.449 -9.197 6.315 1.00 77.50 105 LYS B C 1
ATOM 5777 O O . LYS B 2 105 ? -34.370 -10.165 7.068 1.00 79.30 105 LYS B O 1
ATOM 5779 N N . LEU B 2 106 ? -34.601 -9.314 4.994 1.00 74.97 106 LEU B N 1
ATOM 5780 C CA . LEU B 2 106 ? -34.717 -10.590 4.308 1.00 75.23 106 LEU B CA 1
ATOM 5781 C C . LEU B 2 106 ? -33.444 -11.401 4.482 1.00 80.31 106 LEU B C 1
ATOM 5782 O O . LEU B 2 106 ? -33.513 -12.607 4.723 1.00 80.06 106 LEU B O 1
ATOM 5787 N N . ARG B 2 107 ? -32.286 -10.728 4.390 1.00 77.95 107 ARG B N 1
ATOM 5788 C CA . ARG B 2 107 ? -30.983 -11.365 4.521 1.00 79.81 107 ARG B CA 1
ATOM 5789 C C . ARG B 2 107 ? -30.676 -11.719 5.990 1.00 89.30 107 ARG B C 1
ATOM 5790 O O . ARG B 2 107 ? -29.685 -12.394 6.268 1.00 90.60 107 ARG B O 1
ATOM 5798 N N . GLY B 2 108 ? -31.559 -11.298 6.899 1.00 88.32 108 GLY B N 1
ATOM 5799 C CA . GLY B 2 108 ? -31.563 -11.663 8.311 1.00 90.67 108 GLY B CA 1
ATOM 5800 C C . GLY B 2 108 ? -30.456 -11.051 9.115 1.00 100.30 108 GLY B C 1
ATOM 5801 O O . GLY B 2 108 ? -30.233 -11.390 10.289 1.00 102.50 108 GLY B O 1
ATOM 5802 N N . LYS B 2 109 ? -29.753 -10.170 8.479 1.00 97.82 109 LYS B N 1
ATOM 5803 C CA . LYS B 2 109 ? -28.679 -9.490 9.152 1.00 99.15 109 LYS B CA 1
ATOM 5804 C C . LYS B 2 109 ? -29.279 -8.469 10.102 1.00 102.93 109 LYS B C 1
ATOM 5805 O O . LYS B 2 109 ? -30.311 -7.849 9.785 1.00 100.79 109 LYS B O 1
ATOM 5811 N N . ASN B 2 110 ? -28.628 -8.323 11.280 1.00 100.55 110 ASN B N 1
ATOM 5812 C CA . ASN B 2 110 ? -28.988 -7.442 12.402 1.00 100.38 110 ASN B CA 1
ATOM 5813 C C . ASN B 2 110 ? -28.354 -6.038 12.225 1.00 101.78 110 ASN B C 1
ATOM 5814 O O . ASN B 2 110 ? -27.124 -5.891 12.196 1.00 102.30 110 ASN B O 1
ATOM 5819 N N . THR B 2 111 ? -29.219 -5.024 12.068 1.00 95.15 111 THR B N 1
ATOM 5820 C CA . THR B 2 111 ? -28.840 -3.624 11.873 1.00 93.46 111 THR B CA 1
ATOM 5821 C C . THR B 2 111 ? -29.405 -2.807 13.045 1.00 94.78 111 THR B C 1
ATOM 5822 O O . THR B 2 111 ? -30.039 -1.771 12.838 1.00 94.36 111 THR B O 1
ATOM 5826 N N . THR B 2 112 ? -29.218 -3.299 14.272 1.00 90.04 112 THR B N 1
ATOM 5827 C CA . THR B 2 112 ? -29.760 -2.633 15.460 1.00 89.43 112 THR B CA 1
ATOM 5828 C C . THR B 2 112 ? -28.866 -1.456 15.841 1.00 88.47 112 THR B C 1
ATOM 5829 O O . THR B 2 112 ? -29.376 -0.351 16.015 1.00 88.22 112 THR B O 1
ATOM 5833 N N . ASN B 2 113 ? -27.536 -1.685 15.902 1.00 80.73 113 ASN B N 1
ATOM 5834 C CA . ASN B 2 113 ? -26.510 -0.690 16.207 1.00 78.82 113 ASN B CA 1
ATOM 5835 C C . ASN B 2 113 ? -26.465 0.454 15.168 1.00 79.84 113 ASN B C 1
ATOM 5836 O O . ASN B 2 113 ? -25.936 1.524 15.455 1.00 78.59 113 ASN B O 1
ATOM 5841 N N . ASP B 2 114 ? -27.000 0.210 13.964 1.00 75.99 114 ASP B N 1
ATOM 5842 C CA . ASP B 2 114 ? -27.027 1.150 12.842 1.00 74.88 114 ASP B CA 1
ATOM 5843 C C . ASP B 2 114 ? -28.055 2.273 13.060 1.00 78.22 114 ASP B C 1
ATOM 5844 O O . ASP B 2 114 ? -27.903 3.363 12.492 1.00 78.06 114 ASP B O 1
ATOM 5849 N N . LEU B 2 115 ? -29.078 2.022 13.896 1.00 73.73 115 LEU B N 1
ATOM 5850 C CA . LEU B 2 115 ? -30.117 3.012 14.182 1.00 72.97 115 LEU B CA 1
ATOM 5851 C C . LEU B 2 115 ? -30.032 3.537 15.631 1.00 77.93 115 LEU B C 1
ATOM 5852 O O . LEU B 2 115 ? -30.962 4.191 16.100 1.00 78.66 115 LEU B O 1
ATOM 5857 N N . VAL B 2 116 ? -28.905 3.290 16.318 1.00 74.64 116 VAL B N 1
ATOM 5858 C CA . VAL B 2 116 ? -28.688 3.770 17.683 1.00 76.11 116 VAL B CA 1
ATOM 5859 C C . VAL B 2 116 ? -28.184 5.225 17.617 1.00 83.57 116 VAL B C 1
ATOM 5860 O O . VAL B 2 116 ? -27.252 5.528 16.866 1.00 81.69 116 VAL B O 1
ATOM 5864 N N . THR B 2 117 ? -28.855 6.123 18.379 1.00 84.58 117 THR B N 1
ATOM 5865 C CA . THR B 2 117 ? -28.550 7.557 18.545 1.00 85.85 117 THR B CA 1
ATOM 5866 C C . THR B 2 117 ? -28.736 7.924 20.006 1.00 93.26 117 THR B C 1
ATOM 5867 O O . THR B 2 117 ? -29.432 7.208 20.724 1.00 94.32 117 THR B O 1
ATOM 5871 N N . ALA B 2 118 ? -28.116 9.021 20.455 1.00 91.52 118 ALA B N 1
ATOM 5872 C CA . ALA B 2 118 ? -28.269 9.499 21.824 1.00 92.89 118 ALA B CA 1
ATOM 5873 C C . ALA B 2 118 ? -29.529 10.381 21.954 1.00 101.88 118 ALA B C 1
ATOM 5874 O O . ALA B 2 118 ? -30.022 10.572 23.066 1.00 103.68 118 ALA B O 1
ATOM 5876 N N . GLU B 2 119 ? -30.072 10.876 20.812 1.00 100.56 119 GLU B N 1
ATOM 5877 C CA . GLU B 2 119 ? -31.262 11.742 20.740 1.00 102.47 119 GLU B CA 1
ATOM 5878 C C . GLU B 2 119 ? -32.540 10.965 21.063 1.00 109.51 119 GLU B C 1
ATOM 5879 O O . GLU B 2 119 ? -32.777 9.897 20.484 1.00 108.88 119 GLU B O 1
ATOM 5885 N N . ALA B 2 120 ? -33.358 11.520 21.991 1.00 108.38 120 ALA B N 1
ATOM 5886 C CA . ALA B 2 120 ? -34.624 10.955 22.482 1.00 132.63 120 ALA B CA 1
ATOM 5887 C C . ALA B 2 120 ? -35.653 10.709 21.358 1.00 146.44 120 ALA B C 1
ATOM 5888 O O . ALA B 2 120 ? -35.713 11.448 20.376 1.00 97.58 120 ALA B O 1
ATOM 5890 N N . PRO B 2 131 ? -47.762 3.399 8.093 1.00 89.49 131 PRO B N 1
ATOM 5891 C CA . PRO B 2 131 ? -47.191 3.473 6.739 1.00 87.39 131 PRO B CA 1
ATOM 5892 C C . PRO B 2 131 ? -47.636 2.264 5.921 1.00 90.35 131 PRO B C 1
ATOM 5893 O O . PRO B 2 131 ? -46.827 1.372 5.618 1.00 89.40 131 PRO B O 1
ATOM 5897 N N . SER B 2 132 ? -48.940 2.224 5.583 1.00 86.60 132 SER B N 1
ATOM 5898 C CA . SER B 2 132 ? -49.582 1.104 4.896 1.00 84.92 132 SER B CA 1
ATOM 5899 C C . SER B 2 132 ? -48.834 0.628 3.647 1.00 84.92 132 SER B C 1
ATOM 5900 O O . SER B 2 132 ? -48.308 1.421 2.863 1.00 84.62 132 SER B O 1
ATOM 5903 N N . ARG B 2 133 ? -48.792 -0.695 3.499 1.00 78.18 133 ARG B N 1
ATOM 5904 C CA . ARG B 2 133 ? -48.102 -1.406 2.437 1.00 75.24 133 ARG B CA 1
ATOM 5905 C C . ARG B 2 133 ? -48.740 -1.170 1.090 1.00 81.14 133 ARG B C 1
ATOM 5906 O O . ARG B 2 133 ? -49.974 -1.100 0.980 1.00 83.49 133 ARG B O 1
ATOM 5914 N N . MET B 2 134 ? -47.887 -1.084 0.053 1.00 75.41 134 MET B N 1
ATOM 5915 C CA . MET B 2 134 ? -48.325 -0.998 -1.324 1.00 74.40 134 MET B CA 1
ATOM 5916 C C . MET B 2 134 ? -47.501 -1.911 -2.183 1.00 76.19 134 MET B C 1
ATOM 5917 O O . MET B 2 134 ? -46.375 -1.581 -2.551 1.00 76.02 134 MET B O 1
ATOM 5922 N N . LEU B 2 135 ? -48.078 -3.057 -2.519 1.00 71.70 135 LEU B N 1
ATOM 5923 C CA . LEU B 2 135 ? -47.463 -4.016 -3.412 1.00 70.01 135 LEU B CA 1
ATOM 5924 C C . LEU B 2 135 ? -47.721 -3.594 -4.851 1.00 77.12 135 LEU B C 1
ATOM 5925 O O . LEU B 2 135 ? -48.822 -3.142 -5.172 1.00 77.18 135 LEU B O 1
ATOM 5930 N N . MET B 2 136 ? -46.694 -3.715 -5.702 1.00 76.13 136 MET B N 1
ATOM 5931 C CA . MET B 2 136 ? -46.756 -3.450 -7.139 1.00 77.36 136 MET B CA 1
ATOM 5932 C C . MET B 2 136 ? -46.491 -4.765 -7.838 1.00 80.95 136 MET B C 1
ATOM 5933 O O . MET B 2 136 ? -45.362 -5.275 -7.830 1.00 80.39 136 MET B O 1
ATOM 5938 N N . LEU B 2 137 ? -47.585 -5.346 -8.359 1.00 76.49 137 LEU B N 1
ATOM 5939 C CA . LEU B 2 137 ? -47.694 -6.622 -9.050 1.00 74.08 137 LEU B CA 1
ATOM 5940 C C . LEU B 2 137 ? -47.384 -6.487 -10.524 1.00 76.34 137 LEU B C 1
ATOM 5941 O O . LEU B 2 137 ? -47.851 -5.538 -11.147 1.00 77.67 137 LEU B O 1
ATOM 5946 N N . GLN B 2 138 ? -46.624 -7.439 -11.095 1.00 70.81 138 GLN B N 1
ATOM 5947 C CA . GLN B 2 138 ? -46.372 -7.497 -12.541 1.00 70.46 138 GLN B CA 1
ATOM 5948 C C . GLN B 2 138 ? -47.272 -8.598 -13.088 1.00 71.15 138 GLN B C 1
ATOM 5949 O O . GLN B 2 138 ? -46.941 -9.783 -12.980 1.00 68.82 138 GLN B O 1
ATOM 5955 N N . LEU B 2 139 ? -48.453 -8.209 -13.583 1.00 66.99 139 LEU B N 1
ATOM 5956 C CA . LEU B 2 139 ? -49.483 -9.126 -14.067 1.00 65.44 139 LEU B CA 1
ATOM 5957 C C . LEU B 2 139 ? -49.389 -9.383 -15.572 1.00 72.06 139 LEU B C 1
ATOM 5958 O O . LEU B 2 139 ? -49.019 -8.486 -16.338 1.00 73.84 139 LEU B O 1
ATOM 5963 N N . THR B 2 140 ? -49.749 -10.611 -15.998 1.00 68.51 140 THR B N 1
ATOM 5964 C CA . THR B 2 140 ? -49.748 -10.990 -17.415 1.00 69.14 140 THR B CA 1
ATOM 5965 C C . THR B 2 140 ? -50.853 -12.025 -17.731 1.00 74.19 140 THR B C 1
ATOM 5966 O O . THR B 2 140 ? -51.214 -12.843 -16.873 1.00 72.51 140 THR B O 1
ATOM 5970 N N . ASP B 2 141 ? -51.376 -11.972 -18.976 1.00 72.44 141 ASP B N 1
ATOM 5971 C CA . ASP B 2 141 ? -52.336 -12.927 -19.535 1.00 71.93 141 ASP B CA 1
ATOM 5972 C C . ASP B 2 141 ? -51.555 -13.857 -20.448 1.00 76.86 141 ASP B C 1
ATOM 5973 O O . ASP B 2 141 ? -52.121 -14.752 -21.085 1.00 77.79 141 ASP B O 1
ATOM 5978 N N . GLY B 2 142 ? -50.250 -13.596 -20.512 1.00 73.32 142 GLY B N 1
ATOM 5979 C CA . GLY B 2 142 ? -49.292 -14.334 -21.318 1.00 73.44 142 GLY B CA 1
ATOM 5980 C C . GLY B 2 142 ? -48.897 -13.657 -22.614 1.00 79.74 142 GLY B C 1
ATOM 5981 O O . GLY B 2 142 ? -47.967 -14.118 -23.286 1.00 80.36 142 GLY B O 1
ATOM 5982 N N . ILE B 2 143 ? -49.602 -12.566 -22.981 1.00 77.03 143 ILE B N 1
ATOM 5983 C CA . ILE B 2 143 ? -49.363 -11.816 -24.220 1.00 78.61 143 ILE B CA 1
ATOM 5984 C C . ILE B 2 143 ? -49.020 -10.362 -23.878 1.00 84.71 143 ILE B C 1
ATOM 5985 O O . ILE B 2 143 ? -48.017 -9.844 -24.372 1.00 84.79 143 ILE B O 1
ATOM 5990 N N . VAL B 2 144 ? -49.850 -9.719 -23.039 1.00 82.99 144 VAL B N 1
ATOM 5991 C CA . VAL B 2 144 ? -49.667 -8.335 -22.592 1.00 84.60 144 VAL B CA 1
ATOM 5992 C C . VAL B 2 144 ? -49.204 -8.337 -21.128 1.00 86.47 144 VAL B C 1
ATOM 5993 O O . VAL B 2 144 ? -49.644 -9.187 -20.349 1.00 84.91 144 VAL B O 1
ATOM 5997 N N . GLN B 2 145 ? -48.311 -7.406 -20.762 1.00 83.38 145 GLN B N 1
ATOM 5998 C CA . GLN B 2 145 ? -47.864 -7.262 -19.370 1.00 81.75 145 GLN B CA 1
ATOM 5999 C C . GLN B 2 145 ? -48.288 -5.892 -18.814 1.00 87.66 145 GLN B C 1
ATOM 6000 O O . GLN B 2 145 ? -47.879 -4.860 -19.343 1.00 89.15 145 GLN B O 1
ATOM 6006 N N . ILE B 2 146 ? -49.064 -5.888 -17.726 1.00 84.20 146 ILE B N 1
ATOM 6007 C CA . ILE B 2 146 ? -49.491 -4.694 -16.993 1.00 85.30 146 ILE B CA 1
ATOM 6008 C C . ILE B 2 146 ? -49.161 -4.831 -15.538 1.00 86.31 146 ILE B C 1
ATOM 6009 O O . ILE B 2 146 ? -48.877 -5.925 -15.026 1.00 84.36 146 ILE B O 1
ATOM 6014 N N . GLN B 2 147 ? -49.392 -3.702 -14.885 1.00 83.33 147 GLN B N 1
ATOM 6015 C CA . GLN B 2 147 ? -49.108 -3.539 -13.478 1.00 81.82 147 GLN B CA 1
ATOM 6016 C C . GLN B 2 147 ? -50.371 -3.493 -12.654 1.00 84.15 147 GLN B C 1
ATOM 6017 O O . GLN B 2 147 ? -51.390 -2.963 -13.093 1.00 86.48 147 GLN B O 1
ATOM 6023 N N . GLY B 2 148 ? -50.276 -4.051 -11.457 1.00 77.08 148 GLY B N 1
ATOM 6024 C CA . GLY B 2 148 ? -51.356 -4.087 -10.484 1.00 76.95 148 GLY B CA 1
ATOM 6025 C C . GLY B 2 148 ? -50.913 -3.436 -9.196 1.00 80.65 148 GLY B C 1
ATOM 6026 O O . GLY B 2 148 ? -49.906 -3.840 -8.620 1.00 78.87 148 GLY B O 1
ATOM 6027 N N . MET B 2 149 ? -51.648 -2.416 -8.751 1.00 78.99 149 MET B N 1
ATOM 6028 C CA . MET B 2 149 ? -51.336 -1.631 -7.562 1.00 79.31 149 MET B CA 1
ATOM 6029 C C . MET B 2 149 ? -52.308 -1.907 -6.419 1.00 82.29 149 MET B C 1
ATOM 6030 O O . MET B 2 149 ? -53.518 -1.991 -6.633 1.00 83.16 149 MET B O 1
ATOM 6035 N N . GLU B 2 150 ? -51.773 -1.993 -5.196 1.00 77.35 150 GLU B N 1
ATOM 6036 C CA . GLU B 2 150 ? -52.553 -2.159 -3.979 1.00 77.55 150 GLU B CA 1
ATOM 6037 C C . GLU B 2 150 ? -53.130 -0.768 -3.618 1.00 84.21 150 GLU B C 1
ATOM 6038 O O . GLU B 2 150 ? -52.563 -0.076 -2.773 1.00 84.89 150 GLU B O 1
ATOM 6044 N N . TYR B 2 151 ? -54.207 -0.334 -4.323 1.00 82.20 151 TYR B N 1
ATOM 6045 C CA . TYR B 2 151 ? -54.874 0.960 -4.120 1.00 85.07 151 TYR B CA 1
ATOM 6046 C C . TYR B 2 151 ? -55.458 1.038 -2.702 1.00 89.65 151 TYR B C 1
ATOM 6047 O O . TYR B 2 151 ? -55.372 2.073 -2.043 1.00 91.34 151 TYR B O 1
ATOM 6056 N N . GLN B 2 152 ? -56.053 -0.057 -2.245 1.00 85.14 152 GLN B N 1
ATOM 6057 C CA . GLN B 2 152 ? -56.613 -0.188 -0.904 1.00 86.16 152 GLN B CA 1
ATOM 6058 C C . GLN B 2 152 ? -55.998 -1.450 -0.315 1.00 88.67 152 GLN B C 1
ATOM 6059 O O . GLN B 2 152 ? -55.618 -2.322 -1.094 1.00 86.44 152 GLN B O 1
ATOM 6065 N N . PRO B 2 153 ? -55.809 -1.579 1.014 1.00 86.39 153 PRO B N 1
ATOM 6066 C CA . PRO B 2 153 ? -55.138 -2.783 1.533 1.00 84.23 153 PRO B CA 1
ATOM 6067 C C . PRO B 2 153 ? -55.826 -4.100 1.140 1.00 87.04 153 PRO B C 1
ATOM 6068 O O . PRO B 2 153 ? -57.006 -4.312 1.436 1.00 88.35 153 PRO B O 1
ATOM 6072 N N . ILE B 2 154 ? -55.071 -4.956 0.415 1.00 80.98 154 ILE B N 1
ATOM 6073 C CA . ILE B 2 154 ? -55.486 -6.295 -0.029 1.00 79.35 154 ILE B CA 1
ATOM 6074 C C . ILE B 2 154 ? -54.670 -7.297 0.816 1.00 81.63 154 ILE B C 1
ATOM 6075 O O . ILE B 2 154 ? -53.543 -7.631 0.444 1.00 79.91 154 ILE B O 1
ATOM 6080 N N . PRO B 2 155 ? -55.195 -7.735 1.984 1.00 78.46 155 PRO B N 1
ATOM 6081 C CA . PRO B 2 155 ? -54.417 -8.631 2.859 1.00 77.10 155 PRO B CA 1
ATOM 6082 C C . PRO B 2 155 ? -54.086 -10.020 2.289 1.00 79.51 155 PRO B C 1
ATOM 6083 O O . PRO B 2 155 ? -53.148 -10.636 2.797 1.00 79.92 155 PRO B O 1
ATOM 6087 N N . ILE B 2 156 ? -54.824 -10.521 1.275 1.00 74.63 156 ILE B N 1
ATOM 6088 C CA . ILE B 2 156 ? -54.578 -11.862 0.693 1.00 73.11 156 ILE B CA 1
ATOM 6089 C C . ILE B 2 156 ? -53.273 -11.892 -0.117 1.00 74.85 156 ILE B C 1
ATOM 6090 O O . ILE B 2 156 ? -52.670 -12.963 -0.271 1.00 73.94 156 ILE B O 1
ATOM 6095 N N . LEU B 2 157 ? -52.849 -10.719 -0.627 1.00 69.36 157 LEU B N 1
ATOM 6096 C CA . LEU B 2 157 ? -51.587 -10.551 -1.332 1.00 66.18 157 LEU B CA 1
ATOM 6097 C C . LEU B 2 157 ? -50.502 -10.279 -0.292 1.00 71.19 157 LEU B C 1
ATOM 6098 O O . LEU B 2 157 ? -50.751 -9.616 0.721 1.00 72.42 157 LEU B O 1
ATOM 6103 N N . HIS B 2 158 ? -49.318 -10.833 -0.520 1.00 66.21 158 HIS B N 1
ATOM 6104 C CA . HIS B 2 158 ? -48.126 -10.664 0.305 1.00 65.17 158 HIS B CA 1
ATOM 6105 C C . HIS B 2 158 ? -46.932 -10.837 -0.612 1.00 68.77 158 HIS B C 1
ATOM 6106 O O . HIS B 2 158 ? -47.048 -11.493 -1.648 1.00 67.65 158 HIS B O 1
ATOM 6113 N N . SER B 2 159 ? -45.803 -10.225 -0.257 1.00 65.82 159 SER B N 1
ATOM 6114 C CA . SER B 2 159 ? -44.555 -10.229 -1.021 1.00 64.65 159 SER B CA 1
ATOM 6115 C C . SER B 2 159 ? -43.960 -11.640 -1.251 1.00 70.21 159 SER B C 1
ATOM 6116 O O . SER B 2 159 ? -43.204 -11.820 -2.202 1.00 69.35 159 SER B O 1
ATOM 6119 N N . ASP B 2 160 ? -44.300 -12.623 -0.403 1.00 69.49 160 ASP B N 1
ATOM 6120 C CA . ASP B 2 160 ? -43.770 -13.987 -0.488 1.00 70.35 160 ASP B CA 1
ATOM 6121 C C . ASP B 2 160 ? -44.588 -14.912 -1.424 1.00 72.75 160 ASP B C 1
ATOM 6122 O O . ASP B 2 160 ? -44.276 -16.111 -1.496 1.00 72.54 160 ASP B O 1
ATOM 6127 N N . LEU B 2 161 ? -45.604 -14.368 -2.147 1.00 66.90 161 LEU B N 1
ATOM 6128 C CA . LEU B 2 161 ? -46.381 -15.163 -3.106 1.00 65.56 161 LEU B CA 1
ATOM 6129 C C . LEU B 2 161 ? -45.434 -15.679 -4.201 1.00 69.31 161 LEU B C 1
ATOM 6130 O O . LEU B 2 161 ? -44.605 -14.900 -4.692 1.00 69.18 161 LEU B O 1
ATOM 6135 N N . PRO B 2 162 ? -45.473 -16.997 -4.521 1.00 65.33 162 PRO B N 1
ATOM 6136 C CA . PRO B 2 162 ? -44.520 -17.549 -5.504 1.00 64.32 162 PRO B CA 1
ATOM 6137 C C . PRO B 2 162 ? -44.672 -16.978 -6.910 1.00 68.72 162 PRO B C 1
ATOM 6138 O O . PRO B 2 162 ? -45.802 -16.933 -7.393 1.00 68.47 162 PRO B O 1
ATOM 6142 N N . PRO B 2 163 ? -43.565 -16.574 -7.603 1.00 65.06 163 PRO B N 1
ATOM 6143 C CA . PRO B 2 163 ? -43.696 -16.101 -8.993 1.00 63.97 163 PRO B CA 1
ATOM 6144 C C . PRO B 2 163 ? -44.427 -17.144 -9.840 1.00 68.02 163 PRO B C 1
ATOM 6145 O O . PRO B 2 163 ? -44.165 -18.349 -9.728 1.00 68.37 163 PRO B O 1
ATOM 6149 N N . GLY B 2 164 ? -45.407 -16.672 -10.600 1.00 63.99 164 GLY B N 1
ATOM 6150 C CA . GLY B 2 164 ? -46.284 -17.506 -11.406 1.00 63.27 164 GLY B CA 1
ATOM 6151 C C . GLY B 2 164 ? -47.626 -17.741 -10.736 1.00 67.26 164 GLY B C 1
ATOM 6152 O O . GLY B 2 164 ? -48.458 -18.461 -11.289 1.00 68.30 164 GLY B O 1
ATOM 6153 N N . THR B 2 165 ? -47.849 -17.143 -9.532 1.00 62.16 165 THR B N 1
ATOM 6154 C CA . THR B 2 165 ? -49.094 -17.224 -8.755 1.00 61.31 165 THR B CA 1
ATOM 6155 C C . THR B 2 165 ? -50.237 -16.730 -9.631 1.00 66.80 165 THR B C 1
ATOM 6156 O O . THR B 2 165 ? -50.123 -15.667 -10.251 1.00 67.07 165 THR B O 1
ATOM 6160 N N . LYS B 2 166 ? -51.322 -17.513 -9.701 1.00 63.86 166 LYS B N 1
ATOM 6161 C CA . LYS B 2 166 ? -52.497 -17.144 -10.479 1.00 64.28 166 LYS B CA 1
ATOM 6162 C C . LYS B 2 166 ? -53.480 -16.407 -9.591 1.00 72.39 166 LYS B C 1
ATOM 6163 O O . LYS B 2 166 ? -53.765 -16.845 -8.464 1.00 72.54 166 LYS B O 1
ATOM 6169 N N . ILE B 2 167 ? -53.945 -15.243 -10.067 1.00 71.02 167 ILE B N 1
ATOM 6170 C CA . ILE B 2 167 ? -54.907 -14.437 -9.334 1.00 72.57 167 ILE B CA 1
ATOM 6171 C C . ILE B 2 167 ? -56.042 -13.985 -10.244 1.00 78.50 167 ILE B C 1
ATOM 6172 O O . ILE B 2 167 ? -55.825 -13.649 -11.413 1.00 77.97 167 ILE B O 1
ATOM 6177 N N . LEU B 2 168 ? -57.259 -13.982 -9.688 1.00 76.14 168 LEU B N 1
ATOM 6178 C CA . LEU B 2 168 ? -58.454 -13.492 -10.346 1.00 76.85 168 LEU B CA 1
ATOM 6179 C C . LEU B 2 168 ? -58.586 -11.996 -10.048 1.00 81.79 168 LEU B C 1
ATOM 6180 O O . LEU B 2 168 ? -58.553 -11.569 -8.896 1.00 81.30 168 LEU B O 1
ATOM 6185 N N . ILE B 2 169 ? -58.673 -11.215 -11.120 1.00 79.92 169 ILE B N 1
ATOM 6186 C CA . ILE B 2 169 ? -58.836 -9.763 -11.186 1.00 81.25 169 ILE B CA 1
ATOM 6187 C C . ILE B 2 169 ? -60.230 -9.565 -11.779 1.00 86.23 169 ILE B C 1
ATOM 6188 O O . ILE B 2 169 ? -60.461 -9.972 -12.922 1.00 85.84 169 ILE B O 1
ATOM 6193 N N . TYR B 2 170 ? -61.181 -9.042 -10.978 1.00 83.48 170 TYR B N 1
ATOM 6194 C CA . TYR B 2 170 ? -62.573 -8.899 -11.406 1.00 84.85 170 TYR B CA 1
ATOM 6195 C C . TYR B 2 170 ? -63.216 -7.572 -10.981 1.00 92.81 170 TYR B C 1
ATOM 6196 O O . TYR B 2 170 ? -62.595 -6.768 -10.302 1.00 93.20 170 TYR B O 1
ATOM 6205 N N . GLY B 2 171 ? -64.455 -7.363 -11.409 1.00 93.05 171 GLY B N 1
ATOM 6206 C CA . GLY B 2 171 ? -65.244 -6.174 -11.112 1.00 96.99 171 GLY B CA 1
ATOM 6207 C C . GLY B 2 171 ? -64.810 -4.957 -11.896 1.00 103.38 171 GLY B C 1
ATOM 6208 O O . GLY B 2 171 ? -64.112 -5.081 -12.911 1.00 102.46 171 GLY B O 1
ATOM 6209 N N . ASN B 2 172 ? -65.223 -3.773 -11.418 1.00 101.99 172 ASN B N 1
ATOM 6210 C CA . ASN B 2 172 ? -64.855 -2.506 -12.024 1.00 102.97 172 ASN B CA 1
ATOM 6211 C C . ASN B 2 172 ? -63.516 -2.071 -11.476 1.00 104.82 172 ASN B C 1
ATOM 6212 O O . ASN B 2 172 ? -63.378 -1.935 -10.259 1.00 104.92 172 ASN B O 1
ATOM 6217 N N . ILE B 2 173 ? -62.510 -1.902 -12.354 1.00 99.44 173 ILE B N 1
ATOM 6218 C CA . ILE B 2 173 ? -61.151 -1.501 -11.947 1.00 97.33 173 ILE B CA 1
ATOM 6219 C C . ILE B 2 173 ? -60.645 -0.344 -12.807 1.00 103.16 173 ILE B C 1
ATOM 6220 O O . ILE B 2 173 ? -60.427 -0.507 -14.007 1.00 103.07 173 ILE B O 1
ATOM 6225 N N . SER B 2 174 ? -60.386 0.797 -12.166 1.00 100.80 174 SER B N 1
ATOM 6226 C CA . SER B 2 174 ? -59.854 1.987 -12.819 1.00 102.18 174 SER B CA 1
ATOM 6227 C C . SER B 2 174 ? -58.371 1.785 -13.120 1.00 103.53 174 SER B C 1
ATOM 6228 O O . SER B 2 174 ? -57.638 1.309 -12.257 1.00 101.70 174 SER B O 1
ATOM 6231 N N . PHE B 2 175 ? -57.936 2.094 -14.346 1.00 100.01 175 PHE B N 1
ATOM 6232 C CA . PHE B 2 175 ? -56.535 1.941 -14.722 1.00 97.45 175 PHE B CA 1
ATOM 6233 C C . PHE B 2 175 ? -55.967 3.238 -15.301 1.00 102.90 175 PHE B C 1
ATOM 6234 O O . PHE B 2 175 ? -56.694 4.019 -15.921 1.00 105.73 175 PHE B O 1
ATOM 6242 N N . ARG B 2 176 ? -54.663 3.462 -15.076 1.00 97.31 176 ARG B N 1
ATOM 6243 C CA . ARG B 2 176 ? -53.925 4.636 -15.538 1.00 98.92 176 ARG B CA 1
ATOM 6244 C C . ARG B 2 176 ? -52.491 4.266 -15.847 1.00 100.78 176 ARG B C 1
ATOM 6245 O O . ARG B 2 176 ? -51.865 3.586 -15.043 1.00 97.23 176 ARG B O 1
ATOM 6253 N N . LEU B 2 177 ? -51.970 4.700 -17.009 1.00 100.07 177 LEU B N 1
ATOM 6254 C CA . LEU B 2 177 ? -50.580 4.497 -17.459 1.00 99.50 177 LEU B CA 1
ATOM 6255 C C . LEU B 2 177 ? -50.059 3.041 -17.255 1.00 101.82 177 LEU B C 1
ATOM 6256 O O . LEU B 2 177 ? -48.929 2.836 -16.786 1.00 99.58 177 LEU B O 1
ATOM 6261 N N . GLY B 2 178 ? -50.898 2.064 -17.608 1.00 99.15 178 GLY B N 1
ATOM 6262 C CA . GLY B 2 178 ? -50.605 0.634 -17.501 1.00 96.21 178 GLY B CA 1
ATOM 6263 C C . GLY B 2 178 ? -50.611 0.080 -16.088 1.00 97.93 178 GLY B C 1
ATOM 6264 O O . GLY B 2 178 ? -50.025 -0.982 -15.837 1.00 95.74 178 GLY B O 1
ATOM 6265 N N . VAL B 2 179 ? -51.273 0.798 -15.153 1.00 93.94 179 VAL B N 1
ATOM 6266 C CA . VAL B 2 179 ? -51.384 0.412 -13.743 1.00 91.30 179 VAL B CA 1
ATOM 6267 C C . VAL B 2 179 ? -52.867 0.276 -13.378 1.00 94.45 179 VAL B C 1
ATOM 6268 O O . VAL B 2 179 ? -53.626 1.233 -13.541 1.00 96.68 179 VAL B O 1
ATOM 6272 N N . LEU B 2 180 ? -53.263 -0.908 -12.876 1.00 86.92 180 LEU B N 1
ATOM 6273 C CA . LEU B 2 180 ? -54.614 -1.188 -12.396 1.00 86.33 180 LEU B CA 1
ATOM 6274 C C . LEU B 2 180 ? -54.708 -0.768 -10.935 1.00 89.13 180 LEU B C 1
ATOM 6275 O O . LEU B 2 180 ? -53.813 -1.100 -10.156 1.00 87.48 180 LEU B O 1
ATOM 6280 N N . LEU B 2 181 ? -55.753 -0.012 -10.562 1.00 86.59 181 LEU B N 1
ATOM 6281 C CA . LEU B 2 181 ? -55.946 0.440 -9.178 1.00 86.23 181 LEU B CA 1
ATOM 6282 C C . LEU B 2 181 ? -56.846 -0.568 -8.476 1.00 89.54 181 LEU B C 1
ATOM 6283 O O . LEU B 2 181 ? -58.075 -0.426 -8.467 1.00 91.16 181 LEU B O 1
ATOM 6288 N N . LEU B 2 182 ? -56.218 -1.634 -7.949 1.00 83.17 182 LEU B N 1
ATOM 6289 C CA . LEU B 2 182 ? -56.899 -2.776 -7.338 1.00 81.68 182 LEU B CA 1
ATOM 6290 C C . LEU B 2 182 ? -57.285 -2.546 -5.897 1.00 86.34 182 LEU B C 1
ATOM 6291 O O . LEU B 2 182 ? -56.462 -2.117 -5.088 1.00 86.25 182 LEU B O 1
ATOM 6296 N N . LYS B 2 183 ? -58.547 -2.864 -5.586 1.00 83.04 183 LYS B N 1
ATOM 6297 C CA . LYS B 2 183 ? -59.140 -2.820 -4.251 1.00 83.89 183 LYS B CA 1
ATOM 6298 C C . LYS B 2 183 ? -59.372 -4.271 -3.804 1.00 86.74 183 LYS B C 1
ATOM 6299 O O . LYS B 2 183 ? -59.542 -5.115 -4.686 1.00 84.71 183 LYS B O 1
ATOM 6305 N N . PRO B 2 184 ? -59.407 -4.605 -2.485 1.00 84.91 184 PRO B N 1
ATOM 6306 C CA . PRO B 2 184 ? -59.648 -6.005 -2.065 1.00 84.33 184 PRO B CA 1
ATOM 6307 C C . PRO B 2 184 ? -60.837 -6.714 -2.756 1.00 91.17 184 PRO B C 1
ATOM 6308 O O . PRO B 2 184 ? -60.723 -7.893 -3.102 1.00 89.76 184 PRO B O 1
ATOM 6312 N N . GLU B 2 185 ? -61.949 -5.988 -3.002 1.00 90.80 185 GLU B N 1
ATOM 6313 C CA . GLU B 2 185 ? -63.168 -6.477 -3.679 1.00 91.64 185 GLU B CA 1
ATOM 6314 C C . GLU B 2 185 ? -62.933 -6.845 -5.166 1.00 91.90 185 GLU B C 1
ATOM 6315 O O . GLU B 2 185 ? -63.829 -7.402 -5.800 1.00 91.27 185 GLU B O 1
ATOM 6321 N N . ASN B 2 186 ? -61.741 -6.546 -5.706 1.00 86.39 186 ASN B N 1
ATOM 6322 C CA . ASN B 2 186 ? -61.372 -6.837 -7.095 1.00 84.63 186 ASN B CA 1
ATOM 6323 C C . ASN B 2 186 ? -60.301 -7.948 -7.205 1.00 86.19 186 ASN B C 1
ATOM 6324 O O . ASN B 2 186 ? -59.916 -8.296 -8.317 1.00 84.57 186 ASN B O 1
ATOM 6329 N N . VAL B 2 187 ? -59.804 -8.490 -6.077 1.00 82.65 187 VAL B N 1
ATOM 6330 C CA . VAL B 2 187 ? -58.749 -9.515 -6.102 1.00 80.21 187 VAL B CA 1
ATOM 6331 C C . VAL B 2 187 ? -59.192 -10.810 -5.376 1.00 84.00 187 VAL B C 1
ATOM 6332 O O . VAL B 2 187 ? -59.887 -10.766 -4.363 1.00 85.59 187 VAL B O 1
ATOM 6336 N N . LYS B 2 188 ? -58.771 -11.955 -5.935 1.00 78.74 188 LYS B N 1
ATOM 6337 C CA . LYS B 2 188 ? -58.962 -13.319 -5.441 1.00 78.29 188 LYS B CA 1
ATOM 6338 C C . LYS B 2 188 ? -57.695 -14.133 -5.821 1.00 78.82 188 LYS B C 1
ATOM 6339 O O . LYS B 2 188 ? -57.319 -14.121 -6.987 1.00 77.48 188 LYS B O 1
ATOM 6345 N N . VAL B 2 189 ? -56.986 -14.746 -4.842 1.00 73.32 189 VAL B N 1
ATOM 6346 C CA . VAL B 2 189 ? -55.757 -15.520 -5.121 1.00 70.12 189 VAL B CA 1
ATOM 6347 C C . VAL B 2 189 ? -56.148 -16.994 -5.414 1.00 72.45 189 VAL B C 1
ATOM 6348 O O . VAL B 2 189 ? -56.795 -17.642 -4.585 1.00 72.34 189 VAL B O 1
ATOM 6352 N N . LEU B 2 190 ? -55.761 -17.505 -6.602 1.00 67.20 190 LEU B N 1
ATOM 6353 C CA . LEU B 2 190 ? -56.101 -18.875 -6.996 1.00 66.76 190 LEU B CA 1
ATOM 6354 C C . LEU B 2 190 ? -55.026 -19.862 -6.552 1.00 71.03 190 LEU B C 1
ATOM 6355 O O . LEU B 2 190 ? -55.357 -21.005 -6.225 1.00 71.76 190 LEU B O 1
ATOM 6360 N N . GLY B 2 191 ? -53.770 -19.416 -6.551 1.00 66.32 191 GLY B N 1
ATOM 6361 C CA . GLY B 2 191 ? -52.619 -20.230 -6.175 1.00 65.74 191 GLY B CA 1
ATOM 6362 C C . GLY B 2 191 ? -51.705 -20.592 -7.331 1.00 68.45 191 GLY B C 1
ATOM 6363 O O . GLY B 2 191 ? -51.656 -19.885 -8.343 1.00 66.50 191 GLY B O 1
ATOM 6364 N N . GLY B 2 192 ? -50.977 -21.694 -7.172 1.00 65.82 192 GLY B N 1
ATOM 6365 C CA . GLY B 2 192 ? -50.052 -22.172 -8.190 1.00 65.87 192 GLY B CA 1
ATOM 6366 C C . GLY B 2 192 ? -48.723 -21.448 -8.173 1.00 72.65 192 GLY B C 1
ATOM 6367 O O . GLY B 2 192 ? -48.465 -20.653 -7.267 1.00 75.12 192 GLY B O 1
ATOM 6368 N N . GLU B 2 193 ? -47.863 -21.744 -9.164 1.00 68.45 193 GLU B N 1
ATOM 6369 C CA . GLU B 2 193 ? -46.512 -21.198 -9.343 1.00 68.41 193 GLU B CA 1
ATOM 6370 C C . GLU B 2 193 ? -45.923 -21.645 -10.689 1.00 74.10 193 GLU B C 1
ATOM 6371 O O . GLU B 2 193 ? -46.389 -22.624 -11.276 1.00 74.00 193 GLU B O 1
ATOM 6377 N N . VAL B 2 194 ? -44.879 -20.942 -11.162 1.00 71.04 194 VAL B N 1
ATOM 6378 C CA . VAL B 2 194 ? -44.196 -21.265 -12.419 1.00 70.80 194 VAL B CA 1
ATOM 6379 C C . VAL B 2 194 ? -42.716 -21.455 -12.084 1.00 77.72 194 VAL B C 1
ATOM 6380 O O . VAL B 2 194 ? -42.051 -20.497 -11.680 1.00 77.23 194 VAL B O 1
ATOM 6384 N N . ASP B 2 195 ? -42.223 -22.710 -12.212 1.00 76.29 195 ASP B N 1
ATOM 6385 C CA . ASP B 2 195 ? -40.848 -23.123 -11.896 1.00 77.63 195 ASP B CA 1
ATOM 6386 C C . ASP B 2 195 ? -39.818 -22.178 -12.528 1.00 82.24 195 ASP B C 1
ATOM 6387 O O . ASP B 2 195 ? -38.936 -21.681 -11.824 1.00 83.77 195 ASP B O 1
ATOM 6392 N N . ALA B 2 196 ? -39.991 -21.871 -13.826 1.00 77.43 196 ALA B N 1
ATOM 6393 C CA . ALA B 2 196 ? -39.153 -20.984 -14.634 1.00 77.56 196 ALA B CA 1
ATOM 6394 C C . ALA B 2 196 ? -39.038 -19.570 -14.057 1.00 79.29 196 ALA B C 1
ATOM 6395 O O . ALA B 2 196 ? -38.014 -18.924 -14.275 1.00 80.70 196 ALA B O 1
ATOM 6397 N N . LEU B 2 197 ? -40.087 -19.096 -13.340 1.00 72.78 197 LEU B N 1
ATOM 6398 C CA . LEU B 2 197 ? -40.178 -17.763 -12.733 1.00 71.69 197 LEU B CA 1
ATOM 6399 C C . LEU B 2 197 ? -39.668 -17.733 -11.280 1.00 76.66 197 LEU B C 1
ATOM 6400 O O . LEU B 2 197 ? -39.168 -16.698 -10.844 1.00 76.22 197 LEU B O 1
ATOM 6405 N N . LEU B 2 198 ? -39.798 -18.859 -10.536 1.00 74.30 198 LEU B N 1
ATOM 6406 C CA . LEU B 2 198 ? -39.364 -18.998 -9.135 1.00 74.34 198 LEU B CA 1
ATOM 6407 C C . LEU B 2 198 ? -37.900 -18.648 -9.000 1.00 84.05 198 LEU B C 1
ATOM 6408 O O . LEU B 2 198 ? -37.489 -18.017 -8.029 1.00 83.79 198 LEU B O 1
ATOM 6413 N N . GLU B 2 199 ? -37.124 -19.066 -10.002 1.00 85.83 199 GLU B N 1
ATOM 6414 C CA . GLU B 2 199 ? -35.679 -18.900 -10.113 1.00 89.01 199 GLU B CA 1
ATOM 6415 C C . GLU B 2 199 ? -35.302 -17.414 -10.209 1.00 92.16 199 GLU B C 1
ATOM 6416 O O . GLU B 2 199 ? -34.689 -16.882 -9.284 1.00 91.71 199 GLU B O 1
ATOM 6422 N N . GLU B 2 200 ? -35.734 -16.748 -11.299 1.00 87.67 200 GLU B N 1
ATOM 6423 C CA . GLU B 2 200 ? -35.436 -15.358 -11.622 1.00 87.07 200 GLU B CA 1
ATOM 6424 C C . GLU B 2 200 ? -36.131 -14.315 -10.744 1.00 88.01 200 GLU B C 1
ATOM 6425 O O . GLU B 2 200 ? -35.497 -13.321 -10.412 1.00 87.94 200 GLU B O 1
ATOM 6431 N N . TYR B 2 201 ? -37.422 -14.478 -10.417 1.00 82.24 201 TYR B N 1
ATOM 6432 C CA . TYR B 2 201 ? -38.129 -13.396 -9.732 1.00 80.45 201 TYR B CA 1
ATOM 6433 C C . TYR B 2 201 ? -38.403 -13.644 -8.249 1.00 80.56 201 TYR B C 1
ATOM 6434 O O . TYR B 2 201 ? -39.341 -13.065 -7.678 1.00 78.86 201 TYR B O 1
ATOM 6443 N N . ALA B 2 202 ? -37.486 -14.374 -7.599 1.00 76.09 202 ALA B N 1
ATOM 6444 C CA . ALA B 2 202 ? -37.509 -14.563 -6.149 1.00 74.62 202 ALA B CA 1
ATOM 6445 C C . ALA B 2 202 ? -37.294 -13.190 -5.498 1.00 76.28 202 ALA B C 1
ATOM 6446 O O . ALA B 2 202 ? -36.568 -12.355 -6.053 1.00 75.51 202 ALA B O 1
ATOM 6448 N N . GLN B 2 203 ? -37.977 -12.933 -4.368 1.00 71.66 203 GLN B N 1
ATOM 6449 C CA . GLN B 2 203 ? -37.967 -11.650 -3.651 1.00 69.93 203 GLN B CA 1
ATOM 6450 C C . GLN B 2 203 ? -36.535 -11.115 -3.440 1.00 72.17 203 GLN B C 1
ATOM 6451 O O . GLN B 2 203 ? -36.296 -9.940 -3.724 1.00 72.23 203 GLN B O 1
ATOM 6457 N N . GLU B 2 204 ? -35.580 -11.965 -3.067 1.00 67.33 204 GLU B N 1
ATOM 6458 C CA . GLU B 2 204 ? -34.199 -11.513 -2.940 1.00 67.95 204 GLU B CA 1
ATOM 6459 C C . GLU B 2 204 ? -33.678 -10.901 -4.249 1.00 72.71 204 GLU B C 1
ATOM 6460 O O . GLU B 2 204 ? -33.079 -9.831 -4.215 1.00 73.00 204 GLU B O 1
ATOM 6466 N N . LYS B 2 205 ? -33.905 -11.582 -5.392 1.00 69.51 205 LYS B N 1
ATOM 6467 C CA . LYS B 2 205 ? -33.442 -11.148 -6.715 1.00 69.72 205 LYS B CA 1
ATOM 6468 C C . LYS B 2 205 ? -34.141 -9.858 -7.182 1.00 72.02 205 LYS B C 1
ATOM 6469 O O . LYS B 2 205 ? -33.469 -8.968 -7.692 1.00 72.65 205 LYS B O 1
ATOM 6475 N N . VAL B 2 206 ? -35.464 -9.746 -6.972 1.00 66.63 206 VAL B N 1
ATOM 6476 C CA . VAL B 2 206 ? -36.297 -8.570 -7.289 1.00 65.63 206 VAL B CA 1
ATOM 6477 C C . VAL B 2 206 ? -35.715 -7.288 -6.582 1.00 71.33 206 VAL B C 1
ATOM 6478 O O . VAL B 2 206 ? -35.482 -6.269 -7.248 1.00 73.05 206 VAL B O 1
ATOM 6482 N N . LEU B 2 207 ? -35.442 -7.382 -5.256 1.00 65.21 207 LEU B N 1
ATOM 6483 C CA . LEU B 2 207 ? -34.902 -6.318 -4.416 1.00 63.95 207 LEU B CA 1
ATOM 6484 C C . LEU B 2 207 ? -33.448 -5.988 -4.757 1.00 71.02 207 LEU B C 1
ATOM 6485 O O . LEU B 2 207 ? -33.104 -4.806 -4.795 1.00 72.13 207 LEU B O 1
ATOM 6490 N N . ALA B 2 208 ? -32.592 -7.014 -4.990 1.00 68.64 208 ALA B N 1
ATOM 6491 C CA . ALA B 2 208 ? -31.177 -6.852 -5.350 1.00 69.99 208 ALA B CA 1
ATOM 6492 C C . ALA B 2 208 ? -31.021 -6.016 -6.626 1.00 74.80 208 ALA B C 1
ATOM 6493 O O . ALA B 2 208 ? -30.096 -5.200 -6.710 1.00 75.61 208 ALA B O 1
ATOM 6495 N N . ARG B 2 209 ? -31.966 -6.184 -7.587 1.00 70.50 209 ARG B N 1
ATOM 6496 C CA . ARG B 2 209 ? -32.015 -5.429 -8.845 1.00 71.43 209 ARG B CA 1
ATOM 6497 C C . ARG B 2 209 ? -32.310 -3.946 -8.593 1.00 78.94 209 ARG B C 1
ATOM 6498 O O . ARG B 2 209 ? -31.759 -3.087 -9.283 1.00 81.41 209 ARG B O 1
ATOM 6506 N N . LEU B 2 210 ? -33.160 -3.652 -7.597 1.00 74.56 210 LEU B N 1
ATOM 6507 C CA . LEU B 2 210 ? -33.555 -2.292 -7.232 1.00 74.45 210 LEU B CA 1
ATOM 6508 C C . LEU B 2 210 ? -32.464 -1.549 -6.441 1.00 80.08 210 LEU B C 1
ATOM 6509 O O . LEU B 2 210 ? -32.585 -0.341 -6.226 1.00 81.00 210 LEU B O 1
ATOM 6514 N N . ILE B 2 211 ? -31.410 -2.246 -6.010 1.00 77.14 211 ILE B N 1
ATOM 6515 C CA . ILE B 2 211 ? -30.315 -1.591 -5.286 1.00 77.85 211 ILE B CA 1
ATOM 6516 C C . ILE B 2 211 ? -29.003 -1.733 -6.112 1.00 87.01 211 ILE B C 1
ATOM 6517 O O . ILE B 2 211 ? -27.922 -1.361 -5.642 1.00 88.02 211 ILE B O 1
ATOM 6522 N N . GLY B 2 212 ? -29.144 -2.209 -7.352 1.00 85.94 212 GLY B N 1
ATOM 6523 C CA . GLY B 2 212 ? -28.062 -2.344 -8.317 1.00 89.21 212 GLY B CA 1
ATOM 6524 C C . GLY B 2 212 ? -27.012 -3.400 -8.049 1.00 98.90 212 GLY B C 1
ATOM 6525 O O . GLY B 2 212 ? -25.831 -3.172 -8.333 1.00 100.45 212 GLY B O 1
ATOM 6526 N N . GLU B 2 213 ? -27.425 -4.575 -7.550 1.00 98.07 213 GLU B N 1
ATOM 6527 C CA . GLU B 2 213 ? -26.487 -5.671 -7.312 1.00 100.35 213 GLU B CA 1
ATOM 6528 C C . GLU B 2 213 ? -26.229 -6.448 -8.616 1.00 109.18 213 GLU B C 1
ATOM 6529 O O . GLU B 2 213 ? -27.179 -6.786 -9.332 1.00 107.67 213 GLU B O 1
ATOM 6535 N N . PRO B 2 214 ? -24.939 -6.725 -8.930 1.00 110.67 214 PRO B N 1
ATOM 6536 C CA . PRO B 2 214 ? -24.606 -7.383 -10.208 1.00 113.18 214 PRO B CA 1
ATOM 6537 C C . PRO B 2 214 ? -24.922 -8.887 -10.297 1.00 119.57 214 PRO B C 1
ATOM 6538 O O . PRO B 2 214 ? -25.339 -9.507 -9.315 1.00 117.93 214 PRO B O 1
ATOM 6542 N N . ASP B 2 215 ? -24.682 -9.460 -11.511 1.00 119.37 215 ASP B N 1
ATOM 6543 C CA . ASP B 2 215 ? -24.822 -10.866 -11.929 1.00 120.32 215 ASP B CA 1
ATOM 6544 C C . ASP B 2 215 ? -26.301 -11.324 -11.923 1.00 122.65 215 ASP B C 1
ATOM 6545 O O . ASP B 2 215 ? -26.579 -12.521 -11.784 1.00 122.12 215 ASP B O 1
ATOM 6550 N N . LEU B 2 216 ? -27.237 -10.367 -12.137 1.00 118.06 216 LEU B N 1
ATOM 6551 C CA . LEU B 2 216 ? -28.692 -10.579 -12.143 1.00 134.86 216 LEU B CA 1
ATOM 6552 C C . LEU B 2 216 ? -29.316 -10.120 -13.463 1.00 156.67 216 LEU B C 1
ATOM 6553 O O . LEU B 2 216 ? -30.454 -10.471 -13.769 1.00 114.97 216 LEU B O 1
#

Radius of gyration: 37.2 Å; Cα contacts (8 Å, |Δi|>4): 1569; chains: 2; bounding box: 80×83×103 Å

CATH classification: 3.40.50.140 (+3 more: 1.10.460.10, 2.70.20.10, 1.10.290.10)

GO terms:
  GO:0003697 single-stranded DNA binding (F, IDA)
  GO:0003917 DNA topoisomerase type I (single strand cut, ATP-independent) activity (F, IDA)
  GO:0006265 DNA topological change (P, IDA)
  GO:0005759 mitochondrial matrix (C, EXP)
  GO:0032042 mitochondrial DNA metabolic process (P, IMP)
  GO:0051304 chromosome separation (P, IMP)
  GO:0005515 protein binding (F, IPI)
  GO:0005634 nucleus (C, TAS)
  GO:0003677 DNA binding (F, TAS)
  GO:0051321 meiotic cell cycle (P, TAS)
  GO:0005739 mitochondrion (C, HTP)
  GO:0005654 nucleoplasm (C, TAS)
  GO:0005759 mitochondrial matrix (C, TAS)
  GO:0071139 resolution of DNA recombination intermediates (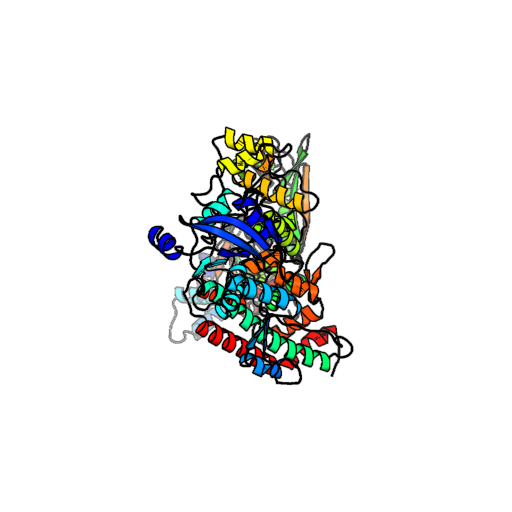P, IDA)
  GO:0000724 double-strand break repair via homologous recombination (P, IDA)
  GO:0016605 PML body (C, IDA)

Organism: Homo sapiens (NCBI:txid9606)

Secondary structure (DSSP, 8-state):
--HHHHHHHHTT--EEEEEESSHHHHHHHHHHHHTT--EEE--SSTTS-EEEEEEEETTEEEEEEEEE--S-S-EEEE-HHHHSGGGS-GGGGGTS-EEEE--GGGHHHHHHHHHHHHH-SEEEEES-SSHHHHHHHHHHHHHHHTT-TT-EEEE---SS-SHHHHHHHHHS-B---HHHHHHHHHHHHHHHHHHHHHHHHHHHHHHHH-HHHHTT------TTHHHHHHHHHHHHHHHHH----EEEEEEEEEEETTEEEEEEETT--BS-HHHHHHHHHHHHSS--EEEEEEEEEEEEEPPPPPP-HHHHHHHIIIII---HHHHHHHHHHHHHTTSB--S-----S--TTS-HHHHHHTTTT-TTTHHHHHHHHHTTS------S---SS---S-B-S--S---HHHHHHHHHHHHHHHHHTS--EEEEEEEEEEEETTEEEEEEEEEEEE-GGGGT-TTS----BPPPP--TT-EE--SEEEEEEEEPPPP-PPPHHHHHHHHHHHT-STTTTHHHHHHHHHHTTSEEE-TT--EEE-HHHHHHHHHHHTTSS-TTSSHHHHHHHHHHHHHHHTSS-HHHHHHHHHHHHHHHHHHHHHTTHHHHHHHHHHH----/--HHHHHHHHHHHHHHH-----HHHHHHHHHHHHHHTTTS---HHHHHHHHHHHHHHS-GGGT----SPTTTTT-SEEEE-S-EEEEEEEEEESSS-HHHHHHHHTT---SGGG--S------EEEEEESSS-EEEEEESS--TT--TTSPTT-EEEE-S-EEEETTEEEE-GGGEEEEE---HHHHHHT-HHHHHHHHTT-S--

InterPro domains:
  IPR000380 DNA topoisomerase, type IA [PTHR11390] (35-827)
  IPR003601 DNA topoisomerase, type IA, domain 2 [SM00436] (172-269)
  IPR003602 DNA topoisomerase, type IA, DNA-binding domain [SM00437] (315-569)
  IPR006171 TOPRIM domain [PF01751] (36-181)
  IPR006171 TOPRIM domain [PS50880] (35-179)
  IPR006171 TOPRIM domain [SM00493] (35-169)
  IPR010666 Zinc finger, GRF-type [PF06839] (811-851)
  IPR010666 Zinc finger, GRF-type [PF06839] (896-939)
  IPR010666 Zinc finger, GRF-type [PS51999] (813-852)
  IPR010666 Zinc finger, GRF-type [PS51999] (897-939)
  IPR013497 DNA topoisomerase, type IA, central [PF01131] (196-603)
  IPR013497 DNA topoisomerase, type IA, central [PR00417] (143-156)
  IPR013497 DNA topoisomerase, type IA, central [PR00417] (239-257)
  IPR013497 DNA topoisomerase, type IA, central [PR00417] (357-366)
  IPR013497 DNA topoisomerase, type IA, central [PR00417] (433-449)
  IPR013497 DNA topoisomerase, type IA, central [PR00417] (531-545)
  IPR013497 DNA topoisomerase, type IA, central [PS52039] (197-617)
  IPR013497 DNA topoisomerase, type IA, central [cd00186] (202-617)
  IPR013498 DNA topoisomerase, type IA, zn finger [PF01396] (656-693)
  IPR013824 DNA topoisomerase, type IA, central region, subdomain 1 [G3DSA:1.10.460.10] (203-617)

Nearest PDB structures (foldseek):
  4cgy-assembly1_A  TM=1.002E+00  e=0.000E+00  Homo sapiens
  5gve-assembly1_A  TM=9.658E-01  e=3.822E-60  Homo sapiens
  5gvc-assembly1_A  TM=9.553E-01  e=4.016E-60  Homo sapiens
  5gvc-assembly2_B  TM=9.373E-01  e=1.082E-59  Homo sapiens
  1cy0-assembly1_A  TM=8.739E-01  e=1.960E-34  Escherichia coli K-12

B-factor: mean 80.28, std 20.52, range [42.55, 168.71]